Protein AF-A0A9P8LBV1-F1 (afdb_monomer_lite)

Sequence (946 aa):
MAHQRDPGSPSQHRRGRNQQCAAVRVVPGDVGDVVPNISEYGLILLILVALFGQDDAESRVHSQAQLLDTASTHAASRSDDVTDTADGEDVRDGCCECGKYSESRYWCSTCRDVYCGFCWGQVRSHRRIGSVVHEKTDIRIAEIINASLKPDRTDSEEERLHQEDEVTAWFGVIRQLEGRLVFMDFGAYGEALNTIKEASGRQLHNIYPGLVSFVGAGKSTLVKLLIELHNNHEELDFLSPVVGSLRNGHCATSEDVHLYVDPHTFGSGFPILYADCEGLDGGEIDPVAGAGRSTRTTRIPGEPQRAHHGSERPVTWADDSWLSSRQYIVTNLYPRILYTFSDVVVFVLHNGRALEEALERLIGWAAIALEKSFNQPALPHAIIALNECSVELPDEWWDVEYATQWLLGPFRAPVRQDHPRFQDYIKFWNERGKKIESVERLLLMYYSGIKVVTIPAKGRPNLVKEQITKLYGKVGEACESSREKKRSLCKLLSADELHPYLQSSFDHFATNLDEPFDFIQSSFMNSPITATFGDSIVELAAKSIVDEELKGPDIFRELGFMVASCIMLDSARNLIHGKIELCRAYFCLRLLTKVGTADDIFPRYLSHCDYAIDRFCNSKWPCEYRFRRGRCVNVRTGHVKGHQRKSGTILAGEYQSSFSANSFRRTFREMIYNNLTQLLGALSYRLTVDGSPSREKVAADIHREKILGPFYQHFGGAHLFLSHSDCLSCLMALPEHPLPCGHVLCTACVRAYGTTITGKHMLEVKGCPLEIDGKLDSPCKIVLKPACAGVRVLTLDGGGVRAIAELEILRVLEKEVGGKIPLSAFFDLIVGTNTGGLVALGLAVEDWVLRERWKRFRDFFFKVFGEKNVRKLAKIPVFSRVFGPSKYGTETLEEELKRMLPKGPLFGCAWNKEVQAKVAVTSTSVTGWSVVIPNYNRVCPDDDGS

Foldseek 3Di:
DDDDDDDDDDDDDDDDDDPDDDPPPDDDDDDPDDDDDPPPVVVVVVVCCVVVVPPPDDDDDDDDPDDPDDPPDDDDDDDDDDDDDDDDDPQPQAFPPPSHHDPFWWAWLVVRGIHHPVVCCVDPVSVDPDPDDTDTHGPLLVCLLVCLQANDDDLVRLQVLLVVQPLQAAWAWDQAPVRFIKIKGLLNLLVLLQVLCVVLVVPQPFAFEAEEEEAAPSRQSLQSCQASLPQPDPPDDWDGGRDDHPVPVLAWADHAKGKGWHNVCSNDSYTYIYIYGIYLRRFQPQHSSRPPVVCVNDPDPFDFDFAGPMDMDGQAPCPDPVSSGPSNCRQAVVLLQCQLRHLEYEYEEEAPPCLLVSLLSVLSSLVNNQLQAFLRLFTHAYEYEHPAYEPPDDPQCQDWVSVFCVSCVVQQAFDDPPSPSCVVLQCLQVVQVDHDGGSLVSVVLRHVYYIYFYAHRPRHSVSNSSSSVVVVVVSVVSSVVSQVSCVVLVNRAGSVRVVLVSVQSSNCCSYDSQFHDYPLVSCVVSPDQDFALLVLLLVVLLLLPQDPPDASVNSLLLVLLLQLLLLQLVCLVVVQAADDDPDPDPDDPPVSQDQHALVSRVVVCLVSLLSNQQSNQQPRDAAQDDDVDDFFRHGQSRCSSHGADSSSRHHDDHRHDPDHSVVCVVVSSVSNSVSNRVLSVQLSVCSVPVPDDRSSLSSLVCLLPPRQAVSQVVSVHCLSPADQSAQSSNSGDHFFDFDQSLHTHDPSNQLNQWDDDDPPFKTWRQADSNHPVGGDPDIDIDGHDDPPDDFFEAEFEQPQLCVLVVLVVLLVVCVVVVVPDQPLQRGQEYEYEHVSLVVLCCCQVVVDSCVVCVVVVNVLSCQFRNDVLVVSVVPDDPVCPVRGHDSTDPVSNVVSCPVRHDPDQLESHDDVDNDGHKYWYWDAPSNGDTDTRINGDDNDPPPPPD

Structure (mmCIF, N/CA/C/O backbone):
data_AF-A0A9P8LBV1-F1
#
_entry.id   AF-A0A9P8LBV1-F1
#
loop_
_atom_site.group_PDB
_atom_site.id
_atom_site.type_symbol
_atom_site.label_atom_id
_atom_site.label_alt_id
_atom_site.label_comp_id
_atom_site.label_asym_id
_atom_site.label_entity_id
_atom_site.label_seq_id
_atom_site.pdbx_PDB_ins_code
_atom_site.Cartn_x
_atom_site.Cartn_y
_atom_site.Cartn_z
_atom_site.occupancy
_atom_site.B_iso_or_equiv
_atom_site.auth_seq_id
_atom_site.auth_comp_id
_atom_site.auth_asym_id
_atom_site.auth_atom_id
_atom_site.pdbx_PDB_model_num
ATOM 1 N N . MET A 1 1 ? 14.885 -57.497 26.042 1.00 30.58 1 MET A N 1
ATOM 2 C CA . MET A 1 1 ? 14.860 -58.942 26.366 1.00 30.58 1 MET A CA 1
ATOM 3 C C . MET A 1 1 ? 14.310 -59.060 27.785 1.00 30.58 1 MET A C 1
ATOM 5 O O . MET A 1 1 ? 14.943 -58.518 28.672 1.00 30.58 1 MET A O 1
ATOM 9 N N . ALA A 1 2 ? 12.998 -59.303 27.933 1.00 25.70 2 ALA A N 1
ATOM 10 C CA . ALA A 1 2 ? 12.374 -60.598 28.307 1.00 25.70 2 ALA A CA 1
ATOM 11 C C . ALA A 1 2 ? 12.620 -60.924 29.805 1.00 25.70 2 ALA A C 1
ATOM 13 O O . ALA A 1 2 ? 13.764 -60.848 30.222 1.00 25.70 2 ALA A O 1
ATOM 14 N N . HIS A 1 3 ? 11.678 -61.217 30.713 1.00 25.70 3 HIS A N 1
ATOM 15 C CA . HIS A 1 3 ? 10.356 -61.880 30.750 1.00 25.70 3 HIS A CA 1
ATOM 16 C C . HIS A 1 3 ? 9.599 -61.367 32.020 1.00 25.70 3 HIS A C 1
ATOM 18 O O . HIS A 1 3 ? 10.271 -60.986 32.969 1.00 25.70 3 HIS A O 1
ATOM 24 N N . GLN A 1 4 ? 8.273 -61.143 32.092 1.00 28.23 4 GLN A N 1
ATOM 25 C CA . GLN A 1 4 ? 7.069 -62.015 32.046 1.00 28.23 4 GLN A CA 1
ATOM 26 C C . GLN A 1 4 ? 6.606 -62.645 33.391 1.00 28.23 4 GLN A C 1
ATOM 28 O O . GLN A 1 4 ? 7.428 -63.160 34.141 1.00 28.23 4 GLN A O 1
ATOM 33 N N . ARG A 1 5 ? 5.259 -62.734 33.522 1.00 28.19 5 ARG A N 1
ATOM 34 C CA . ARG A 1 5 ? 4.356 -63.391 34.520 1.00 28.19 5 ARG A CA 1
ATOM 35 C C . ARG A 1 5 ? 3.911 -62.480 35.682 1.00 28.19 5 ARG A C 1
ATOM 37 O O . ARG A 1 5 ? 4.750 -61.821 36.272 1.00 28.19 5 ARG A O 1
ATOM 44 N N . ASP A 1 6 ? 2.626 -62.323 36.030 1.00 25.67 6 ASP A N 1
ATOM 45 C CA . ASP A 1 6 ? 1.500 -63.286 36.078 1.00 25.67 6 ASP A CA 1
ATOM 46 C C . ASP A 1 6 ? 0.096 -62.553 36.109 1.00 25.67 6 ASP A C 1
ATOM 48 O O . ASP A 1 6 ? 0.090 -61.341 35.889 1.00 25.67 6 ASP A O 1
ATOM 52 N N . PRO A 1 7 ? -1.102 -63.189 36.284 1.00 34.50 7 PRO A N 1
ATOM 53 C CA . PRO A 1 7 ? -2.234 -63.098 35.329 1.00 34.50 7 PRO A CA 1
ATOM 54 C C . PRO A 1 7 ? -3.648 -62.757 35.912 1.00 34.50 7 PRO A C 1
ATOM 56 O O . PRO A 1 7 ? -3.848 -62.723 37.120 1.00 34.50 7 PRO A O 1
ATOM 59 N N . GLY A 1 8 ? -4.672 -62.616 35.038 1.00 24.12 8 GLY A N 1
ATOM 60 C CA . GLY A 1 8 ? -6.023 -63.186 35.292 1.00 24.12 8 GLY A CA 1
ATOM 61 C C . GLY A 1 8 ? -7.305 -62.311 35.358 1.00 24.12 8 GLY A C 1
ATOM 62 O O . GLY A 1 8 ? -7.873 -62.220 36.433 1.00 24.12 8 GLY A O 1
ATOM 63 N N . SER A 1 9 ? -7.835 -61.855 34.199 1.00 22.91 9 SER A N 1
ATOM 64 C CA . SER A 1 9 ? -9.269 -61.728 33.742 1.00 22.91 9 SER A CA 1
ATOM 65 C C . SER A 1 9 ? -10.375 -61.030 34.601 1.00 22.91 9 SER A C 1
ATOM 67 O O . SER A 1 9 ? -10.202 -60.911 35.805 1.00 22.91 9 SER A O 1
ATOM 69 N N . PRO A 1 10 ? -11.582 -60.664 34.073 1.00 33.25 10 PRO A N 1
ATOM 70 C CA . PRO A 1 10 ? -12.077 -60.616 32.682 1.00 33.25 10 PRO A CA 1
ATOM 71 C C . PRO A 1 10 ? -12.767 -59.271 32.290 1.00 33.25 10 PRO A C 1
ATOM 73 O O . PRO A 1 10 ? -13.491 -58.680 33.084 1.00 33.25 10 PRO A O 1
ATOM 76 N N . SER A 1 11 ? -12.697 -58.836 31.024 1.00 27.09 11 SER A N 1
ATOM 77 C CA . SER A 1 11 ? -13.782 -58.025 30.429 1.00 27.09 11 SER A CA 1
ATOM 78 C C . SER A 1 11 ? -13.797 -58.104 28.898 1.00 27.09 11 SER A C 1
ATOM 80 O O . SER A 1 11 ? -12.842 -57.780 28.198 1.00 27.09 11 SER A O 1
ATOM 82 N N . GLN A 1 12 ? -14.919 -58.597 28.372 1.00 27.52 12 GLN A N 1
ATOM 83 C CA . GLN A 1 12 ? -15.226 -58.672 26.948 1.00 27.52 12 GLN A CA 1
ATOM 84 C C . GLN A 1 12 ? -15.591 -57.278 26.418 1.00 27.52 12 GLN A C 1
ATOM 86 O O . GLN A 1 12 ? -16.604 -56.703 26.815 1.00 27.52 12 GLN A O 1
ATOM 91 N N . HIS A 1 13 ? -14.823 -56.762 25.458 1.00 27.48 13 HIS A N 1
ATOM 92 C CA . HIS A 1 13 ? -15.231 -55.616 24.648 1.00 27.48 13 HIS A CA 1
ATOM 93 C C . HIS A 1 13 ? -16.309 -56.036 23.638 1.00 27.48 13 HIS A C 1
ATOM 95 O O . HIS A 1 13 ? -16.025 -56.586 22.573 1.00 27.48 13 HIS A O 1
ATOM 101 N N . ARG A 1 14 ? -17.572 -55.743 23.966 1.00 26.08 14 ARG A N 1
ATOM 102 C CA . ARG A 1 14 ? -18.668 -55.675 22.993 1.00 26.08 14 ARG A CA 1
ATOM 103 C C . ARG A 1 14 ? -18.690 -54.289 22.349 1.00 26.08 14 ARG A C 1
ATOM 105 O O . ARG A 1 14 ? -18.759 -53.275 23.035 1.00 26.08 14 ARG A O 1
ATOM 112 N N . ARG A 1 15 ? -18.670 -54.291 21.014 1.00 28.22 15 ARG A N 1
ATOM 113 C CA . ARG A 1 15 ? -18.915 -53.158 20.109 1.00 28.22 15 ARG A CA 1
ATOM 114 C C . ARG A 1 15 ? -20.133 -52.335 20.560 1.00 28.22 15 ARG A C 1
ATOM 116 O O . ARG A 1 15 ? -21.253 -52.847 20.587 1.00 28.22 15 ARG A O 1
ATOM 123 N N . GLY A 1 16 ? -19.905 -51.064 20.887 1.00 26.41 16 GLY A N 1
ATOM 124 C CA . GLY A 1 16 ? -20.923 -50.088 21.273 1.00 26.41 16 GLY A CA 1
ATOM 125 C C . GLY A 1 16 ? -21.324 -49.183 20.107 1.00 26.41 16 GLY A C 1
ATOM 126 O O . GLY A 1 16 ? -20.659 -48.199 19.831 1.00 26.41 16 GLY A O 1
ATOM 127 N N . ARG A 1 17 ? -22.399 -49.598 19.433 1.00 26.78 17 ARG A N 1
ATOM 128 C CA . ARG A 1 17 ? -23.429 -48.846 18.686 1.00 26.78 17 ARG A CA 1
ATOM 129 C C . ARG A 1 17 ? -23.117 -47.420 18.194 1.00 26.78 17 ARG A C 1
ATOM 131 O O . ARG A 1 17 ? -23.108 -46.468 18.966 1.00 26.78 17 ARG A O 1
ATOM 138 N N . ASN A 1 18 ? -23.118 -47.303 16.862 1.00 25.70 18 ASN A N 1
ATOM 139 C CA . ASN A 1 18 ? -23.535 -46.124 16.101 1.00 25.70 18 ASN A CA 1
ATOM 140 C C . ASN A 1 18 ? -24.815 -45.508 16.696 1.00 25.70 18 ASN A C 1
ATOM 142 O O . ASN A 1 18 ? -25.869 -46.149 16.683 1.00 25.70 18 ASN A O 1
ATOM 146 N N . GLN A 1 19 ? -24.747 -44.261 17.162 1.00 26.75 19 GLN A N 1
ATOM 147 C CA . GLN A 1 19 ? -25.930 -43.411 17.280 1.00 26.75 19 GLN A CA 1
ATOM 148 C C . GLN A 1 19 ? -26.215 -42.834 15.894 1.00 26.75 19 GLN A C 1
ATOM 150 O O . GLN A 1 19 ? -25.625 -41.846 15.470 1.00 26.75 19 GLN A O 1
ATOM 155 N N . GLN A 1 20 ? -27.095 -43.517 15.163 1.00 26.89 20 GLN A N 1
ATOM 156 C CA . GLN A 1 20 ? -27.789 -42.932 14.024 1.00 26.89 20 GLN A CA 1
ATOM 157 C C . GLN A 1 20 ? -28.552 -41.699 14.514 1.00 26.89 20 GLN A C 1
ATOM 159 O O . GLN A 1 20 ? -29.347 -41.795 15.451 1.00 26.89 20 GLN A O 1
ATOM 164 N N . CYS A 1 21 ? -28.318 -40.557 13.867 1.00 24.22 21 CYS A N 1
ATOM 165 C CA . CYS A 1 21 ? -29.228 -39.423 13.911 1.00 24.22 21 CYS A CA 1
ATOM 166 C C . CYS A 1 21 ? -30.636 -39.939 13.603 1.00 24.22 21 CYS A C 1
ATOM 168 O O . CYS A 1 21 ? -30.889 -40.460 12.515 1.00 24.22 21 CYS A O 1
ATOM 170 N N . ALA A 1 22 ? -31.534 -39.842 14.579 1.00 24.52 22 ALA A N 1
ATOM 171 C CA . ALA A 1 22 ? -32.934 -40.157 14.387 1.00 24.52 22 ALA A CA 1
ATOM 172 C C . ALA A 1 22 ? -33.524 -39.119 13.425 1.00 24.52 22 ALA A C 1
ATOM 174 O O . ALA A 1 22 ? -33.912 -38.025 13.826 1.00 24.52 22 ALA A O 1
ATOM 175 N N . ALA A 1 23 ? -33.577 -39.465 12.139 1.00 24.94 23 ALA A N 1
ATOM 176 C CA . ALA A 1 23 ? -34.547 -38.879 11.238 1.00 24.94 23 ALA A CA 1
ATOM 177 C C . ALA A 1 23 ? -35.927 -39.173 11.835 1.00 24.94 23 ALA A C 1
ATOM 179 O O . ALA A 1 23 ? -36.313 -40.336 11.983 1.00 24.94 23 ALA A O 1
ATOM 180 N N . VAL A 1 24 ? -36.652 -38.127 12.229 1.00 23.48 24 VAL A N 1
ATOM 181 C CA . VAL A 1 24 ? -38.063 -38.253 12.589 1.00 23.48 24 VAL A CA 1
ATOM 182 C C . VAL A 1 24 ? -38.793 -38.669 11.318 1.00 23.48 24 VAL A C 1
ATOM 184 O O . VAL A 1 24 ? -39.078 -37.861 10.439 1.00 23.48 24 VAL A O 1
ATOM 187 N N . ARG A 1 25 ? -39.039 -39.973 11.193 1.00 23.69 25 ARG A N 1
ATOM 188 C CA . ARG A 1 25 ? -39.917 -40.536 10.177 1.00 23.69 25 ARG A CA 1
ATOM 189 C C . ARG A 1 25 ? -41.336 -40.202 10.622 1.00 23.69 25 ARG A C 1
ATOM 191 O O . ARG A 1 25 ? -41.848 -40.809 11.559 1.00 23.69 25 ARG A O 1
ATOM 198 N N . VAL A 1 26 ? -41.941 -39.199 9.995 1.00 25.03 26 VAL A N 1
ATOM 199 C CA . VAL A 1 26 ? -43.373 -38.933 10.147 1.00 25.03 26 VAL A CA 1
ATOM 200 C C . VAL A 1 26 ? -44.109 -40.147 9.577 1.00 25.03 26 VAL A C 1
ATOM 202 O O . VAL A 1 26 ? -44.034 -40.425 8.383 1.00 25.03 26 VAL A O 1
ATOM 205 N N . VAL A 1 27 ? -44.748 -40.920 10.452 1.00 26.44 27 VAL A N 1
ATOM 206 C CA . VAL A 1 27 ? -45.709 -41.960 10.070 1.00 26.44 27 VAL A CA 1
ATOM 207 C C . VAL A 1 27 ? -47.025 -41.239 9.765 1.00 26.44 27 VAL A C 1
ATOM 209 O O . VAL A 1 27 ? -47.458 -40.453 10.610 1.00 26.44 27 VAL A O 1
ATOM 212 N N . PRO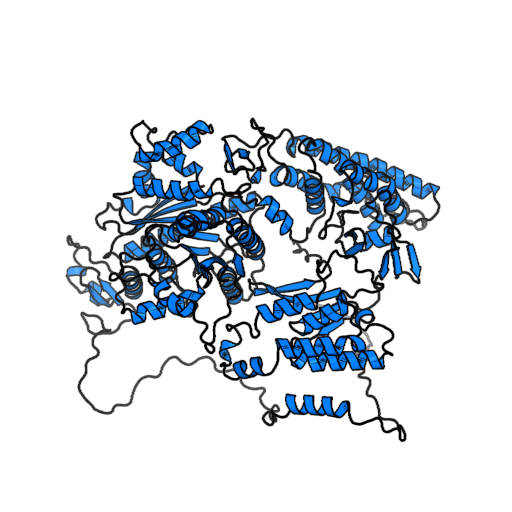 A 1 28 ? -47.669 -41.452 8.604 1.00 26.78 28 PRO A N 1
ATOM 213 C CA . PRO A 1 28 ? -48.985 -40.884 8.357 1.00 26.78 28 PRO A CA 1
ATOM 214 C C . PRO A 1 28 ? -49.993 -41.624 9.243 1.00 26.78 28 PRO A C 1
ATOM 216 O O . PRO A 1 28 ? -50.324 -42.779 8.991 1.00 26.78 28 PRO A O 1
ATOM 219 N N . GLY A 1 29 ? -50.406 -40.982 10.334 1.00 27.36 29 GLY A N 1
ATOM 220 C CA . GLY A 1 29 ? -51.584 -41.368 11.102 1.00 27.36 29 GLY A CA 1
ATOM 221 C C . GLY A 1 29 ? -52.802 -40.647 10.534 1.00 27.36 29 GLY A C 1
ATOM 222 O O . GLY A 1 29 ? -52.713 -39.455 10.247 1.00 27.36 29 GLY A O 1
ATOM 223 N N . ASP A 1 30 ? -53.891 -41.391 10.353 1.00 35.25 30 ASP A N 1
ATOM 224 C CA . ASP A 1 30 ? -55.160 -40.973 9.754 1.00 35.25 30 ASP A CA 1
ATOM 225 C C . ASP A 1 30 ? -55.603 -39.558 10.161 1.00 35.25 30 ASP A C 1
ATOM 227 O O . ASP A 1 30 ? -55.994 -39.305 11.303 1.00 35.25 30 ASP A O 1
ATOM 231 N N . VAL A 1 31 ? -55.590 -38.645 9.187 1.00 29.75 31 VAL A N 1
ATOM 232 C CA . VAL A 1 31 ? -56.289 -37.361 9.262 1.00 29.75 31 VAL A CA 1
ATOM 233 C C . VAL A 1 31 ? -57.472 -37.457 8.310 1.00 29.75 31 VAL A C 1
ATOM 235 O O . VAL A 1 31 ? -57.307 -37.437 7.092 1.00 29.75 31 VAL A O 1
ATOM 238 N N . GLY A 1 32 ? -58.660 -37.616 8.889 1.00 28.58 32 GLY A N 1
ATOM 239 C CA . GLY A 1 32 ? -59.920 -37.544 8.166 1.00 28.58 32 GLY A CA 1
ATOM 240 C C . GLY A 1 32 ? -60.111 -36.183 7.494 1.00 28.58 32 GLY A C 1
ATOM 241 O O . GLY A 1 32 ? -59.774 -35.143 8.059 1.00 28.58 32 GLY A O 1
ATOM 242 N N . ASP A 1 33 ? -60.642 -36.251 6.276 1.00 33.31 33 ASP A N 1
ATOM 243 C CA . ASP A 1 33 ? -61.281 -35.219 5.458 1.00 33.31 33 ASP A CA 1
ATOM 244 C C . ASP A 1 33 ? -61.241 -33.774 5.980 1.00 33.31 33 ASP A C 1
ATOM 246 O O . ASP A 1 33 ? -62.198 -33.260 6.558 1.00 33.31 33 ASP A O 1
ATOM 250 N N . VAL A 1 34 ? -60.168 -33.064 5.627 1.00 29.02 34 VAL A N 1
ATOM 251 C CA . VAL A 1 34 ? -60.225 -31.626 5.337 1.00 29.02 34 VAL A CA 1
ATOM 252 C C . VAL A 1 34 ? -59.389 -31.391 4.085 1.00 29.02 34 VAL A C 1
ATOM 254 O O . VAL A 1 34 ? -58.166 -31.356 4.146 1.00 29.02 34 VAL A O 1
ATOM 257 N N . VAL A 1 35 ? -60.051 -31.261 2.935 1.00 29.48 35 VAL A N 1
ATOM 258 C CA . VAL A 1 35 ? -59.434 -30.901 1.650 1.00 29.48 35 VAL A CA 1
ATOM 259 C C . VAL A 1 35 ? -59.034 -29.416 1.685 1.00 29.48 35 VAL A C 1
ATOM 261 O O . VAL A 1 35 ? -59.931 -28.570 1.731 1.00 29.48 35 VAL A O 1
ATOM 264 N N . PRO A 1 36 ? -57.740 -29.040 1.633 1.00 29.30 36 PRO A N 1
ATOM 265 C CA . PRO A 1 36 ? -57.334 -27.657 1.423 1.00 29.30 36 PRO A CA 1
ATOM 266 C C . PRO A 1 36 ? -57.183 -27.374 -0.081 1.00 29.30 36 PRO A C 1
ATOM 268 O O . PRO A 1 36 ? -56.805 -28.239 -0.868 1.00 29.30 36 PRO A O 1
ATOM 271 N N . ASN A 1 37 ? -57.479 -26.136 -0.477 1.00 31.84 37 ASN A N 1
ATOM 272 C CA . ASN A 1 37 ? -57.463 -25.653 -1.861 1.00 31.84 37 ASN A CA 1
ATOM 273 C C . ASN A 1 37 ? -56.160 -25.985 -2.621 1.00 31.84 37 ASN A C 1
ATOM 275 O O . ASN A 1 37 ? -55.070 -25.550 -2.255 1.00 31.84 37 ASN A O 1
ATOM 279 N N . ILE A 1 38 ? -56.314 -26.686 -3.746 1.00 32.94 38 ILE A N 1
ATOM 280 C CA . ILE A 1 38 ? -55.266 -27.254 -4.618 1.00 32.94 38 ILE A CA 1
ATOM 281 C C . ILE A 1 38 ? -54.464 -26.186 -5.412 1.00 32.94 38 ILE A C 1
ATOM 283 O O . ILE A 1 38 ? -53.514 -26.509 -6.123 1.00 32.94 38 ILE A O 1
ATOM 287 N N . SER A 1 39 ? -54.768 -24.890 -5.283 1.00 39.81 39 SER A N 1
ATOM 288 C CA . SER A 1 39 ? -54.210 -23.860 -6.177 1.00 39.81 39 SER A CA 1
ATOM 289 C C . SER A 1 39 ? -52.773 -23.408 -5.872 1.00 39.81 39 SER A C 1
ATOM 291 O O . SER A 1 39 ? -52.076 -23.009 -6.800 1.00 39.81 39 SER A O 1
ATOM 293 N N . GLU A 1 40 ? -52.296 -23.453 -4.619 1.00 35.88 40 GLU A N 1
ATOM 294 C CA . GLU A 1 40 ? -50.926 -22.999 -4.281 1.00 35.88 40 GLU A CA 1
ATOM 295 C C . GLU A 1 40 ? -49.864 -24.098 -4.490 1.00 35.88 40 GLU A C 1
ATOM 297 O O . GLU A 1 40 ? -48.774 -23.816 -4.988 1.00 35.88 40 GLU A O 1
ATOM 302 N N . TYR A 1 41 ? -50.195 -25.368 -4.223 1.00 37.88 41 TYR A N 1
ATOM 303 C CA . TYR A 1 41 ? -49.293 -26.499 -4.492 1.00 37.88 41 TYR A CA 1
ATOM 304 C C . TYR A 1 41 ? -49.158 -26.815 -5.983 1.00 37.88 41 TYR A C 1
ATOM 306 O O . TYR A 1 41 ? -48.110 -27.296 -6.402 1.00 37.88 41 TYR A O 1
ATOM 314 N N . GLY A 1 42 ? -50.166 -26.490 -6.800 1.00 35.91 42 GLY A N 1
ATOM 315 C CA . GLY A 1 42 ? -50.085 -26.625 -8.255 1.00 35.91 42 GLY A CA 1
ATOM 316 C C . GLY A 1 42 ? -48.968 -25.778 -8.867 1.00 35.91 42 GLY A C 1
ATOM 317 O O . GLY A 1 42 ? -48.317 -26.229 -9.802 1.00 35.91 42 GLY A O 1
ATOM 318 N N . LEU A 1 43 ? -48.678 -24.599 -8.302 1.00 39.00 43 LEU A N 1
ATOM 319 C CA . LEU A 1 43 ? -47.585 -23.739 -8.760 1.00 39.00 43 LEU A CA 1
ATOM 320 C C . LEU A 1 43 ? -46.214 -24.292 -8.348 1.00 39.00 43 LEU A C 1
ATOM 322 O O . LEU A 1 43 ? -45.278 -24.243 -9.136 1.00 39.00 43 LEU A O 1
ATOM 326 N N . ILE A 1 44 ? -46.109 -24.871 -7.148 1.00 37.97 44 ILE A N 1
ATOM 327 C CA . ILE A 1 44 ? -44.897 -25.561 -6.680 1.00 37.97 44 ILE A CA 1
ATOM 328 C C . ILE A 1 44 ? -44.642 -26.808 -7.535 1.00 37.97 44 ILE A C 1
ATOM 330 O O . ILE A 1 44 ? -43.518 -27.016 -7.979 1.00 37.97 44 ILE A O 1
ATOM 334 N N . LEU A 1 45 ? -45.681 -27.588 -7.845 1.00 36.25 45 LEU A N 1
ATOM 335 C CA . LEU A 1 45 ? -45.581 -28.751 -8.725 1.00 36.25 45 LEU A CA 1
ATOM 336 C C . LEU A 1 45 ? -45.232 -28.340 -10.164 1.00 36.25 45 LEU A C 1
ATOM 338 O O . LEU A 1 45 ? -44.397 -28.983 -10.779 1.00 36.25 45 LEU A O 1
ATOM 342 N N . LEU A 1 46 ? -45.794 -27.244 -10.684 1.00 37.41 46 LEU A N 1
ATOM 343 C CA . LEU A 1 46 ? -45.460 -26.697 -12.007 1.00 37.41 46 LEU A CA 1
ATOM 344 C C . LEU A 1 46 ? -44.031 -26.145 -12.076 1.00 37.41 46 LEU A C 1
ATOM 346 O O . LEU A 1 46 ? -43.368 -26.329 -13.089 1.00 37.41 46 LEU A O 1
ATOM 350 N N . ILE A 1 47 ? -43.537 -25.505 -11.013 1.00 40.41 47 ILE A N 1
ATOM 351 C CA . ILE A 1 47 ? -42.153 -25.014 -10.927 1.00 40.41 47 ILE A CA 1
ATOM 352 C C . ILE A 1 47 ? -41.178 -26.189 -10.787 1.00 40.41 47 ILE A C 1
ATOM 354 O O . ILE A 1 47 ? -40.150 -26.199 -11.453 1.00 40.41 47 ILE A O 1
ATOM 358 N N . LEU A 1 48 ? -41.505 -27.211 -9.990 1.00 37.31 48 LEU A N 1
ATOM 359 C CA . LEU A 1 48 ? -40.698 -28.428 -9.874 1.00 37.31 48 LEU A CA 1
ATOM 360 C C . LEU A 1 48 ? -40.709 -29.239 -11.181 1.00 37.31 48 LEU A C 1
ATOM 362 O O . LEU A 1 48 ? -39.657 -29.678 -11.624 1.00 37.31 48 LEU A O 1
ATOM 366 N N . VAL A 1 49 ? -41.851 -29.369 -11.859 1.00 39.19 49 VAL A N 1
ATOM 367 C CA . VAL A 1 49 ? -41.953 -30.042 -13.167 1.00 39.19 49 VAL A CA 1
ATOM 368 C C . VAL A 1 49 ? -41.252 -29.238 -14.269 1.00 39.19 49 VAL A C 1
ATOM 370 O O . VAL A 1 49 ? -40.631 -29.831 -15.140 1.00 39.19 49 VAL A O 1
ATOM 373 N N . ALA A 1 50 ? -41.257 -27.905 -14.223 1.00 38.00 50 ALA A N 1
ATOM 374 C CA . ALA A 1 50 ? -40.513 -27.079 -15.178 1.00 38.00 50 ALA A CA 1
ATOM 375 C C . ALA A 1 50 ? -38.993 -27.047 -14.915 1.00 38.00 50 ALA A C 1
ATOM 377 O O . ALA A 1 50 ? -38.228 -26.790 -15.840 1.00 38.00 50 ALA A O 1
ATOM 378 N N . LEU A 1 51 ? -38.551 -27.296 -13.675 1.00 34.66 51 LEU A N 1
ATOM 379 C CA . LEU A 1 51 ? -37.132 -27.305 -13.292 1.00 34.66 51 LEU A CA 1
ATOM 380 C C . LEU A 1 51 ? -36.487 -28.699 -13.329 1.00 34.66 51 LEU A C 1
ATOM 382 O O . LEU A 1 51 ? -35.276 -28.774 -13.503 1.00 34.66 51 LEU A O 1
ATOM 386 N N . PHE A 1 52 ? -37.271 -29.771 -13.174 1.00 38.91 52 PHE A N 1
ATOM 387 C CA . PHE A 1 52 ? -36.797 -31.164 -13.160 1.00 38.91 52 PHE A CA 1
ATOM 388 C C . PHE A 1 52 ? -37.365 -32.024 -14.307 1.00 38.91 52 PHE A C 1
ATOM 390 O O . PHE A 1 52 ? -36.927 -33.152 -14.499 1.00 38.91 52 PHE A O 1
ATOM 397 N N . GLY A 1 53 ? -38.317 -31.521 -15.100 1.00 31.20 53 GLY A N 1
ATOM 398 C CA . GLY A 1 53 ? -38.967 -32.261 -16.193 1.00 31.20 53 GLY A CA 1
ATOM 399 C C . GLY A 1 53 ? -38.198 -32.304 -17.518 1.00 31.20 53 GLY A C 1
ATOM 400 O O . GLY A 1 53 ? -38.810 -32.556 -18.553 1.00 31.20 53 GLY A O 1
ATOM 401 N N . GLN A 1 54 ? -36.888 -32.035 -17.513 1.00 33.66 54 GLN A N 1
ATOM 402 C CA . GLN A 1 54 ? -36.015 -32.199 -18.685 1.00 33.66 54 GLN A CA 1
ATOM 403 C C . GLN A 1 54 ? -34.802 -33.109 -18.445 1.00 33.66 54 GLN A C 1
ATOM 405 O O . GLN A 1 54 ? -33.911 -33.125 -19.284 1.00 33.66 54 GLN A O 1
ATOM 410 N N . ASP A 1 55 ? -34.793 -33.918 -17.383 1.00 32.59 55 ASP A N 1
ATOM 411 C CA . ASP A 1 55 ? -33.748 -34.927 -17.167 1.00 32.59 55 ASP A CA 1
ATOM 412 C C . ASP A 1 55 ? -34.345 -36.341 -17.075 1.00 32.59 55 ASP A C 1
ATOM 414 O O . ASP A 1 55 ? -34.262 -37.017 -16.055 1.00 32.59 55 ASP A O 1
ATOM 418 N N . ASP A 1 56 ? -34.904 -36.824 -18.189 1.00 28.66 56 ASP A N 1
ATOM 419 C CA . ASP A 1 56 ? -34.951 -38.264 -18.482 1.00 28.66 56 ASP A CA 1
ATOM 420 C C . ASP A 1 56 ? -33.668 -38.651 -19.239 1.00 28.66 56 ASP A C 1
ATOM 422 O O . ASP A 1 56 ? -33.678 -38.999 -20.419 1.00 28.66 56 ASP A O 1
ATOM 426 N N . ALA A 1 57 ? -32.527 -38.538 -18.554 1.00 30.12 57 ALA A N 1
ATOM 427 C CA . ALA A 1 57 ? -31.257 -39.112 -19.000 1.00 30.12 57 ALA A CA 1
ATOM 428 C C . ALA A 1 57 ? -30.287 -39.435 -17.848 1.00 30.12 57 ALA A C 1
ATOM 430 O O . ALA A 1 57 ? -29.092 -39.534 -18.083 1.00 30.12 57 ALA A O 1
ATOM 431 N N . GLU A 1 58 ? -30.752 -39.662 -16.616 1.00 29.70 58 GLU A N 1
ATOM 432 C CA . GLU A 1 58 ? -29.887 -40.183 -15.545 1.00 29.70 58 GLU A CA 1
ATOM 433 C C . GLU A 1 58 ? -30.583 -41.288 -14.741 1.00 29.70 58 GLU A C 1
ATOM 435 O O . GLU A 1 58 ? -30.943 -41.152 -13.576 1.00 29.70 58 GLU A O 1
ATOM 440 N N . SER A 1 59 ? -30.725 -42.456 -15.369 1.00 27.11 59 SER A N 1
ATOM 441 C CA . SER A 1 59 ? -30.834 -43.723 -14.643 1.00 27.11 59 SER A CA 1
ATOM 442 C C . SER A 1 59 ? -29.747 -44.682 -15.124 1.00 27.11 59 SER A C 1
ATOM 444 O O . SER A 1 59 ? -29.959 -45.483 -16.028 1.00 27.11 59 SER A O 1
ATOM 446 N N . ARG A 1 60 ? -28.545 -44.564 -14.537 1.00 25.52 60 ARG A N 1
ATOM 447 C CA . ARG A 1 60 ? -27.517 -45.626 -14.421 1.00 25.52 60 ARG A CA 1
ATOM 448 C C . ARG A 1 60 ? -26.291 -45.113 -13.650 1.00 25.52 60 ARG A C 1
ATOM 450 O O . ARG A 1 60 ? -25.223 -44.916 -14.209 1.00 25.52 60 ARG A O 1
ATOM 457 N N . VAL A 1 61 ? -26.418 -44.981 -12.330 1.00 27.30 61 VAL A N 1
ATOM 458 C CA . VAL A 1 61 ? -25.255 -45.026 -11.422 1.00 27.30 61 VAL A CA 1
ATOM 459 C C . VAL A 1 61 ? -25.473 -46.152 -10.418 1.00 27.30 61 VAL A C 1
ATOM 461 O O . VAL A 1 61 ? -25.777 -45.954 -9.250 1.00 27.30 61 VAL A O 1
ATOM 464 N N . HIS A 1 62 ? -25.336 -47.377 -10.919 1.00 26.52 62 HIS A N 1
ATOM 465 C CA . HIS A 1 62 ? -24.968 -48.542 -10.120 1.00 26.52 62 HIS A CA 1
ATOM 466 C C . HIS A 1 62 ? -24.196 -49.525 -11.003 1.00 26.52 62 HIS A C 1
ATOM 468 O O . HIS A 1 62 ? -24.704 -50.570 -11.379 1.00 26.52 62 HIS A O 1
ATOM 474 N N . SER A 1 63 ? -22.971 -49.134 -11.364 1.00 26.50 63 SER A N 1
ATOM 475 C CA . SER A 1 63 ? -21.808 -50.015 -11.548 1.00 26.50 63 SER A CA 1
ATOM 476 C C . SER A 1 63 ? -20.690 -49.221 -12.224 1.00 26.50 63 SER A C 1
ATOM 478 O O . SER A 1 63 ? -20.752 -49.025 -13.430 1.00 26.50 63 SER A O 1
ATOM 480 N N . GLN A 1 64 ? -19.700 -48.760 -11.457 1.00 25.66 64 GLN A N 1
ATOM 481 C CA . GLN A 1 64 ? -18.273 -48.773 -11.828 1.00 25.66 64 GLN A CA 1
ATOM 482 C C . GLN A 1 64 ? -17.462 -48.009 -10.776 1.00 25.66 64 GLN A C 1
ATOM 484 O O . GLN A 1 64 ? -17.009 -46.887 -10.959 1.00 25.66 64 GLN A O 1
ATOM 489 N N . ALA A 1 65 ? -17.259 -48.676 -9.642 1.00 29.47 65 ALA A N 1
ATOM 490 C CA . ALA A 1 65 ? -15.989 -48.582 -8.947 1.00 29.47 65 ALA A CA 1
ATOM 491 C C . ALA A 1 65 ? -15.018 -49.504 -9.698 1.00 29.47 65 ALA A C 1
ATOM 493 O O . ALA A 1 65 ? -14.989 -50.698 -9.423 1.00 29.47 65 ALA A O 1
ATOM 494 N N . GLN A 1 66 ? -14.339 -48.971 -10.712 1.00 31.00 66 GLN A N 1
ATOM 495 C CA . GLN A 1 66 ? -13.125 -49.503 -11.344 1.00 31.00 66 GLN A CA 1
ATOM 496 C C . GLN A 1 66 ? -12.806 -48.590 -12.527 1.00 31.00 66 GLN A C 1
ATOM 498 O O . GLN A 1 66 ? -13.559 -48.598 -13.493 1.00 31.00 66 GLN A O 1
ATOM 503 N N . LEU A 1 67 ? -11.750 -47.782 -12.384 1.00 26.42 67 LEU A N 1
ATOM 504 C CA . LEU A 1 67 ? -10.812 -47.288 -13.412 1.00 26.42 67 LEU A CA 1
ATOM 505 C C . LEU A 1 67 ? -10.045 -46.082 -12.831 1.00 26.42 67 LEU A C 1
ATOM 507 O O . LEU A 1 67 ? -10.174 -44.944 -13.262 1.00 26.42 67 LEU A O 1
ATOM 511 N N . LEU A 1 68 ? -9.261 -46.361 -11.785 1.00 30.64 68 LEU A N 1
ATOM 512 C CA . LEU A 1 68 ? -7.998 -45.672 -11.520 1.00 30.64 68 LEU A CA 1
ATOM 513 C C . LEU A 1 68 ? -6.927 -46.541 -12.181 1.00 30.64 68 LEU A C 1
ATOM 515 O O . LEU A 1 68 ? -6.371 -47.417 -11.533 1.00 30.64 68 LEU A O 1
ATOM 519 N N . ASP A 1 69 ? -6.773 -46.388 -13.491 1.00 30.34 69 ASP A N 1
ATOM 520 C CA . ASP A 1 69 ? -5.556 -46.695 -14.246 1.00 30.34 69 ASP A CA 1
ATOM 521 C C . ASP A 1 69 ? -5.826 -46.341 -15.709 1.00 30.34 69 ASP A C 1
ATOM 523 O O . ASP A 1 69 ? -6.737 -46.912 -16.297 1.00 30.34 69 ASP A O 1
ATOM 527 N N . THR A 1 70 ? -5.042 -45.391 -16.233 1.00 28.42 70 THR A N 1
ATOM 528 C CA . THR A 1 70 ? -4.740 -45.059 -17.646 1.00 28.42 70 THR A CA 1
ATOM 529 C C . THR A 1 70 ? -4.804 -43.553 -17.911 1.00 28.42 70 THR A C 1
ATOM 531 O O . THR A 1 70 ? -5.738 -43.040 -18.521 1.00 28.42 70 THR A O 1
ATOM 534 N N . ALA A 1 71 ? -3.757 -42.847 -17.483 1.00 26.09 71 ALA A N 1
ATOM 535 C CA . ALA A 1 71 ? -3.330 -41.576 -18.066 1.00 26.09 71 ALA A CA 1
ATOM 536 C C . ALA A 1 71 ? -1.799 -41.606 -18.194 1.00 26.09 71 ALA A C 1
ATOM 538 O O . ALA A 1 71 ? -1.065 -40.904 -17.510 1.00 26.09 71 ALA A O 1
ATOM 539 N N . SER A 1 72 ? -1.326 -42.519 -19.038 1.00 30.88 72 SER A N 1
ATOM 540 C CA . SER A 1 72 ? 0.065 -42.639 -19.464 1.00 30.88 72 SER A CA 1
ATOM 541 C C . SER A 1 72 ? 0.093 -43.372 -20.801 1.00 30.88 72 SER A C 1
ATOM 543 O O . SER A 1 72 ? 0.376 -44.557 -20.836 1.00 30.88 72 SER A O 1
ATOM 545 N N . THR A 1 73 ? -0.260 -42.671 -21.884 1.00 27.42 73 THR A N 1
ATOM 546 C CA . THR A 1 73 ? 0.176 -42.942 -23.273 1.00 27.42 73 THR A CA 1
ATOM 547 C C . THR A 1 73 ? -0.621 -42.072 -24.245 1.00 27.42 73 THR A C 1
ATOM 549 O O . THR A 1 73 ? -1.680 -42.473 -24.713 1.00 27.42 73 THR A O 1
ATOM 552 N N . HIS A 1 74 ? -0.093 -40.900 -24.586 1.00 26.75 74 HIS A N 1
ATOM 553 C CA . HIS A 1 74 ? -0.255 -40.318 -25.924 1.00 26.75 74 HIS A CA 1
ATOM 554 C C . HIS A 1 74 ? 1.044 -39.600 -26.306 1.00 26.75 74 HIS A C 1
ATOM 556 O O . HIS A 1 74 ? 1.099 -38.408 -26.569 1.00 26.75 74 HIS A O 1
ATOM 562 N N . ALA A 1 75 ? 2.115 -40.390 -26.317 1.00 29.89 75 ALA A N 1
ATOM 563 C CA . ALA A 1 75 ? 3.297 -40.161 -27.128 1.00 29.89 75 ALA A CA 1
ATOM 564 C C . ALA A 1 75 ? 3.469 -41.420 -27.992 1.00 29.89 75 ALA A C 1
ATOM 566 O O . ALA A 1 75 ? 3.277 -42.528 -27.494 1.00 29.89 75 ALA A O 1
ATOM 567 N N . ALA A 1 76 ? 3.817 -41.225 -29.264 1.00 28.17 76 ALA A N 1
ATOM 568 C CA . ALA A 1 76 ? 4.022 -42.233 -30.311 1.00 28.17 76 ALA A CA 1
ATOM 569 C C . ALA A 1 76 ? 2.758 -42.841 -30.962 1.00 28.17 76 ALA A C 1
ATOM 571 O O . ALA A 1 76 ? 2.130 -43.763 -30.451 1.00 28.17 76 ALA A O 1
ATOM 572 N N . SER A 1 77 ? 2.433 -42.357 -32.165 1.00 24.09 77 SER A N 1
ATOM 573 C CA . SER A 1 77 ? 2.038 -43.195 -33.316 1.00 24.09 77 SER A CA 1
ATOM 574 C C . SER A 1 77 ? 1.808 -42.325 -34.559 1.00 24.09 77 SER A C 1
ATOM 576 O O . SER A 1 77 ? 0.707 -41.850 -34.818 1.00 24.09 77 SER A O 1
ATOM 578 N N . ARG A 1 78 ? 2.866 -42.117 -35.350 1.00 25.73 78 ARG A N 1
ATOM 579 C CA . ARG A 1 78 ? 2.761 -41.740 -36.770 1.00 25.73 78 ARG A CA 1
ATOM 580 C C . ARG A 1 78 ? 3.884 -42.415 -37.567 1.00 25.73 78 ARG A C 1
ATOM 582 O O . ARG A 1 78 ? 4.974 -41.871 -37.674 1.00 25.73 78 ARG A O 1
ATOM 589 N N . SER A 1 79 ? 3.575 -43.611 -38.062 1.00 24.62 79 SER A N 1
ATOM 590 C CA . SER A 1 79 ? 4.168 -44.372 -39.182 1.00 24.62 79 SER A CA 1
ATOM 591 C C . SER A 1 79 ? 3.350 -45.679 -39.226 1.00 24.62 79 SER A C 1
ATOM 593 O O . SER A 1 79 ? 3.116 -46.256 -38.168 1.00 24.62 79 SER A O 1
ATOM 595 N N . ASP A 1 80 ? 2.769 -46.200 -40.297 1.00 26.48 80 ASP A N 1
ATOM 596 C CA . ASP A 1 80 ? 2.886 -46.026 -41.737 1.00 26.48 80 ASP A CA 1
ATOM 597 C C . ASP A 1 80 ? 1.508 -46.362 -42.336 1.00 26.48 80 ASP A C 1
ATOM 599 O O . ASP A 1 80 ? 0.869 -47.304 -41.870 1.00 26.48 80 ASP A O 1
ATOM 603 N N . ASP A 1 81 ? 1.061 -45.654 -43.373 1.00 27.55 81 ASP A N 1
ATOM 604 C CA . ASP A 1 81 ? 0.496 -46.358 -44.526 1.00 27.55 81 ASP A CA 1
ATOM 605 C C . ASP A 1 81 ? 0.588 -45.491 -45.782 1.00 27.55 81 ASP A C 1
ATOM 607 O O . ASP A 1 81 ? 0.246 -44.306 -45.801 1.00 27.55 81 ASP A O 1
ATOM 611 N N . VAL A 1 82 ? 1.151 -46.118 -46.806 1.00 27.77 82 VAL A N 1
ATOM 612 C CA . VAL A 1 82 ? 1.605 -45.549 -48.068 1.00 27.77 82 VAL A CA 1
ATOM 613 C C . VAL A 1 82 ? 0.479 -45.669 -49.087 1.00 27.77 82 VAL A C 1
ATOM 615 O O . VAL A 1 82 ? 0.061 -46.773 -49.428 1.00 27.77 82 VAL A O 1
ATOM 618 N N . THR A 1 83 ? 0.052 -44.542 -49.650 1.00 28.67 83 THR A N 1
ATOM 619 C CA . THR A 1 83 ? -0.535 -44.511 -50.993 1.00 28.67 83 THR A CA 1
ATOM 620 C C . THR A 1 83 ? 0.209 -43.481 -51.826 1.00 28.67 83 THR A C 1
ATOM 622 O O . THR A 1 83 ? 0.201 -42.295 -51.504 1.00 28.67 83 THR A O 1
ATOM 625 N N . ASP A 1 84 ? 0.860 -43.987 -52.872 1.00 30.22 84 ASP A N 1
ATOM 626 C CA . ASP A 1 84 ? 1.519 -43.264 -53.956 1.00 30.22 84 ASP A CA 1
ATOM 627 C C . ASP A 1 84 ? 0.700 -42.067 -54.452 1.00 30.22 84 ASP A C 1
ATOM 629 O O . ASP A 1 84 ? -0.317 -42.242 -55.120 1.00 30.22 84 ASP A O 1
ATOM 633 N N . THR A 1 85 ? 1.227 -40.865 -54.233 1.00 28.11 85 THR A N 1
ATOM 634 C CA . THR A 1 85 ? 1.304 -39.826 -55.266 1.00 28.11 85 THR A CA 1
ATOM 635 C C . THR A 1 85 ? 2.569 -39.015 -55.023 1.00 28.11 85 THR A C 1
ATOM 637 O O . THR A 1 85 ? 2.721 -38.383 -53.979 1.00 28.11 85 THR A O 1
ATOM 640 N N . ALA A 1 86 ? 3.484 -39.095 -55.983 1.00 34.16 86 ALA A N 1
ATOM 641 C CA . ALA A 1 86 ? 4.714 -38.329 -56.045 1.00 34.16 86 ALA A CA 1
ATOM 642 C C . ALA A 1 86 ? 4.452 -36.812 -56.144 1.00 34.16 86 ALA A C 1
ATOM 644 O O . ALA A 1 86 ? 3.410 -36.389 -56.643 1.00 34.16 86 ALA A O 1
ATOM 645 N N . ASP A 1 87 ? 5.476 -36.059 -55.729 1.00 33.44 87 ASP A N 1
ATOM 646 C CA . ASP A 1 87 ? 5.761 -34.639 -55.994 1.00 33.44 87 ASP A CA 1
ATOM 647 C C . ASP A 1 87 ? 5.328 -33.615 -54.923 1.00 33.44 87 ASP A C 1
ATOM 649 O O . ASP A 1 87 ? 4.197 -33.135 -54.895 1.00 33.44 87 ASP A O 1
ATOM 653 N N . GLY A 1 88 ? 6.295 -33.201 -54.084 1.00 30.23 88 GLY A N 1
ATOM 654 C CA . GLY A 1 88 ? 6.201 -31.993 -53.249 1.00 30.23 88 GLY A CA 1
ATOM 655 C C . GLY A 1 88 ? 7.050 -32.022 -51.971 1.00 30.23 88 GLY A C 1
ATOM 656 O O . GLY A 1 88 ? 6.538 -32.290 -50.895 1.00 30.23 88 GLY A O 1
ATOM 657 N N . GLU A 1 89 ? 8.347 -31.746 -52.095 1.00 34.47 89 GLU A N 1
ATOM 658 C CA . GLU A 1 89 ? 9.352 -31.662 -51.023 1.00 34.47 89 GLU A CA 1
ATOM 659 C C . GLU A 1 89 ? 9.026 -30.664 -49.886 1.00 34.47 89 GLU A C 1
ATOM 661 O O . GLU A 1 89 ? 8.920 -29.460 -50.121 1.00 34.47 89 GLU A O 1
ATOM 666 N N . ASP A 1 90 ? 9.022 -31.145 -48.635 1.00 34.06 90 ASP A N 1
ATOM 667 C CA . ASP A 1 90 ? 9.118 -30.341 -47.405 1.00 34.06 90 ASP A CA 1
ATOM 668 C C . ASP A 1 90 ? 10.547 -30.486 -46.826 1.00 34.06 90 ASP A C 1
ATOM 670 O O . ASP A 1 90 ? 10.844 -31.334 -45.988 1.00 34.06 90 ASP A O 1
ATOM 674 N N . VAL A 1 91 ? 11.494 -29.710 -47.369 1.00 39.53 91 VAL A N 1
ATOM 675 C CA . VAL A 1 91 ? 12.953 -29.801 -47.095 1.00 39.53 91 VAL A CA 1
ATOM 676 C C . VAL A 1 91 ? 13.426 -28.807 -46.008 1.00 39.53 91 VAL A C 1
ATOM 678 O O . VAL A 1 91 ? 14.621 -28.630 -45.791 1.00 39.53 91 VAL A O 1
ATOM 681 N N . ARG A 1 92 ? 12.526 -28.136 -45.272 1.00 51.47 92 ARG A N 1
ATOM 682 C CA . ARG A 1 92 ? 12.910 -26.962 -44.450 1.00 51.47 92 ARG A CA 1
ATOM 683 C C . ARG A 1 92 ? 13.289 -27.209 -42.982 1.00 51.47 92 ARG A C 1
ATOM 685 O O . ARG A 1 92 ? 13.780 -26.272 -42.364 1.00 51.47 92 ARG A O 1
ATOM 692 N N . ASP A 1 93 ? 13.149 -28.420 -42.436 1.00 64.50 93 ASP A N 1
ATOM 693 C CA . ASP A 1 93 ? 13.338 -28.666 -40.984 1.00 64.50 93 ASP A CA 1
ATOM 694 C C . ASP A 1 93 ? 14.613 -29.453 -40.587 1.00 64.50 93 ASP A C 1
ATOM 696 O O . ASP A 1 93 ? 14.901 -29.672 -39.402 1.00 64.50 93 ASP A O 1
ATOM 700 N N . GLY A 1 94 ? 15.399 -29.896 -41.574 1.00 73.44 94 GLY A N 1
ATOM 701 C CA . GLY A 1 94 ? 16.633 -30.667 -41.380 1.00 73.44 94 GLY A CA 1
ATOM 702 C C . GLY A 1 94 ? 17.891 -29.802 -41.233 1.00 73.44 94 GLY A C 1
ATOM 703 O O . GLY A 1 94 ? 17.921 -28.631 -41.596 1.00 73.44 94 GLY A O 1
ATOM 704 N N . CYS A 1 95 ? 18.982 -30.384 -40.726 1.00 82.19 95 CYS A N 1
ATOM 705 C CA . CYS A 1 95 ? 20.293 -29.731 -40.754 1.00 82.19 95 CYS A CA 1
ATOM 706 C C . CYS A 1 95 ? 20.701 -29.399 -42.199 1.00 82.19 95 CYS A C 1
ATOM 708 O O . CYS A 1 95 ? 20.791 -30.308 -43.020 1.00 82.19 95 CYS A O 1
ATOM 710 N N . CYS A 1 96 ? 21.062 -28.146 -42.481 1.00 84.56 96 CYS A N 1
ATOM 711 C CA . CYS A 1 96 ? 21.405 -27.671 -43.827 1.00 84.56 96 CYS A CA 1
ATOM 712 C C . CYS A 1 96 ? 22.609 -28.395 -44.463 1.00 84.56 96 CYS A C 1
ATOM 714 O O . CYS A 1 96 ? 22.758 -28.382 -45.678 1.00 84.56 96 CYS A O 1
ATOM 716 N N . GLU A 1 97 ? 23.460 -29.041 -43.658 1.00 84.31 97 GLU A N 1
ATOM 717 C CA . GLU A 1 97 ? 24.640 -29.771 -44.141 1.00 84.31 97 GLU A CA 1
ATOM 718 C C . GLU A 1 97 ? 24.363 -31.260 -44.406 1.00 84.31 97 GLU A C 1
ATOM 720 O O . GLU A 1 97 ? 24.829 -31.812 -45.396 1.00 84.31 97 GLU A O 1
ATOM 725 N N . CYS A 1 98 ? 23.640 -31.949 -43.514 1.00 85.50 98 CYS A N 1
ATOM 726 C CA . CYS A 1 98 ? 23.421 -33.400 -43.634 1.00 85.50 98 CYS A CA 1
ATOM 727 C C . CYS A 1 98 ? 21.984 -33.804 -43.978 1.00 85.50 98 CYS A C 1
ATOM 729 O O . CYS A 1 98 ? 21.718 -34.997 -44.103 1.00 85.50 98 CYS A O 1
ATOM 731 N N . GLY A 1 99 ? 21.055 -32.850 -44.060 1.00 79.94 99 GLY A N 1
ATOM 732 C CA . GLY A 1 99 ? 19.627 -33.069 -44.308 1.00 79.94 99 GLY A CA 1
ATOM 733 C C . GLY A 1 99 ? 18.875 -33.772 -43.172 1.00 79.94 99 GLY A C 1
ATOM 734 O O . GLY A 1 99 ? 17.662 -33.927 -43.246 1.00 79.94 99 GLY A O 1
ATOM 735 N N . LYS A 1 100 ? 19.563 -34.209 -42.108 1.00 82.06 100 LYS A N 1
ATOM 736 C CA . LYS A 1 100 ? 18.961 -34.980 -41.012 1.00 82.06 100 LYS A CA 1
ATOM 737 C C . LYS A 1 100 ? 18.361 -34.071 -39.948 1.00 82.06 100 LYS A C 1
ATOM 739 O O . LYS A 1 100 ? 18.977 -33.078 -39.551 1.00 82.06 100 LYS A O 1
ATOM 744 N N . TYR A 1 101 ? 17.200 -34.466 -39.440 1.00 80.44 101 TYR A N 1
ATOM 745 C CA . TYR A 1 101 ? 16.615 -33.891 -38.235 1.00 80.44 101 TYR A CA 1
ATOM 746 C C . TYR A 1 101 ? 17.412 -34.310 -36.986 1.00 80.44 101 TYR A C 1
ATOM 748 O O . TYR A 1 101 ? 17.944 -35.419 -36.915 1.00 80.44 101 TYR A O 1
ATOM 756 N N . SER A 1 102 ? 17.520 -33.411 -36.008 1.00 78.50 102 SER A N 1
ATOM 757 C CA . SER A 1 102 ? 18.203 -33.615 -34.724 1.00 78.50 102 SER A CA 1
ATOM 758 C C . SER A 1 102 ? 17.484 -32.789 -33.659 1.00 78.50 102 SER A C 1
ATOM 760 O O . SER A 1 102 ? 17.056 -31.678 -33.953 1.00 78.50 102 SER A O 1
ATOM 762 N N . GLU A 1 103 ? 17.394 -33.274 -32.420 1.00 74.44 103 GLU A N 1
ATOM 763 C CA . GLU A 1 103 ? 16.816 -32.483 -31.320 1.00 74.44 103 GLU A CA 1
ATOM 764 C C . GLU A 1 103 ? 17.704 -31.279 -30.972 1.00 74.44 103 GLU A C 1
ATOM 766 O O . GLU A 1 103 ? 17.220 -30.160 -30.842 1.00 74.44 103 GLU A O 1
ATOM 771 N N . SER A 1 104 ? 19.028 -31.467 -30.926 1.00 81.56 104 SER A N 1
ATOM 772 C CA . SER A 1 104 ? 19.986 -30.371 -30.722 1.00 81.56 104 SER A CA 1
ATOM 773 C C . SER A 1 104 ? 20.362 -29.702 -32.050 1.00 81.56 104 SER A C 1
ATOM 775 O O . SER A 1 104 ? 21.284 -30.149 -32.751 1.00 81.56 104 SER A O 1
ATOM 777 N N . ARG A 1 105 ? 19.633 -28.640 -32.404 1.00 87.75 105 ARG A N 1
ATOM 778 C CA . ARG A 1 105 ? 19.842 -27.805 -33.599 1.00 87.75 105 ARG A CA 1
ATOM 779 C C . ARG A 1 105 ? 20.370 -26.428 -33.213 1.00 87.75 105 ARG A C 1
ATOM 781 O O . ARG A 1 105 ? 19.930 -25.837 -32.231 1.00 87.75 105 ARG A O 1
ATOM 788 N N . TYR A 1 106 ? 21.304 -25.924 -34.012 1.00 88.94 106 TYR A N 1
ATOM 789 C CA . TYR A 1 106 ? 21.967 -24.651 -33.773 1.00 88.94 106 TYR A CA 1
ATOM 790 C C . TYR A 1 106 ? 21.868 -23.740 -34.989 1.00 88.94 106 TYR A C 1
ATOM 792 O O . TYR A 1 106 ? 22.220 -24.143 -36.097 1.00 88.94 106 TYR A O 1
ATOM 800 N N . TRP A 1 107 ? 21.436 -22.506 -34.771 1.00 89.31 107 TRP A N 1
ATOM 801 C CA . TRP A 1 107 ? 21.412 -21.450 -35.772 1.00 89.31 107 TRP A CA 1
ATOM 802 C C . TRP A 1 107 ? 22.728 -20.668 -35.758 1.00 89.31 107 TRP A C 1
ATOM 804 O O . TRP A 1 107 ? 23.251 -20.343 -34.690 1.00 89.31 107 TRP A O 1
ATOM 814 N N . CYS A 1 108 ? 23.259 -20.359 -36.943 1.00 87.31 108 CYS A N 1
ATOM 815 C CA . CYS A 1 108 ? 24.408 -19.470 -37.099 1.00 87.31 108 CYS A CA 1
ATOM 816 C C . CYS A 1 108 ? 23.957 -18.109 -37.636 1.00 87.31 108 CYS A C 1
ATOM 818 O O . CYS A 1 108 ? 23.463 -18.022 -38.761 1.00 87.31 108 CYS A O 1
ATOM 820 N N . SER A 1 109 ? 24.214 -17.032 -36.891 1.00 80.94 109 SER A N 1
ATOM 821 C CA . SER A 1 109 ? 23.838 -15.674 -37.308 1.00 80.94 109 SER A CA 1
ATOM 822 C C . SER A 1 109 ? 24.556 -15.176 -38.563 1.00 80.94 109 SER A C 1
ATOM 824 O O . SER A 1 109 ? 24.007 -14.367 -39.315 1.00 80.94 109 SER A O 1
ATOM 826 N N . THR A 1 110 ? 25.763 -15.686 -38.816 1.00 84.19 110 THR A N 1
ATOM 827 C CA . THR A 1 110 ? 26.582 -15.342 -39.983 1.00 84.19 110 THR A CA 1
ATOM 828 C C . THR A 1 110 ? 26.166 -16.110 -41.233 1.00 84.19 110 THR A C 1
ATOM 830 O O . THR A 1 110 ? 25.998 -15.499 -42.285 1.00 84.19 110 THR A O 1
ATOM 833 N N . CYS A 1 111 ? 25.992 -17.434 -41.132 1.00 84.50 111 CYS A N 1
ATOM 834 C CA . CYS A 1 111 ? 25.577 -18.263 -42.270 1.00 84.50 111 CYS A CA 1
ATOM 835 C C . CYS A 1 111 ? 24.084 -18.101 -42.585 1.00 84.50 111 CYS A C 1
ATOM 837 O O . CYS A 1 111 ? 23.691 -18.260 -43.731 1.00 84.50 111 CYS A O 1
ATOM 839 N N . ARG A 1 112 ? 23.271 -17.738 -41.579 1.00 84.12 112 ARG A N 1
ATOM 840 C CA . ARG A 1 112 ? 21.797 -17.756 -41.607 1.00 84.12 112 ARG A CA 1
ATOM 841 C C . ARG A 1 112 ? 21.200 -19.151 -41.840 1.00 84.12 112 ARG A C 1
ATOM 843 O O . ARG A 1 112 ? 20.057 -19.255 -42.267 1.00 84.12 112 ARG A O 1
ATOM 850 N N . ASP A 1 113 ? 21.949 -20.187 -41.469 1.00 86.56 113 ASP A N 1
ATOM 851 C CA . ASP A 1 113 ? 21.612 -21.602 -41.649 1.00 86.56 113 ASP A CA 1
ATOM 852 C C . ASP A 1 113 ? 21.539 -22.347 -40.305 1.00 86.56 113 ASP A C 1
ATOM 854 O O . ASP A 1 113 ? 22.097 -21.903 -39.290 1.00 86.56 113 ASP A O 1
ATOM 858 N N . VAL A 1 114 ? 20.878 -23.511 -40.313 1.00 87.44 114 VAL A N 1
ATOM 859 C CA . VAL A 1 114 ? 20.686 -24.393 -39.152 1.00 87.44 114 VAL A CA 1
ATOM 860 C C . VAL A 1 114 ? 21.541 -25.656 -39.278 1.00 87.44 114 VAL A C 1
ATOM 862 O O . VAL A 1 114 ? 21.492 -26.387 -40.268 1.00 87.44 114 VAL A O 1
ATOM 865 N N . TYR A 1 115 ? 22.293 -25.980 -38.228 1.00 89.19 115 TYR A N 1
ATOM 866 C CA . TYR A 1 115 ? 23.189 -27.134 -38.192 1.00 89.19 115 TYR A CA 1
ATOM 867 C C . TYR A 1 115 ? 22.918 -28.022 -36.976 1.00 89.19 115 TYR A C 1
ATOM 869 O O . TYR A 1 115 ? 22.678 -27.532 -35.874 1.00 89.19 115 TYR A O 1
ATOM 877 N N . CYS A 1 116 ? 23.015 -29.344 -37.134 1.00 89.62 116 CYS A N 1
ATOM 878 C CA . CYS A 1 116 ? 23.053 -30.244 -35.981 1.00 89.62 116 CYS A CA 1
ATOM 879 C C . CYS A 1 116 ? 24.394 -30.112 -35.240 1.00 89.62 116 CYS A C 1
ATOM 881 O O . CYS A 1 116 ? 25.397 -29.651 -35.801 1.00 89.62 116 CYS A O 1
ATOM 883 N N . GLY A 1 117 ? 24.440 -30.557 -33.981 1.00 85.38 117 GLY A N 1
ATOM 884 C CA . GLY A 1 117 ? 25.647 -30.461 -33.150 1.00 85.38 117 GLY A CA 1
ATOM 885 C C . GLY A 1 117 ? 26.904 -31.072 -33.782 1.00 85.38 117 GLY A C 1
ATOM 886 O O . GLY A 1 117 ? 27.990 -30.512 -33.625 1.00 85.38 117 GLY A O 1
ATOM 887 N N . PHE A 1 118 ? 26.753 -32.163 -34.540 1.00 85.44 118 PHE A N 1
ATOM 888 C CA . PHE A 1 118 ? 27.854 -32.810 -35.256 1.00 85.44 118 PHE A CA 1
ATOM 889 C C . PHE A 1 118 ? 28.319 -31.991 -36.468 1.00 85.44 118 PHE A C 1
ATOM 891 O O . PHE A 1 118 ? 29.506 -31.683 -36.583 1.00 85.44 118 PHE A O 1
ATOM 898 N N . CYS A 1 119 ? 27.394 -31.598 -37.351 1.00 88.25 119 CYS A N 1
ATOM 899 C CA . CYS A 1 119 ? 27.709 -30.836 -38.561 1.00 88.25 119 CYS A CA 1
ATOM 900 C C . CYS A 1 119 ? 28.273 -29.451 -38.254 1.00 88.25 119 CYS A C 1
ATOM 902 O O . CYS A 1 119 ? 29.124 -28.983 -39.005 1.00 88.25 119 CYS A O 1
ATOM 904 N N . TRP A 1 120 ? 27.896 -28.835 -37.127 1.00 87.38 120 TRP A N 1
ATOM 905 C CA . TRP A 1 120 ? 28.479 -27.568 -36.680 1.00 87.38 120 TRP A CA 1
ATOM 906 C C . TRP A 1 120 ? 30.011 -27.610 -36.697 1.00 87.38 120 TRP A C 1
ATOM 908 O O . TRP A 1 120 ? 30.655 -26.754 -37.297 1.00 87.38 120 TRP A O 1
ATOM 918 N N . GLY A 1 121 ? 30.589 -28.647 -36.083 1.00 83.00 121 GLY A N 1
ATOM 919 C CA . GLY A 1 121 ? 32.032 -28.854 -36.024 1.00 83.00 121 GLY A CA 1
ATOM 920 C C . GLY A 1 121 ? 32.641 -29.335 -37.338 1.00 83.00 121 GLY A C 1
ATOM 921 O O . GLY A 1 121 ? 33.860 -29.457 -37.405 1.00 83.00 121 GLY A O 1
ATOM 922 N N . GLN A 1 122 ? 31.833 -29.618 -38.369 1.00 83.81 122 GLN A N 1
ATOM 923 C CA . GLN A 1 122 ? 32.307 -30.043 -39.684 1.00 83.81 122 GLN A CA 1
ATOM 924 C C . GLN A 1 122 ? 32.444 -28.892 -40.688 1.00 83.81 122 GLN A C 1
ATOM 926 O O . GLN A 1 122 ? 33.348 -28.917 -41.531 1.00 83.81 122 GLN A O 1
ATOM 931 N N . VAL A 1 123 ? 31.642 -27.838 -40.556 1.00 83.12 123 VAL A N 1
ATOM 932 C CA . VAL A 1 123 ? 31.726 -26.666 -41.434 1.00 83.12 123 VAL A CA 1
ATOM 933 C C . VAL A 1 123 ? 33.047 -25.919 -41.199 1.00 83.12 123 VAL A C 1
ATOM 935 O O . VAL A 1 123 ? 33.424 -25.605 -40.069 1.00 83.12 123 VAL A O 1
ATOM 938 N N . ARG A 1 124 ? 33.795 -25.635 -42.274 1.00 76.56 124 ARG A N 1
ATOM 939 C CA . ARG A 1 124 ? 35.132 -25.010 -42.186 1.00 76.56 124 ARG A CA 1
ATOM 940 C C . ARG A 1 124 ? 35.106 -23.606 -41.573 1.00 76.56 124 ARG A C 1
ATOM 942 O O . ARG A 1 124 ? 36.039 -23.266 -40.847 1.00 76.56 124 ARG A O 1
ATOM 949 N N . SER A 1 125 ? 34.072 -22.814 -41.854 1.00 79.00 125 SER A N 1
ATOM 950 C CA . SER A 1 125 ? 33.893 -21.461 -41.306 1.00 79.00 125 SER A CA 1
ATOM 951 C C . SER A 1 125 ? 33.654 -21.463 -39.793 1.00 79.00 125 SER A C 1
ATOM 953 O O . SER A 1 125 ? 34.139 -20.571 -39.113 1.00 79.00 125 SER A O 1
ATOM 955 N N . HIS A 1 126 ? 33.023 -22.504 -39.240 1.00 82.69 126 HIS A N 1
ATOM 956 C CA . HIS A 1 126 ? 32.778 -22.634 -37.795 1.00 82.69 126 HIS A CA 1
ATOM 957 C C . HIS A 1 126 ? 33.993 -23.125 -36.995 1.00 82.69 126 HIS A C 1
ATOM 959 O O . HIS A 1 126 ? 33.999 -23.046 -35.769 1.00 82.69 126 HIS A O 1
ATOM 965 N N . ARG A 1 127 ? 35.021 -23.661 -37.669 1.00 73.00 127 ARG A N 1
ATOM 966 C CA . ARG A 1 127 ? 36.253 -24.160 -37.033 1.00 73.00 127 ARG A CA 1
ATOM 967 C C . ARG A 1 127 ? 37.382 -23.130 -36.984 1.00 73.00 127 ARG A C 1
ATOM 969 O O . ARG A 1 127 ? 38.337 -23.321 -36.238 1.00 73.00 127 ARG A O 1
ATOM 976 N N . ARG A 1 128 ? 37.327 -22.083 -37.812 1.00 62.44 128 ARG A N 1
ATOM 977 C CA . ARG A 1 128 ? 38.376 -21.057 -37.895 1.00 62.44 128 ARG A CA 1
ATOM 978 C C . ARG A 1 128 ? 37.946 -19.808 -37.137 1.00 62.44 128 ARG A C 1
ATOM 980 O O . ARG A 1 128 ? 36.872 -19.281 -37.387 1.00 62.44 128 ARG A O 1
ATOM 987 N N . ILE A 1 129 ? 38.830 -19.292 -36.288 1.00 56.84 129 ILE A N 1
ATOM 988 C CA . ILE A 1 129 ? 38.705 -17.939 -35.739 1.00 56.84 129 ILE A CA 1
ATOM 989 C C . ILE A 1 129 ? 39.097 -16.972 -36.868 1.00 56.84 129 ILE A C 1
ATOM 991 O O . ILE A 1 129 ? 40.273 -16.683 -37.073 1.00 56.84 129 ILE A O 1
ATOM 995 N N . GLY A 1 130 ? 38.122 -16.600 -37.700 1.00 58.47 130 GLY A N 1
ATOM 996 C CA . GLY A 1 130 ? 38.249 -15.527 -38.691 1.00 58.47 130 GLY A CA 1
ATOM 997 C C . GLY A 1 130 ? 37.889 -14.163 -38.092 1.00 58.47 130 GLY A C 1
ATOM 998 O O . GLY A 1 130 ? 37.552 -14.071 -36.916 1.00 58.47 130 GLY A O 1
ATOM 999 N N . SER A 1 131 ? 37.912 -13.100 -38.903 1.00 58.22 131 SER A N 1
ATOM 1000 C CA . SER A 1 131 ? 37.436 -11.766 -38.487 1.00 58.22 131 SER A CA 1
ATOM 1001 C C . SER A 1 131 ? 35.919 -11.700 -38.259 1.00 58.22 131 SER A C 1
ATOM 1003 O O . SER A 1 131 ? 35.441 -10.773 -37.616 1.00 58.22 131 SER A O 1
ATOM 1005 N N . VAL A 1 132 ? 35.163 -12.671 -38.783 1.00 67.50 132 VAL A N 1
ATOM 1006 C CA . VAL A 1 132 ? 33.707 -12.775 -38.633 1.00 67.50 132 VAL A CA 1
ATOM 1007 C C . VAL A 1 132 ? 33.388 -13.911 -37.662 1.00 67.50 132 VAL A C 1
ATOM 1009 O O . VAL A 1 132 ? 33.788 -15.055 -37.883 1.00 67.50 132 VAL A O 1
ATOM 1012 N N . VAL A 1 133 ? 32.689 -13.587 -36.574 1.00 70.88 133 VAL A N 1
ATOM 1013 C CA . VAL A 1 133 ? 32.365 -14.527 -35.492 1.00 70.88 133 VAL A CA 1
ATOM 1014 C C . VAL A 1 133 ? 31.118 -15.332 -35.854 1.00 70.88 133 VAL A C 1
ATOM 1016 O O . VAL A 1 133 ? 30.029 -14.774 -35.941 1.00 70.88 133 VAL A O 1
ATOM 1019 N N . HIS A 1 134 ? 31.275 -16.648 -36.018 1.00 84.12 134 HIS A N 1
ATOM 1020 C CA . HIS A 1 134 ? 30.163 -17.584 -36.192 1.00 84.12 134 HIS A CA 1
ATOM 1021 C C . HIS A 1 134 ? 29.663 -18.064 -34.824 1.00 84.12 134 HIS A C 1
ATOM 1023 O O . HIS A 1 134 ? 30.297 -18.893 -34.170 1.00 84.12 134 HIS A O 1
ATOM 1029 N N . GLU A 1 135 ? 28.521 -17.542 -34.385 1.00 83.69 135 GLU A N 1
ATOM 1030 C CA . GLU A 1 135 ? 27.940 -17.852 -33.078 1.00 83.69 135 GLU A CA 1
ATOM 1031 C C . GLU A 1 135 ? 27.079 -19.123 -33.116 1.00 83.69 135 GLU A C 1
ATOM 1033 O O . GLU A 1 135 ? 26.174 -19.235 -33.942 1.00 83.69 135 GLU A O 1
ATOM 1038 N N . LYS A 1 136 ? 27.354 -20.073 -32.210 1.00 88.38 136 LYS A N 1
ATOM 1039 C CA . LYS A 1 136 ? 26.550 -21.289 -32.025 1.00 88.38 136 LYS A CA 1
ATOM 1040 C C . LYS A 1 136 ? 25.374 -20.986 -31.094 1.00 88.38 136 LYS A C 1
ATOM 1042 O O . LYS A 1 136 ? 25.552 -20.982 -29.877 1.00 88.38 136 LYS A O 1
ATOM 1047 N N . THR A 1 137 ? 24.192 -20.729 -31.645 1.00 88.38 137 THR A N 1
ATOM 1048 C CA . THR A 1 137 ? 22.976 -20.415 -30.869 1.00 88.38 137 THR A CA 1
ATOM 1049 C C . THR A 1 137 ? 21.982 -21.562 -30.966 1.00 88.38 137 THR A C 1
ATOM 1051 O O . THR A 1 137 ? 21.791 -22.099 -32.049 1.00 88.38 137 THR A O 1
ATOM 1054 N N . ASP A 1 138 ? 21.340 -21.946 -29.863 1.00 88.69 138 ASP A N 1
ATOM 1055 C CA . ASP A 1 138 ? 20.212 -22.888 -29.906 1.00 88.69 138 ASP A CA 1
ATOM 1056 C C . ASP A 1 138 ? 19.086 -22.349 -30.804 1.00 88.69 138 ASP A C 1
ATOM 1058 O O . ASP A 1 138 ? 18.758 -21.161 -30.738 1.00 88.69 138 ASP A O 1
ATOM 1062 N N . ILE A 1 139 ? 18.501 -23.202 -31.647 1.00 86.19 139 ILE A N 1
ATOM 1063 C CA . ILE A 1 139 ? 17.465 -22.772 -32.590 1.00 86.19 139 ILE A CA 1
ATOM 1064 C C . ILE A 1 139 ? 16.260 -22.126 -31.889 1.00 86.19 139 ILE A C 1
ATOM 1066 O O . ILE A 1 139 ? 15.819 -21.074 -32.344 1.00 86.19 139 ILE A O 1
ATOM 1070 N N . ARG A 1 140 ? 15.817 -22.648 -30.732 1.00 85.44 140 ARG A N 1
ATOM 1071 C CA . ARG A 1 140 ? 14.677 -22.092 -29.980 1.00 85.44 140 ARG A CA 1
ATOM 1072 C C . ARG A 1 140 ? 14.979 -20.665 -29.514 1.00 85.44 140 ARG A C 1
ATOM 1074 O O . ARG A 1 140 ? 14.164 -19.759 -29.653 1.00 85.44 140 ARG A O 1
ATOM 1081 N N . ILE A 1 141 ? 16.194 -20.441 -29.006 1.00 86.62 141 ILE A N 1
ATOM 1082 C CA . ILE A 1 141 ? 16.657 -19.116 -28.557 1.00 86.62 141 ILE A CA 1
ATOM 1083 C C . ILE A 1 141 ? 16.741 -18.147 -29.743 1.00 86.62 141 ILE A C 1
ATOM 1085 O O . ILE A 1 141 ? 16.340 -16.987 -29.632 1.00 86.62 141 ILE A O 1
ATOM 1089 N N . ALA A 1 142 ? 17.267 -18.610 -30.880 1.00 85.88 142 ALA A N 1
ATOM 1090 C CA . ALA A 1 142 ? 17.368 -17.803 -32.088 1.00 85.88 142 ALA A CA 1
ATOM 1091 C C . ALA A 1 142 ? 15.985 -17.414 -32.632 1.00 85.88 142 ALA A C 1
ATOM 1093 O O . ALA A 1 142 ? 15.810 -16.271 -33.053 1.00 85.88 142 ALA A O 1
ATOM 1094 N N . GLU A 1 143 ? 15.016 -18.328 -32.611 1.00 85.62 143 GLU A N 1
ATOM 1095 C CA . GLU A 1 143 ? 13.632 -18.087 -33.030 1.00 85.62 143 GLU A CA 1
ATOM 1096 C C . GLU A 1 143 ? 12.958 -17.031 -32.152 1.00 85.62 143 GLU A C 1
ATOM 1098 O O . GLU A 1 143 ? 12.516 -16.016 -32.687 1.00 85.62 143 GLU A O 1
ATOM 1103 N N . ILE A 1 144 ? 12.985 -17.197 -30.823 1.00 86.50 144 ILE A N 1
ATOM 1104 C CA . ILE A 1 144 ? 12.420 -16.235 -29.856 1.00 86.50 144 ILE A CA 1
ATOM 1105 C C . ILE A 1 144 ? 12.993 -14.828 -30.081 1.00 86.50 144 ILE A C 1
ATOM 1107 O O . ILE A 1 144 ? 12.258 -13.845 -30.217 1.00 86.50 144 ILE A O 1
ATOM 1111 N N . ILE A 1 145 ? 14.323 -14.715 -30.168 1.00 86.75 145 ILE A N 1
ATOM 1112 C CA . ILE A 1 145 ? 14.999 -13.417 -30.302 1.00 86.75 145 ILE A CA 1
ATOM 1113 C C . ILE A 1 145 ? 14.720 -12.781 -31.663 1.00 86.75 145 ILE A C 1
ATOM 1115 O O . ILE A 1 145 ? 14.449 -11.580 -31.741 1.00 86.75 145 ILE A O 1
ATOM 1119 N N . ASN A 1 146 ? 14.775 -13.557 -32.747 1.00 83.69 146 ASN A N 1
ATOM 1120 C CA . ASN A 1 146 ? 14.512 -13.025 -34.081 1.00 83.69 146 ASN A CA 1
ATOM 1121 C C . ASN A 1 146 ? 13.044 -12.606 -34.244 1.00 83.69 146 ASN A C 1
ATOM 1123 O O . ASN A 1 146 ? 12.801 -11.539 -34.814 1.00 83.69 146 ASN A O 1
ATOM 1127 N N . ALA A 1 147 ? 12.101 -13.390 -33.709 1.00 81.25 147 ALA A N 1
ATOM 1128 C CA . ALA A 1 147 ? 10.673 -13.081 -33.719 1.00 81.25 147 ALA A CA 1
ATOM 1129 C C . ALA A 1 147 ? 10.337 -11.842 -32.874 1.00 81.25 147 ALA A C 1
ATOM 1131 O O . ALA A 1 147 ? 9.454 -11.071 -33.242 1.00 81.25 147 ALA A O 1
ATOM 1132 N N . SER A 1 148 ? 11.063 -11.615 -31.775 1.00 83.31 148 SER A N 1
ATOM 1133 C CA . SER A 1 148 ? 10.836 -10.473 -30.881 1.00 83.31 148 SER A CA 1
ATOM 1134 C C . SER A 1 148 ? 11.456 -9.164 -31.378 1.00 83.31 148 SER A C 1
ATOM 1136 O O . SER A 1 148 ? 10.847 -8.110 -31.225 1.00 83.31 148 SER A O 1
ATOM 1138 N N . LEU A 1 149 ? 12.659 -9.192 -31.967 1.00 78.94 149 LEU A N 1
ATOM 1139 C CA . LEU A 1 149 ? 13.365 -7.966 -32.373 1.00 78.94 149 LEU A CA 1
ATOM 1140 C C . LEU A 1 149 ? 12.820 -7.342 -33.667 1.00 78.94 149 LEU A C 1
ATOM 1142 O O . LEU A 1 149 ? 12.874 -6.124 -33.818 1.00 78.94 149 LEU A O 1
ATOM 1146 N N . LYS A 1 150 ? 12.363 -8.158 -34.627 1.00 69.69 150 LYS A N 1
ATOM 1147 C CA . LYS A 1 150 ? 11.786 -7.706 -35.908 1.00 69.69 150 LYS A CA 1
ATOM 1148 C C . LYS A 1 150 ? 10.729 -8.711 -36.392 1.00 69.69 150 LYS A C 1
ATOM 1150 O O . LYS A 1 150 ? 11.058 -9.522 -37.262 1.00 69.69 150 LYS A O 1
ATOM 1155 N N . PRO A 1 151 ? 9.506 -8.687 -35.837 1.00 71.81 151 PRO A N 1
ATOM 1156 C CA . PRO A 1 151 ? 8.432 -9.561 -36.297 1.00 71.81 151 PRO A CA 1
ATOM 1157 C C . PRO A 1 151 ? 8.058 -9.224 -37.750 1.00 71.81 151 PRO A C 1
ATOM 1159 O O . PRO A 1 151 ? 7.856 -8.057 -38.085 1.00 71.81 151 PRO A O 1
ATOM 1162 N N . ASP A 1 152 ? 7.982 -10.240 -38.611 1.00 71.62 152 ASP A N 1
ATOM 1163 C CA . ASP A 1 152 ? 7.433 -10.130 -39.969 1.00 71.62 152 ASP A CA 1
ATOM 1164 C C . ASP A 1 152 ? 6.024 -10.726 -39.945 1.00 71.62 152 ASP A C 1
ATOM 1166 O O . ASP A 1 152 ? 5.864 -11.945 -39.941 1.00 71.62 152 ASP A O 1
ATOM 1170 N N . ARG A 1 153 ? 5.014 -9.864 -39.792 1.00 77.38 153 ARG A N 1
ATOM 1171 C CA . ARG A 1 153 ? 3.606 -10.250 -39.625 1.00 77.38 153 ARG A CA 1
ATOM 1172 C C . ARG A 1 153 ? 2.729 -9.517 -40.625 1.00 77.38 153 ARG A C 1
ATOM 1174 O O . ARG A 1 153 ? 3.024 -8.390 -41.029 1.00 77.38 153 ARG A O 1
ATOM 1181 N N . THR A 1 154 ? 1.640 -10.173 -41.009 1.00 77.88 154 THR A N 1
ATOM 1182 C CA . THR A 1 154 ? 0.569 -9.538 -41.786 1.00 77.88 154 THR A CA 1
ATOM 1183 C C . THR A 1 154 ? -0.318 -8.687 -40.877 1.00 77.88 154 THR A C 1
ATOM 1185 O O . THR A 1 154 ? -0.461 -9.005 -39.699 1.00 77.88 154 THR A O 1
ATOM 1188 N N . ASP A 1 155 ? -0.955 -7.647 -41.421 1.00 72.31 155 ASP A N 1
ATOM 1189 C CA . ASP A 1 155 ? -1.823 -6.743 -40.648 1.00 72.31 155 ASP A CA 1
ATOM 1190 C C . ASP A 1 155 ? -2.944 -7.513 -39.911 1.00 72.31 155 ASP A C 1
ATOM 1192 O O . ASP A 1 155 ? -3.243 -7.230 -38.755 1.00 72.31 155 ASP A O 1
ATOM 1196 N N . SER A 1 156 ? -3.506 -8.559 -40.535 1.00 74.00 156 SER A N 1
ATOM 1197 C CA . SER A 1 156 ? -4.526 -9.426 -39.918 1.00 74.00 156 SER A CA 1
ATOM 1198 C C . SER A 1 156 ? -3.991 -10.291 -38.770 1.00 74.00 156 SER A C 1
ATOM 1200 O O . SER A 1 156 ? -4.724 -10.617 -37.839 1.00 74.00 156 SER A O 1
ATOM 1202 N N . GLU A 1 157 ? -2.722 -10.696 -38.830 1.00 76.88 157 GLU A N 1
ATOM 1203 C CA . GLU A 1 157 ? -2.076 -11.453 -37.755 1.00 76.88 157 GLU A CA 1
ATOM 1204 C C . GLU A 1 157 ? -1.711 -10.545 -36.576 1.00 76.88 157 GLU A C 1
ATOM 1206 O O . GLU A 1 157 ? -1.883 -10.942 -35.426 1.00 76.88 157 GLU A O 1
ATOM 1211 N N . GLU A 1 158 ? -1.255 -9.322 -36.859 1.00 73.88 158 GLU A N 1
ATOM 1212 C CA . GLU A 1 158 ? -0.997 -8.287 -35.853 1.00 73.88 158 GLU A CA 1
ATOM 1213 C C . GLU A 1 158 ? -2.292 -7.914 -35.110 1.00 73.88 158 GLU A C 1
ATOM 1215 O O . GLU A 1 158 ? -2.306 -7.914 -33.881 1.00 73.88 158 GLU A O 1
ATOM 1220 N N . GLU A 1 159 ? -3.409 -7.731 -35.824 1.00 72.25 159 GLU A N 1
ATOM 1221 C CA . GLU A 1 159 ? -4.725 -7.464 -35.223 1.00 72.25 159 GLU A CA 1
ATOM 1222 C C . GLU A 1 159 ? -5.212 -8.611 -34.320 1.00 72.25 159 GLU A C 1
ATOM 1224 O O . GLU A 1 159 ? -5.647 -8.366 -33.194 1.00 72.25 159 GLU A O 1
ATOM 1229 N N . ARG A 1 160 ? -5.091 -9.873 -34.761 1.00 78.00 160 ARG A N 1
ATOM 1230 C CA . ARG A 1 160 ? -5.463 -11.042 -33.941 1.00 78.00 160 ARG A CA 1
ATOM 1231 C C . ARG A 1 160 ? -4.655 -11.102 -32.643 1.00 78.00 160 ARG A C 1
ATOM 1233 O O . ARG A 1 160 ? -5.220 -11.366 -31.586 1.00 78.00 160 ARG A O 1
ATOM 1240 N N . LEU A 1 161 ? -3.345 -10.865 -32.719 1.00 79.06 161 LEU A N 1
ATOM 1241 C CA . LEU A 1 161 ? -2.478 -10.869 -31.541 1.00 79.06 161 LEU A CA 1
ATOM 1242 C C . LEU A 1 161 ? -2.845 -9.740 -30.571 1.00 79.06 161 LEU A C 1
ATOM 1244 O O . LEU A 1 161 ? -2.857 -9.965 -29.366 1.00 79.06 161 LEU A O 1
ATOM 1248 N N . HIS A 1 162 ? -3.196 -8.555 -31.074 1.00 76.88 162 HIS A N 1
ATOM 1249 C CA . HIS A 1 162 ? -3.672 -7.457 -30.230 1.00 76.88 162 HIS A CA 1
ATOM 1250 C C . HIS A 1 162 ? -5.011 -7.766 -29.546 1.00 76.88 162 HIS A C 1
ATOM 1252 O O . HIS A 1 162 ? -5.189 -7.411 -28.384 1.00 76.88 162 HIS A O 1
ATOM 1258 N N . GLN A 1 163 ? -5.927 -8.474 -30.215 1.00 72.50 163 GLN A N 1
ATOM 1259 C CA . GLN A 1 163 ? -7.169 -8.951 -29.588 1.00 72.50 163 GLN A CA 1
ATOM 1260 C C . GLN A 1 163 ? -6.904 -9.982 -28.479 1.00 72.50 163 GLN A C 1
ATOM 1262 O O . GLN A 1 163 ? -7.614 -10.021 -27.476 1.00 72.50 163 GLN A O 1
ATOM 1267 N N . GLU A 1 164 ? -5.884 -10.827 -28.642 1.00 75.88 164 GLU A N 1
ATOM 1268 C CA . GLU A 1 164 ? -5.470 -11.785 -27.609 1.00 75.88 164 GLU A CA 1
ATOM 1269 C C . GLU A 1 164 ? -4.808 -11.094 -26.411 1.00 75.88 164 GLU A C 1
ATOM 1271 O O . GLU A 1 164 ? -5.023 -11.520 -25.276 1.00 75.88 164 GLU A O 1
ATOM 1276 N N . ASP A 1 165 ? -4.069 -10.010 -26.653 1.00 80.50 165 ASP A N 1
ATOM 1277 C CA . ASP A 1 165 ? -3.376 -9.214 -25.635 1.00 80.50 165 ASP A CA 1
ATOM 1278 C C . ASP A 1 165 ? -4.299 -8.239 -24.878 1.00 80.50 165 ASP A C 1
ATOM 1280 O O . ASP A 1 165 ? -3.927 -7.721 -23.832 1.00 80.50 165 ASP A O 1
ATOM 1284 N N . GLU A 1 166 ? -5.537 -8.015 -25.335 1.00 77.44 166 GLU A N 1
ATOM 1285 C CA . GLU A 1 166 ? -6.485 -7.094 -24.680 1.00 77.44 166 GLU A CA 1
ATOM 1286 C C . GLU A 1 166 ? -6.744 -7.461 -23.205 1.00 77.44 166 GLU A C 1
ATOM 1288 O O . GLU A 1 166 ? -6.930 -6.581 -22.366 1.00 77.44 166 GLU A O 1
ATOM 1293 N N . VAL A 1 167 ? -6.687 -8.752 -22.854 1.00 77.19 167 VAL A N 1
ATOM 1294 C CA . VAL A 1 167 ? -6.876 -9.219 -21.467 1.00 77.19 167 VAL A CA 1
ATOM 1295 C C . VAL A 1 167 ? -5.757 -8.782 -20.519 1.00 77.19 167 VAL A C 1
ATOM 1297 O O . VAL A 1 167 ? -5.936 -8.827 -19.305 1.00 77.19 167 VAL A O 1
ATOM 1300 N N . THR A 1 168 ? -4.601 -8.371 -21.047 1.00 85.56 168 THR A N 1
ATOM 1301 C CA . THR A 1 168 ? -3.480 -7.887 -20.233 1.00 85.56 168 THR A CA 1
ATOM 1302 C C . THR A 1 168 ? -3.604 -6.396 -19.919 1.00 85.56 168 THR A C 1
ATOM 1304 O O . THR A 1 168 ? -2.845 -5.893 -19.090 1.00 85.56 168 THR A O 1
ATOM 1307 N N . ALA A 1 169 ? -4.578 -5.682 -20.503 1.00 87.69 169 ALA A N 1
ATOM 1308 C CA . ALA A 1 169 ? -4.853 -4.287 -20.179 1.00 87.69 169 ALA A CA 1
ATOM 1309 C C . ALA A 1 169 ? -5.173 -4.145 -18.684 1.00 87.69 169 ALA A C 1
ATOM 1311 O O . ALA A 1 169 ? -6.055 -4.811 -18.149 1.00 87.69 169 ALA A O 1
ATOM 1312 N N . TRP A 1 170 ? -4.448 -3.272 -17.988 1.00 91.25 170 TRP A N 1
ATOM 1313 C CA . TRP A 1 170 ? -4.589 -3.062 -16.550 1.00 91.25 170 TRP A CA 1
ATOM 1314 C C . TRP A 1 170 ? -5.384 -1.808 -16.235 1.00 91.25 170 TRP A C 1
ATOM 1316 O O . TRP A 1 170 ? -6.429 -1.903 -15.598 1.00 91.25 170 TRP A O 1
ATOM 1326 N N . PHE A 1 171 ? -4.929 -0.641 -16.678 1.00 92.69 171 PHE A N 1
ATOM 1327 C CA . PHE A 1 171 ? -5.714 0.580 -16.548 1.00 92.69 171 PHE A CA 1
ATOM 1328 C C . PHE A 1 171 ? -5.435 1.546 -17.690 1.00 92.69 171 PHE A C 1
ATOM 1330 O O . PHE A 1 171 ? -4.357 1.538 -18.281 1.00 92.69 171 PHE A O 1
ATOM 1337 N N . GLY A 1 172 ? -6.412 2.403 -17.970 1.00 89.81 172 GLY A N 1
ATOM 1338 C CA . GLY A 1 172 ? -6.396 3.283 -19.127 1.00 89.81 172 GLY A CA 1
ATOM 1339 C C . GLY A 1 172 ? -7.403 4.419 -19.045 1.00 89.81 172 GLY A C 1
ATOM 1340 O O . GLY A 1 172 ? -8.171 4.520 -18.087 1.00 89.81 172 GLY A O 1
ATOM 1341 N N . VAL A 1 173 ? -7.408 5.288 -20.056 1.00 86.06 173 VAL A N 1
ATOM 1342 C CA . VAL A 1 173 ? -8.417 6.354 -20.176 1.00 86.06 173 VAL A CA 1
ATOM 1343 C C . VAL A 1 173 ? -9.133 6.220 -21.511 1.00 86.06 173 VAL A C 1
ATOM 1345 O O . VAL A 1 173 ? -8.537 6.301 -22.584 1.00 86.06 173 VAL A O 1
ATOM 1348 N N . ILE A 1 174 ? -10.451 6.053 -21.443 1.00 82.25 174 ILE A N 1
ATOM 1349 C CA . ILE A 1 174 ? -11.312 5.929 -22.619 1.00 82.25 174 ILE A CA 1
ATOM 1350 C C . ILE A 1 174 ? -12.199 7.161 -22.767 1.00 82.25 174 ILE A C 1
ATOM 1352 O O . ILE A 1 174 ? -12.668 7.754 -21.792 1.00 82.25 174 ILE A O 1
ATOM 1356 N N . ARG A 1 175 ? -12.457 7.540 -24.019 1.00 76.56 175 ARG A N 1
ATOM 1357 C CA . ARG A 1 175 ? -13.407 8.599 -24.365 1.00 76.56 175 ARG A CA 1
ATOM 1358 C C . ARG A 1 175 ? -14.760 7.962 -24.681 1.00 76.56 175 ARG A C 1
ATOM 1360 O O . ARG A 1 175 ? -14.870 7.166 -25.611 1.00 76.56 175 ARG A O 1
ATOM 1367 N N . GLN A 1 176 ? -15.785 8.288 -23.896 1.00 72.06 176 GLN A N 1
ATOM 1368 C CA . GLN A 1 176 ? -17.148 7.803 -24.126 1.00 72.06 176 GLN A CA 1
ATOM 1369 C C . GLN A 1 176 ? -17.831 8.565 -25.278 1.00 72.06 176 GLN A C 1
ATOM 1371 O O . GLN A 1 176 ? -17.390 9.642 -25.680 1.00 72.06 176 GLN A O 1
ATOM 1376 N N . LEU A 1 177 ? -18.949 8.022 -25.783 1.00 57.12 177 LEU A N 1
ATOM 1377 C CA . LEU A 1 177 ? -19.773 8.595 -26.865 1.00 57.12 177 LEU A CA 1
ATOM 1378 C C . LEU A 1 177 ? -20.178 10.064 -26.640 1.00 57.12 177 LEU A C 1
ATOM 1380 O O . LEU A 1 177 ? -20.326 10.820 -27.594 1.00 57.12 177 LEU A O 1
ATOM 1384 N N . GLU A 1 178 ? -20.344 10.473 -25.382 1.00 60.34 178 GLU A N 1
ATOM 1385 C CA . GLU A 1 178 ? -20.717 11.839 -24.987 1.00 60.34 178 GLU A CA 1
ATOM 1386 C C . GLU A 1 178 ? -19.509 12.793 -24.891 1.00 60.34 178 GLU A C 1
ATOM 1388 O O . GLU A 1 178 ? -19.639 13.931 -24.446 1.00 60.34 178 GLU A O 1
ATOM 1393 N N . GLY A 1 179 ? -18.314 12.333 -25.273 1.00 66.25 179 GLY A N 1
ATOM 1394 C CA . GLY A 1 179 ? -17.073 13.106 -25.250 1.00 66.25 179 GLY A CA 1
ATOM 1395 C C . GLY A 1 179 ? -16.388 13.187 -23.882 1.00 66.25 179 GLY A C 1
ATOM 1396 O O . GLY A 1 179 ? -15.285 13.728 -23.810 1.00 66.25 179 GLY A O 1
ATOM 1397 N N . ARG A 1 180 ? -16.996 12.633 -22.824 1.00 74.06 180 ARG A N 1
ATOM 1398 C CA . ARG A 1 180 ? -16.424 12.563 -21.470 1.00 74.06 180 ARG A CA 1
ATOM 1399 C C . ARG A 1 180 ? -15.314 11.517 -21.381 1.00 74.06 180 ARG A C 1
ATOM 1401 O O . ARG A 1 180 ? -15.432 10.436 -21.962 1.00 74.06 180 ARG A O 1
ATOM 1408 N N . LEU A 1 181 ? -14.262 11.841 -20.631 1.00 83.88 181 LEU A N 1
ATOM 1409 C CA . LEU A 1 181 ? -13.185 10.907 -20.316 1.00 83.88 181 LEU A CA 1
ATOM 1410 C C . LEU A 1 181 ? -13.514 10.099 -19.064 1.00 83.88 181 LEU A C 1
ATOM 1412 O O . LEU A 1 181 ? -13.981 10.635 -18.056 1.00 83.88 181 LEU A O 1
ATOM 1416 N N . VAL A 1 182 ? -13.233 8.805 -19.142 1.00 84.00 182 VAL A N 1
ATOM 1417 C CA . VAL A 1 182 ? -13.429 7.853 -18.056 1.00 84.00 182 VAL A CA 1
ATOM 1418 C C . VAL A 1 182 ? -12.136 7.084 -17.850 1.00 84.00 182 VAL A C 1
ATOM 1420 O O . VAL A 1 182 ? -11.564 6.542 -18.795 1.00 84.00 182 VAL A O 1
ATOM 1423 N N . PHE A 1 183 ? -11.672 7.065 -16.606 1.00 88.75 183 PHE A N 1
ATOM 1424 C CA . PHE A 1 183 ? -10.584 6.206 -16.178 1.00 88.75 183 PHE A CA 1
ATOM 1425 C C . PHE A 1 183 ? -11.130 4.796 -15.969 1.00 88.75 183 PHE A C 1
ATOM 1427 O O . PHE A 1 183 ? -12.113 4.609 -15.248 1.00 88.75 183 PHE A O 1
ATOM 1434 N N . MET A 1 184 ? -10.470 3.820 -16.577 1.00 86.31 184 MET A N 1
ATOM 1435 C CA . MET A 1 184 ? -10.830 2.411 -16.520 1.00 86.31 184 MET A CA 1
ATOM 1436 C C . MET A 1 184 ? -9.756 1.643 -15.779 1.00 86.31 184 MET A C 1
ATOM 1438 O O . MET A 1 184 ? -8.593 1.687 -16.164 1.00 86.31 184 MET A O 1
ATOM 1442 N N . ASP A 1 185 ? -10.158 0.904 -14.756 1.00 87.44 185 ASP A N 1
ATOM 1443 C CA . ASP A 1 185 ? -9.437 -0.285 -14.314 1.00 87.44 185 ASP A CA 1
ATOM 1444 C C . ASP A 1 185 ? -10.041 -1.475 -15.058 1.00 87.44 185 ASP A C 1
ATOM 1446 O O . ASP A 1 185 ? -11.247 -1.697 -14.973 1.00 87.44 185 ASP A O 1
ATOM 1450 N N . PHE A 1 186 ? -9.225 -2.208 -15.802 1.00 83.56 186 PHE A N 1
ATOM 1451 C CA . PHE A 1 186 ? -9.627 -3.372 -16.586 1.00 83.56 186 PHE A CA 1
ATOM 1452 C C . PHE A 1 186 ? -9.467 -4.686 -15.802 1.00 83.56 186 PHE A C 1
ATOM 1454 O O . PHE A 1 186 ? -9.808 -5.746 -16.307 1.00 83.56 186 PHE A O 1
ATOM 1461 N N . GLY A 1 187 ? -8.994 -4.654 -14.552 1.00 80.81 187 GLY A N 1
ATOM 1462 C CA . GLY A 1 187 ? -8.987 -5.820 -13.664 1.00 80.81 187 GLY A CA 1
ATOM 1463 C C . GLY A 1 187 ? -7.797 -6.777 -13.817 1.00 80.81 187 GLY A C 1
ATOM 1464 O O . GLY A 1 187 ? -7.682 -7.696 -13.000 1.00 80.81 187 GLY A O 1
ATOM 1465 N N . ALA A 1 188 ? -6.866 -6.543 -14.755 1.00 87.00 188 ALA A N 1
ATOM 1466 C CA . ALA A 1 188 ? -5.721 -7.438 -14.993 1.00 87.00 188 ALA A CA 1
ATOM 1467 C C . ALA A 1 188 ? -4.855 -7.696 -13.749 1.00 87.00 188 ALA A C 1
ATOM 1469 O O . ALA A 1 188 ? -4.314 -8.786 -13.588 1.00 87.00 188 ALA A O 1
ATOM 1470 N N . TYR A 1 189 ? -4.760 -6.742 -12.812 1.00 89.00 189 TYR A N 1
ATOM 1471 C CA . TYR A 1 189 ? -4.053 -6.966 -11.543 1.00 89.00 189 TYR A CA 1
ATOM 1472 C C . TYR A 1 189 ? -4.657 -8.115 -10.725 1.00 89.00 189 TYR A C 1
ATOM 1474 O O . TYR A 1 189 ? -3.930 -8.947 -10.183 1.00 89.00 189 TYR A O 1
ATOM 1482 N N . GLY A 1 190 ? -5.987 -8.181 -10.632 1.00 83.25 190 GLY A N 1
ATOM 1483 C CA . GLY A 1 190 ? -6.655 -9.273 -9.931 1.00 83.25 190 GLY A CA 1
ATOM 1484 C C . GLY A 1 190 ? -6.524 -10.599 -10.675 1.00 83.25 190 GLY A C 1
ATOM 1485 O O . GLY A 1 190 ? -6.218 -11.614 -10.053 1.00 83.25 190 GLY A O 1
ATOM 1486 N N . GLU A 1 191 ? -6.665 -10.579 -12.002 1.00 81.44 191 GLU A N 1
ATOM 1487 C CA . GLU A 1 191 ? -6.518 -11.765 -12.859 1.00 81.44 191 GLU A CA 1
ATOM 1488 C C . GLU A 1 191 ? -5.102 -12.365 -12.792 1.00 81.44 191 GLU A C 1
ATOM 1490 O O . GLU A 1 191 ? -4.943 -13.576 -12.608 1.00 81.44 191 GLU A O 1
ATOM 1495 N N . ALA A 1 192 ? -4.067 -11.523 -12.834 1.00 84.88 192 ALA A N 1
ATOM 1496 C CA . ALA A 1 192 ? -2.675 -11.931 -12.663 1.00 84.88 192 ALA A CA 1
ATOM 1497 C C . ALA A 1 192 ? -2.459 -12.659 -11.325 1.00 84.88 192 ALA A C 1
ATOM 1499 O O . ALA A 1 192 ? -1.869 -13.741 -11.271 1.00 84.88 192 ALA A O 1
ATOM 1500 N N . LEU A 1 193 ? -2.994 -12.105 -10.233 1.00 84.69 193 LEU A N 1
ATOM 1501 C CA . LEU A 1 193 ? -2.889 -12.706 -8.903 1.00 84.69 193 LEU A CA 1
ATOM 1502 C C . LEU A 1 193 ? -3.705 -13.996 -8.758 1.00 84.69 193 LEU A C 1
ATOM 1504 O O . LEU A 1 193 ? -3.272 -14.900 -8.041 1.00 84.69 193 LEU A O 1
ATOM 1508 N N . ASN A 1 194 ? -4.855 -14.102 -9.427 1.00 79.50 194 ASN A N 1
ATOM 1509 C CA . ASN A 1 194 ? -5.649 -15.335 -9.468 1.00 79.50 194 ASN A CA 1
ATOM 1510 C C . ASN A 1 194 ? -4.851 -16.461 -10.095 1.00 79.50 194 ASN A C 1
ATOM 1512 O O . ASN A 1 194 ? -4.711 -17.523 -9.491 1.00 79.50 194 ASN A O 1
ATOM 1516 N N . THR A 1 195 ? -4.262 -16.180 -11.253 1.00 79.75 195 THR A N 1
ATOM 1517 C CA . THR A 1 195 ? -3.425 -17.120 -11.999 1.00 79.75 195 THR A CA 1
ATOM 1518 C C . THR A 1 195 ? -2.271 -17.630 -11.132 1.00 79.75 195 THR A C 1
ATOM 1520 O O . THR A 1 195 ? -2.075 -18.836 -10.989 1.00 79.75 195 THR A O 1
ATOM 1523 N N . ILE A 1 196 ? -1.563 -16.716 -10.459 1.00 81.62 196 ILE A N 1
ATOM 1524 C CA . ILE A 1 196 ? -0.481 -17.033 -9.511 1.00 81.62 196 ILE A CA 1
ATOM 1525 C C . ILE A 1 196 ? -0.962 -17.959 -8.379 1.00 81.62 196 ILE A C 1
ATOM 1527 O O . ILE A 1 196 ? -0.312 -18.956 -8.045 1.00 81.62 196 ILE A O 1
ATOM 1531 N N . LYS A 1 197 ? -2.114 -17.654 -7.774 1.00 77.12 197 LYS A N 1
ATOM 1532 C CA . LYS A 1 197 ? -2.664 -18.437 -6.657 1.00 77.12 197 LYS A CA 1
ATOM 1533 C C . LYS A 1 197 ? -3.130 -19.818 -7.090 1.00 77.12 197 LYS A C 1
ATOM 1535 O O . LYS A 1 197 ? -2.921 -20.780 -6.351 1.00 77.12 197 LYS A O 1
ATOM 1540 N N . GLU A 1 198 ? -3.771 -19.922 -8.249 1.00 77.12 198 GLU A N 1
ATOM 1541 C CA . GLU A 1 198 ? -4.242 -21.192 -8.803 1.00 77.12 198 GLU A CA 1
ATOM 1542 C C . GLU A 1 198 ? -3.075 -22.115 -9.132 1.00 77.12 198 GLU A C 1
ATOM 1544 O O . GLU A 1 198 ? -3.076 -23.264 -8.689 1.00 77.12 198 GLU A O 1
ATOM 1549 N N . ALA A 1 199 ? -2.032 -21.584 -9.774 1.00 74.19 199 ALA A N 1
ATOM 1550 C CA . ALA A 1 199 ? -0.796 -22.318 -10.020 1.00 74.19 199 ALA A CA 1
ATOM 1551 C C . ALA A 1 199 ? -0.129 -22.814 -8.726 1.00 74.19 199 ALA A C 1
ATOM 1553 O O . ALA A 1 199 ? 0.427 -23.908 -8.681 1.00 74.19 199 ALA A O 1
ATOM 1554 N N . SER A 1 200 ? -0.236 -22.038 -7.647 1.00 72.31 200 SER A N 1
ATOM 1555 C CA . SER A 1 200 ? 0.318 -22.384 -6.332 1.00 72.31 200 SER A CA 1
ATOM 1556 C C . SER A 1 200 ? -0.582 -23.320 -5.505 1.00 72.31 200 SER A C 1
ATOM 1558 O O . SER A 1 200 ? -0.368 -23.486 -4.301 1.00 72.31 200 SER A O 1
ATOM 1560 N N . GLY A 1 201 ? -1.652 -23.875 -6.090 1.00 69.25 201 GLY A N 1
ATOM 1561 C CA . GLY A 1 201 ? -2.619 -24.720 -5.380 1.00 69.25 201 GLY A CA 1
ATOM 1562 C C . GLY A 1 201 ? -3.328 -24.006 -4.222 1.00 69.25 201 GLY A C 1
ATOM 1563 O O . GLY A 1 201 ? -3.789 -24.658 -3.286 1.00 69.25 201 GLY A O 1
ATOM 1564 N N . ARG A 1 202 ? -3.374 -22.665 -4.252 1.00 71.25 202 ARG A N 1
ATOM 1565 C CA . ARG A 1 202 ? -3.909 -21.783 -3.198 1.00 71.25 202 ARG A CA 1
ATOM 1566 C C . ARG A 1 202 ? -3.271 -21.972 -1.810 1.00 71.25 202 ARG A C 1
ATOM 1568 O O . ARG A 1 202 ? -3.888 -21.614 -0.811 1.00 71.25 202 ARG A O 1
ATOM 1575 N N . GLN A 1 203 ? -2.043 -22.496 -1.739 1.00 67.69 203 GLN A N 1
ATOM 1576 C CA . GLN A 1 203 ? -1.306 -22.663 -0.474 1.00 67.69 203 GLN A CA 1
ATOM 1577 C C . GLN A 1 203 ? -0.585 -21.384 -0.015 1.00 67.69 203 GLN A C 1
ATOM 1579 O O . GLN A 1 203 ? -0.286 -21.223 1.167 1.00 67.69 203 GLN A O 1
ATOM 1584 N N . LEU A 1 204 ? -0.301 -20.457 -0.934 1.00 69.38 204 LEU A N 1
ATOM 1585 C CA . LEU A 1 204 ? 0.348 -19.186 -0.616 1.00 69.38 204 LEU A CA 1
ATOM 1586 C C . LEU A 1 204 ? -0.669 -18.185 -0.054 1.00 69.38 204 LEU A C 1
ATOM 1588 O O . LEU A 1 204 ? -1.403 -17.547 -0.806 1.00 69.38 204 LEU A O 1
ATOM 1592 N N . HIS A 1 205 ? -0.693 -18.033 1.270 1.00 64.12 205 HIS A N 1
ATOM 1593 C CA . HIS A 1 205 ? -1.569 -17.074 1.953 1.00 64.12 205 HIS A CA 1
ATOM 1594 C C . HIS A 1 205 ? -1.041 -15.631 1.909 1.00 64.12 205 HIS A C 1
ATOM 1596 O O . HIS A 1 205 ? -1.833 -14.701 1.790 1.00 64.12 205 HIS A O 1
ATOM 1602 N N . ASN A 1 206 ? 0.285 -15.446 1.931 1.00 74.81 206 ASN A N 1
ATOM 1603 C CA . ASN A 1 206 ? 0.931 -14.131 1.948 1.00 74.81 206 ASN A CA 1
ATOM 1604 C C . ASN A 1 206 ? 1.766 -13.926 0.679 1.00 74.81 206 ASN A C 1
ATOM 1606 O O . ASN A 1 206 ? 2.893 -14.412 0.578 1.00 74.81 206 ASN A O 1
ATOM 1610 N N . ILE A 1 207 ? 1.202 -13.203 -0.288 1.00 85.94 207 ILE A N 1
ATOM 1611 C CA . ILE A 1 207 ? 1.853 -12.866 -1.560 1.00 85.94 207 ILE A CA 1
ATOM 1612 C C . ILE A 1 207 ? 2.218 -11.385 -1.535 1.00 85.94 207 ILE A C 1
ATOM 1614 O O . ILE A 1 207 ? 1.357 -10.555 -1.260 1.00 85.94 207 ILE A O 1
ATOM 1618 N N . TYR A 1 208 ? 3.466 -11.047 -1.846 1.00 90.06 208 TYR A N 1
ATOM 1619 C CA . TYR A 1 208 ? 3.964 -9.670 -1.886 1.00 90.06 208 TYR A CA 1
ATOM 1620 C C . TYR A 1 208 ? 4.540 -9.375 -3.278 1.00 90.06 208 TYR A C 1
ATOM 1622 O O . TYR A 1 208 ? 5.727 -9.633 -3.503 1.00 90.06 208 TYR A O 1
ATOM 1630 N N . PRO A 1 209 ? 3.714 -8.894 -4.226 1.00 92.81 209 PRO A N 1
ATOM 1631 C CA . PRO A 1 209 ? 4.143 -8.715 -5.606 1.00 92.81 209 PRO A CA 1
ATOM 1632 C C . PRO A 1 209 ? 5.144 -7.561 -5.744 1.00 92.81 209 PRO A C 1
ATOM 1634 O O . PRO A 1 209 ? 4.968 -6.508 -5.128 1.00 92.81 209 PRO A O 1
ATOM 1637 N N . GLY A 1 210 ? 6.175 -7.754 -6.567 1.00 95.50 210 GLY A N 1
ATOM 1638 C CA . GLY A 1 210 ? 7.085 -6.698 -7.007 1.00 95.50 210 GLY A CA 1
ATOM 1639 C C . GLY A 1 210 ? 6.603 -6.092 -8.321 1.00 95.50 210 GLY A C 1
ATOM 1640 O O . GLY A 1 210 ? 6.457 -6.817 -9.303 1.00 95.50 210 GLY A O 1
ATOM 1641 N N . LEU A 1 211 ? 6.358 -4.781 -8.357 1.00 96.69 211 LEU A N 1
ATOM 1642 C CA . LEU A 1 211 ? 5.848 -4.102 -9.554 1.00 96.69 211 LEU A CA 1
ATOM 1643 C C . LEU A 1 211 ? 6.986 -3.428 -10.331 1.00 96.69 211 LEU A C 1
ATOM 1645 O O . LEU A 1 211 ? 7.693 -2.569 -9.792 1.00 96.69 211 LEU A O 1
ATOM 1649 N N . VAL A 1 212 ? 7.145 -3.795 -11.603 1.00 97.81 212 VAL A N 1
ATOM 1650 C CA . VAL A 1 212 ? 8.221 -3.324 -12.483 1.00 97.81 212 VAL A CA 1
ATOM 1651 C C . VAL A 1 212 ? 7.615 -2.641 -13.703 1.00 97.81 212 VAL A C 1
ATOM 1653 O O . VAL A 1 212 ? 7.028 -3.305 -14.550 1.00 97.81 212 VAL A O 1
ATOM 1656 N N . SER A 1 213 ? 7.769 -1.323 -13.815 1.00 96.31 213 SER A N 1
ATOM 1657 C CA . SER A 1 213 ? 7.184 -0.548 -14.919 1.00 96.31 213 SER A CA 1
ATOM 1658 C C . SER A 1 213 ? 8.194 -0.266 -16.023 1.00 96.31 213 SER A C 1
ATOM 1660 O O . SER A 1 213 ? 9.265 0.276 -15.754 1.00 96.31 213 SER A O 1
ATOM 1662 N N . PHE A 1 214 ? 7.837 -0.567 -17.269 1.00 93.56 214 PHE A N 1
ATOM 1663 C CA . PHE A 1 214 ? 8.617 -0.256 -18.463 1.00 93.56 214 PHE A CA 1
ATOM 1664 C C . PHE A 1 214 ? 8.099 1.022 -19.120 1.00 93.56 214 PHE A C 1
ATOM 1666 O O . PHE A 1 214 ? 6.910 1.164 -19.398 1.00 93.56 214 PHE A O 1
ATOM 1673 N N . VAL A 1 215 ? 9.009 1.961 -19.380 1.00 88.62 215 VAL A N 1
ATOM 1674 C CA . VAL A 1 215 ? 8.724 3.276 -19.976 1.00 88.62 215 VAL A CA 1
ATOM 1675 C C . VAL A 1 215 ? 9.792 3.626 -21.020 1.00 88.62 215 VAL A C 1
ATOM 1677 O O . VAL A 1 215 ? 10.901 3.102 -20.975 1.00 88.62 215 VAL A O 1
ATOM 1680 N N . GLY A 1 216 ? 9.476 4.494 -21.987 1.00 80.00 216 GLY A N 1
ATOM 1681 C CA . GLY A 1 216 ? 10.367 4.811 -23.116 1.00 80.00 216 GLY A CA 1
ATOM 1682 C C . GLY A 1 216 ? 10.008 4.084 -24.419 1.00 80.00 216 GLY A C 1
ATOM 1683 O O . GLY A 1 216 ? 8.828 3.919 -24.728 1.00 80.00 216 GLY A O 1
ATOM 1684 N N . ALA A 1 217 ? 10.993 3.674 -25.216 1.00 76.19 217 ALA A N 1
ATOM 1685 C CA . ALA A 1 217 ? 10.796 3.101 -26.556 1.00 76.19 217 ALA A CA 1
ATOM 1686 C C . ALA A 1 217 ? 11.381 1.678 -26.660 1.00 76.19 217 ALA A C 1
ATOM 1688 O O . ALA A 1 217 ? 12.388 1.393 -26.030 1.00 76.19 217 ALA A O 1
ATOM 1689 N N . GLY A 1 218 ? 10.736 0.757 -27.390 1.00 75.50 218 GLY A N 1
ATOM 1690 C CA . GLY A 1 218 ? 11.148 -0.664 -27.436 1.00 75.50 218 GLY A CA 1
ATOM 1691 C C . GLY A 1 218 ? 10.813 -1.492 -26.179 1.00 75.50 218 GLY A C 1
ATOM 1692 O O . GLY A 1 218 ? 11.380 -2.559 -25.962 1.00 75.50 218 GLY A O 1
ATOM 1693 N N . LYS A 1 219 ? 9.894 -0.994 -25.345 1.00 86.25 219 LYS A N 1
ATOM 1694 C CA . LYS A 1 219 ? 9.463 -1.564 -24.053 1.00 86.25 219 LYS A CA 1
ATOM 1695 C C . LYS A 1 219 ? 8.901 -2.984 -24.176 1.00 86.25 219 LYS A C 1
ATOM 1697 O O . LYS A 1 219 ? 9.446 -3.919 -23.594 1.00 86.25 219 LYS A O 1
ATOM 1702 N N . SER A 1 220 ? 7.881 -3.138 -25.017 1.00 86.44 220 SER A N 1
ATOM 1703 C CA . SER A 1 220 ? 7.151 -4.384 -25.256 1.00 86.44 220 SER A CA 1
ATOM 1704 C C . SER A 1 220 ? 8.075 -5.498 -25.760 1.00 86.44 220 SER A C 1
ATOM 1706 O O . SER A 1 220 ? 7.927 -6.650 -25.369 1.00 86.44 220 SER A O 1
ATOM 1708 N N . THR A 1 221 ? 9.107 -5.153 -26.542 1.00 88.75 221 THR A N 1
ATOM 1709 C CA . THR A 1 221 ? 10.150 -6.095 -26.982 1.00 88.75 221 THR A CA 1
ATOM 1710 C C . THR A 1 221 ? 10.953 -6.657 -25.815 1.00 88.75 221 THR A C 1
ATOM 1712 O O . THR A 1 221 ? 11.183 -7.862 -25.762 1.00 88.75 221 THR A O 1
ATOM 1715 N N . LEU A 1 222 ? 11.381 -5.815 -24.869 1.00 90.50 222 LEU A N 1
ATOM 1716 C CA . LEU A 1 222 ? 12.150 -6.281 -23.713 1.00 90.50 222 LEU A CA 1
ATOM 1717 C C . LEU A 1 222 ? 11.294 -7.102 -22.751 1.00 90.50 222 LEU A C 1
ATOM 1719 O O . LEU A 1 222 ? 11.763 -8.128 -22.268 1.00 90.50 222 LEU A O 1
ATOM 1723 N N . VAL A 1 223 ? 10.046 -6.692 -22.508 1.00 92.12 223 VAL A N 1
ATOM 1724 C CA . VAL A 1 223 ? 9.109 -7.460 -21.673 1.00 92.12 223 VAL A CA 1
ATOM 1725 C C . VAL A 1 223 ? 8.831 -8.828 -22.307 1.00 92.12 223 VAL A C 1
ATOM 1727 O O . VAL A 1 223 ? 8.933 -9.844 -21.623 1.00 92.12 223 VAL A O 1
ATOM 1730 N N . LYS A 1 224 ? 8.597 -8.883 -23.626 1.00 91.38 224 LYS A N 1
ATOM 1731 C CA . LYS A 1 224 ? 8.441 -10.143 -24.369 1.00 91.38 224 LYS A CA 1
ATOM 1732 C C . LYS A 1 224 ? 9.662 -11.052 -24.229 1.00 91.38 224 LYS A C 1
ATOM 1734 O O . LYS A 1 224 ? 9.509 -12.219 -23.891 1.00 91.38 224 LYS A O 1
ATOM 1739 N N . LEU A 1 225 ? 10.870 -10.515 -24.414 1.00 91.56 225 LEU A N 1
ATOM 1740 C CA . LEU A 1 225 ? 12.111 -11.280 -24.252 1.00 91.56 225 LEU A CA 1
ATOM 1741 C C . LEU A 1 225 ? 12.317 -11.778 -22.816 1.00 91.56 225 LEU A C 1
ATOM 1743 O O . LEU A 1 225 ? 12.800 -12.893 -22.637 1.00 91.56 225 LEU A O 1
ATOM 1747 N N . LEU A 1 226 ? 11.969 -10.981 -21.801 1.00 93.12 226 LEU A N 1
ATOM 1748 C CA . LEU A 1 226 ? 12.057 -11.395 -20.398 1.00 93.12 226 LEU A CA 1
ATOM 1749 C C . LEU A 1 226 ? 11.148 -12.592 -20.111 1.00 93.12 226 LEU A C 1
ATOM 1751 O O . LEU A 1 226 ? 11.601 -13.527 -19.456 1.00 93.12 226 LEU A O 1
ATOM 1755 N N . ILE A 1 227 ? 9.925 -12.582 -20.646 1.00 91.44 227 ILE A N 1
ATOM 1756 C CA . ILE A 1 227 ? 8.940 -13.655 -20.475 1.00 91.44 227 ILE A CA 1
ATOM 1757 C C . ILE A 1 227 ? 9.343 -14.894 -21.288 1.00 91.44 227 ILE A C 1
ATOM 1759 O O . ILE A 1 227 ? 9.504 -15.971 -20.724 1.00 91.44 227 ILE A O 1
ATOM 1763 N N . GLU A 1 228 ? 9.568 -14.762 -22.598 1.00 89.75 228 GLU A N 1
ATOM 1764 C CA . GLU A 1 228 ? 9.783 -15.914 -23.487 1.00 89.75 228 GLU A CA 1
ATOM 1765 C C . GLU A 1 228 ? 11.133 -16.613 -23.263 1.00 89.75 228 GLU A C 1
ATOM 1767 O O . GLU A 1 228 ? 11.198 -17.839 -23.319 1.00 89.75 228 GLU A O 1
ATOM 1772 N N . LEU A 1 229 ? 12.219 -15.881 -22.970 1.00 87.12 229 LEU A N 1
ATOM 1773 C CA . LEU A 1 229 ? 13.536 -16.504 -22.745 1.00 87.12 229 LEU A CA 1
ATOM 1774 C C . LEU A 1 229 ? 13.666 -17.202 -21.388 1.00 87.12 229 LEU A C 1
ATOM 1776 O O . LEU A 1 229 ? 14.564 -18.034 -21.230 1.00 87.12 229 LEU A O 1
ATOM 1780 N N . HIS A 1 230 ? 12.819 -16.850 -20.419 1.00 82.50 230 HIS A N 1
ATOM 1781 C CA . HIS A 1 230 ? 12.806 -17.460 -19.089 1.00 82.50 230 HIS A CA 1
ATOM 1782 C C . HIS A 1 230 ? 11.599 -18.380 -18.866 1.00 82.50 230 HIS A C 1
ATOM 1784 O O . HIS A 1 230 ? 11.490 -18.977 -17.792 1.00 82.50 230 HIS A O 1
ATOM 1790 N N . ASN A 1 231 ? 10.726 -18.554 -19.866 1.00 80.62 231 ASN A N 1
ATOM 1791 C CA . ASN A 1 231 ? 9.657 -19.540 -19.803 1.00 80.62 231 ASN A CA 1
ATOM 1792 C C . ASN A 1 231 ? 10.225 -20.955 -19.998 1.00 80.62 231 ASN A C 1
ATOM 1794 O O . ASN A 1 231 ? 10.397 -21.436 -21.116 1.00 80.62 231 ASN A O 1
ATOM 1798 N N . ASN A 1 232 ? 10.521 -21.623 -18.884 1.00 69.19 232 ASN A N 1
ATOM 1799 C CA . ASN A 1 232 ? 10.974 -23.016 -18.867 1.00 69.19 232 ASN A CA 1
ATOM 1800 C C . ASN A 1 232 ? 9.813 -24.017 -18.703 1.00 69.19 232 ASN A C 1
ATOM 1802 O O . ASN A 1 232 ? 10.059 -25.213 -18.543 1.00 69.19 232 ASN A O 1
ATOM 1806 N N . HIS A 1 233 ? 8.563 -23.546 -18.688 1.00 65.44 233 HIS A N 1
ATOM 1807 C CA . HIS A 1 233 ? 7.384 -24.376 -18.472 1.00 65.44 233 HIS A CA 1
ATOM 1808 C C . HIS A 1 233 ? 6.770 -24.769 -19.820 1.00 65.44 233 HIS A C 1
ATOM 1810 O O . HIS A 1 233 ? 5.980 -24.022 -20.380 1.00 65.44 233 HIS A O 1
ATOM 1816 N N . GLU A 1 234 ? 7.103 -25.961 -20.329 1.00 57.44 234 GLU A N 1
ATOM 1817 C CA . GLU A 1 234 ? 6.575 -26.457 -21.618 1.00 57.44 234 GLU A CA 1
ATOM 1818 C C . GLU A 1 234 ? 5.040 -26.665 -21.620 1.00 57.44 234 GLU A C 1
ATOM 1820 O O . GLU A 1 234 ? 4.452 -26.826 -22.684 1.00 57.44 234 GLU A O 1
ATOM 1825 N N . GLU A 1 235 ? 4.386 -26.636 -20.450 1.00 57.03 235 GLU A N 1
ATOM 1826 C CA . GLU A 1 235 ? 2.937 -26.851 -20.282 1.00 57.03 235 GLU A CA 1
ATOM 1827 C C . GLU A 1 235 ? 2.130 -25.568 -19.982 1.00 57.03 235 GLU A C 1
ATOM 1829 O O . GLU A 1 235 ? 0.900 -25.625 -19.970 1.00 57.03 235 GLU A O 1
ATOM 1834 N N . LEU A 1 236 ? 2.781 -24.424 -19.713 1.00 64.50 236 LEU A N 1
ATOM 1835 C CA . LEU A 1 236 ? 2.107 -23.173 -19.330 1.00 64.50 236 LEU A CA 1
ATOM 1836 C C . LEU A 1 236 ? 2.408 -22.047 -20.326 1.00 64.50 236 LEU A C 1
ATOM 1838 O O . LEU A 1 236 ? 3.541 -21.568 -20.429 1.00 64.50 236 LEU A O 1
ATOM 1842 N N . ASP A 1 237 ? 1.360 -21.574 -20.999 1.00 69.56 237 ASP A N 1
ATOM 1843 C CA . ASP A 1 237 ? 1.428 -20.415 -21.888 1.00 69.56 237 ASP A CA 1
ATOM 1844 C C . ASP A 1 237 ? 1.300 -19.116 -21.079 1.00 69.56 237 ASP A C 1
ATOM 1846 O O . ASP A 1 237 ? 0.216 -18.733 -20.633 1.00 69.56 237 ASP A O 1
ATOM 1850 N N . PHE A 1 238 ? 2.423 -18.422 -20.886 1.00 83.12 238 PHE A N 1
ATOM 1851 C CA . PHE A 1 238 ? 2.442 -17.078 -20.312 1.00 83.12 238 PHE A CA 1
ATOM 1852 C C . PHE A 1 238 ? 2.190 -16.032 -21.403 1.00 83.12 238 PHE A C 1
ATOM 1854 O O . PHE A 1 238 ? 2.852 -16.031 -22.443 1.00 83.12 238 PHE A O 1
ATOM 1861 N N . LEU A 1 239 ? 1.257 -15.111 -21.148 1.00 86.25 239 LEU A N 1
ATOM 1862 C CA . LEU A 1 239 ? 0.982 -13.992 -22.050 1.00 86.25 239 LEU A CA 1
ATOM 1863 C C . LEU A 1 239 ? 2.201 -13.069 -22.138 1.00 86.25 239 LEU A C 1
ATOM 1865 O O . LEU A 1 239 ? 2.850 -12.787 -21.131 1.00 86.25 239 LEU A O 1
ATOM 1869 N N . SER A 1 240 ? 2.496 -12.581 -23.342 1.00 86.94 240 SER A N 1
ATOM 1870 C CA . SER A 1 240 ? 3.583 -11.635 -23.591 1.00 86.94 240 SER A CA 1
ATOM 1871 C C . SER A 1 240 ? 3.128 -10.525 -24.542 1.00 86.94 240 SER A C 1
ATOM 1873 O O . SER A 1 240 ? 2.267 -10.781 -25.386 1.00 86.94 240 SER A O 1
ATOM 1875 N N . PRO A 1 241 ? 3.719 -9.320 -24.452 1.00 85.31 241 PRO A N 1
ATOM 1876 C CA . PRO A 1 241 ? 3.301 -8.194 -25.274 1.00 85.31 241 PRO A CA 1
ATOM 1877 C C . PRO A 1 241 ? 3.424 -8.448 -26.775 1.00 85.31 241 PRO A C 1
ATOM 1879 O O . PRO A 1 241 ? 4.367 -9.095 -27.260 1.00 85.31 241 PRO A O 1
ATOM 1882 N N . VAL A 1 242 ? 2.536 -7.816 -27.538 1.00 82.50 242 VAL A N 1
ATOM 1883 C CA . VAL A 1 242 ? 2.638 -7.763 -28.998 1.00 82.50 242 VAL A CA 1
ATOM 1884 C C . VAL A 1 242 ? 3.642 -6.687 -29.409 1.00 82.50 242 VAL A C 1
ATOM 1886 O O . VAL A 1 242 ? 3.437 -5.496 -29.203 1.00 82.50 242 VAL A O 1
ATOM 1889 N N . VAL A 1 243 ? 4.758 -7.104 -30.011 1.00 80.31 243 VAL A N 1
ATOM 1890 C CA . VAL A 1 243 ? 5.745 -6.178 -30.592 1.00 80.31 243 VAL A CA 1
ATOM 1891 C C . VAL A 1 243 ? 5.280 -5.720 -31.974 1.00 80.31 243 VAL A C 1
ATOM 1893 O O . VAL A 1 243 ? 4.906 -6.557 -32.797 1.00 80.31 243 VAL A O 1
ATOM 1896 N N . GLY A 1 244 ? 5.341 -4.410 -32.222 1.00 66.75 244 GLY A N 1
ATOM 1897 C CA . GLY A 1 244 ? 4.856 -3.792 -33.454 1.00 66.75 244 GLY A CA 1
ATOM 1898 C C . GLY A 1 244 ? 5.719 -4.120 -34.669 1.00 66.75 244 GLY A C 1
ATOM 1899 O O . GLY A 1 244 ? 6.944 -4.256 -34.569 1.00 66.75 244 GLY A O 1
ATOM 1900 N N . SER A 1 245 ? 5.075 -4.235 -35.829 1.00 60.94 245 SER A N 1
ATOM 1901 C CA . SER A 1 245 ? 5.749 -4.483 -37.107 1.00 60.94 245 SER A CA 1
ATOM 1902 C C . SER A 1 245 ? 6.548 -3.262 -37.595 1.00 60.94 245 SER A C 1
ATOM 1904 O O . SER A 1 245 ? 6.149 -2.111 -37.409 1.00 60.94 245 SER A O 1
ATOM 1906 N N . LEU A 1 246 ? 7.657 -3.491 -38.317 1.00 53.84 246 LEU A N 1
ATOM 1907 C CA . LEU A 1 246 ? 8.467 -2.431 -38.955 1.00 53.84 246 LEU A CA 1
ATOM 1908 C C . LEU A 1 246 ? 7.665 -1.556 -39.933 1.00 53.84 246 LEU A C 1
ATOM 1910 O O . LEU A 1 246 ? 8.087 -0.444 -40.246 1.00 53.84 246 LEU A O 1
ATOM 1914 N N . ARG A 1 247 ? 6.522 -2.055 -40.416 1.00 49.38 247 ARG A N 1
ATOM 1915 C CA . ARG A 1 247 ? 5.596 -1.323 -41.290 1.00 49.38 247 ARG A CA 1
ATOM 1916 C C . ARG A 1 247 ? 4.925 -0.136 -40.588 1.00 49.38 247 ARG A C 1
ATOM 1918 O O . ARG A 1 247 ? 4.618 0.845 -41.257 1.00 49.38 247 ARG A O 1
ATOM 1925 N N . ASN A 1 248 ? 4.798 -0.188 -39.259 1.00 51.53 248 ASN A N 1
ATOM 1926 C CA . ASN A 1 248 ? 4.088 0.792 -38.429 1.00 51.53 248 ASN A CA 1
ATOM 1927 C C . ASN A 1 248 ? 5.021 1.585 -37.489 1.00 51.53 248 ASN A C 1
ATOM 1929 O O . ASN A 1 248 ? 4.565 2.170 -36.510 1.00 51.53 248 ASN A O 1
ATOM 1933 N N . GLY A 1 249 ? 6.328 1.644 -37.781 1.00 48.25 249 GLY A N 1
ATOM 1934 C CA . GLY A 1 249 ? 7.381 2.136 -36.872 1.00 48.25 249 GLY A CA 1
ATOM 1935 C C . GLY A 1 249 ? 7.301 3.597 -36.387 1.00 48.25 249 GLY A C 1
ATOM 1936 O O . GLY A 1 249 ? 8.175 4.024 -35.638 1.00 48.25 249 GLY A O 1
ATOM 1937 N N . HIS A 1 250 ? 6.285 4.366 -36.790 1.00 47.72 250 HIS A N 1
ATOM 1938 C CA . HIS A 1 250 ? 6.030 5.736 -36.323 1.00 47.72 250 HIS A CA 1
ATOM 1939 C C . HIS A 1 250 ? 4.818 5.856 -35.378 1.00 47.72 250 HIS A C 1
ATOM 1941 O O . HIS A 1 250 ? 4.517 6.957 -34.927 1.00 47.72 250 HIS A O 1
ATOM 1947 N N . CYS A 1 251 ? 4.124 4.754 -35.080 1.00 49.91 251 CYS A N 1
ATOM 1948 C CA . CYS A 1 251 ? 2.907 4.715 -34.271 1.00 49.91 251 CYS A CA 1
ATOM 1949 C C . CYS A 1 251 ? 3.139 3.917 -32.972 1.00 49.91 251 CYS A C 1
ATOM 1951 O O . CYS A 1 251 ? 3.906 2.952 -32.960 1.00 49.91 251 CYS A O 1
ATOM 1953 N N . ALA A 1 252 ? 2.502 4.313 -31.863 1.00 55.47 252 ALA A N 1
ATOM 1954 C CA . ALA A 1 252 ? 2.559 3.552 -30.615 1.00 55.47 252 ALA A CA 1
ATOM 1955 C C . ALA A 1 252 ? 1.931 2.156 -30.805 1.00 55.47 252 ALA A C 1
ATOM 1957 O O . ALA A 1 252 ? 0.850 2.030 -31.373 1.00 55.47 252 ALA A O 1
ATOM 1958 N N . THR A 1 253 ? 2.613 1.105 -30.345 1.00 57.00 253 THR A N 1
ATOM 1959 C CA . THR A 1 253 ? 2.134 -0.281 -30.487 1.00 57.00 253 THR A CA 1
ATOM 1960 C C . THR A 1 253 ? 1.104 -0.644 -29.415 1.00 57.00 253 THR A C 1
ATOM 1962 O O . THR A 1 253 ? 0.011 -1.077 -29.762 1.00 57.00 253 THR A O 1
ATOM 1965 N N . SER A 1 254 ? 1.435 -0.432 -28.137 1.00 59.09 254 SER A N 1
ATOM 1966 C CA . SER A 1 254 ? 0.548 -0.692 -26.994 1.00 59.09 254 SER A CA 1
ATOM 1967 C C . SER A 1 254 ? -0.317 0.533 -26.685 1.00 59.09 254 SER A C 1
ATOM 1969 O O . SER A 1 254 ? 0.175 1.665 -26.729 1.00 59.09 254 SER A O 1
ATOM 1971 N N . GLU A 1 255 ? -1.588 0.302 -26.368 1.00 73.56 255 GLU A N 1
ATOM 1972 C CA . GLU A 1 255 ? -2.525 1.302 -25.846 1.00 73.56 255 GLU A CA 1
ATOM 1973 C C . GLU A 1 255 ? -2.559 1.206 -24.315 1.00 73.56 255 GLU A C 1
ATOM 1975 O O . GLU A 1 255 ? -2.407 0.116 -23.776 1.00 73.56 255 GLU A O 1
ATOM 1980 N N . ASP A 1 256 ? -2.767 2.316 -23.604 1.00 84.12 256 ASP A N 1
ATOM 1981 C CA . ASP A 1 256 ? -2.971 2.298 -22.147 1.00 84.12 256 ASP A CA 1
ATOM 1982 C C . ASP A 1 256 ? -1.785 1.648 -21.370 1.00 84.12 256 ASP A C 1
ATOM 1984 O O . ASP A 1 256 ? -0.614 1.794 -21.739 1.00 84.12 256 ASP A O 1
ATOM 1988 N N . VAL A 1 257 ? -2.045 1.004 -20.227 1.00 90.62 257 VAL A N 1
ATOM 1989 C CA . VAL A 1 257 ? -1.039 0.277 -19.438 1.00 90.62 257 VAL A CA 1
ATOM 1990 C C . VAL A 1 257 ? -1.440 -1.187 -19.338 1.00 90.62 257 VAL A C 1
ATOM 1992 O O . VAL A 1 257 ? -2.513 -1.491 -18.821 1.00 90.62 257 VAL A O 1
ATOM 1995 N N . HIS A 1 258 ? -0.557 -2.088 -19.765 1.00 92.12 258 HIS A N 1
ATOM 1996 C CA . HIS A 1 258 ? -0.743 -3.540 -19.691 1.00 92.12 258 HIS A CA 1
ATOM 1997 C C . HIS A 1 258 ? 0.070 -4.150 -18.541 1.00 92.12 258 HIS A C 1
ATOM 1999 O O . HIS A 1 258 ? 1.071 -3.571 -18.119 1.00 92.12 258 HIS A O 1
ATOM 2005 N N . LEU A 1 259 ? -0.338 -5.314 -18.031 1.00 93.62 259 LEU A N 1
ATOM 2006 C CA . LEU A 1 259 ? 0.297 -6.009 -16.911 1.00 93.62 259 LEU A CA 1
ATOM 2007 C C . LEU A 1 259 ? 0.513 -7.497 -17.222 1.00 93.62 259 LEU A C 1
ATOM 2009 O O . LEU A 1 259 ? -0.423 -8.215 -17.561 1.00 93.62 259 LEU A O 1
ATOM 2013 N N . TYR A 1 260 ? 1.744 -7.969 -17.029 1.00 93.44 260 TYR A N 1
ATOM 2014 C CA . TYR A 1 260 ? 2.175 -9.337 -17.328 1.00 93.44 260 TYR A CA 1
ATOM 2015 C C . TYR A 1 260 ? 2.801 -10.004 -16.101 1.00 93.44 260 TYR A C 1
ATOM 2017 O O . TYR A 1 260 ? 3.396 -9.337 -15.251 1.00 93.44 260 TYR A O 1
ATOM 2025 N N . VAL A 1 261 ? 2.691 -11.330 -16.016 1.00 92.25 261 VAL A N 1
ATOM 2026 C CA . VAL A 1 261 ? 3.240 -12.141 -14.917 1.00 92.25 261 VAL A CA 1
ATOM 2027 C C . VAL A 1 261 ? 4.593 -12.723 -15.317 1.00 92.25 261 VAL A C 1
ATOM 2029 O O . VAL A 1 261 ? 4.724 -13.293 -16.397 1.00 92.25 261 VAL A O 1
ATOM 2032 N N . ASP A 1 262 ? 5.585 -12.619 -14.433 1.00 92.25 262 ASP A N 1
ATOM 2033 C CA . ASP A 1 262 ? 6.895 -13.241 -14.633 1.00 92.25 262 ASP A CA 1
ATOM 2034 C C . ASP A 1 262 ? 6.852 -14.781 -14.461 1.00 92.25 262 ASP A C 1
ATOM 2036 O O . ASP A 1 262 ? 6.523 -15.256 -13.366 1.00 92.25 262 ASP A O 1
ATOM 2040 N N . PRO A 1 263 ? 7.257 -15.575 -15.475 1.00 89.38 263 PRO A N 1
ATOM 2041 C CA . PRO A 1 263 ? 7.231 -17.041 -15.419 1.00 89.38 263 PRO A CA 1
ATOM 2042 C C . PRO A 1 263 ? 8.131 -17.675 -14.359 1.00 89.38 263 PRO A C 1
ATOM 2044 O O . PRO A 1 263 ? 7.909 -18.817 -13.973 1.00 89.38 263 PRO A O 1
ATOM 2047 N N . HIS A 1 264 ? 9.174 -16.988 -13.892 1.00 87.44 264 HIS A N 1
ATOM 2048 C CA . HIS A 1 264 ? 10.128 -17.579 -12.953 1.00 87.44 264 HIS A CA 1
ATOM 2049 C C . HIS A 1 264 ? 9.690 -17.398 -11.491 1.00 87.44 264 HIS A C 1
ATOM 2051 O O . HIS A 1 264 ? 9.971 -18.240 -10.634 1.00 87.44 264 HIS A O 1
ATOM 2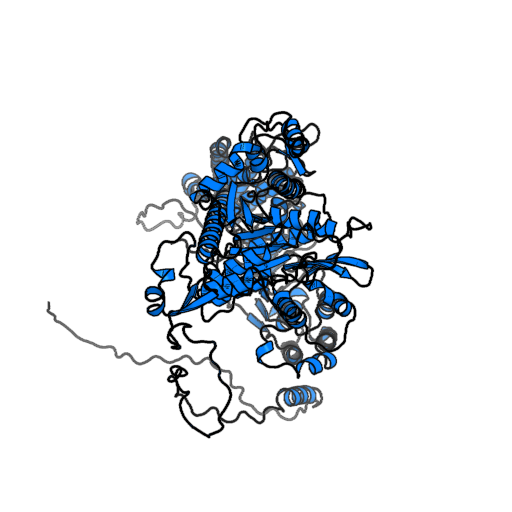057 N N . THR A 1 265 ? 9.008 -16.296 -11.179 1.00 88.94 265 THR A N 1
ATOM 2058 C CA . THR A 1 265 ? 8.588 -15.949 -9.813 1.00 88.94 265 THR A CA 1
ATOM 2059 C C . THR A 1 265 ? 7.095 -16.141 -9.550 1.00 88.94 265 THR A C 1
ATOM 2061 O O . THR A 1 265 ? 6.695 -16.037 -8.387 1.00 88.94 265 THR A O 1
ATOM 2064 N N . PHE A 1 266 ? 6.278 -16.477 -10.561 1.00 85.00 266 PHE A N 1
ATOM 2065 C CA . PHE A 1 266 ? 4.820 -16.637 -10.415 1.00 85.00 266 PHE A CA 1
ATOM 2066 C C . PHE A 1 266 ? 4.401 -17.609 -9.302 1.00 85.00 266 PHE A C 1
ATOM 2068 O O . PHE A 1 266 ? 3.434 -17.339 -8.607 1.00 85.00 266 PHE A O 1
ATOM 2075 N N . GLY A 1 267 ? 5.126 -18.712 -9.088 1.00 79.12 267 GLY A N 1
ATOM 2076 C CA . GLY A 1 267 ? 4.824 -19.701 -8.042 1.00 79.12 267 GLY A CA 1
ATOM 2077 C C . GLY A 1 267 ? 5.415 -19.377 -6.664 1.00 79.12 267 GLY A C 1
ATOM 2078 O O . GLY A 1 267 ? 5.406 -20.222 -5.770 1.00 79.12 267 GLY A O 1
ATOM 2079 N N . SER A 1 268 ? 6.003 -18.191 -6.488 1.00 86.44 268 SER A N 1
ATOM 2080 C CA . SER A 1 268 ? 6.656 -17.781 -5.243 1.00 86.44 268 SER A CA 1
ATOM 2081 C C . SER A 1 268 ? 5.771 -16.852 -4.406 1.00 86.44 268 SER A C 1
ATOM 2083 O O . SER A 1 268 ? 4.839 -16.229 -4.906 1.00 86.44 268 SER A O 1
ATOM 2085 N N . GLY A 1 269 ? 6.110 -16.667 -3.125 1.00 87.00 269 GLY A N 1
ATOM 2086 C CA . GLY A 1 269 ? 5.494 -15.624 -2.288 1.00 87.00 269 GLY A CA 1
ATOM 2087 C C . GLY A 1 269 ? 5.840 -14.185 -2.715 1.00 87.00 269 GLY A C 1
ATOM 2088 O O . GLY A 1 269 ? 5.326 -13.235 -2.124 1.00 87.00 269 GLY A O 1
ATOM 2089 N N . PHE A 1 270 ? 6.706 -14.009 -3.720 1.00 92.44 270 PHE A N 1
ATOM 2090 C CA . PHE A 1 270 ? 7.211 -12.718 -4.190 1.00 92.44 270 PHE A CA 1
ATOM 2091 C C . PHE A 1 270 ? 7.193 -12.609 -5.727 1.00 92.44 270 PHE A C 1
ATOM 2093 O O . PHE A 1 270 ? 8.252 -12.439 -6.335 1.00 92.44 270 PHE A O 1
ATOM 2100 N N . PRO A 1 271 ? 6.021 -12.734 -6.369 1.00 93.62 271 PRO A N 1
ATOM 2101 C CA . PRO A 1 271 ? 5.928 -12.708 -7.822 1.00 93.62 271 PRO A CA 1
ATOM 2102 C C . PRO A 1 271 ? 6.283 -11.324 -8.375 1.00 93.62 271 PRO A C 1
ATOM 2104 O O . PRO A 1 271 ? 5.922 -10.302 -7.789 1.00 93.62 271 PRO A O 1
ATOM 2107 N N . ILE A 1 272 ? 6.965 -11.284 -9.515 1.00 95.69 272 ILE A N 1
ATOM 2108 C CA . ILE A 1 272 ? 7.245 -10.058 -10.263 1.00 95.69 272 ILE A CA 1
ATOM 2109 C C . ILE A 1 272 ? 6.137 -9.847 -11.300 1.00 95.69 272 ILE A C 1
ATOM 2111 O O . ILE A 1 272 ? 5.741 -10.774 -12.007 1.00 95.69 272 ILE A O 1
ATOM 2115 N N . LEU A 1 273 ? 5.637 -8.615 -11.379 1.00 96.12 273 LEU A N 1
ATOM 2116 C CA . LEU A 1 273 ? 4.651 -8.179 -12.362 1.00 96.12 273 LEU A CA 1
ATOM 2117 C C . LEU A 1 273 ? 5.260 -7.077 -13.236 1.00 96.12 273 LEU A C 1
ATOM 2119 O O . LEU A 1 273 ? 5.767 -6.079 -12.715 1.00 96.12 273 LEU A O 1
ATOM 2123 N N . TYR A 1 274 ? 5.194 -7.247 -14.555 1.00 96.94 274 TYR A N 1
ATOM 2124 C CA . TYR A 1 274 ? 5.699 -6.286 -15.533 1.00 96.94 274 TYR A CA 1
ATOM 2125 C C . TYR A 1 274 ? 4.565 -5.400 -16.035 1.00 96.94 274 TYR A C 1
ATOM 2127 O O . TYR A 1 274 ? 3.638 -5.896 -16.665 1.00 96.94 274 TYR A O 1
ATOM 2135 N N . ALA A 1 275 ? 4.639 -4.096 -15.778 1.00 95.81 275 ALA A N 1
ATOM 2136 C CA . ALA A 1 275 ? 3.727 -3.116 -16.351 1.00 95.81 275 ALA A CA 1
ATOM 2137 C C . ALA A 1 275 ? 4.340 -2.520 -17.629 1.00 95.81 275 ALA A C 1
ATOM 2139 O O . ALA A 1 275 ? 5.366 -1.841 -17.557 1.00 95.81 275 ALA A O 1
ATOM 2140 N N . ASP A 1 276 ? 3.732 -2.766 -18.790 1.00 92.75 276 ASP A N 1
ATOM 2141 C CA . ASP A 1 276 ? 4.120 -2.142 -20.062 1.00 92.75 276 ASP A CA 1
ATOM 2142 C C . ASP A 1 276 ? 3.262 -0.894 -20.281 1.00 92.75 276 ASP A C 1
ATOM 2144 O O . ASP A 1 276 ? 2.056 -0.983 -20.507 1.00 92.75 276 ASP A O 1
ATOM 2148 N N . CYS A 1 277 ? 3.876 0.280 -20.143 1.00 87.00 277 CYS A N 1
ATOM 2149 C CA . CYS A 1 277 ? 3.196 1.558 -20.320 1.00 87.00 277 CYS A CA 1
ATOM 2150 C C . CYS A 1 277 ? 3.183 1.955 -21.797 1.00 87.00 277 CYS A C 1
ATOM 2152 O O . CYS A 1 277 ? 4.158 1.728 -22.510 1.00 87.00 277 CYS A O 1
ATOM 2154 N N . GLU A 1 278 ? 2.147 2.659 -22.238 1.00 81.88 278 GLU A N 1
ATOM 2155 C CA . GLU A 1 278 ? 2.129 3.331 -23.533 1.00 81.88 278 GLU A CA 1
ATOM 2156 C C . GLU A 1 278 ? 3.391 4.194 -23.794 1.00 81.88 278 GLU A C 1
ATOM 2158 O O . GLU A 1 278 ? 4.003 4.771 -22.887 1.00 81.88 278 GLU A O 1
ATOM 2163 N N . GLY A 1 279 ? 3.817 4.270 -25.062 1.00 70.94 279 GLY A N 1
ATOM 2164 C CA . GLY A 1 279 ? 4.989 5.043 -25.479 1.00 70.94 279 GLY A CA 1
ATOM 2165 C C . GLY A 1 279 ? 4.800 6.561 -25.367 1.00 70.94 279 GLY A C 1
ATOM 2166 O O . GLY A 1 279 ? 3.879 7.123 -25.942 1.00 70.94 279 GLY A O 1
ATOM 2167 N N . LEU A 1 280 ? 5.752 7.239 -24.715 1.00 62.25 280 LEU A N 1
ATOM 2168 C CA . LEU A 1 280 ? 5.728 8.691 -24.458 1.00 62.25 280 LEU A CA 1
ATOM 2169 C C . LEU A 1 280 ? 5.815 9.581 -25.721 1.00 62.25 280 LEU A C 1
ATOM 2171 O O . LEU A 1 280 ? 5.525 10.773 -25.630 1.00 62.25 280 LEU A O 1
ATOM 2175 N N . ASP A 1 281 ? 6.234 9.022 -26.864 1.00 56.97 281 ASP A N 1
ATOM 2176 C CA . ASP A 1 281 ? 6.479 9.729 -28.138 1.00 56.97 281 ASP A CA 1
ATOM 2177 C C . ASP A 1 281 ? 5.401 9.480 -29.211 1.00 56.97 281 ASP A C 1
ATOM 2179 O O . ASP A 1 281 ? 5.575 9.886 -30.358 1.00 56.97 281 ASP A O 1
ATOM 2183 N N . GLY A 1 282 ? 4.303 8.793 -28.870 1.00 52.69 282 GLY A N 1
ATOM 2184 C CA . GLY A 1 282 ? 3.265 8.401 -29.836 1.00 52.69 282 GLY A CA 1
ATOM 2185 C C . GLY A 1 282 ? 2.408 9.553 -30.378 1.00 52.69 282 GLY A C 1
ATOM 2186 O O . GLY A 1 282 ? 1.795 9.410 -31.437 1.00 52.69 282 GLY A O 1
ATOM 2187 N N . GLY A 1 283 ? 2.376 10.701 -29.689 1.00 57.50 283 GLY A N 1
ATOM 2188 C CA . GLY A 1 283 ? 1.507 11.826 -30.039 1.00 57.50 283 GLY A CA 1
ATOM 2189 C C . GLY A 1 283 ? 0.015 11.462 -29.993 1.00 57.50 283 GLY A C 1
ATOM 2190 O O . GLY A 1 283 ? -0.392 10.511 -29.334 1.00 57.50 283 GLY A O 1
ATOM 2191 N N . GLU A 1 284 ? -0.816 12.210 -30.727 1.00 53.56 284 GLU A N 1
ATOM 2192 C CA . GLU A 1 284 ? -2.266 11.950 -30.842 1.00 53.56 284 GLU A CA 1
ATOM 2193 C C . GLU A 1 284 ? -2.615 10.903 -31.921 1.00 53.56 284 GLU A C 1
ATOM 2195 O O . GLU A 1 284 ? -3.784 10.718 -32.245 1.00 53.56 284 GLU A O 1
ATOM 2200 N N . ILE A 1 285 ? -1.620 10.238 -32.523 1.00 55.72 285 ILE A N 1
ATOM 2201 C CA . ILE A 1 285 ? -1.868 9.169 -33.499 1.00 55.72 285 ILE A CA 1
ATOM 2202 C C . ILE A 1 285 ? -2.342 7.939 -32.723 1.00 55.72 285 ILE A C 1
ATOM 2204 O O . ILE A 1 285 ? -1.593 7.415 -31.895 1.00 55.72 285 ILE A O 1
ATOM 2208 N N . ASP A 1 286 ? -3.571 7.487 -32.988 1.00 54.84 286 ASP A N 1
ATOM 2209 C CA . ASP A 1 286 ? -4.135 6.278 -32.377 1.00 54.84 286 ASP A CA 1
ATOM 2210 C C . ASP A 1 286 ? -3.157 5.101 -32.520 1.00 54.84 286 ASP A C 1
ATOM 2212 O O . ASP A 1 286 ? -2.572 4.935 -33.593 1.00 54.84 286 ASP A O 1
ATOM 2216 N N . PRO A 1 287 ? -2.934 4.311 -31.452 1.00 56.28 287 PRO A N 1
ATOM 2217 C CA . PRO A 1 287 ? -1.991 3.205 -31.495 1.00 56.28 287 PRO A CA 1
ATOM 2218 C C . PRO A 1 287 ? -2.483 2.122 -32.456 1.00 56.28 287 PRO A C 1
ATOM 2220 O O . PRO A 1 287 ? -3.682 2.011 -32.718 1.00 56.28 287 PRO A O 1
ATOM 2223 N N . VAL A 1 288 ? -1.574 1.262 -32.913 1.00 56.41 288 VAL A N 1
ATOM 2224 C CA . VAL A 1 288 ? -1.925 0.115 -33.771 1.00 56.41 288 VAL A CA 1
ATOM 2225 C C . VAL A 1 288 ? -2.966 -0.782 -33.084 1.00 56.41 288 VAL A C 1
ATOM 2227 O O . VAL A 1 288 ? -3.937 -1.183 -33.721 1.00 56.41 288 VAL A O 1
ATOM 2230 N N . ALA A 1 289 ? -2.842 -0.988 -31.767 1.00 53.28 289 ALA A N 1
ATOM 2231 C CA . ALA A 1 289 ? -3.833 -1.698 -30.953 1.00 53.28 289 ALA A CA 1
ATOM 2232 C C . ALA A 1 289 ? -5.217 -1.003 -30.879 1.00 53.28 289 ALA A C 1
ATOM 2234 O O . ALA A 1 289 ? -6.226 -1.666 -30.651 1.00 53.28 289 ALA A O 1
ATOM 2235 N N . GLY A 1 290 ? -5.289 0.314 -31.114 1.00 49.19 290 GLY A N 1
ATOM 2236 C CA . GLY A 1 290 ? -6.494 1.136 -30.946 1.00 49.19 290 GLY A CA 1
ATOM 2237 C C . GLY A 1 290 ? -7.326 1.352 -32.214 1.00 49.19 290 GLY A C 1
ATOM 2238 O O . GLY A 1 290 ? -8.445 1.865 -32.131 1.00 49.19 290 GLY A O 1
ATOM 2239 N N . ALA A 1 291 ? -6.845 0.928 -33.391 1.00 46.53 291 ALA A N 1
ATOM 2240 C CA . ALA A 1 291 ? -7.544 1.094 -34.675 1.00 46.53 291 ALA A CA 1
ATOM 2241 C C . ALA A 1 291 ? -8.937 0.415 -34.722 1.00 46.53 291 ALA A C 1
ATOM 2243 O O . ALA A 1 291 ? -9.800 0.808 -35.511 1.00 46.53 291 ALA A O 1
ATOM 2244 N N . GLY A 1 292 ? -9.202 -0.539 -33.822 1.00 43.09 292 GLY A N 1
ATOM 2245 C CA . GLY A 1 292 ? -10.506 -1.182 -33.624 1.00 43.09 292 GLY A CA 1
ATOM 2246 C C . GLY A 1 292 ? -11.533 -0.374 -32.809 1.00 43.09 292 GLY A C 1
ATOM 2247 O O . GLY A 1 292 ? -12.673 -0.807 -32.661 1.00 43.09 292 GLY A O 1
ATOM 2248 N N . ARG A 1 293 ? -11.213 0.817 -32.273 1.00 45.59 293 ARG A N 1
ATOM 2249 C CA . ARG A 1 293 ? -12.142 1.579 -31.401 1.00 45.59 293 ARG A CA 1
ATOM 2250 C C . ARG A 1 293 ? -13.420 2.083 -32.085 1.00 45.59 293 ARG A C 1
ATOM 2252 O O . ARG A 1 293 ? -14.404 2.344 -31.385 1.00 45.59 293 ARG A O 1
ATOM 2259 N N . SER A 1 294 ? -13.461 2.195 -33.418 1.00 37.94 294 SER A N 1
ATOM 2260 C CA . SER A 1 294 ? -14.676 2.631 -34.139 1.00 37.94 294 SER A CA 1
ATOM 2261 C C . SER A 1 294 ? -15.876 1.695 -33.893 1.00 37.94 294 SER A C 1
ATOM 2263 O O . SER A 1 294 ? -17.028 2.130 -33.928 1.00 37.94 294 SER A O 1
ATOM 2265 N N . THR A 1 295 ? -15.629 0.436 -33.517 1.00 36.91 295 THR A N 1
ATOM 2266 C CA . THR A 1 295 ? -16.667 -0.539 -33.145 1.00 36.91 295 THR A CA 1
ATOM 2267 C C . THR A 1 295 ? -16.946 -0.625 -31.638 1.00 36.91 295 THR A C 1
ATOM 2269 O O . THR A 1 295 ? -18.029 -1.065 -31.266 1.00 36.91 295 THR A O 1
ATOM 2272 N N . ARG A 1 296 ? -16.085 -0.108 -30.740 1.00 44.69 296 ARG A N 1
ATOM 2273 C CA . ARG A 1 296 ? -16.370 -0.049 -29.278 1.00 44.69 296 ARG A CA 1
ATOM 2274 C C . ARG A 1 296 ? -17.477 0.945 -28.906 1.00 44.69 296 ARG A C 1
ATOM 2276 O O . ARG A 1 296 ? -18.103 0.810 -27.856 1.00 44.69 296 ARG A O 1
ATOM 2283 N N . THR A 1 297 ? -17.749 1.932 -29.761 1.00 34.00 297 THR A N 1
ATOM 2284 C CA . THR A 1 297 ? -18.816 2.934 -29.565 1.00 34.00 297 THR A CA 1
ATOM 2285 C C . THR A 1 297 ? -20.158 2.533 -30.182 1.00 34.00 297 THR A C 1
ATOM 2287 O O . THR A 1 297 ? -21.196 3.085 -29.815 1.00 34.00 297 THR A O 1
ATOM 2290 N N . THR A 1 298 ? -20.193 1.520 -31.050 1.00 30.34 298 THR A N 1
ATOM 2291 C CA . THR A 1 298 ? -21.445 0.921 -31.516 1.00 30.34 298 THR A CA 1
ATOM 2292 C C . THR A 1 298 ? -21.713 -0.346 -30.718 1.00 30.34 298 THR A C 1
ATOM 2294 O O . THR A 1 298 ? -21.162 -1.407 -30.969 1.00 30.34 298 THR A O 1
ATOM 2297 N N . ARG A 1 299 ? -22.603 -0.234 -29.726 1.00 35.19 299 ARG A N 1
ATOM 2298 C CA . ARG A 1 299 ? -23.217 -1.380 -29.045 1.00 35.19 299 ARG A CA 1
ATOM 2299 C C . ARG A 1 299 ? -23.877 -2.293 -30.091 1.00 35.19 299 ARG A C 1
ATOM 2301 O O . ARG A 1 299 ? -25.049 -2.096 -30.405 1.00 35.19 299 ARG A O 1
ATOM 2308 N N . ILE A 1 300 ? -23.161 -3.280 -30.631 1.00 30.44 300 ILE A N 1
ATOM 2309 C CA . ILE A 1 300 ? -23.758 -4.331 -31.460 1.00 30.44 300 ILE A CA 1
ATOM 2310 C C . ILE A 1 300 ? -24.410 -5.335 -30.497 1.00 30.44 300 ILE A C 1
ATOM 2312 O O . ILE A 1 300 ? -23.723 -5.968 -29.693 1.00 30.44 300 ILE A O 1
ATOM 2316 N N . PRO A 1 301 ? -25.744 -5.490 -30.504 1.00 25.98 301 PRO A N 1
ATOM 2317 C CA . PRO A 1 301 ? -26.404 -6.421 -29.607 1.00 25.98 301 PRO A CA 1
ATOM 2318 C C . PRO A 1 301 ? -26.159 -7.860 -30.083 1.00 25.98 301 PRO A C 1
ATOM 2320 O O . PRO A 1 301 ? -26.853 -8.326 -30.981 1.00 25.98 301 PRO A O 1
ATOM 2323 N N . GLY A 1 302 ? -25.227 -8.594 -29.461 1.00 30.36 302 GLY A N 1
ATOM 2324 C CA . GLY A 1 302 ? -25.120 -10.039 -29.711 1.00 30.36 302 GLY A CA 1
ATOM 2325 C C . GLY A 1 302 ? -23.783 -10.737 -29.465 1.00 30.36 302 GLY A C 1
ATOM 2326 O O . GLY A 1 302 ? -23.809 -11.962 -29.370 1.00 30.36 302 GLY A O 1
ATOM 2327 N N . GLU A 1 303 ? -22.656 -10.032 -29.333 1.00 25.52 303 GLU A N 1
ATOM 2328 C CA . GLU A 1 303 ? -21.352 -10.688 -29.131 1.00 25.52 303 GLU A CA 1
ATOM 2329 C C . GLU A 1 303 ? -21.043 -10.992 -27.651 1.00 25.52 303 GLU A C 1
ATOM 2331 O O . GLU A 1 303 ? -21.361 -10.183 -26.771 1.00 25.52 303 GLU A O 1
ATOM 2336 N N . PRO A 1 304 ? -20.457 -12.168 -27.345 1.00 27.41 304 PRO A N 1
ATOM 2337 C CA . PRO A 1 304 ? -20.072 -12.549 -25.991 1.00 27.41 304 PRO A CA 1
ATOM 2338 C C . PRO A 1 304 ? -18.816 -11.776 -25.561 1.00 27.41 304 PRO A C 1
ATOM 2340 O O . PRO A 1 304 ? -17.697 -12.160 -25.876 1.00 27.41 304 PRO A O 1
ATOM 2343 N N . GLN A 1 305 ? -19.007 -10.685 -24.823 1.00 39.91 305 GLN A N 1
ATOM 2344 C CA . GLN A 1 305 ? -17.926 -9.964 -24.137 1.00 39.91 305 GLN A CA 1
ATOM 2345 C C . GLN A 1 305 ? -17.308 -10.850 -23.048 1.00 39.91 305 GLN A C 1
ATOM 2347 O O . GLN A 1 305 ? -18.044 -11.570 -22.391 1.00 39.91 305 GLN A O 1
ATOM 2352 N N . ARG A 1 306 ? -15.999 -10.798 -22.789 1.00 37.28 306 ARG A N 1
ATOM 2353 C CA . ARG A 1 306 ? -15.423 -11.293 -21.522 1.00 37.28 306 ARG A CA 1
ATOM 2354 C C . ARG A 1 306 ? -15.719 -10.236 -20.450 1.00 37.28 306 ARG A C 1
ATOM 2356 O O . ARG A 1 306 ? -15.496 -9.056 -20.699 1.00 37.28 306 ARG A O 1
ATOM 2363 N N . ALA A 1 307 ? -16.290 -10.596 -19.298 1.00 36.41 307 ALA A N 1
ATOM 2364 C CA . ALA A 1 307 ? -16.490 -9.608 -18.230 1.00 36.41 307 ALA A CA 1
ATOM 2365 C C . ALA A 1 307 ? -15.235 -9.549 -17.407 1.00 36.41 307 ALA A C 1
ATOM 2367 O O . ALA A 1 307 ? -15.013 -10.356 -16.509 1.00 36.41 307 ALA A O 1
ATOM 2368 N N . HIS A 1 308 ? -14.464 -8.534 -17.711 1.00 47.41 308 HIS A N 1
ATOM 2369 C CA . HIS A 1 308 ? -13.466 -8.053 -16.801 1.00 47.41 308 HIS A CA 1
ATOM 2370 C C . HIS A 1 308 ? -14.164 -7.447 -15.575 1.00 47.41 308 HIS A C 1
ATOM 2372 O O . HIS A 1 308 ? -15.165 -6.732 -15.697 1.00 47.41 308 HIS A O 1
ATOM 2378 N N . HIS A 1 309 ? -13.652 -7.749 -14.380 1.00 55.47 309 HIS A N 1
ATOM 2379 C CA . HIS A 1 309 ? -14.045 -7.127 -13.109 1.00 55.47 309 HIS A CA 1
ATOM 2380 C C . HIS A 1 309 ? -13.526 -5.679 -13.026 1.00 55.47 309 HIS A C 1
ATOM 2382 O O . HIS A 1 309 ? -12.879 -5.291 -12.056 1.00 55.47 309 HIS A O 1
ATOM 2388 N N . GLY A 1 310 ? -13.760 -4.901 -14.080 1.00 62.41 310 GLY A N 1
ATOM 2389 C CA . GLY A 1 310 ? -13.266 -3.545 -14.207 1.00 62.41 310 GLY A CA 1
ATOM 2390 C C . GLY A 1 310 ? -14.106 -2.531 -13.439 1.00 62.41 310 GLY A C 1
ATOM 2391 O O . GLY A 1 310 ? -15.278 -2.767 -13.139 1.00 62.41 310 GLY A O 1
ATOM 2392 N N . SER A 1 311 ? -13.503 -1.390 -13.121 1.00 73.94 311 SER A N 1
ATOM 2393 C CA . SER A 1 311 ? -14.188 -0.260 -12.491 1.00 73.94 311 SER A CA 1
ATOM 2394 C C . SER A 1 311 ? -13.969 1.020 -13.287 1.00 73.94 311 SER A C 1
ATOM 2396 O O . SER A 1 311 ? -12.865 1.303 -13.753 1.00 73.94 311 SER A O 1
ATOM 2398 N N . GLU A 1 312 ? -15.038 1.800 -13.432 1.00 81.62 312 GLU A N 1
ATOM 2399 C CA . GLU A 1 312 ? -15.041 3.048 -14.190 1.00 81.62 312 GLU A CA 1
ATOM 2400 C C . GLU A 1 312 ? -15.091 4.247 -13.242 1.00 81.62 312 GLU A C 1
ATOM 2402 O O . GLU A 1 312 ? -15.846 4.250 -12.265 1.00 81.62 312 GLU A O 1
ATOM 2407 N N . ARG A 1 313 ? -14.313 5.290 -13.539 1.00 86.06 313 ARG A N 1
ATOM 2408 C CA . ARG A 1 313 ? -14.308 6.546 -12.778 1.00 86.06 313 ARG A CA 1
ATOM 2409 C C . ARG A 1 313 ? -14.395 7.736 -13.724 1.00 86.06 313 ARG A C 1
ATOM 2411 O O . ARG A 1 313 ? -13.612 7.800 -14.674 1.00 86.06 313 ARG A O 1
ATOM 2418 N N . PRO A 1 314 ? -15.289 8.706 -13.481 1.00 84.06 314 PRO A N 1
ATOM 2419 C CA . PRO A 1 314 ? -15.295 9.928 -14.271 1.00 84.06 314 PRO A CA 1
ATOM 2420 C C . PRO A 1 314 ? -14.000 10.710 -14.023 1.00 84.06 314 PRO A C 1
ATOM 2422 O O . PRO A 1 314 ? -13.623 10.932 -12.874 1.00 84.06 314 PRO A O 1
ATOM 2425 N N . VAL A 1 315 ? -13.339 11.149 -15.094 1.00 87.75 315 VAL A N 1
ATOM 2426 C CA . VAL A 1 315 ? -12.209 12.080 -14.986 1.00 87.75 315 VAL A CA 1
ATOM 2427 C C . VAL A 1 315 ? -12.773 13.494 -14.875 1.00 87.75 315 VAL A C 1
ATOM 2429 O O . VAL A 1 315 ? -13.382 13.986 -15.823 1.00 87.75 315 VAL A O 1
ATOM 2432 N N . THR A 1 316 ? -12.610 14.142 -13.719 1.00 86.88 316 THR A N 1
ATOM 2433 C CA . THR A 1 316 ? -13.309 15.411 -13.417 1.00 86.88 316 THR A CA 1
ATOM 2434 C C . THR A 1 316 ? -12.494 16.671 -13.672 1.00 86.88 316 THR A C 1
ATOM 2436 O O . THR A 1 316 ? -13.034 17.758 -13.533 1.00 86.88 316 THR A O 1
ATOM 2439 N N . TRP A 1 317 ? -11.206 16.542 -13.990 1.00 88.38 317 TRP A N 1
ATOM 2440 C CA . TRP A 1 317 ? -10.297 17.674 -14.207 1.00 88.38 317 TRP A CA 1
ATOM 2441 C C . TRP A 1 317 ? -9.974 17.924 -15.688 1.00 88.38 317 TRP A C 1
ATOM 2443 O O . TRP A 1 317 ? -9.315 18.908 -16.019 1.00 88.38 317 TRP A O 1
ATOM 2453 N N . ALA A 1 318 ? -10.387 17.031 -16.592 1.00 83.88 318 ALA A N 1
ATOM 2454 C CA . ALA A 1 318 ? -10.073 17.105 -18.018 1.00 83.88 318 ALA A CA 1
ATOM 2455 C C . ALA A 1 318 ? -11.046 18.034 -18.769 1.00 83.88 318 ALA A C 1
ATOM 2457 O O . ALA A 1 318 ? -11.757 17.612 -19.683 1.00 83.88 318 ALA A O 1
ATOM 2458 N N . ASP A 1 319 ? -11.074 19.300 -18.356 1.00 80.12 319 ASP A N 1
ATOM 2459 C CA . ASP A 1 319 ? -12.092 20.282 -18.754 1.00 80.12 319 ASP A CA 1
ATOM 2460 C C . ASP A 1 319 ? -11.784 21.000 -20.079 1.00 80.12 319 ASP A C 1
ATOM 2462 O O . ASP A 1 319 ? -12.636 21.704 -20.627 1.00 80.12 319 ASP A O 1
ATOM 2466 N N . ASP A 1 320 ? -10.572 20.827 -20.614 1.00 80.81 320 ASP A N 1
ATOM 2467 C CA . ASP A 1 320 ? -10.129 21.440 -21.864 1.00 80.81 320 ASP A CA 1
ATOM 2468 C C . ASP A 1 320 ? -9.501 20.431 -22.844 1.00 80.81 320 ASP A C 1
ATOM 2470 O O . ASP A 1 320 ? -9.280 19.252 -22.547 1.00 80.81 320 ASP A O 1
ATOM 2474 N N . SER A 1 321 ? -9.244 20.894 -24.071 1.00 79.62 321 SER A N 1
ATOM 2475 C CA . SER A 1 321 ? -8.754 20.043 -25.161 1.00 79.62 321 SER A CA 1
ATOM 2476 C C . SER A 1 321 ? -7.351 19.475 -24.925 1.00 79.62 321 SER A C 1
ATOM 2478 O O . SER A 1 321 ? -7.029 18.452 -25.520 1.00 79.62 321 SER A O 1
ATOM 2480 N N . TRP A 1 322 ? -6.510 20.127 -24.117 1.00 82.31 322 TRP A N 1
ATOM 2481 C CA . TRP A 1 322 ? -5.151 19.658 -23.843 1.00 82.31 322 TRP A CA 1
ATOM 2482 C C . TRP A 1 322 ? -5.141 18.675 -22.676 1.00 82.31 322 TRP A C 1
ATOM 2484 O O . TRP A 1 322 ? -4.555 17.602 -22.788 1.00 82.31 322 TRP A O 1
ATOM 2494 N N . LEU A 1 323 ? -5.846 18.985 -21.589 1.00 83.12 323 LEU A N 1
ATOM 2495 C CA . LEU A 1 323 ? -5.989 18.093 -20.437 1.00 83.12 323 LEU A CA 1
ATOM 2496 C C . LEU A 1 323 ? -6.706 16.788 -20.809 1.00 83.12 323 LEU A C 1
ATOM 2498 O O . LEU A 1 323 ? -6.429 15.744 -20.226 1.00 83.12 323 LEU A O 1
ATOM 2502 N N . SER A 1 324 ? -7.591 16.837 -21.810 1.00 82.50 324 SER A N 1
ATOM 2503 C CA . SER A 1 324 ? -8.276 15.660 -22.355 1.00 82.50 324 SER A CA 1
ATOM 2504 C C . SER A 1 324 ? -7.546 14.964 -23.515 1.00 82.50 324 SER A C 1
ATOM 2506 O O . SER A 1 324 ? -8.116 14.060 -24.139 1.00 82.50 324 SER A O 1
ATOM 2508 N N . SER A 1 325 ? -6.314 15.388 -23.822 1.00 84.31 325 SER A N 1
ATOM 2509 C CA . SER A 1 325 ? -5.471 14.777 -24.855 1.00 84.31 325 SER A CA 1
ATOM 2510 C C . SER A 1 325 ? -4.816 13.493 -24.353 1.00 84.31 325 SER A C 1
ATOM 2512 O O . SER A 1 325 ? -4.495 13.363 -23.166 1.00 84.31 325 SER A O 1
ATOM 2514 N N . ARG A 1 326 ? -4.580 12.544 -25.262 1.00 80.50 326 ARG A N 1
ATOM 2515 C CA . ARG A 1 326 ? -3.915 11.281 -24.920 1.00 80.50 326 ARG A CA 1
ATOM 2516 C C . ARG A 1 326 ? -2.485 11.535 -24.463 1.00 80.50 326 ARG A C 1
ATOM 2518 O O . ARG A 1 326 ? -2.060 10.991 -23.443 1.00 80.50 326 ARG A O 1
ATOM 2525 N N . GLN A 1 327 ? -1.784 12.447 -25.139 1.00 83.44 327 GLN A N 1
ATOM 2526 C CA . GLN A 1 327 ? -0.430 12.835 -24.760 1.00 83.44 327 GLN A CA 1
ATOM 2527 C C . GLN A 1 327 ? -0.372 13.339 -23.312 1.00 83.44 327 GLN A C 1
ATOM 2529 O O . GLN A 1 327 ? 0.559 12.998 -22.578 1.00 83.44 327 GLN A O 1
ATOM 2534 N N . TYR A 1 328 ? -1.361 14.120 -22.865 1.00 87.00 328 TYR A N 1
ATOM 2535 C CA . TYR A 1 328 ? -1.411 14.584 -21.482 1.00 87.00 328 TYR A CA 1
ATOM 2536 C C . TYR A 1 328 ? -1.605 13.422 -20.503 1.00 87.00 328 TYR A C 1
ATOM 2538 O O . TYR A 1 328 ? -0.855 13.333 -19.535 1.00 87.00 328 TYR A O 1
ATOM 2546 N N . ILE A 1 329 ? -2.526 12.489 -20.770 1.00 88.75 329 ILE A N 1
ATOM 2547 C CA . ILE A 1 329 ? -2.735 11.300 -19.923 1.00 88.75 329 ILE A CA 1
ATOM 2548 C C . ILE A 1 329 ? -1.432 10.509 -19.734 1.00 88.75 329 ILE A C 1
ATOM 2550 O O . ILE A 1 329 ? -1.020 10.254 -18.599 1.00 88.75 329 ILE A O 1
ATOM 2554 N N . VAL A 1 330 ? -0.740 10.190 -20.826 1.00 85.88 330 VAL A N 1
ATOM 2555 C CA . VAL A 1 330 ? 0.474 9.356 -20.811 1.00 85.88 330 VAL A CA 1
ATOM 2556 C C . VAL A 1 330 ? 1.647 10.069 -20.136 1.00 85.88 330 VAL A C 1
ATOM 2558 O O . VAL A 1 330 ? 2.462 9.444 -19.460 1.00 85.88 330 VAL A O 1
ATOM 2561 N N . THR A 1 331 ? 1.737 11.393 -20.278 1.00 86.38 331 THR A N 1
ATOM 2562 C CA . THR A 1 331 ? 2.830 12.188 -19.693 1.00 86.38 331 THR A CA 1
ATOM 2563 C C . THR A 1 331 ? 2.544 12.701 -18.286 1.00 86.38 331 THR A C 1
ATOM 2565 O O . THR A 1 331 ? 3.478 13.111 -17.600 1.00 86.38 331 THR A O 1
ATOM 2568 N N . ASN A 1 332 ? 1.288 12.675 -17.825 1.00 89.31 332 ASN A N 1
ATOM 2569 C CA . ASN A 1 332 ? 0.899 13.220 -16.526 1.00 89.31 332 ASN A CA 1
ATOM 2570 C C . ASN A 1 332 ? 0.211 12.208 -15.612 1.00 89.31 332 ASN A C 1
ATOM 2572 O O . ASN A 1 332 ? 0.647 12.046 -14.469 1.00 89.31 332 ASN A O 1
ATOM 2576 N N . LEU A 1 333 ? -0.833 11.523 -16.068 1.00 92.00 333 LEU A N 1
ATOM 2577 C CA . LEU A 1 333 ? -1.602 10.615 -15.219 1.00 92.00 333 LEU A CA 1
ATOM 2578 C C . LEU A 1 333 ? -0.853 9.307 -14.947 1.00 92.00 333 LEU A C 1
ATOM 2580 O O . LEU A 1 333 ? -0.618 8.970 -13.786 1.00 92.00 333 LEU A O 1
ATOM 2584 N N . TYR A 1 334 ? -0.428 8.594 -15.993 1.00 92.75 334 TYR A N 1
ATOM 2585 C CA . TYR A 1 334 ? 0.250 7.301 -15.828 1.00 92.75 334 TYR A CA 1
ATOM 2586 C C . TYR A 1 334 ? 1.537 7.390 -14.993 1.00 92.75 334 TYR A C 1
ATOM 2588 O O . TYR A 1 334 ? 1.709 6.555 -14.103 1.00 92.75 334 TYR A O 1
ATOM 2596 N N . PRO A 1 335 ? 2.407 8.410 -15.159 1.00 92.69 335 PRO A N 1
ATOM 2597 C CA . PRO A 1 335 ? 3.610 8.543 -14.344 1.00 92.69 335 PRO A CA 1
ATOM 2598 C C . PRO A 1 335 ? 3.296 8.704 -12.858 1.00 92.69 335 PRO A C 1
ATOM 2600 O O . PRO A 1 335 ? 3.957 8.086 -12.028 1.00 92.69 335 PRO A O 1
ATOM 2603 N N . ARG A 1 336 ? 2.257 9.476 -12.503 1.00 93.31 336 ARG A N 1
ATOM 2604 C CA . ARG A 1 336 ? 1.847 9.690 -11.103 1.00 93.31 336 ARG A CA 1
ATOM 2605 C C . ARG A 1 336 ? 1.433 8.385 -10.418 1.00 93.31 336 ARG A C 1
ATOM 2607 O O . ARG A 1 336 ? 1.710 8.224 -9.232 1.00 93.31 336 ARG A O 1
ATOM 2614 N N . ILE A 1 337 ? 0.836 7.449 -11.154 1.00 93.81 337 ILE A N 1
ATOM 2615 C CA . ILE A 1 337 ? 0.458 6.123 -10.648 1.00 93.81 337 ILE A CA 1
ATOM 2616 C C . ILE A 1 337 ? 1.677 5.189 -10.641 1.00 93.81 337 ILE A C 1
ATOM 2618 O O . ILE A 1 337 ? 2.081 4.702 -9.583 1.00 93.81 337 ILE A O 1
ATOM 2622 N N . LEU A 1 338 ? 2.308 4.974 -11.798 1.00 94.31 338 LEU A N 1
ATOM 2623 C CA . LEU A 1 338 ? 3.377 3.985 -11.960 1.00 94.31 338 LEU A CA 1
ATOM 2624 C C . LEU A 1 338 ? 4.601 4.312 -11.100 1.00 94.31 338 LEU A C 1
ATOM 2626 O O . LEU A 1 338 ? 5.116 3.425 -10.423 1.00 94.31 338 LEU A O 1
ATOM 2630 N N . TYR A 1 339 ? 5.035 5.573 -11.036 1.00 93.81 339 TYR A N 1
ATOM 2631 C CA . TYR A 1 339 ? 6.157 5.985 -10.182 1.00 93.81 339 TYR A CA 1
ATOM 2632 C C . TYR A 1 339 ? 5.859 5.781 -8.688 1.00 93.81 339 TYR A C 1
ATOM 2634 O O . TYR A 1 339 ? 6.752 5.479 -7.897 1.00 93.81 339 TYR A O 1
ATOM 2642 N N . THR A 1 340 ? 4.597 5.955 -8.291 1.00 91.75 340 THR A N 1
ATOM 2643 C CA . THR A 1 340 ? 4.175 5.882 -6.889 1.00 91.75 340 THR A CA 1
ATOM 2644 C C . THR A 1 340 ? 4.169 4.445 -6.362 1.00 91.75 340 THR A C 1
ATOM 2646 O O . THR A 1 340 ? 4.540 4.227 -5.206 1.00 91.75 340 THR A O 1
ATOM 2649 N N . PHE A 1 341 ? 3.788 3.471 -7.196 1.00 93.06 341 PHE A N 1
ATOM 2650 C CA . PHE A 1 341 ? 3.623 2.073 -6.780 1.00 93.06 341 PHE A CA 1
ATOM 2651 C C . PHE A 1 341 ? 4.739 1.122 -7.226 1.00 93.06 341 PHE A C 1
ATOM 2653 O O . PHE A 1 341 ? 4.892 0.067 -6.611 1.00 93.06 341 PHE A O 1
ATOM 2660 N N . SER A 1 342 ? 5.535 1.476 -8.239 1.00 95.44 342 SER A N 1
ATOM 2661 C CA . SER A 1 342 ? 6.597 0.593 -8.739 1.00 95.44 342 SER A CA 1
ATOM 2662 C C . SER A 1 342 ? 7.747 0.434 -7.747 1.00 95.44 342 SER A C 1
ATOM 2664 O O . SER A 1 342 ? 8.172 1.384 -7.090 1.00 95.44 342 SER A O 1
ATOM 2666 N N . ASP A 1 343 ? 8.299 -0.773 -7.687 1.00 96.62 343 ASP A N 1
ATOM 2667 C CA . ASP A 1 343 ? 9.582 -1.060 -7.043 1.00 96.62 343 ASP A CA 1
ATOM 2668 C C . ASP A 1 343 ? 10.754 -0.704 -7.961 1.00 96.62 343 ASP A C 1
ATOM 2670 O O . ASP A 1 343 ? 11.804 -0.237 -7.503 1.00 96.62 343 ASP A O 1
ATOM 2674 N N . VAL A 1 344 ? 10.556 -0.913 -9.265 1.00 97.69 344 VAL A N 1
ATOM 2675 C CA . VAL A 1 344 ? 11.553 -0.689 -10.310 1.00 97.69 344 VAL A CA 1
ATOM 2676 C C . VAL A 1 344 ? 10.895 -0.017 -11.510 1.00 97.69 344 VAL A C 1
ATOM 2678 O O . VAL A 1 344 ? 9.805 -0.395 -11.934 1.00 97.69 344 VAL A O 1
ATOM 2681 N N . VAL A 1 345 ? 11.576 0.971 -12.075 1.00 96.00 345 VAL A N 1
ATOM 2682 C CA . VAL A 1 345 ? 11.225 1.605 -13.345 1.00 96.00 345 VAL A CA 1
ATOM 2683 C C . VAL A 1 345 ? 12.343 1.305 -14.335 1.00 96.00 345 VAL A C 1
ATOM 2685 O O . VAL A 1 345 ? 13.489 1.712 -14.133 1.00 96.00 345 VAL A O 1
ATOM 2688 N N . VAL A 1 346 ? 12.017 0.575 -15.398 1.00 95.12 346 VAL A N 1
ATOM 2689 C CA . VAL A 1 346 ? 12.934 0.267 -16.495 1.00 95.12 346 VAL A CA 1
ATOM 2690 C C . VAL A 1 346 ? 12.708 1.279 -17.614 1.00 95.12 346 VAL A C 1
ATOM 2692 O O . VAL A 1 346 ? 11.666 1.288 -18.267 1.00 95.12 346 VAL A O 1
ATOM 2695 N N . PHE A 1 347 ? 13.687 2.152 -17.826 1.00 91.00 347 PHE A N 1
ATOM 2696 C CA . PHE A 1 347 ? 13.651 3.184 -18.854 1.00 91.00 347 PHE A CA 1
ATOM 2697 C C . PHE A 1 347 ? 14.387 2.703 -20.101 1.00 91.00 347 PHE A C 1
ATOM 2699 O O . PHE A 1 347 ? 15.608 2.533 -20.079 1.00 91.00 347 PHE A O 1
ATOM 2706 N N . VAL A 1 348 ? 13.647 2.471 -21.182 1.00 88.31 348 VAL A N 1
ATOM 2707 C CA . VAL A 1 348 ? 14.171 1.893 -22.422 1.00 88.31 348 VAL A CA 1
ATOM 2708 C C . VAL A 1 348 ? 14.473 2.987 -23.442 1.00 88.31 348 VAL A C 1
ATOM 2710 O O . VAL A 1 348 ? 13.626 3.829 -23.750 1.00 88.31 348 VAL A O 1
ATOM 2713 N N . LEU A 1 349 ? 15.698 2.971 -23.963 1.00 82.69 349 LEU A N 1
ATOM 2714 C CA . LEU A 1 349 ? 16.260 4.000 -24.835 1.00 82.69 349 LEU A CA 1
ATOM 2715 C C . LEU A 1 349 ? 16.755 3.400 -26.142 1.00 82.69 349 LEU A C 1
ATOM 2717 O O . LEU A 1 349 ? 17.450 2.395 -26.110 1.00 82.69 349 LEU A O 1
ATOM 2721 N N . HIS A 1 350 ? 16.509 4.053 -27.277 1.00 73.56 350 HIS A N 1
ATOM 2722 C CA . HIS A 1 350 ? 17.165 3.682 -28.534 1.00 73.56 350 HIS A CA 1
ATOM 2723 C C . HIS A 1 350 ? 18.501 4.419 -28.678 1.00 73.56 350 HIS A C 1
ATOM 2725 O O . HIS A 1 350 ? 18.511 5.643 -28.787 1.00 73.56 350 HIS A O 1
ATOM 2731 N N . ASN A 1 351 ? 19.606 3.666 -28.762 1.00 65.19 351 ASN A N 1
ATOM 2732 C CA . ASN A 1 351 ? 20.966 4.141 -29.061 1.00 65.19 351 ASN A CA 1
ATOM 2733 C C . ASN A 1 351 ? 21.599 5.103 -28.014 1.00 65.19 351 ASN A C 1
ATOM 2735 O O . ASN A 1 351 ? 21.019 6.085 -27.563 1.00 65.19 351 ASN A O 1
ATOM 2739 N N . GLY A 1 352 ? 22.869 4.871 -27.663 1.00 54.38 352 GLY A N 1
ATOM 2740 C CA . GLY A 1 352 ? 23.595 5.621 -26.624 1.00 54.38 352 GLY A CA 1
ATOM 2741 C C . GLY A 1 352 ? 23.986 7.068 -26.972 1.00 54.38 352 GLY A C 1
ATOM 2742 O O . GLY A 1 352 ? 24.492 7.779 -26.108 1.00 54.38 352 GLY A O 1
ATOM 2743 N N . ARG A 1 353 ? 23.769 7.537 -28.213 1.00 55.59 353 ARG A N 1
ATOM 2744 C CA . ARG A 1 353 ? 24.177 8.893 -28.650 1.00 55.59 353 ARG A CA 1
ATOM 2745 C C . ARG A 1 353 ? 23.278 10.030 -28.135 1.00 55.59 353 ARG A C 1
ATOM 2747 O O . ARG A 1 353 ? 23.685 11.182 -28.234 1.00 55.59 353 ARG A O 1
ATOM 2754 N N . ALA A 1 354 ? 22.111 9.720 -27.564 1.00 63.28 354 ALA A N 1
ATOM 2755 C CA . ALA A 1 354 ? 21.150 10.688 -27.015 1.00 63.28 354 ALA A CA 1
ATOM 2756 C C . ALA A 1 354 ? 21.004 10.590 -25.481 1.00 63.28 354 ALA A C 1
ATOM 2758 O O . ALA A 1 354 ? 19.946 10.861 -24.917 1.00 63.28 354 ALA A O 1
ATOM 2759 N N . LEU A 1 355 ? 22.063 10.171 -24.783 1.00 71.19 355 LEU A N 1
ATOM 2760 C CA . LEU A 1 355 ? 21.999 9.874 -23.353 1.00 71.19 355 LEU A CA 1
ATOM 2761 C C . LEU A 1 355 ? 21.572 11.064 -22.472 1.00 71.19 355 LEU A C 1
ATOM 2763 O O . LEU A 1 355 ? 20.815 10.878 -21.526 1.00 71.19 355 LEU A O 1
ATOM 2767 N N . GLU A 1 356 ? 22.040 12.281 -22.751 1.00 76.50 356 GLU A N 1
ATOM 2768 C CA . GLU A 1 356 ? 21.649 13.454 -21.952 1.00 76.50 356 GLU A CA 1
ATOM 2769 C C . GLU A 1 356 ? 20.145 13.732 -22.040 1.00 76.50 356 GLU A C 1
ATOM 2771 O O . GLU A 1 356 ? 19.499 13.972 -21.024 1.00 76.50 356 GLU A O 1
ATOM 2776 N N . GLU A 1 357 ? 19.580 13.640 -23.244 1.00 76.38 357 GLU A N 1
ATOM 2777 C CA . GLU A 1 357 ? 18.144 13.793 -23.482 1.00 76.38 357 GLU A CA 1
ATOM 2778 C C . GLU A 1 357 ? 17.349 12.681 -22.793 1.00 76.38 357 GLU A C 1
ATOM 2780 O O . GLU A 1 357 ? 16.327 12.924 -22.160 1.00 76.38 357 GLU A O 1
ATOM 2785 N N . ALA A 1 358 ? 17.854 11.454 -22.840 1.00 75.00 358 ALA A N 1
ATOM 2786 C CA . ALA A 1 358 ? 17.265 10.331 -22.135 1.00 75.00 358 ALA A CA 1
ATOM 2787 C C . ALA A 1 358 ? 17.217 10.525 -20.610 1.00 75.00 358 ALA A C 1
ATOM 2789 O O . ALA A 1 358 ? 16.186 10.275 -19.983 1.00 75.00 358 ALA A O 1
ATOM 2790 N N . LEU A 1 359 ? 18.318 10.985 -20.009 1.00 83.19 359 LEU A N 1
ATOM 2791 C CA . LEU A 1 359 ? 18.376 11.287 -18.579 1.00 83.19 359 LEU A CA 1
ATOM 2792 C C . LEU A 1 359 ? 17.445 12.449 -18.216 1.00 83.19 359 LEU A C 1
ATOM 2794 O O . LEU A 1 359 ? 16.788 12.403 -17.177 1.00 83.19 359 LEU A O 1
ATOM 2798 N N . GLU A 1 360 ? 17.341 13.462 -19.076 1.00 85.38 360 GLU A N 1
ATOM 2799 C CA . GLU A 1 360 ? 16.401 14.574 -18.911 1.00 85.38 360 GLU A CA 1
ATOM 2800 C C . GLU A 1 360 ? 14.951 14.081 -18.905 1.00 85.38 360 GLU A C 1
ATOM 2802 O O . GLU A 1 360 ? 14.178 14.464 -18.028 1.00 85.38 360 GLU A O 1
ATOM 2807 N N . ARG A 1 361 ? 14.596 13.166 -19.813 1.00 83.94 361 ARG A N 1
ATOM 2808 C CA . ARG A 1 361 ? 13.259 12.557 -19.874 1.00 83.94 361 ARG A CA 1
ATOM 2809 C C . ARG A 1 361 ? 12.966 11.674 -18.662 1.00 83.94 361 ARG A C 1
ATOM 2811 O O . ARG A 1 361 ? 11.868 11.752 -18.116 1.00 83.94 361 ARG A O 1
ATOM 2818 N N . LEU A 1 362 ? 13.941 10.887 -18.203 1.00 87.38 362 LEU A N 1
ATOM 2819 C CA . LEU A 1 362 ? 13.829 10.075 -16.987 1.00 87.38 362 LEU A CA 1
ATOM 2820 C C . LEU A 1 362 ? 13.595 10.944 -15.739 1.00 87.38 362 LEU A C 1
ATOM 2822 O O . LEU A 1 362 ? 12.781 10.595 -14.879 1.00 87.38 362 LEU A O 1
ATOM 2826 N N . ILE A 1 363 ? 14.302 12.074 -15.638 1.00 90.12 363 ILE A N 1
ATOM 2827 C CA . ILE A 1 363 ? 14.115 13.052 -14.560 1.00 90.12 363 ILE A CA 1
ATOM 2828 C C . ILE A 1 363 ? 12.753 13.728 -14.692 1.00 90.12 363 ILE A C 1
ATOM 2830 O O . ILE A 1 363 ? 12.039 13.813 -13.700 1.00 90.12 363 ILE A O 1
ATOM 2834 N N . GLY A 1 364 ? 12.370 14.169 -15.892 1.00 89.56 364 GLY A N 1
ATOM 2835 C CA . GLY A 1 364 ? 11.082 14.815 -16.144 1.00 89.56 364 GLY A CA 1
ATOM 2836 C C . GLY A 1 364 ? 9.901 13.922 -15.768 1.00 89.56 364 GLY A C 1
ATOM 2837 O O . GLY A 1 364 ? 8.993 14.366 -15.068 1.00 89.56 364 GLY A O 1
ATOM 2838 N N . TRP A 1 365 ? 9.960 12.639 -16.135 1.00 89.44 365 TRP A N 1
ATOM 2839 C CA . TRP A 1 365 ? 8.943 11.646 -15.786 1.00 89.44 365 TRP A CA 1
ATOM 2840 C C . TRP A 1 365 ? 8.768 11.508 -14.267 1.00 89.44 365 TRP A C 1
ATOM 2842 O O . TRP A 1 365 ? 7.649 11.587 -13.758 1.00 89.44 365 TRP A O 1
ATOM 2852 N N . ALA A 1 366 ? 9.871 11.393 -13.519 1.00 91.94 366 ALA A N 1
ATOM 2853 C CA . ALA A 1 366 ? 9.814 11.352 -12.059 1.00 91.94 366 ALA A CA 1
ATOM 2854 C C . ALA A 1 366 ? 9.415 12.695 -11.436 1.00 91.94 366 ALA A C 1
ATOM 2856 O O . ALA A 1 366 ? 8.678 12.711 -10.455 1.00 91.94 366 ALA A O 1
ATOM 2857 N N . ALA A 1 367 ? 9.867 13.825 -11.981 1.00 91.00 367 ALA A N 1
ATOM 2858 C CA . ALA A 1 367 ? 9.585 15.156 -11.448 1.00 91.00 367 ALA A CA 1
ATOM 2859 C C . ALA A 1 367 ? 8.087 15.489 -11.478 1.00 91.00 367 ALA A C 1
ATOM 2861 O O . ALA A 1 367 ? 7.583 16.116 -10.546 1.00 91.00 367 ALA A O 1
ATOM 2862 N N . ILE A 1 368 ? 7.368 15.006 -12.494 1.00 89.12 368 ILE A N 1
ATOM 2863 C CA . ILE A 1 368 ? 5.910 15.139 -12.609 1.00 89.12 368 ILE A CA 1
ATOM 2864 C C . ILE A 1 368 ? 5.176 14.365 -11.497 1.00 89.12 368 ILE A C 1
ATOM 2866 O O . ILE A 1 368 ? 4.118 14.799 -11.039 1.00 89.12 368 ILE A O 1
ATOM 2870 N N . ALA A 1 369 ? 5.737 13.245 -11.032 1.00 90.88 369 ALA A N 1
ATOM 2871 C CA . ALA A 1 369 ? 5.114 12.362 -10.046 1.00 90.88 369 ALA A CA 1
ATOM 2872 C C . ALA A 1 369 ? 5.589 12.591 -8.599 1.00 90.88 369 ALA A C 1
ATOM 2874 O O . ALA A 1 369 ? 4.827 12.377 -7.656 1.00 90.88 369 ALA A O 1
ATOM 2875 N N . LEU A 1 370 ? 6.832 13.039 -8.393 1.00 90.56 370 LEU A N 1
ATOM 2876 C CA . LEU A 1 370 ? 7.505 13.032 -7.090 1.00 90.56 370 LEU A CA 1
ATOM 2877 C C . LEU A 1 370 ? 6.742 13.816 -6.012 1.00 90.56 370 LEU A C 1
ATOM 2879 O O . LEU A 1 370 ? 6.599 13.329 -4.890 1.00 90.56 370 LEU A O 1
ATOM 2883 N N . GLU A 1 371 ? 6.248 15.013 -6.332 1.00 89.44 371 GLU A N 1
ATOM 2884 C CA . GLU A 1 371 ? 5.498 15.856 -5.386 1.00 89.44 371 GLU A CA 1
ATOM 2885 C C . GLU A 1 371 ? 4.011 15.465 -5.280 1.00 89.44 371 GLU A C 1
ATOM 2887 O O . GLU A 1 371 ? 3.298 16.007 -4.440 1.00 89.44 371 GLU A O 1
ATOM 2892 N N . LYS A 1 372 ? 3.538 14.499 -6.081 1.00 91.81 372 LYS A N 1
ATOM 2893 C CA . LYS A 1 372 ? 2.129 14.061 -6.158 1.00 91.81 372 LYS A CA 1
ATOM 2894 C C . LYS A 1 372 ? 1.814 12.868 -5.254 1.00 91.81 372 LYS A C 1
ATOM 2896 O O . LYS A 1 372 ? 0.732 12.294 -5.318 1.00 91.81 372 LYS A O 1
ATOM 2901 N N . SER A 1 373 ? 2.736 12.537 -4.356 1.00 87.62 373 SER A N 1
ATOM 2902 C CA . SER A 1 373 ? 2.503 11.627 -3.239 1.00 87.62 373 SER A CA 1
ATOM 2903 C C . SER A 1 373 ? 3.362 12.010 -2.036 1.00 87.62 373 SER A C 1
ATOM 2905 O O . SER A 1 373 ? 4.513 12.447 -2.181 1.00 87.62 373 SER A O 1
ATOM 2907 N N . PHE A 1 374 ? 2.823 11.823 -0.835 1.00 83.38 374 PHE A N 1
ATOM 2908 C CA . PHE A 1 374 ? 3.564 11.964 0.419 1.00 83.38 374 PHE A CA 1
ATOM 2909 C C . PHE A 1 374 ? 3.341 10.746 1.314 1.00 83.38 374 PHE A C 1
ATOM 2911 O O . PHE A 1 374 ? 2.445 9.938 1.079 1.00 83.38 374 PHE A O 1
ATOM 2918 N N . ASN A 1 375 ? 4.222 10.558 2.298 1.00 79.19 375 ASN A N 1
ATOM 2919 C CA . ASN A 1 375 ? 4.342 9.297 3.038 1.00 79.19 375 ASN A CA 1
ATOM 2920 C C . ASN A 1 375 ? 4.575 8.050 2.153 1.00 79.19 375 ASN A C 1
ATOM 2922 O O . ASN A 1 375 ? 4.274 6.929 2.568 1.00 79.19 375 ASN A O 1
ATOM 2926 N N . GLN A 1 376 ? 5.132 8.233 0.949 1.00 83.19 376 GLN A N 1
ATOM 2927 C CA . GLN A 1 376 ? 5.500 7.131 0.059 1.00 83.19 376 GLN A CA 1
ATOM 2928 C C . GLN A 1 376 ? 6.573 6.253 0.741 1.00 83.19 376 GLN A C 1
ATOM 2930 O O . GLN A 1 376 ? 7.607 6.790 1.149 1.00 83.19 376 GLN A O 1
ATOM 2935 N N . PRO A 1 377 ? 6.365 4.927 0.876 1.00 76.50 377 PRO A N 1
ATOM 2936 C CA . PRO A 1 377 ? 7.267 4.063 1.646 1.00 76.50 377 PRO A CA 1
ATOM 2937 C C . PRO A 1 377 ? 8.702 3.983 1.109 1.00 76.50 377 PRO A C 1
ATOM 2939 O O . PRO A 1 377 ? 9.656 3.909 1.881 1.00 76.50 377 PRO A O 1
ATOM 2942 N N . ALA A 1 378 ? 8.857 3.964 -0.212 1.00 87.06 378 ALA A N 1
ATOM 2943 C CA . ALA A 1 378 ? 10.140 3.894 -0.900 1.00 87.06 378 ALA A CA 1
ATOM 2944 C C . ALA A 1 378 ? 10.013 4.547 -2.282 1.00 87.06 378 ALA A C 1
ATOM 2946 O O . ALA A 1 378 ? 8.925 4.547 -2.858 1.00 87.06 378 ALA A O 1
ATOM 2947 N N . LEU A 1 379 ? 11.115 5.098 -2.797 1.00 93.19 379 LEU A N 1
ATOM 2948 C CA . LEU A 1 379 ? 11.202 5.518 -4.196 1.00 93.19 379 LEU A CA 1
ATOM 2949 C C . LEU A 1 379 ? 11.544 4.295 -5.063 1.00 93.19 379 LEU A C 1
ATOM 2951 O O . LEU A 1 379 ? 12.220 3.386 -4.572 1.00 93.19 379 LEU A O 1
ATOM 2955 N N . PRO A 1 380 ? 11.125 4.259 -6.337 1.00 95.69 380 PRO A N 1
ATOM 2956 C CA . PRO A 1 380 ? 11.525 3.185 -7.233 1.00 95.69 380 PRO A CA 1
ATOM 2957 C C . PRO A 1 380 ? 13.037 3.207 -7.494 1.00 95.69 380 PRO A C 1
ATOM 2959 O O . PRO A 1 380 ? 13.691 4.256 -7.462 1.00 95.69 380 PRO A O 1
ATOM 2962 N N . HIS A 1 381 ? 13.602 2.045 -7.805 1.00 97.31 381 HIS A N 1
ATOM 2963 C CA . HIS A 1 381 ? 14.910 1.959 -8.455 1.00 97.31 381 HIS A CA 1
ATOM 2964 C C . HIS A 1 381 ? 14.754 2.230 -9.957 1.00 97.31 381 HIS A C 1
ATOM 2966 O O . HIS A 1 381 ? 13.742 1.859 -10.545 1.00 97.31 381 HIS A O 1
ATOM 2972 N N . ALA A 1 382 ? 15.750 2.845 -10.590 1.00 95.75 382 ALA A N 1
ATOM 2973 C CA . ALA A 1 382 ? 15.789 3.046 -12.034 1.00 95.75 382 ALA A CA 1
ATOM 2974 C C . ALA A 1 382 ? 16.774 2.074 -12.693 1.00 95.75 382 ALA A C 1
ATOM 2976 O O . ALA A 1 382 ? 17.928 1.961 -12.272 1.00 95.75 382 ALA A O 1
ATOM 2977 N N . ILE A 1 383 ? 16.345 1.419 -13.768 1.00 95.06 383 ILE A N 1
ATOM 2978 C CA . ILE A 1 383 ? 17.230 0.661 -14.655 1.00 95.06 383 ILE A CA 1
ATOM 2979 C C . ILE A 1 383 ? 17.129 1.266 -16.049 1.00 95.06 383 ILE A C 1
ATOM 2981 O O . ILE A 1 383 ? 16.056 1.308 -16.636 1.00 95.06 383 ILE A O 1
ATOM 2985 N N . ILE A 1 384 ? 18.244 1.742 -16.586 1.00 91.81 384 ILE A N 1
ATOM 2986 C CA . ILE A 1 384 ? 18.328 2.296 -17.933 1.00 91.81 384 ILE A CA 1
ATOM 2987 C C . ILE A 1 384 ? 18.719 1.163 -18.880 1.00 91.81 384 ILE A C 1
ATOM 2989 O O . ILE A 1 384 ? 19.842 0.665 -18.812 1.00 91.81 384 ILE A O 1
ATOM 2993 N N . ALA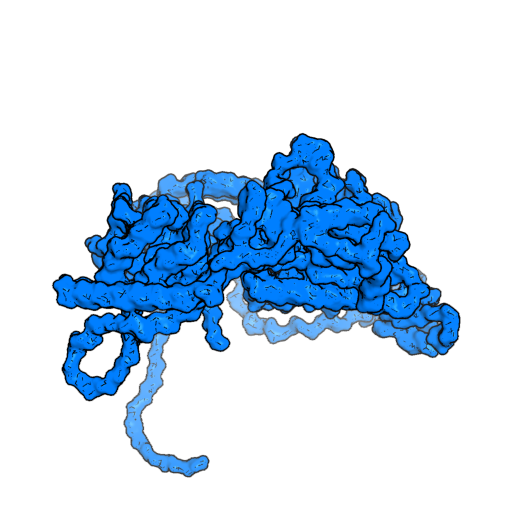 A 1 385 ? 17.804 0.761 -19.757 1.00 91.69 385 ALA A N 1
ATOM 2994 C CA . ALA A 1 385 ? 18.050 -0.233 -20.794 1.00 91.69 385 ALA A CA 1
ATOM 2995 C C . ALA A 1 385 ? 18.395 0.473 -22.115 1.00 91.69 385 ALA A C 1
ATOM 2997 O O . ALA A 1 385 ? 17.525 1.038 -22.781 1.00 91.69 385 ALA A O 1
ATOM 2998 N N . LEU A 1 386 ? 19.675 0.457 -22.493 1.00 88.50 386 LEU A N 1
ATOM 2999 C CA . LEU A 1 386 ? 20.153 0.990 -23.769 1.00 88.50 386 LEU A CA 1
ATOM 3000 C C . LEU A 1 386 ? 19.915 -0.044 -24.865 1.00 88.50 386 LEU A C 1
ATOM 3002 O O . LEU A 1 386 ? 20.691 -0.979 -25.023 1.00 88.50 386 LEU A O 1
ATOM 3006 N N . ASN A 1 387 ? 18.822 0.115 -25.598 1.00 86.06 387 ASN A N 1
ATOM 3007 C CA . ASN A 1 387 ? 18.409 -0.772 -26.668 1.00 86.06 387 ASN A CA 1
ATOM 3008 C C . ASN A 1 387 ? 19.143 -0.487 -27.988 1.00 86.06 387 ASN A C 1
ATOM 3010 O O . ASN A 1 387 ? 19.538 0.648 -28.278 1.00 86.06 387 ASN A O 1
ATOM 3014 N N . GLU A 1 388 ? 19.286 -1.534 -28.802 1.00 81.88 388 GLU A N 1
ATOM 3015 C CA . GLU A 1 388 ? 19.923 -1.513 -30.126 1.00 81.88 388 GLU A CA 1
ATOM 3016 C C . GLU A 1 388 ? 21.376 -0.995 -30.132 1.00 81.88 388 GLU A C 1
ATOM 3018 O O . GLU A 1 388 ? 21.813 -0.288 -31.043 1.00 81.88 388 GLU A O 1
ATOM 3023 N N . CYS A 1 389 ? 22.165 -1.359 -29.120 1.00 83.19 389 CYS A N 1
ATOM 3024 C CA . CYS A 1 389 ? 23.589 -1.038 -29.064 1.00 83.19 389 CYS A CA 1
ATOM 3025 C C . CYS A 1 389 ? 24.388 -1.734 -30.181 1.00 83.19 389 CYS A C 1
ATOM 3027 O O . CYS A 1 389 ? 24.130 -2.888 -30.523 1.00 83.19 389 CYS A O 1
ATOM 3029 N N . SER A 1 390 ? 25.410 -1.058 -30.724 1.00 81.31 390 SER A N 1
ATOM 3030 C CA . SER A 1 390 ? 26.305 -1.680 -31.710 1.00 81.31 390 SER A CA 1
ATOM 3031 C C . SER A 1 390 ? 26.962 -2.931 -31.125 1.00 81.31 390 SER A C 1
ATOM 3033 O O . SER A 1 390 ? 27.497 -2.903 -30.019 1.00 81.31 390 SER A O 1
ATOM 3035 N N . VAL A 1 391 ? 26.968 -4.018 -31.894 1.00 75.44 391 VAL A N 1
ATOM 3036 C CA . VAL A 1 391 ? 27.657 -5.267 -31.529 1.00 75.44 391 VAL A CA 1
ATOM 3037 C C . VAL A 1 391 ? 29.185 -5.131 -31.513 1.00 75.44 391 VAL A C 1
ATOM 3039 O O . VAL A 1 391 ? 29.860 -6.039 -31.039 1.00 75.44 391 VAL A O 1
ATOM 3042 N N . GLU A 1 392 ? 29.711 -4.007 -32.011 1.00 74.00 392 GLU A N 1
ATOM 3043 C CA . GLU A 1 392 ? 31.136 -3.649 -32.038 1.00 74.00 392 GLU A CA 1
ATOM 3044 C C . GLU A 1 392 ? 31.596 -2.878 -30.785 1.00 74.00 392 GLU A C 1
ATOM 3046 O O . GLU A 1 392 ? 32.734 -2.411 -30.734 1.00 74.00 392 GLU A O 1
ATOM 3051 N N . LEU A 1 393 ? 30.722 -2.690 -29.786 1.00 79.25 393 LEU A N 1
ATOM 3052 C CA . LEU A 1 393 ? 31.126 -2.093 -28.511 1.00 79.25 393 LEU A CA 1
ATOM 3053 C C . LEU A 1 393 ? 32.200 -2.951 -27.811 1.00 79.25 393 LEU A C 1
ATOM 3055 O O . LEU A 1 393 ? 32.163 -4.177 -27.941 1.00 79.25 393 LEU A O 1
ATOM 3059 N N . PRO A 1 394 ? 33.127 -2.330 -27.050 1.00 83.25 394 PRO A N 1
ATOM 3060 C CA . PRO A 1 394 ? 34.119 -3.060 -26.260 1.00 83.25 394 PRO A CA 1
ATOM 3061 C C . PRO A 1 394 ? 33.456 -4.051 -25.299 1.00 83.25 394 PRO A C 1
ATOM 3063 O O . PRO A 1 394 ? 32.387 -3.757 -24.760 1.00 83.25 394 PRO A O 1
ATOM 3066 N N . ASP A 1 395 ? 34.087 -5.202 -25.056 1.00 82.88 395 ASP A N 1
ATOM 3067 C CA . ASP A 1 395 ? 33.471 -6.281 -24.276 1.00 82.88 395 ASP A CA 1
ATOM 3068 C C . ASP A 1 395 ? 33.116 -5.856 -22.836 1.00 82.88 395 ASP A C 1
ATOM 3070 O O . ASP A 1 395 ? 32.139 -6.339 -22.265 1.00 82.88 395 ASP A O 1
ATOM 3074 N N . GLU A 1 396 ? 33.845 -4.892 -22.266 1.00 86.56 396 GLU A N 1
ATOM 3075 C CA . GLU A 1 396 ? 33.583 -4.340 -20.933 1.00 86.56 396 GLU A CA 1
ATOM 3076 C C . GLU A 1 396 ? 32.227 -3.622 -20.838 1.00 86.56 396 GLU A C 1
ATOM 3078 O O . GLU A 1 396 ? 31.649 -3.531 -19.760 1.00 86.56 396 GLU A O 1
ATOM 3083 N N . TRP A 1 397 ? 31.674 -3.132 -21.953 1.00 83.50 397 TRP A N 1
ATOM 3084 C CA . TRP A 1 397 ? 30.380 -2.435 -21.974 1.00 83.50 397 TRP A CA 1
ATOM 3085 C C . TRP A 1 397 ? 29.173 -3.356 -21.798 1.00 83.50 397 TRP A C 1
ATOM 3087 O O . TRP A 1 397 ? 28.061 -2.872 -21.579 1.00 83.50 397 TRP A O 1
ATOM 3097 N N . TRP A 1 398 ? 29.380 -4.667 -21.907 1.00 89.19 398 TRP A N 1
ATOM 3098 C CA . TRP A 1 398 ? 28.367 -5.687 -21.643 1.00 89.19 398 TRP A CA 1
ATOM 3099 C C . TRP A 1 398 ? 28.307 -6.067 -20.155 1.00 89.19 398 TRP A C 1
ATOM 3101 O O . TRP A 1 398 ? 27.447 -6.856 -19.753 1.00 89.19 398 TRP A O 1
ATOM 3111 N N . ASP A 1 399 ? 29.217 -5.544 -19.329 1.00 92.75 399 ASP A N 1
ATOM 3112 C CA . ASP A 1 399 ? 29.158 -5.621 -17.871 1.00 92.75 399 ASP A CA 1
ATOM 3113 C C . ASP A 1 399 ? 28.314 -4.468 -17.302 1.00 92.75 399 ASP A C 1
ATOM 3115 O O . ASP A 1 399 ? 28.490 -3.304 -17.666 1.00 92.75 399 ASP A O 1
ATOM 3119 N N . VAL A 1 400 ? 27.380 -4.787 -16.403 1.00 92.38 400 VAL A N 1
ATOM 3120 C CA . VAL A 1 400 ? 26.401 -3.818 -15.880 1.00 92.38 400 VAL A CA 1
ATOM 3121 C C . VAL A 1 400 ? 27.085 -2.770 -15.007 1.00 92.38 400 VAL A C 1
ATOM 3123 O O . VAL A 1 400 ? 26.771 -1.578 -15.081 1.00 92.38 400 VAL A O 1
ATOM 3126 N N . GLU A 1 401 ? 28.009 -3.191 -14.149 1.00 92.56 401 GLU A N 1
ATOM 3127 C CA . GLU A 1 401 ? 28.725 -2.321 -13.227 1.00 92.56 401 GLU A CA 1
ATOM 3128 C C . GLU A 1 401 ? 29.637 -1.357 -13.987 1.00 92.56 401 GLU A C 1
ATOM 3130 O O . GLU A 1 401 ? 29.599 -0.151 -13.717 1.00 92.56 401 GLU A O 1
ATOM 3135 N N . TYR A 1 402 ? 30.390 -1.858 -14.968 1.00 90.38 402 TYR A N 1
ATOM 3136 C CA . TYR A 1 402 ? 31.212 -1.034 -15.844 1.00 90.38 402 TYR A CA 1
ATOM 3137 C C . TYR A 1 402 ? 30.357 -0.069 -16.668 1.00 90.38 402 TYR A C 1
ATOM 3139 O O . TYR A 1 402 ? 30.610 1.135 -16.624 1.00 90.38 402 TYR A O 1
ATOM 3147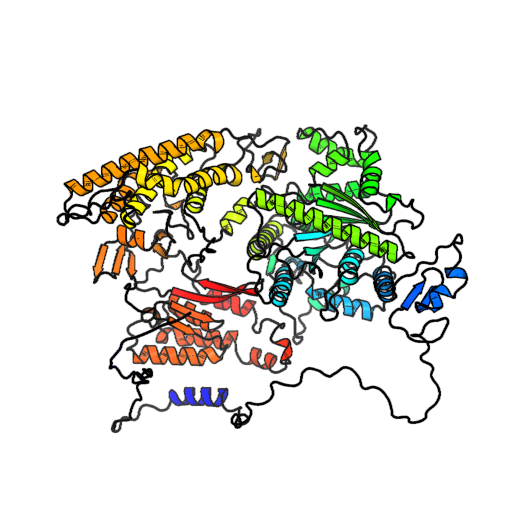 N N . ALA A 1 403 ? 29.307 -0.548 -17.346 1.00 87.44 403 ALA A N 1
ATOM 3148 C CA . ALA A 1 403 ? 28.409 0.300 -18.129 1.00 87.44 403 ALA A CA 1
ATOM 3149 C C . ALA A 1 403 ? 27.787 1.404 -17.264 1.00 87.44 403 ALA A C 1
ATOM 3151 O O . ALA A 1 403 ? 27.777 2.566 -17.659 1.00 87.44 403 ALA A O 1
ATOM 3152 N N . THR A 1 404 ? 27.347 1.079 -16.046 1.00 89.44 404 THR A N 1
ATOM 3153 C CA . THR A 1 404 ? 26.797 2.067 -15.107 1.00 89.44 404 THR A CA 1
ATOM 3154 C C . THR A 1 404 ? 27.840 3.121 -14.726 1.00 89.44 404 THR A C 1
ATOM 3156 O O . THR A 1 404 ? 27.559 4.317 -14.788 1.00 89.44 404 THR A O 1
ATOM 3159 N N . GLN A 1 405 ? 29.051 2.705 -14.342 1.00 86.75 405 GLN A N 1
ATOM 3160 C CA . GLN A 1 405 ? 30.112 3.633 -13.938 1.00 86.75 405 GLN A CA 1
ATOM 3161 C C . GLN A 1 405 ? 30.614 4.492 -15.093 1.00 86.75 405 GLN A C 1
ATOM 3163 O O . GLN A 1 405 ? 30.888 5.673 -14.892 1.00 86.75 405 GLN A O 1
ATOM 3168 N N . TRP A 1 406 ? 30.747 3.908 -16.280 1.00 81.88 406 TRP A N 1
ATOM 3169 C CA . TRP A 1 406 ? 31.214 4.599 -17.470 1.00 81.88 406 TRP A CA 1
ATOM 3170 C C . TRP A 1 406 ? 30.177 5.615 -17.938 1.00 81.88 406 TRP A C 1
ATOM 3172 O O . TRP A 1 406 ? 30.501 6.780 -18.133 1.00 81.88 406 TRP A O 1
ATOM 3182 N N . LEU A 1 407 ? 28.913 5.200 -18.036 1.00 79.00 407 LEU A N 1
ATOM 3183 C CA . LEU A 1 407 ? 27.829 6.028 -18.550 1.00 79.00 407 LEU A CA 1
ATOM 3184 C C . LEU A 1 407 ? 27.484 7.183 -17.602 1.00 79.00 407 LEU A C 1
ATOM 3186 O O . LEU A 1 407 ? 27.232 8.296 -18.053 1.00 79.00 407 LEU A O 1
ATOM 3190 N N . LEU A 1 408 ? 27.521 6.938 -16.288 1.00 78.50 408 LEU A N 1
ATOM 3191 C CA . LEU A 1 408 ? 27.345 7.976 -15.266 1.00 78.50 408 LEU A CA 1
ATOM 3192 C C . LEU A 1 408 ? 28.650 8.726 -14.950 1.00 78.50 408 LEU A C 1
ATOM 3194 O O . LEU A 1 408 ? 28.618 9.758 -14.286 1.00 78.50 408 LEU A O 1
ATOM 3198 N N . GLY A 1 409 ? 29.798 8.250 -15.433 1.00 76.50 409 GLY A N 1
ATOM 3199 C CA . GLY A 1 409 ? 31.125 8.816 -15.183 1.00 76.50 409 GLY A CA 1
ATOM 3200 C C . GLY A 1 409 ? 31.261 10.286 -15.594 1.00 76.50 409 GLY A C 1
ATOM 3201 O O . GLY A 1 409 ? 31.626 11.105 -14.747 1.00 76.50 409 GLY A O 1
ATOM 3202 N N . PRO A 1 410 ? 30.909 10.668 -16.838 1.00 72.75 410 PRO A N 1
ATOM 3203 C CA . PRO A 1 410 ? 30.870 12.067 -17.270 1.00 72.75 410 PRO A CA 1
ATOM 3204 C C . PRO A 1 410 ? 29.976 12.950 -16.387 1.00 72.75 410 PRO A C 1
ATOM 3206 O O . PRO A 1 410 ? 30.267 14.122 -16.175 1.00 72.75 410 PRO A O 1
ATOM 3209 N N . PHE A 1 411 ? 28.928 12.358 -15.811 1.00 71.19 411 PHE A N 1
ATOM 3210 C CA . PHE A 1 411 ? 27.921 13.003 -14.970 1.00 71.19 411 PHE A CA 1
ATOM 3211 C C . PHE A 1 411 ? 28.273 13.043 -13.478 1.00 71.19 411 PHE A C 1
ATOM 3213 O O . PHE A 1 411 ? 27.487 13.581 -12.692 1.00 71.19 411 PHE A O 1
ATOM 3220 N N . ARG A 1 412 ? 29.428 12.486 -13.082 1.00 69.00 412 ARG A N 1
ATOM 3221 C CA . ARG A 1 412 ? 29.989 12.527 -11.717 1.00 69.00 412 ARG A CA 1
ATOM 3222 C C . ARG A 1 412 ? 30.854 13.748 -11.449 1.00 69.00 412 ARG A C 1
ATOM 3224 O O . ARG A 1 412 ? 31.075 14.083 -10.286 1.00 69.00 412 ARG A O 1
ATOM 3231 N N . ALA A 1 413 ? 31.361 14.392 -12.499 1.00 66.25 413 ALA A N 1
ATOM 3232 C CA . ALA A 1 413 ? 32.094 15.639 -12.353 1.00 66.25 413 ALA A CA 1
ATOM 3233 C C . ALA A 1 413 ? 31.188 16.718 -11.725 1.00 66.25 413 ALA A C 1
ATOM 3235 O O . ALA A 1 413 ? 29.973 16.687 -11.942 1.00 66.25 413 ALA A O 1
ATOM 3236 N N . PRO A 1 414 ? 31.755 17.677 -10.963 1.00 65.31 414 PRO A N 1
ATOM 3237 C CA . PRO A 1 414 ? 30.992 18.791 -10.424 1.00 65.31 414 PRO A CA 1
ATOM 3238 C C . PRO A 1 414 ? 30.192 19.477 -11.531 1.00 65.31 414 PRO A C 1
ATOM 3240 O O . PRO A 1 414 ? 30.790 19.868 -12.536 1.00 65.31 414 PRO A O 1
ATOM 3243 N N . VAL A 1 415 ? 28.877 19.638 -11.357 1.00 61.12 415 VAL A N 1
ATOM 3244 C CA . VAL A 1 415 ? 28.027 20.365 -12.310 1.00 61.12 415 VAL A CA 1
ATOM 3245 C C . VAL A 1 415 ? 28.614 21.767 -12.498 1.00 61.12 415 VAL A C 1
ATOM 3247 O O . VAL A 1 415 ? 28.527 22.620 -11.614 1.00 61.12 415 VAL A O 1
ATOM 3250 N N . ARG A 1 416 ? 29.227 22.011 -13.656 1.00 54.91 416 ARG A N 1
ATOM 3251 C CA . ARG A 1 416 ? 29.591 23.355 -14.121 1.00 54.91 416 ARG A CA 1
ATOM 3252 C C . ARG A 1 416 ? 28.383 23.983 -14.824 1.00 54.91 416 ARG A C 1
ATOM 3254 O O . ARG A 1 416 ? 27.386 23.308 -15.066 1.00 54.91 416 ARG A O 1
ATOM 3261 N N . GLN A 1 417 ? 28.460 25.262 -15.191 1.00 53.84 417 GLN A N 1
ATOM 3262 C CA . GLN A 1 417 ? 27.422 25.955 -15.982 1.00 53.84 417 GLN A CA 1
ATOM 3263 C C . GLN A 1 417 ? 27.118 25.289 -17.350 1.00 53.84 417 GLN A C 1
ATOM 3265 O O . GLN A 1 417 ? 26.216 25.728 -18.056 1.00 53.84 417 GLN A O 1
ATOM 3270 N N . ASP A 1 418 ? 27.810 24.201 -17.687 1.00 56.22 418 ASP A N 1
ATOM 3271 C CA . ASP A 1 418 ? 27.930 23.611 -19.016 1.00 56.22 418 ASP A CA 1
ATOM 3272 C C . ASP A 1 418 ? 26.853 22.544 -19.338 1.00 56.22 418 ASP A C 1
ATOM 3274 O O . ASP A 1 418 ? 26.816 22.057 -20.463 1.00 56.22 418 ASP A O 1
ATOM 3278 N N . HIS A 1 419 ? 25.947 22.195 -18.405 1.00 67.31 419 HIS A N 1
ATOM 3279 C CA . HIS A 1 419 ? 24.807 21.286 -18.661 1.00 67.31 419 HIS A CA 1
ATOM 3280 C C . HIS A 1 419 ? 23.452 22.026 -18.685 1.00 67.31 419 HIS A C 1
ATOM 3282 O O . HIS A 1 419 ? 22.699 21.962 -17.707 1.00 67.31 419 HIS A O 1
ATOM 3288 N N . PRO A 1 420 ? 23.096 22.728 -19.779 1.00 74.44 420 PRO A N 1
ATOM 3289 C CA . PRO A 1 420 ? 21.901 23.574 -19.841 1.00 74.44 420 PRO A CA 1
ATOM 3290 C C . PRO A 1 420 ? 20.585 22.812 -19.612 1.00 74.44 420 PRO A C 1
ATOM 3292 O O . PRO A 1 420 ? 19.689 23.350 -18.971 1.00 74.44 420 PRO A O 1
ATOM 3295 N N . ARG A 1 421 ? 20.491 21.546 -20.047 1.00 79.81 421 ARG A N 1
ATOM 3296 C CA . ARG A 1 421 ? 19.283 20.700 -19.929 1.00 79.81 421 ARG A CA 1
ATOM 3297 C C . ARG A 1 421 ? 18.868 20.388 -18.486 1.00 79.81 421 ARG A C 1
ATOM 3299 O O . ARG A 1 421 ? 17.693 20.200 -18.204 1.00 79.81 421 ARG A O 1
ATOM 3306 N N . PHE A 1 422 ? 19.818 20.348 -17.548 1.00 85.31 422 PHE A N 1
ATOM 3307 C CA . PHE A 1 422 ? 19.535 19.995 -16.149 1.00 85.31 422 PHE A CA 1
ATOM 3308 C C . PHE A 1 422 ? 19.448 21.209 -15.216 1.00 85.31 422 PHE A C 1
ATOM 3310 O O . PHE A 1 422 ? 19.112 21.044 -14.043 1.00 85.31 422 PHE A O 1
ATOM 3317 N N . GLN A 1 423 ? 19.735 22.422 -15.710 1.00 83.62 423 GLN A N 1
ATOM 3318 C CA . GLN A 1 423 ? 19.807 23.646 -14.899 1.00 83.62 423 GLN A CA 1
ATOM 3319 C C . GLN A 1 423 ? 18.526 23.888 -14.095 1.00 83.62 423 GLN A C 1
ATOM 3321 O O . GLN A 1 423 ? 18.613 24.197 -12.908 1.00 83.62 423 GLN A O 1
ATOM 3326 N N . ASP A 1 424 ? 17.354 23.686 -14.698 1.00 87.12 424 ASP A N 1
ATOM 3327 C CA . ASP A 1 424 ? 16.072 23.926 -14.031 1.00 87.12 424 ASP A CA 1
ATOM 3328 C C . ASP A 1 424 ? 15.836 22.954 -12.869 1.00 87.12 424 ASP A C 1
ATOM 3330 O O . ASP A 1 424 ? 15.469 23.376 -11.771 1.00 87.12 424 ASP A O 1
ATOM 3334 N N . TYR A 1 425 ? 16.141 21.666 -13.052 1.00 89.56 425 TYR A N 1
ATOM 3335 C CA . TYR A 1 425 ? 16.036 20.659 -11.990 1.00 89.56 425 TYR A CA 1
ATOM 3336 C C . TYR A 1 425 ? 17.074 20.871 -10.880 1.00 89.56 425 TYR A C 1
ATOM 3338 O O . TYR A 1 425 ? 16.790 20.678 -9.696 1.00 89.56 425 TYR A O 1
ATOM 3346 N N . ILE A 1 426 ? 18.284 21.292 -11.245 1.00 87.75 426 ILE A N 1
ATOM 3347 C CA . ILE A 1 426 ? 19.360 21.596 -10.296 1.00 87.75 426 ILE A CA 1
ATOM 3348 C C . ILE A 1 426 ? 18.994 22.821 -9.466 1.00 87.75 426 ILE A C 1
ATOM 3350 O O . ILE A 1 426 ? 19.094 22.792 -8.239 1.00 87.75 426 ILE A O 1
ATOM 3354 N N . LYS A 1 427 ? 18.513 23.881 -10.118 1.00 88.19 427 LYS A N 1
ATOM 3355 C CA . LYS A 1 427 ? 17.999 25.082 -9.464 1.00 88.19 427 LYS A CA 1
ATOM 3356 C C . LYS A 1 427 ? 16.832 24.740 -8.541 1.00 88.19 427 LYS A C 1
ATOM 3358 O O . LYS A 1 427 ? 16.863 25.141 -7.380 1.00 88.19 427 LYS A O 1
ATOM 3363 N N . PHE A 1 428 ? 15.878 23.930 -9.007 1.00 89.56 428 PHE A N 1
ATOM 3364 C CA . PHE A 1 428 ? 14.737 23.460 -8.220 1.00 89.56 428 PHE A CA 1
ATOM 3365 C C . PHE A 1 428 ? 15.170 22.842 -6.883 1.00 89.56 428 PHE A C 1
ATOM 3367 O O . PHE A 1 428 ? 14.620 23.205 -5.839 1.00 89.56 428 PHE A O 1
ATOM 3374 N N . TRP A 1 429 ? 16.172 21.954 -6.887 1.00 90.06 429 TRP A N 1
ATOM 3375 C CA . TRP A 1 429 ? 16.672 21.298 -5.673 1.00 90.06 429 TRP A CA 1
ATOM 3376 C C . TRP A 1 429 ? 17.595 22.179 -4.824 1.00 90.06 429 TRP A C 1
ATOM 3378 O O . TRP A 1 429 ? 17.490 22.159 -3.592 1.00 90.06 429 TRP A O 1
ATOM 3388 N N . ASN A 1 430 ? 18.441 22.995 -5.458 1.00 87.44 430 ASN A N 1
ATOM 3389 C CA . ASN A 1 430 ? 19.323 23.937 -4.768 1.00 87.44 430 ASN A CA 1
ATOM 3390 C C . ASN A 1 430 ? 18.517 24.972 -3.969 1.00 87.44 430 ASN A C 1
ATOM 3392 O O . ASN A 1 430 ? 18.817 25.214 -2.799 1.00 87.44 430 ASN A O 1
ATOM 3396 N N . GLU A 1 431 ? 17.445 25.521 -4.551 1.00 87.88 431 GLU A N 1
ATOM 3397 C CA . GLU A 1 431 ? 16.505 26.427 -3.869 1.00 87.88 431 GLU A CA 1
ATOM 3398 C C . GLU A 1 431 ? 15.802 25.762 -2.674 1.00 87.88 431 GLU A C 1
ATOM 3400 O O . GLU A 1 431 ? 15.390 26.436 -1.729 1.00 87.88 431 GLU A O 1
ATOM 3405 N N . ARG A 1 432 ? 15.700 24.429 -2.687 1.00 87.62 432 ARG A N 1
ATOM 3406 C CA . ARG A 1 432 ? 15.081 23.609 -1.637 1.00 87.62 432 ARG A CA 1
ATOM 3407 C C . ARG A 1 432 ? 16.087 23.078 -0.615 1.00 87.62 432 ARG A C 1
ATOM 3409 O O . ARG A 1 432 ? 15.714 22.288 0.249 1.00 87.62 432 ARG A O 1
ATOM 3416 N N . GLY A 1 433 ? 17.348 23.512 -0.684 1.00 84.50 433 GLY A N 1
ATOM 3417 C CA . GLY A 1 433 ? 18.395 23.175 0.282 1.00 84.50 433 GLY A CA 1
ATOM 3418 C C . GLY A 1 433 ? 19.129 21.856 0.021 1.00 84.50 433 GLY A C 1
ATOM 3419 O O . GLY A 1 433 ? 19.933 21.444 0.858 1.00 84.50 433 GLY A O 1
ATOM 3420 N N . LYS A 1 434 ? 18.898 21.184 -1.117 1.00 85.56 434 LYS A N 1
ATOM 3421 C CA . LYS A 1 434 ? 19.736 20.063 -1.574 1.00 85.56 434 LYS A CA 1
ATOM 3422 C C . LYS A 1 434 ? 20.771 20.607 -2.552 1.00 85.56 434 LYS A C 1
ATOM 3424 O O . LYS A 1 434 ? 20.420 20.980 -3.663 1.00 85.56 434 LYS A O 1
ATOM 3429 N N . LYS A 1 435 ? 22.045 20.627 -2.155 1.00 85.50 435 LYS A N 1
ATOM 3430 C CA . LYS A 1 435 ? 23.135 20.954 -3.081 1.00 85.50 435 LYS A CA 1
ATOM 3431 C C . LYS A 1 435 ? 23.323 19.808 -4.068 1.00 85.50 435 LYS A C 1
ATOM 3433 O O . LYS A 1 435 ? 23.629 18.688 -3.656 1.00 85.50 435 LYS A O 1
ATOM 3438 N N . ILE A 1 436 ? 23.119 20.093 -5.347 1.00 86.88 436 ILE A N 1
ATOM 3439 C CA . ILE A 1 436 ? 23.326 19.126 -6.422 1.00 86.88 436 ILE A CA 1
ATOM 3440 C C . ILE A 1 436 ? 24.707 19.353 -7.026 1.00 86.88 436 ILE A C 1
ATOM 3442 O O . ILE A 1 436 ? 24.937 20.328 -7.735 1.00 86.88 436 ILE A O 1
ATOM 3446 N N . GLU A 1 437 ? 25.629 18.452 -6.700 1.00 81.94 437 GLU A N 1
ATOM 3447 C CA . GLU A 1 437 ? 27.023 18.526 -7.143 1.00 81.94 437 GLU A CA 1
ATOM 3448 C C . GLU A 1 437 ? 27.267 17.733 -8.426 1.00 81.94 437 GLU A C 1
ATOM 3450 O O . GLU A 1 437 ? 28.230 18.011 -9.120 1.00 81.94 437 GLU A O 1
ATOM 3455 N N . SER A 1 438 ? 26.401 16.784 -8.783 1.00 85.12 438 SER A N 1
ATOM 3456 C CA . SER A 1 438 ? 26.548 15.934 -9.970 1.00 85.12 438 SER A CA 1
ATOM 3457 C C . SER A 1 438 ? 25.173 15.537 -10.524 1.00 85.12 438 SER A C 1
ATOM 3459 O O . SER A 1 438 ? 24.172 15.580 -9.800 1.00 85.12 438 SER A O 1
ATOM 3461 N N . VAL A 1 439 ? 25.096 15.133 -11.795 1.00 82.88 439 VAL A N 1
ATOM 3462 C CA . VAL A 1 439 ? 23.838 14.635 -12.389 1.00 82.88 439 VAL A CA 1
ATOM 3463 C C . VAL A 1 439 ? 23.475 13.257 -11.814 1.00 82.88 439 VAL A C 1
ATOM 3465 O O . VAL A 1 439 ? 22.299 12.969 -11.614 1.00 82.88 439 VAL A O 1
ATOM 3468 N N . GLU A 1 440 ? 24.458 12.442 -11.412 1.00 84.69 440 GLU A N 1
ATOM 3469 C CA . GLU A 1 440 ? 24.192 11.222 -10.627 1.00 84.69 440 GLU A CA 1
ATOM 3470 C C . GLU A 1 440 ? 23.487 11.558 -9.303 1.00 84.69 440 GLU A C 1
ATOM 3472 O O . GLU A 1 440 ? 22.489 10.930 -8.945 1.00 84.69 440 GLU A O 1
ATOM 3477 N N . ARG A 1 441 ? 23.942 12.603 -8.595 1.00 87.06 441 ARG A N 1
ATOM 3478 C CA . ARG A 1 441 ? 23.287 13.054 -7.363 1.00 87.06 441 ARG A CA 1
ATOM 3479 C C . ARG A 1 441 ? 21.881 13.585 -7.626 1.00 87.06 441 ARG A C 1
ATOM 3481 O O . ARG A 1 441 ? 21.008 13.368 -6.791 1.00 87.06 441 ARG A O 1
ATOM 3488 N N . LEU A 1 442 ? 21.665 14.252 -8.761 1.00 89.62 442 LEU A N 1
ATOM 3489 C CA . LEU A 1 442 ? 20.340 14.698 -9.187 1.00 89.62 442 LEU A CA 1
ATOM 3490 C C . LEU A 1 442 ? 19.389 13.514 -9.381 1.00 89.62 442 LEU A C 1
ATOM 3492 O O . LEU A 1 442 ? 18.288 13.535 -8.848 1.00 89.62 442 LEU A O 1
ATOM 3496 N N . LEU A 1 443 ? 19.814 12.468 -10.091 1.00 89.75 443 LEU A N 1
ATOM 3497 C CA . LEU A 1 443 ? 18.993 11.276 -10.321 1.00 89.75 443 LEU A CA 1
ATOM 3498 C C . LEU A 1 443 ? 18.654 10.552 -9.010 1.00 89.75 443 LEU A C 1
ATOM 3500 O O . LEU A 1 443 ? 17.515 10.134 -8.815 1.00 89.75 443 LEU A O 1
ATOM 3504 N N . LEU A 1 444 ? 19.599 10.482 -8.068 1.00 90.75 444 LEU A N 1
ATOM 3505 C CA . LEU A 1 444 ? 19.371 9.923 -6.729 1.00 90.75 444 LEU A CA 1
ATOM 3506 C C . LEU A 1 444 ? 18.432 10.773 -5.851 1.00 90.75 444 LEU A C 1
ATOM 3508 O O . LEU A 1 444 ? 18.069 10.341 -4.758 1.00 90.75 444 LEU A O 1
ATOM 3512 N N . MET A 1 445 ? 18.017 11.965 -6.302 1.00 90.31 445 MET A N 1
ATOM 3513 C CA . MET A 1 445 ? 16.901 12.681 -5.675 1.00 90.31 445 MET A CA 1
ATOM 3514 C C . MET A 1 445 ? 15.530 12.135 -6.085 1.00 90.31 445 MET A C 1
ATOM 3516 O O . MET A 1 445 ? 14.550 12.382 -5.384 1.00 90.31 445 MET A O 1
ATOM 3520 N N . TYR A 1 446 ? 15.469 11.399 -7.195 1.00 93.25 446 TYR A N 1
ATOM 3521 C CA . TYR A 1 446 ? 14.247 10.841 -7.768 1.00 93.25 446 TYR A CA 1
ATOM 3522 C C . TYR A 1 446 ? 14.186 9.312 -7.681 1.00 93.25 446 TYR A C 1
ATOM 3524 O O . TYR A 1 446 ? 13.101 8.754 -7.772 1.00 93.25 446 TYR A O 1
ATOM 3532 N N . TYR A 1 447 ? 15.303 8.612 -7.496 1.00 94.88 447 TYR A N 1
ATOM 3533 C CA . TYR A 1 447 ? 15.335 7.147 -7.496 1.00 94.88 447 TYR A CA 1
ATOM 3534 C C . TYR A 1 447 ? 16.198 6.604 -6.358 1.00 94.88 447 TYR A C 1
ATOM 3536 O O . TYR A 1 447 ? 17.177 7.232 -5.954 1.00 94.88 447 TYR A O 1
ATOM 3544 N N . SER A 1 448 ? 15.861 5.413 -5.855 1.00 94.06 448 SER A N 1
ATOM 3545 C CA . SER A 1 448 ? 16.620 4.757 -4.777 1.00 94.06 448 SER A CA 1
ATOM 3546 C C . SER A 1 448 ? 17.966 4.188 -5.232 1.00 94.06 448 SER A C 1
ATOM 3548 O O . SER A 1 448 ? 18.896 4.089 -4.434 1.00 94.06 448 SER A O 1
ATOM 3550 N N . GLY A 1 449 ? 18.095 3.855 -6.512 1.00 93.44 449 GLY A N 1
ATOM 3551 C CA . GLY A 1 449 ? 19.333 3.387 -7.125 1.00 93.44 449 GLY A CA 1
ATOM 3552 C C . GLY A 1 449 ? 19.213 3.405 -8.642 1.00 93.44 449 GLY A C 1
ATOM 3553 O O . GLY A 1 449 ? 18.102 3.455 -9.166 1.00 93.44 449 GLY A O 1
ATOM 3554 N N . ILE A 1 450 ? 20.352 3.410 -9.336 1.00 92.56 450 ILE A N 1
ATOM 3555 C CA . ILE A 1 450 ? 20.418 3.522 -10.797 1.00 92.56 450 ILE A CA 1
ATOM 3556 C C . ILE A 1 450 ? 21.364 2.448 -11.326 1.00 92.56 450 ILE A C 1
ATOM 3558 O O . ILE A 1 450 ? 22.484 2.307 -10.827 1.00 92.56 450 ILE A O 1
ATOM 3562 N N . LYS A 1 451 ? 20.919 1.703 -12.336 1.00 94.25 451 LYS A N 1
ATOM 3563 C CA . LYS A 1 451 ? 21.729 0.726 -13.073 1.00 94.25 451 LYS A CA 1
ATOM 3564 C C . LYS A 1 451 ? 21.548 0.914 -14.571 1.00 94.25 451 LYS A C 1
ATOM 3566 O O . LYS A 1 451 ? 20.505 1.390 -15.006 1.00 94.25 451 LYS A O 1
ATOM 3571 N N . VAL A 1 452 ? 22.557 0.544 -15.348 1.00 91.31 452 VAL A N 1
ATOM 3572 C CA . VAL A 1 452 ? 22.550 0.641 -16.811 1.00 91.31 452 VAL A CA 1
ATOM 3573 C C . VAL A 1 452 ? 22.808 -0.742 -17.391 1.00 91.31 452 VAL A C 1
ATOM 3575 O O . VAL A 1 452 ? 23.795 -1.377 -17.032 1.00 91.31 452 VAL A O 1
ATOM 3578 N N . VAL A 1 453 ? 21.938 -1.189 -18.292 1.00 92.56 453 VAL A N 1
ATOM 3579 C CA . VAL A 1 453 ? 22.079 -2.450 -19.028 1.00 92.56 453 VAL A CA 1
ATOM 3580 C C . VAL A 1 453 ? 22.069 -2.150 -20.523 1.00 92.56 453 VAL A C 1
ATOM 3582 O O . VAL A 1 453 ? 21.230 -1.387 -21.003 1.00 92.56 453 VAL A O 1
ATOM 3585 N N . THR A 1 454 ? 23.009 -2.725 -21.265 1.00 90.81 454 THR A N 1
ATOM 3586 C CA . THR A 1 454 ? 23.163 -2.540 -22.712 1.00 90.81 454 THR A CA 1
ATOM 3587 C C . THR A 1 454 ? 22.570 -3.737 -23.450 1.00 90.81 454 THR A C 1
ATOM 3589 O O . THR A 1 454 ? 22.927 -4.879 -23.192 1.00 90.81 454 THR A O 1
ATOM 3592 N N . ILE A 1 455 ? 21.648 -3.499 -24.380 1.00 89.38 455 ILE A N 1
ATOM 3593 C CA . ILE A 1 455 ? 21.004 -4.543 -25.182 1.00 89.38 455 ILE A CA 1
ATOM 3594 C C . ILE A 1 455 ? 21.529 -4.433 -26.621 1.00 89.38 455 ILE A C 1
ATOM 3596 O O . ILE A 1 455 ? 21.357 -3.388 -27.256 1.00 89.38 455 ILE A O 1
ATOM 3600 N N . PRO A 1 456 ? 22.202 -5.467 -27.157 1.00 87.50 456 PRO A N 1
ATOM 3601 C CA . PRO A 1 456 ? 22.796 -5.409 -28.489 1.00 87.50 456 PRO A CA 1
ATOM 3602 C C . PRO A 1 456 ? 21.735 -5.388 -29.597 1.00 87.50 456 PRO A C 1
ATOM 3604 O O . PRO A 1 456 ? 20.650 -5.955 -29.473 1.00 87.50 456 PRO A O 1
ATOM 3607 N N . ALA A 1 457 ? 22.091 -4.779 -30.726 1.00 79.25 457 ALA A N 1
ATOM 3608 C CA . ALA A 1 457 ? 21.339 -4.855 -31.970 1.00 79.25 457 ALA A CA 1
ATOM 3609 C C . ALA A 1 457 ? 21.349 -6.283 -32.564 1.00 79.25 457 ALA A C 1
ATOM 3611 O O . ALA A 1 457 ? 22.071 -7.179 -32.118 1.00 79.25 457 ALA A O 1
ATOM 3612 N N . LYS A 1 458 ? 20.539 -6.503 -33.608 1.00 72.69 458 LYS A N 1
ATOM 3613 C CA . LYS A 1 458 ? 20.370 -7.816 -34.257 1.00 72.69 458 LYS A CA 1
ATOM 3614 C C . LYS A 1 458 ? 21.711 -8.426 -34.700 1.00 72.69 458 LYS A C 1
ATOM 3616 O O . LYS A 1 458 ? 22.560 -7.734 -35.253 1.00 72.69 458 LYS A O 1
ATOM 3621 N N . GLY A 1 459 ? 21.846 -9.747 -34.547 1.00 70.81 459 GLY A N 1
ATOM 3622 C CA . GLY A 1 459 ? 22.963 -10.528 -35.102 1.00 70.81 459 GLY A CA 1
ATOM 3623 C C . GLY A 1 459 ? 23.790 -11.310 -34.081 1.00 70.81 459 GLY A C 1
ATOM 3624 O O . GLY A 1 459 ? 24.570 -12.164 -34.499 1.00 70.81 459 GLY A O 1
ATOM 3625 N N . ARG A 1 460 ? 23.595 -11.081 -32.773 1.00 81.75 460 ARG A N 1
ATOM 3626 C CA . ARG A 1 460 ? 24.246 -11.856 -31.699 1.00 81.75 460 ARG A CA 1
ATOM 3627 C C . ARG A 1 460 ? 23.254 -12.404 -30.654 1.00 81.75 460 ARG A C 1
ATOM 3629 O O . ARG A 1 460 ? 23.158 -11.827 -29.568 1.00 81.75 460 ARG A O 1
ATOM 3636 N N . PRO A 1 461 ? 22.463 -13.457 -30.944 1.00 86.94 461 PRO A N 1
ATOM 3637 C CA . PRO A 1 461 ? 21.416 -13.907 -30.028 1.00 86.94 461 PRO A CA 1
ATOM 3638 C C . PRO A 1 461 ? 21.895 -14.387 -28.652 1.00 86.94 461 PRO A C 1
ATOM 3640 O O . PRO A 1 461 ? 21.187 -14.136 -27.680 1.00 86.94 461 PRO A O 1
ATOM 3643 N N . ASN A 1 462 ? 23.062 -15.039 -28.506 1.00 88.44 462 ASN A N 1
ATOM 3644 C CA . ASN A 1 462 ? 23.471 -15.444 -27.150 1.00 88.44 462 ASN A CA 1
ATOM 3645 C C . ASN A 1 462 ? 23.857 -14.223 -26.312 1.00 88.44 462 ASN A C 1
ATOM 3647 O O . ASN A 1 462 ? 23.569 -14.209 -25.121 1.00 88.44 462 ASN A O 1
ATOM 3651 N N . LEU A 1 463 ? 24.430 -13.183 -26.930 1.00 88.50 463 LEU A N 1
ATOM 3652 C CA . LEU A 1 463 ? 24.692 -11.919 -26.242 1.00 88.50 463 LEU A CA 1
ATOM 3653 C C . LEU A 1 463 ? 23.387 -11.212 -25.849 1.00 88.50 463 LEU A C 1
ATOM 3655 O O . LEU A 1 463 ? 23.282 -10.735 -24.725 1.00 88.50 463 LEU A O 1
ATOM 3659 N N . VAL A 1 464 ? 22.373 -11.182 -26.728 1.00 90.25 464 VAL A N 1
ATOM 3660 C CA . VAL A 1 464 ? 21.032 -10.677 -26.364 1.00 90.25 464 VAL A CA 1
ATOM 3661 C C . VAL A 1 464 ? 20.503 -11.446 -25.153 1.00 90.25 464 VAL A C 1
ATOM 3663 O O . VAL A 1 464 ? 20.125 -10.824 -24.166 1.00 90.25 464 VAL A O 1
ATOM 3666 N N . LYS A 1 465 ? 20.527 -12.786 -25.186 1.00 91.75 465 LYS A N 1
ATOM 3667 C CA . LYS A 1 465 ? 20.079 -13.619 -24.061 1.00 91.75 465 LYS A CA 1
ATOM 3668 C C . LYS A 1 465 ? 20.841 -13.296 -22.776 1.00 91.75 465 LYS A C 1
ATOM 3670 O O . LYS A 1 465 ? 20.214 -13.096 -21.744 1.00 91.75 465 LYS A O 1
ATOM 3675 N N . GLU A 1 466 ? 22.167 -13.205 -22.840 1.00 92.62 466 GLU A N 1
ATOM 3676 C CA . GLU A 1 466 ? 23.009 -12.867 -21.691 1.00 92.62 466 GLU A CA 1
ATOM 3677 C C . GLU A 1 466 ? 22.625 -11.510 -21.084 1.00 92.62 466 GLU A C 1
ATOM 3679 O O . GLU A 1 466 ? 22.469 -11.394 -19.868 1.00 92.62 466 GLU A O 1
ATOM 3684 N N . GLN A 1 467 ? 22.422 -10.490 -21.921 1.00 94.12 467 GLN A N 1
ATOM 3685 C CA . GLN A 1 467 ? 22.045 -9.153 -21.463 1.00 94.12 467 GLN A CA 1
ATOM 3686 C C . GLN A 1 467 ? 20.622 -9.104 -20.898 1.00 94.12 467 GLN A C 1
ATOM 3688 O O . GLN A 1 467 ? 20.389 -8.435 -19.892 1.00 94.12 467 GLN A O 1
ATOM 3693 N N . ILE A 1 468 ? 19.679 -9.859 -21.467 1.00 94.50 468 ILE A N 1
ATOM 3694 C CA . ILE A 1 468 ? 18.326 -10.007 -20.912 1.00 94.50 468 ILE A CA 1
ATOM 3695 C C . ILE A 1 468 ? 18.361 -10.737 -19.560 1.00 94.50 468 ILE A C 1
ATOM 3697 O O . ILE A 1 468 ? 17.684 -10.314 -18.624 1.00 94.50 468 ILE A O 1
ATOM 3701 N N . THR A 1 469 ? 19.202 -11.763 -19.394 1.00 94.94 469 THR A N 1
ATOM 3702 C CA . THR A 1 469 ? 19.418 -12.415 -18.090 1.00 94.94 469 THR A CA 1
ATOM 3703 C C . THR A 1 469 ? 20.054 -11.460 -17.072 1.00 94.94 469 THR A C 1
ATOM 3705 O O . THR A 1 469 ? 19.650 -11.446 -15.909 1.00 94.94 469 THR A O 1
ATOM 3708 N N . LYS A 1 470 ? 21.001 -10.607 -17.486 1.00 96.00 470 LYS A N 1
ATOM 3709 C CA . LYS A 1 470 ? 21.570 -9.551 -16.627 1.00 96.00 470 LYS A CA 1
ATOM 3710 C C . LYS A 1 470 ? 20.517 -8.517 -16.218 1.00 96.00 470 LYS A C 1
ATOM 3712 O O . LYS A 1 470 ? 20.454 -8.158 -15.042 1.00 96.00 470 LYS A O 1
ATOM 3717 N N . LEU A 1 471 ? 19.668 -8.075 -17.151 1.00 96.38 471 LEU A N 1
ATOM 3718 C CA . LEU A 1 471 ? 18.536 -7.189 -16.864 1.00 96.38 471 LEU A CA 1
ATOM 3719 C C . LEU A 1 471 ? 17.598 -7.818 -15.829 1.00 96.38 471 LEU A C 1
ATOM 3721 O O . LEU A 1 471 ? 17.293 -7.178 -14.825 1.00 96.38 471 LEU A O 1
ATOM 3725 N N . TYR A 1 472 ? 17.203 -9.075 -16.038 1.00 96.56 472 TYR A N 1
ATOM 3726 C CA . TYR A 1 472 ? 16.356 -9.826 -15.112 1.00 96.56 472 TYR A CA 1
ATOM 3727 C C . TYR A 1 472 ? 16.971 -9.903 -13.704 1.00 96.56 472 TYR A C 1
ATOM 3729 O O . TYR A 1 472 ? 16.311 -9.569 -12.720 1.00 96.56 472 TYR A O 1
ATOM 3737 N N . GLY A 1 473 ? 18.262 -10.243 -13.601 1.00 96.38 473 GLY A N 1
ATOM 3738 C CA . GLY A 1 473 ? 18.974 -10.281 -12.320 1.00 96.38 473 GLY A CA 1
ATOM 3739 C C . GLY A 1 473 ? 18.948 -8.937 -11.584 1.00 96.38 473 GLY A C 1
ATOM 3740 O O . GLY A 1 473 ? 18.644 -8.887 -10.394 1.00 96.38 473 GLY A O 1
ATOM 3741 N N . LYS A 1 474 ? 19.180 -7.825 -12.296 1.00 97.31 474 LYS A N 1
ATOM 3742 C CA . LYS A 1 474 ? 19.156 -6.477 -11.701 1.00 97.31 474 LYS A CA 1
ATOM 3743 C C . LYS A 1 474 ? 17.755 -6.012 -11.313 1.00 97.31 474 LYS A C 1
ATOM 3745 O O . LYS A 1 474 ? 17.620 -5.309 -10.312 1.00 97.31 474 LYS A O 1
ATOM 3750 N N . VAL A 1 475 ? 16.725 -6.417 -12.056 1.00 97.38 475 VAL A N 1
ATOM 3751 C CA . VAL A 1 475 ? 15.323 -6.225 -11.653 1.00 97.38 475 VAL A CA 1
ATOM 3752 C C . VAL A 1 475 ? 15.053 -6.964 -10.339 1.00 97.38 475 VAL A C 1
ATOM 3754 O O . VAL A 1 475 ? 14.546 -6.352 -9.400 1.00 97.38 475 VAL A O 1
ATOM 3757 N N . GLY A 1 476 ? 15.466 -8.231 -10.230 1.00 96.69 476 GLY A N 1
ATOM 3758 C CA . GLY A 1 476 ? 15.325 -9.031 -9.010 1.00 96.69 476 GLY A CA 1
ATOM 3759 C C . GLY A 1 476 ? 16.020 -8.411 -7.791 1.00 96.69 476 GLY A C 1
ATOM 3760 O O . GLY A 1 476 ? 15.378 -8.218 -6.758 1.00 96.69 476 GLY A O 1
ATOM 3761 N N . GLU A 1 477 ? 17.294 -8.019 -7.930 1.00 97.12 477 GLU A N 1
ATOM 3762 C CA . GLU A 1 477 ? 18.070 -7.328 -6.880 1.00 97.12 477 GLU A CA 1
ATOM 3763 C C . GLU A 1 477 ? 17.362 -6.046 -6.394 1.00 97.12 477 GLU A C 1
ATOM 3765 O O . GLU A 1 477 ? 17.270 -5.774 -5.194 1.00 97.12 477 GLU A O 1
ATOM 3770 N N . ALA A 1 478 ? 16.833 -5.245 -7.324 1.00 97.38 478 ALA A N 1
ATOM 3771 C CA . ALA A 1 478 ? 16.164 -3.988 -7.005 1.00 97.38 478 ALA A CA 1
ATOM 3772 C C . ALA A 1 478 ? 14.788 -4.193 -6.341 1.00 97.38 478 ALA A C 1
ATOM 3774 O O . ALA A 1 478 ? 14.457 -3.486 -5.382 1.00 97.38 478 ALA A O 1
ATOM 3775 N N . CYS A 1 479 ? 14.005 -5.178 -6.799 1.00 96.56 479 CYS A N 1
ATOM 3776 C CA . CYS A 1 479 ? 12.753 -5.582 -6.155 1.00 96.56 479 CYS A CA 1
ATOM 3777 C C . CYS A 1 479 ? 12.995 -6.077 -4.723 1.00 96.56 479 CYS A C 1
ATOM 3779 O O . CYS A 1 479 ? 12.259 -5.700 -3.809 1.00 96.56 479 CYS A O 1
ATOM 3781 N N . GLU A 1 480 ? 14.042 -6.873 -4.501 1.00 95.94 480 GLU A N 1
ATOM 3782 C CA . GLU A 1 480 ? 14.423 -7.343 -3.170 1.00 95.94 480 GLU A CA 1
ATOM 3783 C C . GLU A 1 480 ? 14.816 -6.188 -2.240 1.00 95.94 480 GLU A C 1
ATOM 3785 O O . GLU A 1 480 ? 14.248 -6.065 -1.153 1.00 95.94 480 GLU A O 1
ATOM 3790 N N . SER A 1 481 ? 15.687 -5.286 -2.699 1.00 95.44 481 SER A N 1
ATOM 3791 C CA . SER A 1 481 ? 16.074 -4.073 -1.963 1.00 95.44 481 SER A CA 1
ATOM 3792 C C . SER A 1 481 ? 14.857 -3.216 -1.575 1.00 95.44 481 SER A C 1
ATOM 3794 O O . SER A 1 481 ? 14.698 -2.812 -0.417 1.00 95.44 481 SER A O 1
ATOM 3796 N N . SER A 1 482 ? 13.939 -2.979 -2.522 1.00 94.50 482 SER A N 1
ATOM 3797 C CA . SER A 1 482 ? 12.696 -2.240 -2.261 1.00 94.50 482 SER A CA 1
ATOM 3798 C C . SER A 1 482 ? 11.817 -2.950 -1.224 1.00 94.50 482 SER A C 1
ATOM 3800 O O . SER A 1 482 ? 11.331 -2.328 -0.272 1.00 94.50 482 SER A O 1
ATOM 3802 N N . ARG A 1 483 ? 11.658 -4.272 -1.347 1.00 92.69 483 ARG A N 1
ATOM 3803 C CA . ARG A 1 483 ? 10.880 -5.107 -0.423 1.00 92.69 483 ARG A CA 1
ATOM 3804 C C . ARG A 1 483 ? 11.445 -5.077 0.993 1.00 92.69 483 ARG A C 1
ATOM 3806 O O . ARG A 1 483 ? 10.681 -4.890 1.941 1.00 92.69 483 ARG A O 1
ATOM 3813 N N . GLU A 1 484 ? 12.755 -5.235 1.160 1.00 89.81 484 GLU A N 1
ATOM 3814 C CA . GLU A 1 484 ? 13.417 -5.149 2.466 1.00 89.81 484 GLU A CA 1
ATOM 3815 C C . GLU A 1 484 ? 13.226 -3.771 3.095 1.00 89.81 484 GLU A C 1
ATOM 3817 O O . GLU A 1 484 ? 12.883 -3.660 4.279 1.00 89.81 484 GLU A O 1
ATOM 3822 N N . LYS A 1 485 ? 13.345 -2.709 2.287 1.00 85.19 485 LYS A N 1
ATOM 3823 C CA . LYS A 1 485 ? 13.104 -1.345 2.752 1.00 85.19 485 LYS A CA 1
ATOM 3824 C C . LYS A 1 485 ? 11.666 -1.176 3.235 1.00 85.19 485 LYS A C 1
ATOM 3826 O O . LYS A 1 485 ? 11.461 -0.778 4.383 1.00 85.19 485 LYS A O 1
ATOM 3831 N N . LYS A 1 486 ? 10.676 -1.549 2.418 1.00 82.00 486 LYS A N 1
ATOM 3832 C CA . LYS A 1 486 ? 9.247 -1.517 2.773 1.00 82.00 486 LYS A CA 1
ATOM 3833 C C . LYS A 1 486 ? 8.955 -2.359 4.026 1.00 82.00 486 LYS A C 1
ATOM 3835 O O . LYS A 1 486 ? 8.226 -1.899 4.906 1.00 82.00 486 LYS A O 1
ATOM 3840 N N . ARG A 1 487 ? 9.569 -3.543 4.171 1.00 80.00 487 ARG A N 1
ATOM 3841 C CA . ARG A 1 487 ? 9.431 -4.419 5.353 1.00 80.00 487 ARG A CA 1
ATOM 3842 C C . ARG A 1 487 ? 9.983 -3.766 6.618 1.00 80.00 487 ARG A C 1
ATOM 3844 O O . ARG A 1 487 ? 9.295 -3.760 7.635 1.00 80.00 487 ARG A O 1
ATOM 3851 N N . SER A 1 488 ? 11.171 -3.161 6.552 1.00 73.56 488 SER A N 1
ATOM 3852 C CA . SER A 1 488 ? 11.796 -2.474 7.697 1.00 73.56 488 SER A CA 1
ATOM 3853 C C . SER A 1 488 ? 10.990 -1.269 8.201 1.00 73.56 488 SER A C 1
ATOM 3855 O O . SER A 1 488 ? 11.077 -0.903 9.369 1.00 73.56 488 SER A O 1
ATOM 3857 N N . LEU A 1 489 ? 10.164 -0.678 7.332 1.00 66.25 489 LEU A N 1
ATOM 3858 C CA . LEU A 1 489 ? 9.237 0.408 7.660 1.00 66.25 489 LEU A CA 1
ATOM 3859 C C . LEU A 1 489 ? 7.837 -0.107 8.066 1.00 66.25 489 LEU A C 1
ATOM 3861 O O . LEU A 1 489 ? 6.940 0.687 8.361 1.00 66.25 489 LEU A O 1
ATOM 3865 N N . CYS A 1 490 ? 7.638 -1.430 8.071 1.00 67.62 490 CYS A N 1
ATOM 3866 C CA . CYS A 1 490 ? 6.354 -2.134 8.179 1.00 67.62 490 CYS A CA 1
ATOM 3867 C C . CYS A 1 490 ? 5.283 -1.513 7.261 1.00 67.62 490 CYS A C 1
ATOM 3869 O O . CYS A 1 490 ? 4.198 -1.119 7.695 1.00 67.62 490 CYS A O 1
ATOM 3871 N N . LYS A 1 491 ? 5.658 -1.340 5.992 1.00 71.56 491 LYS A N 1
ATOM 3872 C CA . LYS A 1 491 ? 4.840 -0.840 4.877 1.00 71.56 491 LYS A CA 1
ATOM 3873 C C . LYS A 1 491 ? 4.941 -1.769 3.657 1.00 71.56 491 LYS A C 1
ATOM 3875 O O . LYS A 1 491 ? 4.732 -1.338 2.528 1.00 71.56 491 LYS A O 1
ATOM 3880 N N . LEU A 1 492 ? 5.314 -3.032 3.879 1.00 81.12 492 LEU A N 1
ATOM 3881 C CA . LEU A 1 492 ? 5.278 -4.066 2.852 1.00 81.12 492 LEU A CA 1
ATOM 3882 C C . LEU A 1 492 ? 3.844 -4.589 2.756 1.00 81.12 492 LEU A C 1
ATOM 3884 O O . LEU A 1 492 ? 3.393 -5.278 3.664 1.00 81.12 492 LEU A O 1
ATOM 3888 N N . LEU A 1 493 ? 3.151 -4.210 1.686 1.00 81.69 493 LEU A N 1
ATOM 3889 C CA . LEU A 1 493 ? 1.756 -4.565 1.447 1.00 81.69 493 LEU A CA 1
ATOM 3890 C C . LEU A 1 493 ? 1.682 -5.922 0.749 1.00 81.69 493 LEU A C 1
ATOM 3892 O O . LEU A 1 493 ? 2.356 -6.130 -0.263 1.00 81.69 493 LEU A O 1
ATOM 3896 N N . SER A 1 494 ? 0.868 -6.827 1.283 1.00 83.00 494 SER A N 1
ATOM 3897 C CA . SER A 1 494 ? 0.458 -8.034 0.565 1.00 83.00 494 SER A CA 1
ATOM 3898 C C . SER A 1 494 ? -0.381 -7.678 -0.666 1.00 83.00 494 SER A C 1
ATOM 3900 O O . SER A 1 494 ? -0.860 -6.555 -0.811 1.00 83.00 494 SER A O 1
ATOM 3902 N N . ALA A 1 495 ? -0.588 -8.639 -1.558 1.00 82.31 495 ALA A N 1
ATOM 3903 C CA . ALA A 1 495 ? -1.398 -8.490 -2.762 1.00 82.31 495 ALA A CA 1
ATOM 3904 C C . ALA A 1 495 ? -2.820 -7.972 -2.462 1.00 82.31 495 ALA A C 1
ATOM 3906 O O . ALA A 1 495 ? -3.342 -7.118 -3.179 1.00 82.31 495 ALA A O 1
ATOM 3907 N N . ASP A 1 496 ? -3.426 -8.442 -1.368 1.00 74.88 496 ASP A N 1
ATOM 3908 C CA . ASP A 1 496 ? -4.776 -8.037 -0.964 1.00 74.88 496 ASP A CA 1
ATOM 3909 C C . ASP A 1 496 ? -4.802 -6.672 -0.274 1.00 74.88 496 ASP A C 1
ATOM 3911 O O . ASP A 1 496 ? -5.803 -5.967 -0.350 1.00 74.88 496 ASP A O 1
ATOM 3915 N N . GLU A 1 497 ? -3.698 -6.272 0.360 1.00 77.19 497 GLU A N 1
ATOM 3916 C CA . GLU A 1 497 ? -3.547 -4.936 0.936 1.00 77.19 497 GLU A CA 1
ATOM 3917 C C . GLU A 1 497 ? -3.163 -3.896 -0.118 1.00 77.19 497 GLU A C 1
ATOM 3919 O O . GLU A 1 497 ? -3.576 -2.750 0.001 1.00 77.1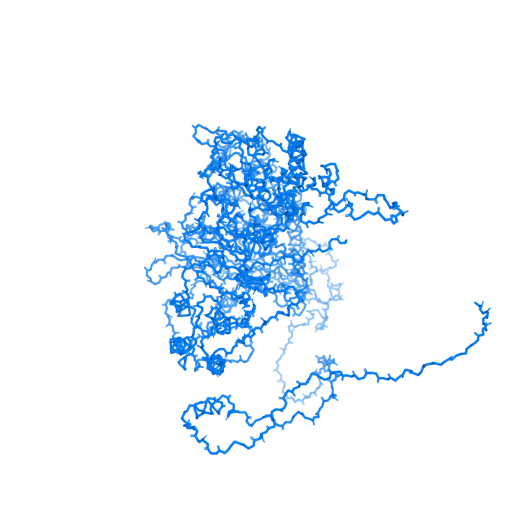9 497 GLU A O 1
ATOM 3924 N N . LEU A 1 498 ? -2.400 -4.257 -1.153 1.00 85.06 498 LEU A N 1
ATOM 3925 C CA . LEU A 1 498 ? -1.967 -3.336 -2.207 1.00 85.06 498 LEU A CA 1
ATOM 3926 C C . LEU A 1 498 ? -3.134 -2.917 -3.109 1.00 85.06 498 LEU A C 1
ATOM 3928 O O . LEU A 1 498 ? -3.214 -1.754 -3.505 1.00 85.06 498 LEU A O 1
ATOM 3932 N N . HIS A 1 499 ? -4.064 -3.831 -3.399 1.00 83.75 499 HIS A N 1
ATOM 3933 C CA . HIS A 1 499 ? -5.200 -3.548 -4.276 1.00 83.75 499 HIS A CA 1
ATOM 3934 C C . HIS A 1 499 ? -6.072 -2.365 -3.793 1.00 83.75 499 HIS A C 1
ATOM 3936 O O . HIS A 1 499 ? -6.288 -1.449 -4.587 1.00 83.75 499 HIS A O 1
ATOM 3942 N N . PRO A 1 500 ? -6.501 -2.270 -2.517 1.00 79.88 500 PRO A N 1
ATOM 3943 C CA . PRO A 1 500 ? -7.197 -1.090 -1.997 1.00 79.88 500 PRO A CA 1
ATOM 3944 C C . PRO A 1 500 ? -6.428 0.229 -2.144 1.00 79.88 500 PRO A C 1
ATOM 3946 O O . PRO A 1 500 ? -7.047 1.269 -2.377 1.00 79.88 500 PRO A O 1
ATOM 3949 N N . TYR A 1 501 ? -5.093 0.215 -2.038 1.00 86.06 501 TYR A N 1
ATOM 3950 C CA . TYR A 1 501 ? -4.283 1.420 -2.264 1.00 86.06 501 TYR A CA 1
ATOM 3951 C C . TYR A 1 501 ? -4.295 1.821 -3.739 1.00 86.06 501 TYR A C 1
ATOM 3953 O O . TYR A 1 501 ? -4.431 3.008 -4.031 1.00 86.06 501 TYR A O 1
ATOM 3961 N N . LEU A 1 502 ? -4.204 0.850 -4.656 1.00 90.25 502 LEU A N 1
ATOM 3962 C CA . LEU A 1 502 ? -4.338 1.094 -6.094 1.00 90.25 502 LEU A CA 1
ATOM 3963 C C . LEU A 1 502 ? -5.708 1.702 -6.408 1.00 90.25 502 LEU A C 1
ATOM 3965 O O . LEU A 1 502 ? -5.759 2.781 -6.990 1.00 90.25 502 LEU A O 1
ATOM 3969 N N . GLN A 1 503 ? -6.798 1.104 -5.916 1.00 87.00 503 GLN A N 1
ATOM 3970 C CA . GLN A 1 503 ? -8.157 1.629 -6.111 1.00 87.00 503 GLN A CA 1
ATOM 3971 C C . GLN A 1 503 ? -8.318 3.044 -5.536 1.00 87.00 503 GLN A C 1
ATOM 3973 O O . GLN A 1 503 ? -8.804 3.933 -6.230 1.00 87.00 503 GLN A O 1
ATOM 3978 N N . SER A 1 504 ? -7.823 3.282 -4.313 1.00 87.25 504 SER A N 1
ATOM 3979 C CA . SER A 1 504 ? -7.844 4.614 -3.687 1.00 87.25 504 SER A CA 1
ATOM 3980 C C . SER A 1 504 ? -7.058 5.638 -4.511 1.00 87.25 504 SER A C 1
ATOM 3982 O O . SER A 1 504 ? -7.453 6.796 -4.607 1.00 87.25 504 SER A O 1
ATOM 3984 N N . SER A 1 505 ? -5.931 5.228 -5.102 1.00 91.56 505 SER A N 1
ATOM 3985 C CA . SER A 1 505 ? -5.129 6.099 -5.961 1.00 91.56 505 SER A CA 1
ATOM 3986 C C . SER A 1 505 ? -5.808 6.383 -7.299 1.00 91.56 505 SER A C 1
ATOM 3988 O O . SER A 1 505 ? -5.719 7.504 -7.790 1.00 91.56 505 SER A O 1
ATOM 3990 N N . PHE A 1 506 ? -6.529 5.409 -7.860 1.00 93.31 506 PHE A N 1
ATOM 3991 C CA . PHE A 1 506 ? -7.314 5.587 -9.078 1.00 93.31 506 PHE A CA 1
ATOM 3992 C C . PHE A 1 506 ? -8.465 6.566 -8.835 1.00 93.31 506 PHE A C 1
ATOM 3994 O O . PHE A 1 506 ? -8.638 7.494 -9.620 1.00 93.31 506 PHE A O 1
ATOM 4001 N N . ASP A 1 507 ? -9.192 6.427 -7.719 1.00 88.62 507 ASP A N 1
ATOM 4002 C CA . ASP A 1 507 ? -10.233 7.381 -7.302 1.00 88.62 507 ASP A CA 1
ATOM 4003 C C . ASP A 1 507 ? -9.657 8.794 -7.133 1.00 88.62 507 ASP A C 1
ATOM 4005 O O . ASP A 1 507 ? -10.204 9.778 -7.646 1.00 88.62 507 ASP A O 1
ATOM 4009 N N . HIS A 1 508 ? -8.516 8.885 -6.442 1.00 90.62 508 HIS A N 1
ATOM 4010 C CA . HIS A 1 508 ? -7.820 10.139 -6.175 1.00 90.62 508 HIS A CA 1
ATOM 4011 C C . HIS A 1 508 ? -7.393 10.837 -7.466 1.00 90.62 508 HIS A C 1
ATOM 4013 O O . HIS A 1 508 ? -7.792 11.974 -7.693 1.00 90.62 508 HIS A O 1
ATOM 4019 N N . PHE A 1 509 ? -6.635 10.167 -8.340 1.00 93.31 509 PHE A N 1
ATOM 4020 C CA . PHE A 1 509 ? -6.099 10.787 -9.554 1.00 93.31 509 PHE A CA 1
ATOM 4021 C C . PHE A 1 509 ? -7.139 10.965 -10.671 1.00 93.31 509 PHE A C 1
ATOM 4023 O O . PHE A 1 509 ? -6.955 11.835 -11.524 1.00 93.31 509 PHE A O 1
ATOM 4030 N N . ALA A 1 510 ? -8.248 10.217 -10.663 1.00 91.06 510 ALA A N 1
ATOM 4031 C CA . ALA A 1 510 ? -9.391 10.500 -11.536 1.00 91.06 510 ALA A CA 1
ATOM 4032 C C . ALA A 1 510 ? -10.093 11.812 -11.144 1.00 91.06 510 ALA A C 1
ATOM 4034 O O . ALA A 1 510 ? -10.549 12.553 -12.016 1.00 91.06 510 ALA A O 1
ATOM 4035 N N . THR A 1 511 ? -10.122 12.131 -9.845 1.00 88.75 511 THR A N 1
ATOM 4036 C CA . THR A 1 511 ? -10.798 13.329 -9.328 1.00 88.75 511 THR A CA 1
ATOM 4037 C C . THR A 1 511 ? -9.876 14.553 -9.289 1.00 88.75 511 THR A C 1
ATOM 4039 O O . THR A 1 511 ? -10.239 15.632 -9.751 1.00 88.75 511 THR A O 1
ATOM 4042 N N . ASN A 1 512 ? -8.654 14.389 -8.775 1.00 86.88 512 ASN A N 1
ATOM 4043 C CA . ASN A 1 512 ? -7.687 15.458 -8.531 1.00 86.88 512 ASN A CA 1
ATOM 4044 C C . ASN A 1 512 ? -6.280 15.030 -8.966 1.00 86.88 512 ASN A C 1
ATOM 4046 O O . ASN A 1 512 ? -5.574 14.318 -8.252 1.00 86.88 512 ASN A O 1
ATOM 4050 N N . LEU A 1 513 ? -5.825 15.516 -10.121 1.00 89.19 513 LEU A N 1
ATOM 4051 C CA . LEU A 1 513 ? -4.501 15.161 -10.642 1.00 89.19 513 LEU A CA 1
ATOM 4052 C C . LEU A 1 513 ? -3.342 15.878 -9.928 1.00 89.19 513 LEU A C 1
ATOM 4054 O O . LEU A 1 513 ? -2.205 15.393 -9.907 1.00 89.19 513 LEU A O 1
ATOM 4058 N N . ASP A 1 514 ? -3.611 17.065 -9.383 1.00 87.12 514 ASP A N 1
ATOM 4059 C CA . ASP A 1 514 ? -2.574 17.935 -8.835 1.00 87.12 514 ASP A CA 1
ATOM 4060 C C . ASP A 1 514 ? -2.389 17.854 -7.329 1.00 87.12 514 ASP A C 1
ATOM 4062 O O . ASP A 1 514 ? -1.302 18.199 -6.845 1.00 87.12 514 ASP A O 1
ATOM 4066 N N . GLU A 1 515 ? -3.398 17.370 -6.609 1.00 89.31 515 GLU A N 1
ATOM 4067 C CA . GLU A 1 515 ? -3.289 17.123 -5.180 1.00 89.31 515 GLU A CA 1
ATOM 4068 C C . GLU A 1 515 ? -2.467 15.852 -4.918 1.00 89.31 515 GLU A C 1
ATOM 4070 O O . GLU A 1 515 ? -2.628 14.856 -5.628 1.00 89.31 515 GLU A O 1
ATOM 4075 N N . PRO A 1 516 ? -1.577 15.843 -3.913 1.00 89.31 516 PRO A N 1
ATOM 4076 C CA . PRO A 1 516 ? -0.805 14.647 -3.610 1.00 89.31 516 PRO A CA 1
ATOM 4077 C C . PRO A 1 516 ? -1.647 13.539 -2.965 1.00 89.31 516 PRO A C 1
ATOM 4079 O O . PRO A 1 516 ? -2.460 13.808 -2.083 1.00 89.31 516 PRO A O 1
ATOM 4082 N N . PHE A 1 517 ? -1.370 12.288 -3.328 1.00 89.00 517 PHE A N 1
ATOM 4083 C CA . PHE A 1 517 ? -1.948 11.105 -2.688 1.00 89.00 517 PHE A CA 1
ATOM 4084 C C . PHE A 1 517 ? -1.297 10.815 -1.318 1.00 89.00 517 PHE A C 1
ATOM 4086 O O . PHE A 1 517 ? -0.064 10.769 -1.210 1.00 89.00 517 PHE A O 1
ATOM 4093 N N . ASP A 1 518 ? -2.114 10.586 -0.280 1.00 82.44 518 ASP A N 1
ATOM 4094 C CA . ASP A 1 518 ? -1.669 10.275 1.088 1.00 82.44 518 ASP A CA 1
ATOM 4095 C C . ASP A 1 518 ? -1.777 8.779 1.421 1.00 82.44 518 ASP A C 1
ATOM 4097 O O . ASP A 1 518 ? -2.858 8.238 1.682 1.00 82.44 518 ASP A O 1
ATOM 4101 N N . PHE A 1 519 ? -0.624 8.115 1.518 1.00 78.88 519 PHE A N 1
ATOM 4102 C CA . PHE A 1 519 ? -0.543 6.707 1.914 1.00 78.88 519 PHE A CA 1
ATOM 4103 C C . PHE A 1 519 ? -1.022 6.432 3.347 1.00 78.88 519 PHE A C 1
ATOM 4105 O O . PHE A 1 519 ? -1.439 5.314 3.652 1.00 78.88 519 PHE A O 1
ATOM 4112 N N . ILE A 1 520 ? -0.939 7.402 4.261 1.00 71.69 520 ILE A N 1
ATOM 4113 C CA . ILE A 1 520 ? -1.385 7.226 5.647 1.00 71.69 520 ILE A CA 1
ATOM 4114 C C . ILE A 1 520 ? -2.904 7.356 5.731 1.00 71.69 520 ILE A C 1
ATOM 4116 O O . ILE A 1 520 ? -3.537 6.501 6.349 1.00 71.69 520 ILE A O 1
ATOM 4120 N N . GLN A 1 521 ? -3.498 8.351 5.069 1.00 69.56 521 GLN A N 1
ATOM 4121 C CA . GLN A 1 521 ? -4.955 8.474 4.981 1.00 69.56 521 GLN A CA 1
ATOM 4122 C C . GLN A 1 521 ? -5.588 7.247 4.315 1.00 69.56 521 GLN A C 1
ATOM 4124 O O . GLN A 1 521 ? -6.537 6.684 4.859 1.00 69.56 521 GLN A O 1
ATOM 4129 N N . SER A 1 522 ? -5.028 6.781 3.192 1.00 66.12 522 SER A N 1
ATOM 4130 C CA . SER A 1 522 ? -5.497 5.554 2.533 1.00 66.12 522 SER A CA 1
ATOM 4131 C C . SER A 1 522 ? -5.363 4.332 3.453 1.00 66.12 522 SER A C 1
ATOM 4133 O O . SER A 1 522 ? -6.276 3.512 3.521 1.00 66.12 522 SER A O 1
ATOM 4135 N N . SER A 1 523 ? -4.294 4.253 4.259 1.00 63.19 523 SER A N 1
ATOM 4136 C CA . SER A 1 523 ? -4.145 3.203 5.274 1.00 63.19 523 SER A CA 1
ATOM 4137 C C . SER A 1 523 ? -5.263 3.210 6.314 1.00 63.19 523 SER A C 1
ATOM 4139 O O . SER A 1 523 ? -5.664 2.129 6.713 1.00 63.19 523 SER A O 1
ATOM 4141 N N . PHE A 1 524 ? -5.744 4.375 6.768 1.00 59.06 524 PHE A N 1
ATOM 4142 C CA . PHE A 1 524 ? -6.831 4.456 7.755 1.00 59.06 524 PHE A CA 1
ATOM 4143 C C . PHE A 1 524 ? -8.183 4.032 7.176 1.00 59.06 524 PHE A C 1
ATOM 4145 O O . PHE A 1 524 ? -8.980 3.410 7.873 1.00 59.06 524 PHE A O 1
ATOM 4152 N N . MET A 1 525 ? -8.437 4.363 5.908 1.00 55.22 525 MET A N 1
ATOM 4153 C CA . MET A 1 525 ? -9.665 3.969 5.206 1.00 55.22 525 MET A CA 1
ATOM 4154 C C . MET A 1 525 ? -9.713 2.461 4.938 1.00 55.22 525 MET A C 1
ATOM 4156 O O . MET A 1 525 ? -10.788 1.869 4.949 1.00 55.22 525 MET A O 1
ATOM 4160 N N . ASN A 1 526 ? -8.543 1.851 4.733 1.00 52.25 526 ASN A N 1
ATOM 4161 C CA . ASN A 1 526 ? -8.389 0.453 4.341 1.00 52.25 526 ASN A CA 1
ATOM 4162 C C . ASN A 1 526 ? -7.895 -0.449 5.487 1.00 52.25 526 ASN A C 1
ATOM 4164 O O . ASN A 1 526 ? -7.502 -1.583 5.218 1.00 52.25 526 ASN A O 1
ATOM 4168 N N . SER A 1 527 ? -7.871 0.043 6.738 1.00 52.28 527 SER A N 1
ATOM 4169 C CA . SER A 1 527 ? -7.288 -0.662 7.888 1.00 52.28 527 SER A CA 1
ATOM 4170 C C . SER A 1 527 ? -7.872 -2.076 8.033 1.00 52.28 527 SER A C 1
ATOM 4172 O O . SER A 1 527 ? -9.061 -2.210 8.346 1.00 52.28 527 SER A O 1
ATOM 4174 N N . PRO A 1 528 ? -7.065 -3.139 7.852 1.00 48.97 528 PRO A N 1
ATOM 4175 C CA . PRO A 1 528 ? -7.470 -4.480 8.239 1.00 48.97 528 PRO A CA 1
ATOM 4176 C C . PRO A 1 528 ? -7.684 -4.517 9.756 1.00 48.97 528 PRO A C 1
ATOM 4178 O O . PRO A 1 528 ? -7.080 -3.746 10.503 1.00 48.97 528 PRO A O 1
ATOM 4181 N N . ILE A 1 529 ? -8.579 -5.398 10.201 1.00 49.59 529 ILE A N 1
ATOM 4182 C CA . ILE A 1 529 ? -8.928 -5.605 11.612 1.00 49.59 529 ILE A CA 1
ATOM 4183 C C . ILE A 1 529 ? -7.631 -5.712 12.432 1.00 49.59 529 ILE A C 1
ATOM 4185 O O . ILE A 1 529 ? -6.817 -6.602 12.190 1.00 49.59 529 ILE A O 1
ATOM 4189 N N . THR A 1 530 ? -7.425 -4.780 13.363 1.00 54.91 530 THR A N 1
ATOM 4190 C CA . THR A 1 530 ? -6.279 -4.749 14.279 1.00 54.91 530 THR A CA 1
ATOM 4191 C C . THR A 1 530 ? -6.235 -6.045 15.092 1.00 54.91 530 THR A C 1
ATOM 4193 O O . THR A 1 530 ? -7.251 -6.496 15.621 1.00 54.91 530 THR A O 1
ATOM 4196 N N . ALA A 1 531 ? -5.064 -6.685 15.159 1.00 60.56 531 ALA A N 1
ATOM 4197 C CA . ALA A 1 531 ? -4.932 -8.012 15.763 1.00 60.56 531 ALA A CA 1
ATOM 4198 C C . ALA A 1 531 ? -4.499 -7.963 17.238 1.00 60.56 531 ALA A C 1
ATOM 4200 O O . ALA A 1 531 ? -4.824 -8.872 17.999 1.00 60.56 531 ALA A O 1
ATOM 4201 N N . THR A 1 532 ? -3.782 -6.912 17.669 1.00 78.25 532 THR A N 1
ATOM 4202 C CA . THR A 1 532 ? -3.157 -6.873 19.002 1.00 78.25 532 THR A CA 1
ATOM 4203 C C . THR A 1 532 ? -3.535 -5.645 19.829 1.00 78.25 532 THR A C 1
ATOM 4205 O O . THR A 1 532 ? -3.811 -4.571 19.301 1.00 78.25 532 THR A O 1
ATOM 4208 N N . PHE A 1 533 ? -3.431 -5.765 21.159 1.00 85.06 533 PHE A N 1
ATOM 4209 C CA . PHE A 1 533 ? -3.590 -4.640 22.094 1.00 85.06 533 PHE A CA 1
ATOM 4210 C C . PHE A 1 533 ? -2.674 -3.451 21.760 1.00 85.06 533 PHE A C 1
ATOM 4212 O O . PHE A 1 533 ? -3.066 -2.298 21.916 1.00 85.06 533 PHE A O 1
ATOM 4219 N N . GLY A 1 534 ? -1.456 -3.721 21.276 1.00 86.62 534 GLY A N 1
ATOM 4220 C CA . GLY A 1 534 ? -0.520 -2.681 20.856 1.00 86.62 534 GLY A CA 1
ATOM 4221 C C . GLY A 1 534 ? -1.032 -1.885 19.654 1.00 86.62 534 GLY A C 1
ATOM 4222 O O . GLY A 1 534 ? -0.926 -0.659 19.654 1.00 86.62 534 GLY A O 1
ATOM 4223 N N . ASP A 1 535 ? -1.635 -2.557 18.671 1.00 83.31 535 ASP A N 1
ATOM 4224 C CA . ASP A 1 535 ? -2.227 -1.902 17.499 1.00 83.31 535 ASP A CA 1
ATOM 4225 C C . ASP A 1 535 ? -3.428 -1.033 17.893 1.00 83.31 535 ASP A C 1
ATOM 4227 O O . ASP A 1 535 ? -3.507 0.119 17.462 1.00 83.31 535 ASP A O 1
ATOM 4231 N N . SER A 1 536 ? -4.286 -1.518 18.800 1.00 87.75 536 SER A N 1
ATOM 4232 C CA . SER A 1 536 ? -5.409 -0.743 19.347 1.00 87.75 536 SER A CA 1
ATOM 4233 C C . SER A 1 536 ? -4.946 0.558 20.016 1.00 87.75 536 SER A C 1
ATOM 4235 O O . SER A 1 536 ? -5.588 1.602 19.879 1.00 87.75 536 SER A O 1
ATOM 4237 N N . ILE A 1 537 ? -3.816 0.523 20.741 1.00 92.06 537 ILE A N 1
ATOM 4238 C CA . ILE A 1 537 ? -3.225 1.720 21.365 1.00 92.06 537 ILE A CA 1
ATOM 4239 C C . ILE A 1 537 ? -2.728 2.692 20.292 1.00 92.06 537 ILE A C 1
ATOM 4241 O O . ILE A 1 537 ? -2.971 3.892 20.410 1.00 92.06 537 ILE A O 1
ATOM 4245 N N . VAL A 1 538 ? -2.038 2.199 19.255 1.00 89.12 538 VAL A N 1
ATOM 4246 C CA . VAL A 1 538 ? -1.535 3.038 18.151 1.00 89.12 538 VAL A CA 1
ATOM 4247 C C . VAL A 1 538 ? -2.684 3.730 17.431 1.00 89.12 538 VAL A C 1
ATOM 4249 O O . VAL A 1 538 ? -2.576 4.917 17.124 1.00 89.12 538 VAL A O 1
ATOM 4252 N N . GLU A 1 539 ? -3.774 3.010 17.173 1.00 85.00 539 GLU A N 1
ATOM 4253 C CA . GLU A 1 539 ? -4.932 3.550 16.468 1.00 85.00 539 GLU A CA 1
ATOM 4254 C C . GLU A 1 539 ? -5.672 4.593 17.310 1.00 85.00 539 GLU A C 1
ATOM 4256 O O . GLU A 1 539 ? -5.977 5.681 16.815 1.00 85.00 539 GLU A O 1
ATOM 4261 N N . LEU A 1 540 ? -5.874 4.328 18.608 1.00 90.00 540 LEU A N 1
ATOM 4262 C CA . LEU A 1 540 ? -6.433 5.325 19.521 1.00 90.00 540 LEU A CA 1
ATOM 4263 C C . LEU A 1 540 ? -5.540 6.573 19.595 1.00 90.00 540 LEU A C 1
ATOM 4265 O O . LEU A 1 540 ? -6.041 7.688 19.470 1.00 90.00 540 LEU A O 1
ATOM 4269 N N . ALA A 1 541 ? -4.223 6.393 19.729 1.00 91.00 541 ALA A N 1
ATOM 4270 C CA . ALA A 1 541 ? -3.258 7.490 19.766 1.00 91.00 541 ALA A CA 1
ATOM 4271 C C . ALA A 1 541 ? -3.273 8.326 18.482 1.00 91.00 541 ALA A C 1
ATOM 4273 O O . ALA A 1 541 ? -3.181 9.550 18.538 1.00 91.00 541 ALA A O 1
ATOM 4274 N N . ALA A 1 542 ? -3.385 7.673 17.323 1.00 86.75 542 ALA A N 1
ATOM 4275 C CA . ALA A 1 542 ? -3.450 8.343 16.032 1.00 86.75 542 ALA A CA 1
ATOM 4276 C C . ALA A 1 542 ? -4.735 9.169 15.880 1.00 86.75 542 ALA A C 1
ATOM 4278 O O . ALA A 1 542 ? -4.668 10.302 15.407 1.00 86.75 542 ALA A O 1
ATOM 4279 N N . LYS A 1 543 ? -5.880 8.652 16.344 1.00 84.88 543 LYS A N 1
ATOM 4280 C CA . LYS A 1 543 ? -7.152 9.397 16.388 1.00 84.88 543 LYS A CA 1
ATOM 4281 C C . LYS A 1 543 ? -7.118 10.575 17.366 1.00 84.88 543 LYS A C 1
ATOM 4283 O O . LYS A 1 543 ? -7.811 11.560 17.147 1.00 84.88 543 LYS A O 1
ATOM 4288 N N . SER A 1 544 ? -6.284 10.513 18.405 1.00 87.38 544 SER A N 1
ATOM 4289 C CA . SER A 1 544 ? -6.058 11.621 19.344 1.00 87.38 544 SER A CA 1
ATOM 4290 C C . SER A 1 544 ? -5.220 12.776 18.771 1.00 87.38 544 SER A C 1
ATOM 4292 O O . SER A 1 544 ? -5.045 13.788 19.452 1.00 87.38 544 SER A O 1
ATOM 4294 N N . ILE A 1 545 ? -4.719 12.680 17.532 1.00 84.56 545 ILE A N 1
ATOM 4295 C CA . ILE A 1 545 ? -4.084 13.801 16.819 1.00 84.56 545 ILE A CA 1
ATOM 4296 C C . ILE A 1 545 ? -5.192 14.716 16.266 1.00 84.56 545 ILE A C 1
ATOM 4298 O O . ILE A 1 545 ? -5.470 14.733 15.069 1.00 84.56 545 ILE A O 1
ATOM 4302 N N . VAL A 1 546 ? -5.872 15.437 17.161 1.00 68.19 546 VAL A N 1
ATOM 4303 C CA . VAL A 1 546 ? -7.038 16.277 16.820 1.00 68.19 546 VAL A CA 1
ATOM 4304 C C . VAL A 1 546 ? -6.629 17.717 16.471 1.00 68.19 546 VAL A C 1
ATOM 4306 O O . VAL A 1 546 ? -7.282 18.359 15.653 1.00 68.19 546 VAL A O 1
ATOM 4309 N N . ASP A 1 547 ? -5.528 18.212 17.046 1.00 63.59 547 ASP A N 1
ATOM 4310 C CA . ASP A 1 547 ? -5.026 19.581 16.866 1.00 63.59 547 ASP A CA 1
ATOM 4311 C C . ASP A 1 547 ? -3.507 19.578 16.611 1.00 63.59 547 ASP A C 1
ATOM 4313 O O . ASP A 1 547 ? -2.765 18.797 17.210 1.00 63.59 547 ASP A O 1
ATOM 4317 N N . GLU A 1 548 ? -3.023 20.480 15.752 1.00 62.16 548 GLU A N 1
ATOM 4318 C CA . GLU A 1 548 ? -1.592 20.723 15.558 1.00 62.16 548 GLU A CA 1
ATOM 4319 C C . GLU A 1 548 ? -0.891 21.253 16.829 1.00 62.16 548 GLU A C 1
ATOM 4321 O O . GLU A 1 548 ? 0.347 21.201 16.905 1.00 62.16 548 GLU A O 1
ATOM 4326 N N . GLU A 1 549 ? -1.642 21.783 17.802 1.00 64.88 549 GLU A N 1
ATOM 4327 C CA . GLU A 1 549 ? -1.123 22.275 19.085 1.00 64.88 549 GLU A CA 1
ATOM 4328 C C . GLU A 1 549 ? -0.863 21.173 20.124 1.00 64.88 549 GLU A C 1
ATOM 4330 O O . GLU A 1 549 ? 0.028 21.333 20.967 1.00 64.88 549 GLU A O 1
ATOM 4335 N N . LEU A 1 550 ? -1.572 20.041 20.045 1.00 68.06 550 LEU A N 1
ATOM 4336 C CA . LEU A 1 550 ? -1.363 18.896 20.936 1.00 68.06 550 LEU A CA 1
ATOM 4337 C C . LEU A 1 550 ? 0.022 18.289 20.690 1.00 68.06 550 LEU A C 1
ATOM 4339 O O . LEU A 1 550 ? 0.384 17.957 19.560 1.00 68.06 550 LEU A O 1
ATOM 4343 N N . LYS A 1 551 ? 0.823 18.130 21.750 1.00 82.56 551 LYS A N 1
ATOM 4344 C CA . LYS A 1 551 ? 2.164 17.539 21.648 1.00 82.56 551 LYS A CA 1
ATOM 4345 C C . LYS A 1 551 ? 2.097 16.038 21.906 1.00 82.56 551 LYS A C 1
ATOM 4347 O O . LYS A 1 551 ? 1.358 15.578 22.771 1.00 82.56 551 LYS A O 1
ATOM 4352 N N . GLY A 1 552 ? 2.943 15.270 21.221 1.00 85.06 552 GLY A N 1
ATOM 4353 C CA . GLY A 1 552 ? 3.021 13.813 21.375 1.00 85.06 552 GLY A CA 1
ATOM 4354 C C . GLY A 1 552 ? 3.132 13.320 22.831 1.00 85.06 552 GLY A C 1
ATOM 4355 O O . GLY A 1 552 ? 2.410 12.390 23.194 1.00 85.06 552 GLY A O 1
ATOM 4356 N N . PRO A 1 553 ? 3.940 13.956 23.710 1.00 90.38 553 PRO A N 1
ATOM 4357 C CA . PRO A 1 553 ? 3.976 13.611 25.129 1.00 90.38 553 PRO A CA 1
ATOM 4358 C C . PRO A 1 553 ? 2.636 13.789 25.843 1.00 90.38 553 PRO A C 1
ATOM 4360 O O . PRO A 1 553 ? 2.333 12.998 26.726 1.00 90.38 553 PRO A O 1
ATOM 4363 N N . ASP A 1 554 ? 1.842 14.801 25.489 1.00 90.06 554 ASP A N 1
ATOM 4364 C CA . ASP A 1 554 ? 0.555 15.074 26.137 1.00 90.06 554 ASP A CA 1
ATOM 4365 C C . ASP A 1 554 ? -0.459 13.977 25.778 1.00 90.06 554 ASP A C 1
ATOM 4367 O O . ASP A 1 554 ? -1.098 13.418 26.668 1.00 90.06 554 ASP A O 1
ATOM 4371 N N . ILE A 1 555 ? -0.482 13.550 24.508 1.00 91.50 555 ILE A N 1
ATOM 4372 C CA . ILE A 1 555 ? -1.278 12.397 24.054 1.00 91.50 555 ILE A CA 1
ATOM 4373 C C . ILE A 1 555 ? -0.901 11.137 24.846 1.00 91.50 555 ILE A C 1
ATOM 4375 O O . ILE A 1 555 ? -1.768 10.455 25.390 1.00 91.50 555 ILE A O 1
ATOM 4379 N N . PHE A 1 556 ? 0.396 10.834 24.968 1.00 93.94 556 PHE A N 1
ATOM 4380 C CA . PHE A 1 556 ? 0.854 9.638 25.685 1.00 93.94 556 PHE A CA 1
ATOM 4381 C C . PHE A 1 556 ? 0.693 9.727 27.207 1.00 93.94 556 PHE A C 1
ATOM 4383 O O . PHE A 1 556 ? 0.634 8.689 27.869 1.00 93.94 556 PHE A O 1
ATOM 4390 N N . ARG A 1 557 ? 0.578 10.933 27.777 1.00 92.44 557 ARG A N 1
ATOM 4391 C CA . ARG A 1 557 ? 0.224 11.100 29.191 1.00 92.44 557 ARG A CA 1
ATOM 4392 C C . ARG A 1 557 ? -1.219 10.687 29.450 1.00 92.44 557 ARG A C 1
ATOM 4394 O O . ARG A 1 557 ? -1.447 9.880 30.349 1.00 92.44 557 ARG A O 1
ATOM 4401 N N . GLU A 1 558 ? -2.152 11.169 28.633 1.00 92.19 558 GLU A N 1
ATOM 4402 C CA . GLU A 1 558 ? -3.569 10.790 28.715 1.00 92.19 558 GLU A CA 1
ATOM 4403 C C . GLU A 1 558 ? -3.765 9.298 28.408 1.00 92.19 558 GLU A C 1
ATOM 4405 O O . GLU A 1 558 ? -4.421 8.572 29.161 1.00 92.19 558 GLU A O 1
ATOM 4410 N N . LEU A 1 559 ? -3.097 8.787 27.367 1.00 94.75 559 LEU A N 1
ATOM 4411 C CA . LEU A 1 559 ? -3.102 7.354 27.065 1.00 94.75 559 LEU A CA 1
ATOM 4412 C C . LEU A 1 559 ? -2.521 6.518 28.204 1.00 94.75 559 LEU A C 1
ATOM 4414 O O . LEU A 1 559 ? -2.973 5.400 28.413 1.00 94.75 559 LEU A O 1
ATOM 4418 N N . GLY A 1 560 ? -1.560 7.034 28.973 1.00 96.19 560 GLY A N 1
ATOM 4419 C CA . GLY A 1 560 ? -1.024 6.336 30.139 1.00 96.19 560 GLY A CA 1
ATOM 4420 C C . GLY A 1 560 ? -2.102 5.986 31.171 1.00 96.19 560 GLY A C 1
ATOM 4421 O O . GLY A 1 560 ? -2.019 4.933 31.804 1.00 96.19 560 GLY A O 1
ATOM 4422 N N . PHE A 1 561 ? -3.133 6.823 31.333 1.00 95.62 561 PHE A N 1
ATOM 4423 C CA . PHE A 1 561 ? -4.292 6.523 32.182 1.00 95.62 561 PHE A CA 1
ATOM 4424 C C . PHE A 1 561 ? -5.227 5.504 31.528 1.00 95.62 561 PHE A C 1
ATOM 4426 O O . PHE A 1 561 ? -5.590 4.516 32.168 1.00 95.62 561 PHE A O 1
ATOM 4433 N N . MET A 1 562 ? -5.558 5.711 30.249 1.00 96.06 562 MET A N 1
ATOM 4434 C CA . MET A 1 562 ? -6.442 4.833 29.473 1.00 96.06 562 MET A CA 1
ATOM 4435 C C . MET A 1 562 ? -5.897 3.401 29.351 1.00 96.06 562 MET A C 1
ATOM 4437 O O . MET A 1 562 ? -6.609 2.427 29.586 1.00 96.06 562 MET A O 1
ATOM 4441 N N . VAL A 1 563 ? -4.611 3.250 29.034 1.00 97.38 563 VAL A N 1
ATOM 4442 C CA . VAL A 1 563 ? -3.932 1.952 28.914 1.00 97.38 563 VAL A CA 1
ATOM 4443 C C . VAL A 1 563 ? -3.873 1.250 30.269 1.00 97.38 563 VAL A C 1
ATOM 4445 O O . VAL A 1 563 ? -4.210 0.070 30.361 1.00 97.38 563 VAL A O 1
ATOM 4448 N N . ALA A 1 564 ? -3.508 1.966 31.339 1.00 97.50 564 ALA A N 1
ATOM 4449 C CA . ALA A 1 564 ? -3.461 1.400 32.687 1.00 97.50 564 ALA A CA 1
ATOM 4450 C C . ALA A 1 564 ? -4.830 0.884 33.153 1.00 97.50 564 ALA A C 1
ATOM 4452 O O . ALA A 1 564 ? -4.921 -0.188 33.755 1.00 97.50 564 ALA A O 1
ATOM 4453 N N . SER A 1 565 ? -5.908 1.610 32.860 1.00 97.00 565 SER A N 1
ATOM 4454 C CA . SER A 1 565 ? -7.254 1.194 33.245 1.00 97.00 565 SER A CA 1
ATOM 4455 C C . SER A 1 565 ? -7.799 0.054 32.391 1.00 97.00 565 SER A C 1
ATOM 4457 O O . SER A 1 565 ? -8.470 -0.825 32.934 1.00 97.00 565 SER A O 1
ATOM 4459 N N . CYS A 1 566 ? -7.436 -0.012 31.106 1.00 96.00 566 CYS A N 1
ATOM 4460 C CA . CYS A 1 566 ? -7.702 -1.177 30.261 1.00 96.00 566 CYS A CA 1
ATOM 4461 C C . CYS A 1 566 ? -6.987 -2.432 30.791 1.00 96.00 566 CYS A C 1
ATOM 4463 O O . CYS A 1 566 ? -7.616 -3.484 30.899 1.00 96.00 566 CYS A O 1
ATOM 4465 N N . ILE A 1 567 ? -5.718 -2.317 31.209 1.00 94.69 567 ILE A N 1
ATOM 4466 C CA . ILE A 1 567 ? -4.961 -3.415 31.841 1.00 94.69 567 ILE A CA 1
ATOM 4467 C C . ILE A 1 567 ? -5.611 -3.844 33.164 1.00 94.69 567 ILE A C 1
ATOM 4469 O O . ILE A 1 567 ? -5.771 -5.040 33.413 1.00 94.69 567 ILE A O 1
ATOM 4473 N N . MET A 1 568 ? -6.026 -2.894 34.013 1.00 94.44 568 MET A N 1
ATOM 4474 C CA . MET A 1 568 ? -6.760 -3.203 35.247 1.00 94.44 568 MET A CA 1
ATOM 4475 C C . MET A 1 568 ? -8.049 -3.975 34.933 1.00 94.44 568 MET A C 1
ATOM 4477 O O . MET A 1 568 ? -8.304 -5.014 35.544 1.00 94.44 568 MET A O 1
ATOM 4481 N N . LEU A 1 569 ? -8.851 -3.488 33.983 1.00 92.56 569 LEU A N 1
ATOM 4482 C CA . LEU A 1 569 ? -10.111 -4.113 33.594 1.00 92.56 569 LEU A CA 1
ATOM 4483 C C . LEU A 1 569 ? -9.899 -5.530 33.045 1.00 92.56 569 LEU A C 1
ATOM 4485 O O . LEU A 1 569 ? -10.630 -6.443 33.426 1.00 92.56 569 LEU A O 1
ATOM 4489 N N . ASP A 1 570 ? -8.883 -5.733 32.208 1.00 89.19 570 ASP A N 1
ATOM 4490 C CA . ASP A 1 570 ? -8.528 -7.059 31.705 1.00 89.19 570 ASP A CA 1
ATOM 4491 C C . ASP A 1 570 ? -8.083 -8.003 32.833 1.00 89.19 570 ASP A C 1
ATOM 4493 O O . ASP A 1 570 ? -8.608 -9.109 32.978 1.00 89.19 570 ASP A O 1
ATOM 4497 N N . SER A 1 571 ? -7.201 -7.534 33.722 1.00 86.00 571 SER A N 1
ATOM 4498 C CA . SER A 1 571 ? -6.731 -8.326 34.866 1.00 86.00 571 SER A CA 1
ATOM 4499 C C . SER A 1 571 ? -7.874 -8.766 35.792 1.00 86.00 571 SER A C 1
ATOM 4501 O O . SER A 1 571 ? -7.854 -9.875 36.339 1.00 86.00 571 SER A O 1
ATOM 4503 N N . ALA A 1 572 ? -8.902 -7.920 35.937 1.00 85.19 572 ALA A N 1
ATOM 4504 C CA . ALA A 1 572 ? -10.101 -8.211 36.709 1.00 85.19 572 ALA A CA 1
ATOM 4505 C C . ALA A 1 572 ? -10.979 -9.284 36.047 1.00 85.19 572 ALA A C 1
ATOM 4507 O O . ALA A 1 572 ? -11.567 -10.093 36.768 1.00 85.19 572 ALA A O 1
ATOM 4508 N N . ARG A 1 573 ? -11.041 -9.304 34.708 1.00 83.38 573 ARG A N 1
ATOM 4509 C CA . ARG A 1 573 ? -11.795 -10.277 33.897 1.00 83.38 573 ARG A CA 1
ATOM 4510 C C . ARG A 1 573 ? -11.130 -11.646 33.857 1.00 83.38 573 ARG A C 1
ATOM 4512 O O . ARG A 1 573 ? -11.787 -12.655 34.091 1.00 83.38 573 ARG A O 1
ATOM 4519 N N . ASN A 1 574 ? -9.825 -11.673 33.602 1.00 72.69 574 ASN A N 1
ATOM 4520 C CA . ASN A 1 574 ? -9.081 -12.903 33.325 1.00 72.69 574 ASN A CA 1
ATOM 4521 C C . ASN A 1 574 ? -8.444 -13.537 34.569 1.00 72.69 574 ASN A C 1
ATOM 4523 O O . ASN A 1 574 ? -7.715 -14.518 34.450 1.00 72.69 574 ASN A O 1
ATOM 4527 N N . LEU A 1 575 ? -8.711 -12.992 35.764 1.00 64.12 575 LEU A N 1
ATOM 4528 C CA . LEU A 1 575 ? -8.172 -13.489 37.037 1.00 64.12 575 LEU A CA 1
ATOM 4529 C C . LEU A 1 575 ? -6.647 -13.688 36.982 1.00 64.12 575 LEU A C 1
ATOM 4531 O O . LEU A 1 575 ? -6.122 -14.703 37.442 1.00 64.12 575 LEU A O 1
ATOM 4535 N N . ILE A 1 576 ? -5.924 -12.720 36.408 1.00 55.38 576 ILE A N 1
ATOM 4536 C CA . ILE A 1 576 ? -4.462 -12.764 36.331 1.00 55.38 576 ILE A CA 1
ATOM 4537 C C . ILE A 1 576 ? -3.906 -12.628 37.755 1.00 55.38 576 ILE A C 1
ATOM 4539 O O . ILE A 1 576 ? -3.767 -11.531 38.293 1.00 55.38 576 ILE A O 1
ATOM 4543 N N . HIS A 1 577 ? -3.645 -13.766 38.391 1.00 49.94 577 HIS A N 1
ATOM 4544 C CA . HIS A 1 577 ? -3.049 -13.849 39.716 1.00 49.94 577 HIS A CA 1
ATOM 4545 C C . HIS A 1 577 ? -1.523 -13.960 39.598 1.00 49.94 577 HIS A C 1
ATOM 4547 O O . HIS A 1 577 ? -1.006 -14.716 38.769 1.00 49.94 577 HIS A O 1
ATOM 4553 N N . GLY A 1 578 ? -0.803 -13.207 40.437 1.00 41.47 578 GLY A N 1
ATOM 4554 C CA . GLY A 1 578 ? 0.625 -13.413 40.681 1.00 41.47 578 GLY A CA 1
ATOM 4555 C C . GLY A 1 578 ? 0.895 -14.850 41.132 1.00 41.47 578 GLY A C 1
ATOM 4556 O O . GLY A 1 578 ? -0.003 -15.514 41.653 1.00 41.47 578 GLY A O 1
ATOM 4557 N N . LYS A 1 579 ? 2.114 -15.348 40.887 1.00 35.91 579 LYS A N 1
ATOM 4558 C CA . LYS A 1 579 ? 2.548 -16.719 41.218 1.00 35.91 579 LYS A CA 1
ATOM 4559 C C . LYS A 1 579 ? 2.051 -17.127 42.613 1.00 35.91 579 LYS A C 1
ATOM 4561 O O . LYS A 1 579 ? 2.545 -16.633 43.622 1.00 35.91 579 LYS A O 1
ATOM 4566 N N . ILE A 1 580 ? 1.081 -18.036 42.665 1.00 39.81 580 ILE A N 1
ATOM 4567 C CA . ILE A 1 580 ? 0.641 -18.653 43.915 1.00 39.81 580 ILE A CA 1
ATOM 4568 C C . ILE A 1 580 ? 1.676 -19.724 44.256 1.00 39.81 580 ILE A C 1
ATOM 4570 O O . ILE A 1 580 ? 1.745 -20.758 43.590 1.00 39.81 580 ILE A O 1
ATOM 4574 N N . GLU A 1 581 ? 2.489 -19.479 45.285 1.00 34.69 581 GLU A N 1
ATOM 4575 C CA . GLU A 1 581 ? 3.173 -20.560 45.990 1.00 34.69 581 GLU A CA 1
ATOM 4576 C C . GLU A 1 581 ? 2.116 -21.554 46.484 1.00 34.69 581 GLU A C 1
ATOM 4578 O O . GLU A 1 581 ? 1.214 -21.225 47.259 1.00 34.69 581 GLU A O 1
ATOM 4583 N N . LEU A 1 582 ? 2.217 -22.782 45.980 1.00 36.41 582 LEU A N 1
ATOM 4584 C CA . LEU A 1 582 ? 1.424 -23.940 46.369 1.00 36.41 582 LEU A CA 1
ATOM 4585 C C . LEU A 1 582 ? 1.722 -24.322 47.828 1.00 36.41 582 LEU A C 1
ATOM 4587 O O . LEU A 1 582 ? 2.424 -25.291 48.107 1.00 36.41 582 LEU A O 1
ATOM 4591 N N . CYS A 1 583 ? 1.138 -23.603 48.781 1.00 32.25 583 CYS A N 1
ATOM 4592 C CA . CYS A 1 583 ? 1.007 -24.105 50.141 1.00 32.25 583 CYS A CA 1
ATOM 4593 C C . CYS A 1 583 ? -0.211 -25.030 50.212 1.00 32.25 583 CYS A C 1
ATOM 4595 O O . CYS A 1 583 ? -1.363 -24.598 50.259 1.00 32.25 583 CYS A O 1
ATOM 4597 N N . ARG A 1 584 ? 0.069 -26.340 50.218 1.00 37.19 584 ARG A N 1
ATOM 4598 C CA . ARG A 1 584 ? -0.855 -27.394 50.651 1.00 37.19 584 ARG A CA 1
ATOM 4599 C C . ARG A 1 584 ? -1.294 -27.121 52.093 1.00 37.19 584 ARG A C 1
ATOM 4601 O O . ARG A 1 584 ? -0.653 -27.573 53.033 1.00 37.19 584 ARG A O 1
ATOM 4608 N N . ALA A 1 585 ? -2.417 -26.443 52.263 1.00 35.25 585 ALA A N 1
ATOM 4609 C CA . ALA A 1 585 ? -3.225 -26.559 53.464 1.00 35.25 585 ALA A CA 1
ATOM 4610 C C . ALA A 1 585 ? -4.691 -26.345 53.086 1.00 35.25 585 ALA A C 1
ATOM 4612 O O . ALA A 1 585 ? -5.078 -25.306 52.555 1.00 35.25 585 ALA A O 1
ATOM 4613 N N . TYR A 1 586 ? -5.497 -27.373 53.353 1.00 37.56 586 TYR A N 1
ATOM 4614 C CA . TYR A 1 586 ? -6.936 -27.247 53.552 1.00 37.56 586 TYR A CA 1
ATOM 4615 C C . TYR A 1 586 ? -7.227 -25.966 54.356 1.00 37.56 586 TYR A C 1
ATOM 4617 O O . TYR A 1 586 ? -6.488 -25.667 55.290 1.00 37.56 586 TYR A O 1
ATOM 4625 N N . PHE A 1 587 ? -8.329 -25.274 54.035 1.00 38.62 587 PHE A N 1
ATOM 4626 C CA . PHE A 1 587 ? -8.878 -24.116 54.765 1.00 38.62 587 PHE A CA 1
ATOM 4627 C C . PHE A 1 587 ? -8.444 -22.701 54.303 1.00 38.62 587 PHE A C 1
ATOM 4629 O O . PHE A 1 587 ? -7.820 -21.954 55.046 1.00 38.62 587 PHE A O 1
ATOM 4636 N N . CYS A 1 588 ? -8.891 -22.254 53.117 1.00 35.78 588 CYS A N 1
ATOM 4637 C CA . CYS A 1 588 ? -9.304 -20.849 52.938 1.00 35.78 588 CYS A CA 1
ATOM 4638 C C . CYS A 1 588 ? -10.103 -20.607 51.645 1.00 35.78 588 CYS A C 1
ATOM 4640 O O . CYS A 1 588 ? -9.547 -20.352 50.581 1.00 35.78 588 CYS A O 1
ATOM 4642 N N . LEU A 1 589 ? -11.428 -20.503 51.781 1.00 37.81 589 LEU A N 1
ATOM 4643 C CA . LEU A 1 589 ? -12.337 -19.882 50.801 1.00 37.81 589 LEU A CA 1
ATOM 4644 C C . LEU A 1 589 ? -12.083 -18.355 50.632 1.00 37.81 589 LEU A C 1
ATOM 4646 O O . LEU A 1 589 ? -12.860 -17.654 49.994 1.00 37.81 589 LEU A O 1
ATOM 4650 N N . ARG A 1 590 ? -11.002 -17.825 51.230 1.00 38.88 590 ARG A N 1
ATOM 4651 C CA . ARG A 1 590 ? -10.636 -16.401 51.327 1.00 38.88 590 ARG A CA 1
ATOM 4652 C C . ARG A 1 590 ? -9.505 -15.976 50.374 1.00 38.88 590 ARG A C 1
ATOM 4654 O O . ARG A 1 590 ? -9.137 -14.810 50.372 1.00 38.88 590 ARG A O 1
ATOM 4661 N N . LEU A 1 591 ? -8.960 -16.895 49.568 1.00 41.09 591 LEU A N 1
ATOM 4662 C CA . LEU A 1 591 ? -7.866 -16.626 48.615 1.00 41.09 591 LEU A CA 1
ATOM 4663 C C . LEU A 1 591 ? -8.338 -16.119 47.236 1.00 41.09 591 LEU A C 1
ATOM 4665 O O . LEU A 1 591 ? -7.526 -15.627 46.460 1.00 41.09 591 LEU A O 1
ATOM 4669 N N . LEU A 1 592 ? -9.642 -16.158 46.940 1.00 44.78 592 LEU A N 1
ATOM 4670 C CA . LEU A 1 592 ? -10.214 -15.698 45.662 1.00 44.78 592 LEU A CA 1
ATOM 4671 C C . LEU A 1 592 ? -10.424 -14.171 45.572 1.00 44.78 592 LEU A C 1
ATOM 4673 O O . LEU A 1 592 ? -10.889 -13.672 44.550 1.00 44.78 592 LEU A O 1
ATOM 4677 N N . THR A 1 593 ? -10.079 -13.402 46.608 1.00 48.22 593 THR A N 1
ATOM 4678 C CA . THR A 1 593 ? -10.340 -11.949 46.679 1.00 48.22 593 THR A CA 1
ATOM 4679 C C . THR A 1 593 ? -9.114 -11.063 46.463 1.00 48.22 593 THR A C 1
ATOM 4681 O O . THR A 1 593 ? -9.283 -9.856 46.310 1.00 48.22 593 THR A O 1
ATOM 4684 N N . LYS A 1 594 ? -7.890 -11.608 46.410 1.00 59.72 594 LYS A N 1
ATOM 4685 C CA . LYS A 1 594 ? -6.685 -10.772 46.288 1.00 59.72 594 LYS A CA 1
ATOM 4686 C C . LYS A 1 594 ? -6.512 -10.275 44.845 1.00 59.72 594 LYS A C 1
ATOM 4688 O O . LYS A 1 594 ? -6.299 -11.070 43.928 1.00 59.72 594 LYS A O 1
ATOM 4693 N N . VAL A 1 595 ? -6.639 -8.961 44.660 1.00 70.06 595 VAL A N 1
ATOM 4694 C CA . VAL A 1 595 ? -6.265 -8.249 43.428 1.00 70.06 595 VAL A CA 1
ATOM 4695 C C . VAL A 1 595 ? -4.742 -8.364 43.271 1.00 70.06 595 VAL A C 1
ATOM 4697 O O . VAL A 1 595 ? -4.020 -8.185 44.253 1.00 70.06 595 VAL A O 1
ATOM 4700 N N . GLY A 1 596 ? -4.257 -8.738 42.081 1.00 72.62 596 GLY A N 1
ATOM 4701 C CA . GLY A 1 596 ? -2.816 -8.806 41.795 1.00 72.62 596 GLY A CA 1
ATOM 4702 C C . GLY A 1 596 ? -2.157 -7.428 41.895 1.00 72.62 596 GLY A C 1
ATOM 4703 O O . GLY A 1 596 ? -2.843 -6.411 41.788 1.00 72.62 596 GLY A O 1
ATOM 4704 N N . THR A 1 597 ? -0.845 -7.375 42.125 1.00 85.69 597 THR A N 1
ATOM 4705 C CA . THR A 1 597 ? -0.118 -6.095 42.134 1.00 85.69 597 THR A CA 1
ATOM 4706 C C . THR A 1 597 ? 0.265 -5.678 40.713 1.00 85.69 597 THR A C 1
ATOM 4708 O O . THR A 1 597 ? 0.219 -6.477 39.774 1.00 85.69 597 THR A O 1
ATOM 4711 N N . ALA A 1 598 ? 0.669 -4.417 40.537 1.00 88.56 598 ALA A N 1
ATOM 4712 C CA . ALA A 1 598 ? 1.189 -3.953 39.252 1.00 88.56 598 ALA A CA 1
ATOM 4713 C C . ALA A 1 598 ? 2.447 -4.736 38.822 1.00 88.56 598 ALA A C 1
ATOM 4715 O O . ALA A 1 598 ? 2.608 -4.992 37.631 1.00 88.56 598 ALA A O 1
ATOM 4716 N N . ASP A 1 599 ? 3.277 -5.186 39.773 1.00 86.50 599 ASP A N 1
ATOM 4717 C CA . ASP A 1 599 ? 4.460 -6.022 39.508 1.00 86.50 599 ASP A CA 1
ATOM 4718 C C . ASP A 1 599 ? 4.109 -7.374 38.880 1.00 86.50 599 ASP A C 1
ATOM 4720 O O . ASP A 1 599 ? 4.841 -7.872 38.027 1.00 86.50 599 ASP A O 1
ATOM 4724 N N . ASP A 1 600 ? 2.972 -7.958 39.266 1.00 79.81 600 ASP A N 1
ATOM 4725 C CA . ASP A 1 600 ? 2.518 -9.249 38.744 1.00 79.81 600 ASP A CA 1
ATOM 4726 C C . ASP A 1 600 ? 1.898 -9.132 37.341 1.00 79.81 600 ASP A C 1
ATOM 4728 O O . ASP A 1 600 ? 1.963 -10.065 36.532 1.00 79.81 600 ASP A O 1
ATOM 4732 N N . ILE A 1 601 ? 1.242 -7.999 37.071 1.00 84.38 601 ILE A N 1
ATOM 4733 C CA . ILE A 1 601 ? 0.362 -7.813 35.911 1.00 84.38 601 ILE A CA 1
ATOM 4734 C C . ILE A 1 601 ? 1.091 -7.097 34.769 1.00 84.38 601 ILE A C 1
ATOM 4736 O O . ILE A 1 601 ? 1.064 -7.570 33.632 1.00 84.38 601 ILE A O 1
ATOM 4740 N N . PHE A 1 602 ? 1.749 -5.967 35.049 1.00 90.75 602 PHE A N 1
ATOM 4741 C CA . PHE A 1 602 ? 2.286 -5.072 34.020 1.00 90.75 602 PHE A CA 1
ATOM 4742 C C . PHE A 1 602 ? 3.336 -5.707 33.090 1.00 90.75 602 PHE A C 1
ATOM 4744 O O . PHE A 1 602 ? 3.268 -5.438 31.888 1.00 90.75 602 PHE A O 1
ATOM 4751 N N . PRO A 1 603 ? 4.255 -6.587 33.552 1.00 88.69 603 PRO A N 1
ATOM 4752 C CA . PRO A 1 603 ? 5.257 -7.194 32.672 1.00 88.69 603 PRO A CA 1
ATOM 4753 C C . PRO A 1 603 ? 4.677 -7.930 31.455 1.00 88.69 603 PRO A C 1
ATOM 4755 O O . PRO A 1 603 ? 5.333 -7.985 30.419 1.00 88.69 603 PRO A O 1
ATOM 4758 N N . ARG A 1 604 ? 3.441 -8.444 31.545 1.00 83.94 604 ARG A N 1
ATOM 4759 C CA . ARG A 1 604 ? 2.755 -9.135 30.436 1.00 83.94 604 ARG A CA 1
ATOM 4760 C C . ARG A 1 604 ? 2.338 -8.198 29.299 1.00 83.94 604 ARG A C 1
ATOM 4762 O O . ARG A 1 604 ? 2.164 -8.650 28.178 1.00 83.94 604 ARG A O 1
ATOM 4769 N N . TYR A 1 605 ? 2.191 -6.906 29.588 1.00 88.75 605 TYR A N 1
ATOM 4770 C CA . TYR A 1 605 ? 1.727 -5.886 28.643 1.00 88.75 605 TYR A CA 1
ATOM 4771 C C . TYR A 1 605 ? 2.853 -4.986 28.127 1.00 88.75 605 TYR A C 1
ATOM 4773 O O . TYR A 1 605 ? 2.635 -4.159 27.240 1.00 88.75 605 TYR A O 1
ATOM 4781 N N . LEU A 1 606 ? 4.058 -5.131 28.684 1.00 89.50 606 LEU A N 1
ATOM 4782 C CA . LEU A 1 606 ? 5.174 -4.220 28.455 1.00 89.50 606 LEU A CA 1
ATOM 4783 C C . LEU A 1 606 ? 5.587 -4.158 26.978 1.00 89.50 606 LEU A C 1
ATOM 4785 O O . LEU A 1 606 ? 5.757 -3.065 26.442 1.00 89.50 606 LEU A O 1
ATOM 4789 N N . SER A 1 607 ? 5.685 -5.315 26.317 1.00 85.69 607 SER A N 1
ATOM 4790 C CA . SER A 1 607 ? 6.036 -5.412 24.894 1.00 85.69 607 SER A CA 1
ATOM 4791 C C . SER A 1 607 ? 5.024 -4.691 24.003 1.00 85.69 607 SER A C 1
ATOM 4793 O O . SER A 1 607 ? 5.426 -3.958 23.104 1.00 85.69 607 SER A O 1
ATOM 4795 N N . HIS A 1 608 ? 3.725 -4.824 24.286 1.00 87.44 608 HIS A N 1
ATOM 4796 C CA . HIS A 1 608 ? 2.666 -4.129 23.551 1.00 87.44 608 HIS A CA 1
ATOM 4797 C C . HIS A 1 608 ? 2.743 -2.608 23.738 1.00 87.44 608 HIS A C 1
ATOM 4799 O O . HIS A 1 608 ? 2.575 -1.862 22.776 1.00 87.44 608 HIS A O 1
ATOM 4805 N N . CYS A 1 609 ? 3.048 -2.139 24.952 1.00 93.50 609 CYS A N 1
ATOM 4806 C CA . CYS A 1 609 ? 3.202 -0.710 25.236 1.00 93.50 609 CYS A CA 1
ATOM 4807 C C . CYS A 1 609 ? 4.437 -0.116 24.535 1.00 93.50 609 CYS A C 1
ATOM 4809 O O . CYS A 1 609 ? 4.373 0.987 23.988 1.00 93.50 609 CYS A O 1
ATOM 4811 N N . ASP A 1 610 ? 5.553 -0.853 24.528 1.00 92.44 610 ASP A N 1
ATOM 4812 C CA . ASP A 1 610 ? 6.779 -0.460 23.826 1.00 92.44 610 ASP A CA 1
ATOM 4813 C C . ASP A 1 610 ? 6.589 -0.428 22.315 1.00 92.44 610 ASP A C 1
ATOM 4815 O O . ASP A 1 610 ? 7.015 0.525 21.660 1.00 92.44 610 ASP A O 1
ATOM 4819 N N . TYR A 1 611 ? 5.929 -1.453 21.778 1.00 89.69 611 TYR A N 1
ATOM 4820 C CA . TYR A 1 611 ? 5.548 -1.506 20.378 1.00 89.69 611 TYR A CA 1
ATOM 4821 C C . TYR A 1 611 ? 4.669 -0.309 20.008 1.00 89.69 611 TYR A C 1
ATOM 4823 O O . TYR A 1 611 ? 4.947 0.365 19.019 1.00 89.69 611 TYR A O 1
ATOM 4831 N N . ALA A 1 612 ? 3.666 0.017 20.828 1.00 91.38 612 ALA A N 1
ATOM 4832 C CA . ALA A 1 612 ? 2.738 1.098 20.531 1.00 91.38 612 ALA A CA 1
ATOM 4833 C C . ALA A 1 612 ? 3.427 2.469 20.442 1.00 91.38 612 ALA A C 1
ATOM 4835 O O . ALA A 1 612 ? 3.218 3.206 19.476 1.00 91.38 612 ALA A O 1
ATOM 4836 N N . ILE A 1 613 ? 4.295 2.812 21.405 1.00 94.00 613 ILE A N 1
ATOM 4837 C CA . ILE A 1 613 ? 5.017 4.093 21.358 1.00 94.00 613 ILE A CA 1
ATOM 4838 C C . ILE A 1 613 ? 6.028 4.142 20.206 1.00 94.00 613 ILE A C 1
ATOM 4840 O O . ILE A 1 613 ? 6.174 5.186 19.567 1.00 94.00 613 ILE A O 1
ATOM 4844 N N . ASP A 1 614 ? 6.702 3.026 19.912 1.00 90.56 614 ASP A N 1
ATOM 4845 C CA . ASP A 1 614 ? 7.647 2.935 18.799 1.00 90.56 614 ASP A CA 1
ATOM 4846 C C . ASP A 1 614 ? 6.939 3.127 17.457 1.00 90.56 614 ASP A C 1
ATOM 4848 O O . ASP A 1 614 ? 7.268 4.033 16.683 1.00 90.56 614 ASP A O 1
ATOM 4852 N N . ARG A 1 615 ? 5.881 2.345 17.230 1.00 87.62 615 ARG A N 1
ATOM 4853 C CA . ARG A 1 615 ? 5.111 2.374 15.994 1.00 87.62 615 ARG A CA 1
ATOM 4854 C C . ARG A 1 615 ? 4.440 3.723 15.777 1.00 87.62 615 ARG A C 1
ATOM 4856 O O . ARG A 1 615 ? 4.513 4.248 14.663 1.00 87.62 615 ARG A O 1
ATOM 4863 N N . PHE A 1 616 ? 3.856 4.317 16.821 1.00 90.50 616 PHE A N 1
ATOM 4864 C CA . PHE A 1 616 ? 3.266 5.652 16.749 1.00 90.50 616 PHE A CA 1
ATOM 4865 C C . PHE A 1 616 ? 4.306 6.710 16.363 1.00 90.50 616 PHE A C 1
ATOM 4867 O O . PHE A 1 616 ? 4.124 7.408 15.364 1.00 90.50 616 PHE A O 1
ATOM 4874 N N . CYS A 1 617 ? 5.429 6.796 17.086 1.00 91.19 617 CYS A N 1
ATOM 4875 C CA . CYS A 1 617 ? 6.467 7.795 16.808 1.00 91.19 617 CYS A CA 1
ATOM 4876 C C . CYS A 1 617 ? 7.064 7.649 15.401 1.00 91.19 617 CYS A C 1
ATOM 4878 O O . CYS A 1 617 ? 7.445 8.639 14.781 1.00 91.19 617 CYS A O 1
ATOM 4880 N N . ASN A 1 618 ? 7.166 6.417 14.898 1.00 86.38 618 ASN A N 1
ATOM 4881 C CA . ASN A 1 618 ? 7.797 6.143 13.611 1.00 86.38 618 ASN A CA 1
ATOM 4882 C C . ASN A 1 618 ? 6.824 6.267 12.424 1.00 86.38 618 ASN A C 1
ATOM 4884 O O . ASN A 1 618 ? 7.239 6.616 11.315 1.00 86.38 618 ASN A O 1
ATOM 4888 N N . SER A 1 619 ? 5.535 5.991 12.631 1.00 83.38 619 SER A N 1
ATOM 4889 C CA . SER A 1 619 ? 4.590 5.759 11.523 1.00 83.38 619 SER A CA 1
ATOM 4890 C C . SER A 1 619 ? 3.316 6.592 11.579 1.00 83.38 619 SER A C 1
ATOM 4892 O O . SER A 1 619 ? 2.555 6.569 10.614 1.00 83.38 619 SER A O 1
ATOM 4894 N N . LYS A 1 620 ? 3.061 7.301 12.683 1.00 85.94 620 LYS A N 1
ATOM 4895 C CA . LYS A 1 620 ? 1.850 8.111 12.880 1.00 85.94 620 LYS A CA 1
ATOM 4896 C C . LYS A 1 620 ? 2.162 9.550 13.306 1.00 85.94 620 LYS A C 1
ATOM 4898 O O . LYS A 1 620 ? 1.426 10.448 12.921 1.00 85.94 620 LYS A O 1
ATOM 4903 N N . TRP A 1 621 ? 3.254 9.793 14.039 1.00 89.31 621 TRP A N 1
ATOM 4904 C CA . TRP A 1 621 ? 3.634 11.142 14.472 1.00 89.31 621 TRP A CA 1
ATOM 4905 C C . TRP A 1 621 ? 4.271 11.957 13.328 1.00 89.31 621 TRP A C 1
ATOM 4907 O O . TRP A 1 621 ? 5.354 11.589 12.842 1.00 89.31 621 TRP A O 1
ATOM 4917 N N . PRO A 1 622 ? 3.639 13.060 12.882 1.00 88.19 622 PRO A N 1
ATOM 4918 C CA . PRO A 1 622 ? 4.151 13.867 11.783 1.00 88.19 622 PRO A CA 1
ATOM 4919 C C . PRO A 1 622 ? 5.421 14.619 12.187 1.00 88.19 622 PRO A C 1
ATOM 4921 O O . PRO A 1 622 ? 5.655 14.931 13.353 1.00 88.19 622 PRO A O 1
ATOM 4924 N N . CYS A 1 623 ? 6.254 14.936 11.202 1.00 91.62 623 CYS A N 1
ATOM 4925 C CA . CYS A 1 623 ? 7.454 15.733 11.407 1.00 91.62 623 CYS A CA 1
ATOM 4926 C C . CYS A 1 623 ? 7.107 17.146 11.906 1.00 91.62 623 CYS A C 1
ATOM 4928 O O . CYS A 1 623 ? 6.265 17.835 11.339 1.00 91.62 623 CYS A O 1
ATOM 4930 N N . GLU A 1 624 ? 7.814 17.622 12.929 1.00 91.50 624 GLU A N 1
ATOM 4931 C CA . GLU A 1 624 ? 7.563 18.911 13.589 1.00 91.50 624 GLU A CA 1
ATOM 4932 C C . GLU A 1 624 ? 8.204 20.112 12.879 1.00 91.50 624 GLU A C 1
ATOM 4934 O O . GLU A 1 624 ? 8.075 21.252 13.330 1.00 91.50 624 GLU A O 1
ATOM 4939 N N . TYR A 1 625 ? 8.868 19.884 11.745 1.00 92.06 625 TYR A N 1
ATOM 4940 C CA . TYR A 1 625 ? 9.428 20.958 10.935 1.00 92.06 625 TYR A CA 1
ATOM 4941 C C . TYR A 1 625 ? 8.331 21.910 10.447 1.00 92.06 625 TYR A C 1
ATOM 4943 O O . TYR A 1 625 ? 7.361 21.496 9.801 1.00 92.06 625 TYR A O 1
ATOM 4951 N N . ARG A 1 626 ? 8.503 23.204 10.732 1.00 89.88 626 ARG A N 1
ATOM 4952 C CA . ARG A 1 626 ? 7.573 24.262 10.333 1.00 89.88 626 ARG A CA 1
ATOM 4953 C C . ARG A 1 626 ? 8.109 25.040 9.144 1.00 89.88 626 ARG A C 1
ATOM 4955 O O . ARG A 1 626 ? 9.247 25.502 9.135 1.00 89.88 626 ARG A O 1
ATOM 4962 N N . PHE A 1 627 ? 7.238 25.246 8.168 1.00 86.50 627 PHE A N 1
ATOM 4963 C CA . PHE A 1 627 ? 7.484 26.182 7.086 1.00 86.50 627 PHE A CA 1
ATOM 4964 C C . PHE A 1 627 ? 6.991 27.588 7.468 1.00 86.50 627 PHE A C 1
ATOM 4966 O O . PHE A 1 627 ? 6.332 27.776 8.486 1.00 86.50 627 PHE A O 1
ATOM 4973 N N . ARG A 1 628 ? 7.193 28.584 6.586 1.00 84.81 628 ARG A N 1
ATOM 4974 C CA . ARG A 1 628 ? 6.556 29.916 6.724 1.00 84.81 628 ARG A CA 1
ATOM 4975 C C . ARG A 1 628 ? 5.022 29.858 6.845 1.00 84.81 628 ARG A C 1
ATOM 4977 O O . ARG A 1 628 ? 4.424 30.772 7.395 1.00 84.81 628 ARG A O 1
ATOM 4984 N N . ARG A 1 629 ? 4.392 28.820 6.279 1.00 80.50 629 ARG A N 1
ATOM 4985 C CA . ARG A 1 629 ? 2.946 28.544 6.339 1.00 80.50 629 ARG A CA 1
ATOM 4986 C C . ARG A 1 629 ? 2.741 27.030 6.447 1.00 80.50 629 ARG A C 1
ATOM 4988 O O . ARG A 1 629 ? 3.088 26.332 5.497 1.00 80.50 629 ARG A O 1
ATOM 4995 N N . GLY A 1 630 ? 2.212 26.545 7.567 1.00 84.06 630 GLY A N 1
ATOM 4996 C CA . GLY A 1 630 ? 1.971 25.117 7.824 1.00 84.06 630 GLY A CA 1
ATOM 4997 C C . GLY A 1 630 ? 3.205 24.309 8.259 1.00 84.06 630 GLY A C 1
ATOM 4998 O O . GLY A 1 630 ? 4.318 24.835 8.370 1.00 84.06 630 GLY A O 1
ATOM 4999 N N . ARG A 1 631 ? 2.991 23.011 8.500 1.00 88.94 631 ARG A N 1
ATOM 5000 C CA . ARG A 1 631 ? 3.983 22.022 8.964 1.00 88.94 631 ARG A CA 1
ATOM 5001 C C . ARG A 1 631 ? 4.265 20.960 7.893 1.00 88.94 631 ARG A C 1
ATOM 5003 O O . ARG A 1 631 ? 3.505 20.808 6.938 1.00 88.94 631 ARG A O 1
ATOM 5010 N N . CYS A 1 632 ? 5.378 20.245 8.042 1.00 91.94 632 CYS A N 1
ATOM 5011 C CA . CYS A 1 632 ? 5.639 19.004 7.320 1.00 91.94 632 CYS A CA 1
ATOM 5012 C C . CYS A 1 632 ? 4.548 17.946 7.574 1.00 91.94 632 CYS A C 1
ATOM 5014 O O . CYS A 1 632 ? 4.203 17.689 8.723 1.00 91.94 632 CYS A O 1
ATOM 5016 N N . VAL A 1 633 ? 4.049 17.308 6.509 1.00 89.69 633 VAL A N 1
ATOM 5017 C CA . VAL A 1 633 ? 3.015 16.251 6.583 1.00 89.69 633 VAL A CA 1
ATOM 5018 C C . VAL A 1 633 ? 3.593 14.834 6.664 1.00 89.69 633 VAL A C 1
ATOM 5020 O O . VAL A 1 633 ? 2.893 13.901 7.046 1.00 89.69 633 VAL A O 1
ATOM 5023 N N . ASN A 1 634 ? 4.879 14.664 6.338 1.00 90.56 634 ASN A N 1
ATOM 5024 C CA . ASN A 1 634 ? 5.536 13.357 6.383 1.00 90.56 634 ASN A CA 1
ATOM 5025 C C . ASN A 1 634 ? 5.751 12.854 7.819 1.00 90.56 634 ASN A C 1
ATOM 5027 O O . ASN A 1 634 ? 6.201 13.609 8.686 1.00 90.56 634 ASN A O 1
ATOM 5031 N N . VAL A 1 635 ? 5.525 11.558 8.040 1.00 89.50 635 VAL A N 1
ATOM 5032 C CA . VAL A 1 635 ? 5.970 10.817 9.237 1.00 89.50 635 VAL A CA 1
ATOM 5033 C C . VAL A 1 635 ? 7.398 10.294 9.045 1.00 89.50 635 VAL A C 1
ATOM 5035 O O . VAL A 1 635 ? 7.926 10.326 7.934 1.00 89.50 635 VAL A O 1
ATOM 5038 N N . ARG A 1 636 ? 8.048 9.784 10.103 1.00 88.31 636 ARG A N 1
ATOM 5039 C CA . ARG A 1 636 ? 9.454 9.330 10.029 1.00 88.31 636 ARG A CA 1
ATOM 5040 C C . ARG A 1 636 ? 9.680 8.289 8.931 1.00 88.31 636 ARG A C 1
ATOM 5042 O O . ARG A 1 636 ? 10.614 8.428 8.149 1.00 88.31 636 ARG A O 1
ATOM 5049 N N . THR A 1 637 ? 8.831 7.266 8.865 1.00 84.38 637 THR A N 1
ATOM 5050 C CA . THR A 1 637 ? 8.931 6.201 7.850 1.00 84.38 637 THR A CA 1
ATOM 5051 C C . THR A 1 637 ? 8.673 6.697 6.423 1.00 84.38 637 THR A C 1
ATOM 5053 O O . THR A 1 637 ? 9.205 6.120 5.483 1.00 84.38 637 THR A O 1
ATOM 5056 N N . GLY A 1 638 ? 7.919 7.787 6.259 1.00 83.50 638 GLY A N 1
ATOM 5057 C CA . GLY A 1 638 ? 7.592 8.410 4.973 1.00 83.50 638 GLY A CA 1
ATOM 5058 C C . GLY A 1 638 ? 8.509 9.571 4.569 1.00 83.50 638 GLY A C 1
ATOM 5059 O O . GLY A 1 638 ? 8.232 10.258 3.589 1.00 83.50 638 GLY A O 1
ATOM 5060 N N . HIS A 1 639 ? 9.589 9.831 5.316 1.00 88.06 639 HIS A N 1
ATOM 5061 C CA . HIS A 1 639 ? 10.453 11.009 5.136 1.00 88.06 639 HIS A CA 1
ATOM 5062 C C . HIS A 1 639 ? 11.536 10.833 4.057 1.00 88.06 639 HIS A C 1
ATOM 5064 O O . HIS A 1 639 ? 12.450 11.641 3.959 1.00 88.06 639 HIS A O 1
ATOM 5070 N N . VAL A 1 640 ? 11.439 9.804 3.206 1.00 83.38 640 VAL A N 1
ATOM 5071 C CA . VAL A 1 640 ? 12.451 9.480 2.176 1.00 83.38 640 VAL A CA 1
ATOM 5072 C C . VAL A 1 640 ? 12.770 10.680 1.269 1.00 83.38 640 VAL A C 1
ATOM 5074 O O . VAL A 1 640 ? 13.923 10.891 0.899 1.00 83.38 640 VAL A O 1
ATOM 5077 N N . LYS A 1 641 ? 11.762 11.506 0.960 1.00 86.56 641 LYS A N 1
ATOM 5078 C CA . LYS A 1 641 ? 11.886 12.702 0.109 1.00 86.56 641 LYS A CA 1
ATOM 5079 C C . LYS A 1 641 ? 12.371 13.954 0.863 1.00 86.56 641 LYS A C 1
ATOM 5081 O O . LYS A 1 641 ? 12.766 14.932 0.233 1.00 86.56 641 LYS A O 1
ATOM 5086 N N . GLY A 1 642 ? 12.354 13.945 2.197 1.00 89.50 642 GLY A N 1
ATOM 5087 C CA . GLY A 1 642 ? 12.570 15.115 3.051 1.00 89.50 642 GLY A CA 1
ATOM 5088 C C . GLY A 1 642 ? 11.270 15.717 3.601 1.00 89.50 642 GLY A C 1
ATOM 5089 O O . GLY A 1 642 ? 10.239 15.046 3.725 1.00 89.50 642 GLY A O 1
ATOM 5090 N N . HIS A 1 643 ? 11.311 17.003 3.964 1.00 92.44 643 HIS A N 1
ATOM 5091 C CA . HIS A 1 643 ? 10.135 17.721 4.459 1.00 92.44 643 HIS A CA 1
ATOM 5092 C C . HIS A 1 643 ? 9.163 18.003 3.319 1.00 92.44 643 HIS A C 1
ATOM 5094 O O . HIS A 1 643 ? 9.577 18.459 2.261 1.00 92.44 643 HIS A O 1
ATOM 5100 N N . GLN A 1 644 ? 7.866 17.809 3.544 1.00 91.81 644 GLN A N 1
ATOM 5101 C CA . GLN A 1 644 ? 6.862 17.981 2.497 1.00 91.81 644 GLN A CA 1
ATOM 5102 C C . GLN A 1 644 ? 5.637 18.719 3.024 1.00 91.81 644 GLN A C 1
ATOM 5104 O O . GLN A 1 644 ? 5.204 18.484 4.151 1.00 91.81 644 GLN A O 1
ATOM 5109 N N . ARG A 1 645 ? 5.097 19.644 2.232 1.00 90.56 645 ARG A N 1
ATOM 5110 C CA . ARG A 1 645 ? 3.853 20.367 2.543 1.00 90.56 645 ARG A CA 1
ATOM 5111 C C . ARG A 1 645 ? 2.634 19.561 2.103 1.00 90.56 645 ARG A C 1
ATOM 5113 O O . ARG A 1 645 ? 2.744 18.714 1.226 1.00 90.56 645 ARG A O 1
ATOM 5120 N N . LYS A 1 646 ? 1.450 19.931 2.603 1.00 87.00 646 LYS A N 1
ATOM 5121 C CA . LYS A 1 646 ? 0.167 19.395 2.108 1.00 87.00 646 LYS A CA 1
ATOM 5122 C C . LYS A 1 646 ? -0.047 19.634 0.603 1.00 87.00 646 LYS A C 1
ATOM 5124 O O . LYS A 1 646 ? -0.692 18.834 -0.051 1.00 87.00 646 LYS A O 1
ATOM 5129 N N . SER A 1 647 ? 0.548 20.692 0.045 1.00 86.94 647 SER A N 1
ATOM 5130 C CA . SER A 1 647 ? 0.555 20.967 -1.401 1.00 86.94 647 SER A CA 1
ATOM 5131 C C . SER A 1 647 ? 1.478 20.052 -2.217 1.00 86.94 647 SER A C 1
ATOM 5133 O O . SER A 1 647 ? 1.552 20.210 -3.428 1.00 86.94 647 SER A O 1
ATOM 5135 N N . GLY A 1 648 ? 2.251 19.173 -1.574 1.00 86.44 648 GLY A N 1
ATOM 5136 C CA . GLY A 1 648 ? 3.214 18.287 -2.232 1.00 86.44 648 GLY A CA 1
ATOM 5137 C C . GLY A 1 648 ? 4.643 18.818 -2.279 1.00 86.44 648 GLY A C 1
ATOM 5138 O O . GLY A 1 648 ? 5.567 18.023 -2.402 1.00 86.44 648 GLY A O 1
ATOM 5139 N N . THR A 1 649 ? 4.841 20.128 -2.098 1.00 88.50 649 THR A N 1
ATOM 5140 C CA . THR A 1 649 ? 6.155 20.784 -2.217 1.00 88.50 649 THR A CA 1
ATOM 5141 C C . THR A 1 649 ? 7.182 20.229 -1.235 1.00 88.50 649 THR A C 1
ATOM 5143 O O . THR A 1 649 ? 6.927 20.213 -0.024 1.00 88.50 649 THR A O 1
ATOM 5146 N N . ILE A 1 650 ? 8.359 19.866 -1.746 1.00 90.50 650 ILE A N 1
ATOM 5147 C CA . ILE A 1 650 ? 9.447 19.244 -0.979 1.00 90.50 650 ILE A CA 1
ATOM 5148 C C . ILE A 1 650 ? 10.509 20.276 -0.552 1.00 90.50 650 ILE A C 1
ATOM 5150 O O . ILE A 1 650 ? 10.821 21.216 -1.281 1.00 90.50 650 ILE A O 1
ATOM 5154 N N . LEU A 1 651 ? 11.094 20.089 0.635 1.00 90.81 651 LEU A N 1
ATOM 5155 C CA . LEU A 1 651 ? 12.311 20.746 1.118 1.00 90.81 651 LEU A CA 1
ATOM 5156 C C . LEU A 1 651 ? 13.291 19.723 1.697 1.00 90.81 651 LEU A C 1
ATOM 5158 O O . LEU A 1 651 ? 12.907 18.735 2.324 1.00 90.81 651 LEU A O 1
ATOM 5162 N N . ALA A 1 652 ? 14.582 20.006 1.541 1.00 87.00 652 ALA A N 1
ATOM 5163 C CA . ALA A 1 652 ? 15.639 19.226 2.154 1.00 87.00 652 ALA A CA 1
ATOM 5164 C C . ALA A 1 652 ? 15.572 19.274 3.681 1.00 87.00 652 ALA A C 1
ATOM 5166 O O . ALA A 1 652 ? 15.363 20.328 4.279 1.00 87.00 652 ALA A O 1
ATOM 5167 N N . GLY A 1 653 ? 15.855 18.138 4.304 1.00 86.81 653 GLY A N 1
ATOM 5168 C CA . GLY A 1 653 ? 16.079 18.030 5.736 1.00 86.81 653 GLY A CA 1
ATOM 5169 C C . GLY A 1 653 ? 15.864 16.601 6.197 1.00 86.81 653 GLY A C 1
ATOM 5170 O O . GLY A 1 653 ? 15.332 15.785 5.447 1.00 86.81 653 GLY A O 1
ATOM 5171 N N . GLU A 1 654 ? 16.305 16.317 7.414 1.00 89.81 654 GLU A N 1
ATOM 5172 C CA . GLU A 1 654 ? 16.042 15.056 8.103 1.00 89.81 654 GLU A CA 1
ATOM 5173 C C . GLU A 1 654 ? 14.745 15.156 8.903 1.00 89.81 654 GLU A C 1
ATOM 5175 O O . GLU A 1 654 ? 14.283 16.253 9.229 1.00 89.81 654 GLU A O 1
ATOM 5180 N N . TYR A 1 655 ? 14.157 14.016 9.260 1.00 90.75 655 TYR A N 1
ATOM 5181 C CA . TYR A 1 655 ? 12.977 14.001 10.116 1.00 90.75 655 TYR A CA 1
ATOM 5182 C C . TYR A 1 655 ? 13.265 14.694 11.458 1.00 90.75 655 TYR A C 1
ATOM 5184 O O . TYR A 1 655 ? 14.158 14.295 12.208 1.00 90.75 655 TYR A O 1
ATOM 5192 N N . GLN A 1 656 ? 12.465 15.711 11.778 1.00 92.31 656 GLN A N 1
ATOM 5193 C CA . GLN A 1 656 ? 12.540 16.458 13.033 1.00 92.31 656 GLN A CA 1
ATOM 5194 C C . GLN A 1 656 ? 11.345 16.125 13.916 1.00 92.31 656 GLN A C 1
ATOM 5196 O O . GLN A 1 656 ? 10.201 16.204 13.466 1.00 92.31 656 GLN A O 1
ATOM 5201 N N . SER A 1 657 ? 11.617 15.788 15.173 1.00 91.00 657 SER A N 1
ATOM 5202 C CA . SER A 1 657 ? 10.599 15.631 16.207 1.00 91.00 657 SER A CA 1
ATOM 5203 C C . SER A 1 657 ? 11.219 15.819 17.587 1.00 91.00 657 SER A C 1
ATOM 5205 O O . SER A 1 657 ? 12.260 15.231 17.884 1.00 91.00 657 SER A O 1
ATOM 5207 N N . SER A 1 658 ? 10.563 16.607 18.435 1.00 89.06 658 SER A N 1
ATOM 5208 C CA . SER A 1 658 ? 10.843 16.705 19.870 1.00 89.06 658 SER A CA 1
ATOM 5209 C C . SER A 1 658 ? 10.333 15.487 20.650 1.00 89.06 658 SER A C 1
ATOM 5211 O O . SER A 1 658 ? 10.765 15.241 21.778 1.00 89.06 658 SER A O 1
ATOM 5213 N N . PHE A 1 659 ? 9.459 14.682 20.038 1.00 90.62 659 PHE A N 1
ATOM 5214 C CA . PHE A 1 659 ? 8.899 13.463 20.607 1.00 90.62 659 PHE A CA 1
ATOM 5215 C C . PHE A 1 659 ? 9.449 12.206 19.922 1.00 90.62 659 PHE A C 1
ATOM 5217 O O . PHE A 1 659 ? 9.417 12.071 18.696 1.00 90.62 659 PHE A O 1
ATOM 5224 N N . SER A 1 660 ? 9.964 11.263 20.711 1.00 92.25 660 SER A N 1
ATOM 5225 C CA . SER A 1 660 ? 10.465 9.988 20.201 1.00 92.25 660 SER A CA 1
ATOM 5226 C C . SER A 1 660 ? 10.230 8.862 21.198 1.00 92.25 660 SER A C 1
ATOM 5228 O O . SER A 1 660 ? 10.206 9.081 22.411 1.00 92.25 660 SER A O 1
ATOM 5230 N N . ALA A 1 661 ? 10.150 7.634 20.689 1.00 91.44 661 ALA A N 1
ATOM 5231 C CA . ALA A 1 661 ? 10.041 6.459 21.537 1.00 91.44 661 ALA A CA 1
ATOM 5232 C C . ALA A 1 661 ? 11.249 6.336 22.476 1.00 91.44 661 ALA A C 1
ATOM 5234 O O . ALA A 1 661 ? 11.073 6.121 23.668 1.00 91.44 661 ALA A O 1
ATOM 5235 N N . ASN A 1 662 ? 12.471 6.564 21.988 1.00 90.75 662 ASN A N 1
ATOM 5236 C CA . ASN A 1 662 ? 13.678 6.466 22.816 1.00 90.75 662 ASN A CA 1
ATOM 5237 C C . ASN A 1 662 ? 13.675 7.450 23.994 1.00 90.75 662 ASN A C 1
ATOM 5239 O O . ASN A 1 662 ? 14.107 7.088 25.086 1.00 90.75 662 ASN A O 1
ATOM 5243 N N . SER A 1 663 ? 13.173 8.672 23.792 1.00 89.44 663 SER A N 1
ATOM 5244 C CA . SER A 1 663 ? 13.147 9.691 24.845 1.00 89.44 663 SER A CA 1
ATOM 5245 C C . SER A 1 663 ? 12.011 9.504 25.851 1.00 89.44 663 SER A C 1
ATOM 5247 O O . SER A 1 663 ? 12.183 9.866 27.011 1.00 89.44 663 SER A O 1
ATOM 5249 N N . PHE A 1 664 ? 10.868 8.938 25.445 1.00 94.38 664 PHE A N 1
ATOM 5250 C CA . PHE A 1 664 ? 9.664 8.911 26.285 1.00 94.38 664 PHE A CA 1
ATOM 5251 C C . PHE A 1 664 ? 9.213 7.512 26.733 1.00 94.38 664 PHE A C 1
ATOM 5253 O O . PHE A 1 664 ? 8.389 7.402 27.637 1.00 94.38 664 PHE A O 1
ATOM 5260 N N . ARG A 1 665 ? 9.769 6.426 26.177 1.00 95.31 665 ARG A N 1
ATOM 5261 C CA . ARG A 1 665 ? 9.377 5.039 26.506 1.00 95.31 665 ARG A CA 1
ATOM 5262 C C . ARG A 1 665 ? 9.459 4.746 27.997 1.00 95.31 665 ARG A C 1
ATOM 5264 O O . ARG A 1 665 ? 8.528 4.178 28.558 1.00 95.31 665 ARG A O 1
ATOM 5271 N N . ARG A 1 666 ? 10.549 5.153 28.655 1.00 96.00 666 ARG A N 1
ATOM 5272 C CA . ARG A 1 666 ? 10.706 4.956 30.103 1.00 96.00 666 ARG A CA 1
ATOM 5273 C C . ARG A 1 666 ? 9.605 5.673 30.884 1.00 96.00 666 ARG A C 1
ATOM 5275 O O . ARG A 1 666 ? 8.958 5.047 31.714 1.00 96.00 666 ARG A O 1
ATOM 5282 N N . THR A 1 667 ? 9.361 6.942 30.569 1.00 96.12 667 THR A N 1
ATOM 5283 C CA . THR A 1 667 ? 8.304 7.738 31.202 1.00 96.12 667 THR A CA 1
ATOM 5284 C C . THR A 1 667 ? 6.932 7.120 30.970 1.00 96.12 667 THR A C 1
ATOM 5286 O O . THR A 1 667 ? 6.173 6.970 31.917 1.00 96.12 667 THR A O 1
ATOM 5289 N N . PHE A 1 668 ? 6.625 6.686 29.747 1.00 96.31 668 PHE A N 1
ATOM 5290 C CA . PHE A 1 668 ? 5.352 6.040 29.436 1.00 96.31 668 PHE A CA 1
ATOM 5291 C C . PHE A 1 668 ? 5.144 4.752 30.246 1.00 96.31 668 PHE A C 1
ATOM 5293 O O . PHE A 1 668 ? 4.084 4.568 30.842 1.00 96.31 668 PHE A O 1
ATOM 5300 N N . ARG A 1 669 ? 6.177 3.904 30.360 1.00 96.94 669 ARG A N 1
ATOM 5301 C CA . ARG A 1 669 ? 6.145 2.703 31.213 1.00 96.94 669 ARG A CA 1
ATOM 5302 C C . ARG A 1 669 ? 5.892 3.046 32.681 1.00 96.94 669 ARG A C 1
ATOM 5304 O O . ARG A 1 669 ? 5.027 2.439 33.303 1.00 96.94 669 ARG A O 1
ATOM 5311 N N . GLU A 1 670 ? 6.637 4.009 33.222 1.00 96.75 670 GLU A N 1
ATOM 5312 C CA . GLU A 1 670 ? 6.503 4.454 34.615 1.00 96.75 670 GLU A CA 1
ATOM 5313 C C . GLU A 1 670 ? 5.106 5.033 34.879 1.00 96.75 670 GLU A C 1
ATOM 5315 O O . GLU A 1 670 ? 4.490 4.718 35.894 1.00 96.75 670 GLU A O 1
ATOM 5320 N N . MET A 1 671 ? 4.563 5.815 33.944 1.00 97.12 671 MET A N 1
ATOM 5321 C CA . MET A 1 671 ? 3.207 6.354 34.032 1.00 97.12 671 MET A CA 1
ATOM 5322 C C . MET A 1 671 ? 2.150 5.253 34.059 1.00 97.12 671 MET A C 1
ATOM 5324 O O . MET A 1 671 ? 1.311 5.253 34.957 1.00 97.12 671 MET A O 1
ATOM 5328 N N . ILE A 1 672 ? 2.204 4.298 33.122 1.00 97.62 672 ILE A N 1
ATOM 5329 C CA . ILE A 1 672 ? 1.246 3.186 33.094 1.00 97.62 672 ILE A CA 1
ATOM 5330 C C . ILE A 1 672 ? 1.342 2.379 34.389 1.00 97.62 672 ILE A C 1
ATOM 5332 O O . ILE A 1 672 ? 0.317 2.105 35.006 1.00 97.62 672 ILE A O 1
ATOM 5336 N N . TYR A 1 673 ? 2.553 2.040 34.837 1.00 97.62 673 TYR A N 1
ATOM 5337 C CA . TYR A 1 673 ? 2.763 1.278 36.068 1.00 97.62 673 TYR A CA 1
ATOM 5338 C C . TYR A 1 673 ? 2.216 2.008 37.307 1.00 97.62 673 TYR A C 1
ATOM 5340 O O . TYR A 1 673 ? 1.494 1.417 38.117 1.00 97.62 673 TYR A O 1
ATOM 5348 N N . ASN A 1 674 ? 2.507 3.304 37.448 1.00 97.50 674 ASN A N 1
ATOM 5349 C CA . ASN A 1 674 ? 2.046 4.109 38.580 1.00 97.50 674 ASN A CA 1
ATOM 5350 C C . ASN A 1 674 ? 0.521 4.276 38.572 1.00 97.50 674 ASN A C 1
ATOM 5352 O O . ASN A 1 674 ? -0.124 4.126 39.612 1.00 97.50 674 ASN A O 1
ATOM 5356 N N . ASN A 1 675 ? -0.066 4.541 37.403 1.00 97.38 675 ASN A N 1
ATOM 5357 C CA . ASN A 1 675 ? -1.513 4.647 37.237 1.00 97.38 675 ASN A CA 1
ATOM 5358 C C . ASN A 1 675 ? -2.198 3.307 37.521 1.00 97.38 675 ASN A C 1
ATOM 5360 O O . ASN A 1 675 ? -3.189 3.263 38.248 1.00 97.38 675 ASN A O 1
ATOM 5364 N N . LEU A 1 676 ? -1.639 2.203 37.021 1.00 96.62 676 LEU A N 1
ATOM 5365 C CA . LEU A 1 676 ? -2.138 0.855 37.273 1.00 96.62 676 LEU A CA 1
ATOM 5366 C C . LEU A 1 676 ? -2.099 0.530 38.769 1.00 96.62 676 LEU A C 1
ATOM 5368 O O . LEU A 1 676 ? -3.079 0.026 39.306 1.00 96.62 676 LEU A O 1
ATOM 5372 N N . THR A 1 677 ? -1.014 0.877 39.462 1.00 96.69 677 THR A N 1
ATOM 5373 C CA . THR A 1 677 ? -0.888 0.693 40.917 1.00 96.69 677 THR A CA 1
ATOM 5374 C C . THR A 1 677 ? -2.000 1.426 41.672 1.00 96.69 677 THR A C 1
ATOM 5376 O O . THR A 1 677 ? -2.660 0.839 42.532 1.00 96.69 677 THR A O 1
ATOM 5379 N N . GLN A 1 678 ? -2.265 2.689 41.322 1.00 96.19 678 GLN A N 1
ATOM 5380 C CA . GLN A 1 678 ? -3.339 3.478 41.938 1.00 96.19 678 GLN A CA 1
ATOM 5381 C C . GLN A 1 678 ? -4.728 2.894 41.647 1.00 96.19 678 GLN A C 1
ATOM 5383 O O . GLN A 1 678 ? -5.571 2.804 42.543 1.00 96.19 678 GLN A O 1
ATOM 5388 N N . LEU A 1 679 ? -4.966 2.467 40.407 1.00 96.00 679 LEU A N 1
ATOM 5389 C CA . LEU A 1 679 ? -6.230 1.877 39.972 1.00 96.00 679 LEU A CA 1
ATOM 5390 C C . LEU A 1 679 ? -6.497 0.524 40.649 1.00 96.00 679 LEU A C 1
ATOM 5392 O O . LEU A 1 679 ? -7.598 0.308 41.156 1.00 96.00 679 LEU A O 1
ATOM 5396 N N . LEU A 1 680 ? -5.489 -0.346 40.754 1.00 92.69 680 LEU A N 1
ATOM 5397 C CA . LEU A 1 680 ? -5.577 -1.615 41.486 1.00 92.69 680 LEU A CA 1
ATOM 5398 C C . LEU A 1 680 ? -5.812 -1.387 42.986 1.00 92.69 680 LEU A C 1
ATOM 5400 O O . LEU A 1 680 ? -6.597 -2.113 43.599 1.00 92.69 680 LEU A O 1
ATOM 5404 N N . GLY A 1 681 ? -5.204 -0.349 43.571 1.00 91.31 681 GLY A N 1
ATOM 5405 C CA . GLY A 1 681 ? -5.484 0.078 44.943 1.00 91.31 681 GLY A CA 1
ATOM 5406 C C . GLY A 1 681 ? -6.941 0.514 45.133 1.00 91.31 681 GLY A C 1
ATOM 5407 O O . GLY A 1 681 ? -7.607 0.060 46.064 1.00 91.31 681 GLY A O 1
ATOM 5408 N N . ALA A 1 682 ? -7.471 1.327 44.213 1.00 91.44 682 ALA A N 1
ATOM 5409 C CA . ALA A 1 682 ? -8.872 1.749 44.228 1.00 91.44 682 ALA A CA 1
ATOM 5410 C C . ALA A 1 682 ? -9.843 0.569 44.049 1.00 91.44 682 ALA A C 1
ATOM 5412 O O . ALA A 1 682 ? -10.867 0.510 44.732 1.00 91.44 682 ALA A O 1
ATOM 5413 N N . LEU A 1 683 ? -9.510 -0.383 43.172 1.00 89.94 683 LEU A N 1
ATOM 5414 C CA . LEU A 1 683 ? -10.268 -1.617 42.974 1.00 89.94 683 LEU A CA 1
ATOM 5415 C C . LEU A 1 683 ? -10.278 -2.467 44.246 1.00 89.94 683 LEU A C 1
ATOM 5417 O O . LEU A 1 683 ? -11.344 -2.881 44.700 1.00 89.94 683 LEU A O 1
ATOM 5421 N N . SER A 1 684 ? -9.109 -2.688 44.852 1.00 87.25 684 SER A N 1
ATOM 5422 C CA . SER A 1 684 ? -8.991 -3.428 46.108 1.00 87.25 684 SER A CA 1
ATOM 5423 C C . SER A 1 684 ? -9.804 -2.767 47.221 1.00 87.25 684 SER A C 1
ATOM 5425 O O . SER A 1 684 ? -10.498 -3.463 47.957 1.00 87.25 684 SER A O 1
ATOM 5427 N N . TYR A 1 685 ? -9.758 -1.437 47.329 1.00 87.06 685 TYR A N 1
ATOM 5428 C CA . TYR A 1 685 ? -10.538 -0.694 48.316 1.00 87.06 685 TYR A CA 1
ATOM 5429 C C . TYR A 1 685 ? -12.049 -0.866 48.100 1.00 87.06 685 TYR A C 1
ATOM 5431 O O . TYR A 1 685 ? -12.733 -1.340 49.007 1.00 87.06 685 TYR A O 1
ATOM 5439 N N . ARG A 1 686 ? -12.573 -0.584 46.896 1.00 86.88 686 ARG A N 1
ATOM 5440 C CA . ARG A 1 686 ? -14.015 -0.731 46.606 1.00 86.88 686 ARG A CA 1
ATOM 5441 C C . ARG A 1 686 ? -14.513 -2.164 46.831 1.00 86.88 686 ARG A C 1
ATOM 5443 O O . ARG A 1 686 ? -15.564 -2.354 47.430 1.00 86.88 686 ARG A O 1
ATOM 5450 N N . LEU A 1 687 ? -13.726 -3.186 46.479 1.00 82.69 687 LEU A N 1
ATOM 5451 C CA . LEU A 1 687 ? -14.090 -4.589 46.740 1.00 82.69 687 LEU A CA 1
ATOM 5452 C C . LEU A 1 687 ? -14.198 -4.940 48.230 1.00 82.69 687 LEU A C 1
ATOM 5454 O O . LEU A 1 687 ? -14.953 -5.844 48.585 1.00 82.69 687 LEU A O 1
ATOM 5458 N N . THR A 1 688 ? -13.442 -4.257 49.094 1.00 78.62 688 THR A N 1
ATOM 5459 C CA . THR A 1 688 ? -13.519 -4.461 50.551 1.00 78.62 688 THR A CA 1
ATOM 5460 C C . THR A 1 688 ? -14.690 -3.726 51.200 1.00 78.62 688 THR A C 1
ATOM 5462 O O . THR A 1 688 ? -15.213 -4.215 52.198 1.00 78.62 688 THR A O 1
ATOM 5465 N N . VAL A 1 689 ? -15.110 -2.588 50.637 1.00 74.62 689 VAL A N 1
ATOM 5466 C CA . VAL A 1 689 ? -16.142 -1.709 51.212 1.00 74.62 689 VAL A CA 1
ATOM 5467 C C . VAL A 1 689 ? -17.547 -2.045 50.703 1.00 74.62 689 VAL A C 1
ATOM 5469 O O . VAL A 1 689 ? -18.482 -2.067 51.498 1.00 74.62 689 VAL A O 1
ATOM 5472 N N . ASP A 1 690 ? -17.704 -2.364 49.414 1.00 63.47 690 ASP A N 1
ATOM 5473 C CA . ASP A 1 690 ? -19.021 -2.365 48.758 1.00 63.47 690 ASP A CA 1
ATOM 5474 C C . ASP A 1 690 ? -19.823 -3.673 48.886 1.00 63.47 690 ASP A C 1
ATOM 5476 O O . ASP A 1 690 ? -20.966 -3.715 48.450 1.00 63.47 690 ASP A O 1
ATOM 5480 N N . GLY A 1 691 ? -19.281 -4.737 49.491 1.00 55.91 691 GLY A N 1
ATOM 5481 C CA . GLY A 1 691 ? -20.011 -5.991 49.738 1.00 55.91 691 GLY A CA 1
ATOM 5482 C C . GLY A 1 691 ? -20.616 -6.668 48.486 1.00 55.91 691 GLY A C 1
ATOM 5483 O O . GLY A 1 691 ? -21.718 -6.365 48.054 1.00 55.91 691 GLY A O 1
ATOM 5484 N N . SER A 1 692 ? -19.941 -7.692 47.951 1.00 54.25 692 SER A N 1
ATOM 5485 C CA . SER A 1 692 ? -20.425 -8.599 46.879 1.00 54.25 692 SER A CA 1
ATOM 5486 C C . SER A 1 692 ? -20.855 -8.034 45.496 1.00 54.25 692 SER A C 1
ATOM 5488 O O . SER A 1 692 ? -21.685 -8.670 44.841 1.00 54.25 692 SER A O 1
ATOM 5490 N N . PRO A 1 693 ? -20.264 -6.969 44.919 1.00 62.03 693 PRO A N 1
ATOM 5491 C CA . PRO A 1 693 ? -20.209 -6.855 43.460 1.00 62.03 693 PRO A CA 1
ATOM 5492 C C . PRO A 1 693 ? -19.105 -7.759 42.881 1.00 62.03 693 PRO A C 1
ATOM 5494 O O . PRO A 1 693 ? -18.079 -8.021 43.514 1.00 62.03 693 PRO A O 1
ATOM 5497 N N . SER A 1 694 ? -19.299 -8.253 41.654 1.00 77.00 694 SER A N 1
ATOM 5498 C CA . SER A 1 694 ? -18.240 -8.992 40.952 1.00 77.00 694 SER A CA 1
ATOM 5499 C C . SER A 1 694 ? -17.011 -8.095 40.733 1.00 77.00 694 SER A C 1
ATOM 5501 O O . SER A 1 694 ? -17.155 -6.901 40.461 1.00 77.00 694 SER A O 1
ATOM 5503 N N . ARG A 1 695 ? -15.798 -8.664 40.818 1.00 81.94 695 ARG A N 1
ATOM 5504 C CA . ARG A 1 695 ? -14.531 -7.938 40.586 1.00 81.94 695 ARG A CA 1
ATOM 5505 C C . ARG A 1 695 ? -14.540 -7.167 39.267 1.00 81.94 695 ARG A C 1
ATOM 5507 O O . ARG A 1 695 ? -14.142 -6.007 39.230 1.00 81.94 695 ARG A O 1
ATOM 5514 N N . GLU A 1 696 ? -15.016 -7.818 38.210 1.00 85.38 696 GLU A N 1
ATOM 5515 C CA . GLU A 1 696 ? -15.159 -7.224 36.884 1.00 85.38 696 GLU A CA 1
ATOM 5516 C C . GLU A 1 696 ? -16.062 -5.988 36.911 1.00 85.38 696 GLU A C 1
ATOM 5518 O O . GLU A 1 696 ? -15.698 -4.960 36.343 1.00 85.38 696 GLU A O 1
ATOM 5523 N N . LYS A 1 697 ? -17.208 -6.059 37.600 1.00 87.12 697 LYS A N 1
ATOM 5524 C CA . LYS A 1 697 ? -18.160 -4.947 37.651 1.00 87.12 697 LYS A CA 1
ATOM 5525 C C . LYS A 1 697 ? -17.553 -3.712 38.316 1.00 87.12 697 LYS A C 1
ATOM 5527 O O . LYS A 1 697 ? -17.606 -2.632 37.738 1.00 87.12 697 LYS A O 1
ATOM 5532 N N . VAL A 1 698 ? -16.893 -3.889 39.462 1.00 89.81 698 VAL A N 1
ATOM 5533 C CA . VAL A 1 698 ? -16.215 -2.784 40.164 1.00 89.81 698 VAL A CA 1
ATOM 5534 C C . VAL A 1 698 ? -15.108 -2.175 39.303 1.00 89.81 698 VAL A C 1
ATOM 5536 O O . VAL A 1 698 ? -14.997 -0.954 39.218 1.00 89.81 698 VAL A O 1
ATOM 5539 N N . ALA A 1 699 ? -14.299 -3.008 38.640 1.00 91.81 699 ALA A N 1
ATOM 5540 C CA . ALA A 1 699 ? -13.245 -2.531 37.747 1.00 91.81 699 ALA A CA 1
ATOM 5541 C C . ALA A 1 699 ? -13.817 -1.742 36.558 1.00 91.81 699 ALA A C 1
ATOM 5543 O O . ALA A 1 699 ? -13.284 -0.691 36.207 1.00 91.81 699 ALA A O 1
ATOM 5544 N N . ALA A 1 700 ? -14.918 -2.213 35.968 1.00 92.19 700 ALA A N 1
ATOM 5545 C CA . ALA A 1 700 ? -15.591 -1.540 34.864 1.00 92.19 700 ALA A CA 1
ATOM 5546 C C . ALA A 1 700 ? -16.200 -0.196 35.279 1.00 92.19 700 ALA A C 1
ATOM 5548 O O . ALA A 1 700 ? -16.083 0.773 34.528 1.00 92.19 700 ALA A O 1
ATOM 5549 N N . ASP A 1 701 ? -16.800 -0.121 36.470 1.00 90.69 701 ASP A N 1
ATOM 5550 C CA . ASP A 1 701 ? -17.361 1.118 37.011 1.00 90.69 701 ASP A CA 1
ATOM 5551 C C . ASP A 1 701 ? -16.245 2.136 37.302 1.00 90.69 701 ASP A C 1
ATOM 5553 O O . ASP A 1 701 ? -16.344 3.283 36.872 1.00 90.69 701 ASP A O 1
ATOM 5557 N N . ILE A 1 702 ? -15.122 1.710 37.902 1.00 92.94 702 ILE A N 1
ATOM 5558 C CA . ILE A 1 702 ? -13.926 2.560 38.064 1.00 92.94 702 ILE A CA 1
ATOM 5559 C C . ILE A 1 702 ? -13.419 3.058 36.703 1.00 92.94 702 ILE A C 1
ATOM 5561 O O . ILE A 1 702 ? -13.143 4.247 36.557 1.00 92.94 702 ILE A O 1
ATOM 5565 N N . HIS A 1 703 ? -13.291 2.165 35.716 1.00 94.81 703 HIS A N 1
ATOM 5566 C CA . HIS A 1 703 ? -12.815 2.501 34.371 1.00 94.81 703 HIS A CA 1
ATOM 5567 C C . HIS A 1 703 ? -13.711 3.539 33.684 1.00 94.81 703 HIS A C 1
ATOM 5569 O O . HIS A 1 703 ? -13.223 4.531 33.145 1.00 94.81 703 HIS A O 1
ATOM 5575 N N . ARG A 1 704 ? -15.033 3.358 33.764 1.00 91.56 704 ARG A N 1
ATOM 5576 C CA . ARG A 1 704 ? -16.008 4.289 33.187 1.00 91.56 704 ARG A CA 1
ATOM 5577 C C . ARG A 1 704 ? -15.999 5.645 33.886 1.00 91.56 704 ARG A C 1
ATOM 5579 O O . ARG A 1 704 ? -15.916 6.665 33.211 1.00 91.56 704 ARG A O 1
ATOM 5586 N N . GLU A 1 705 ? -16.101 5.652 35.214 1.00 88.44 705 GLU A N 1
ATOM 5587 C CA . GLU A 1 705 ? -16.248 6.875 36.014 1.00 88.44 705 GLU A CA 1
ATOM 5588 C C . GLU A 1 705 ? -14.984 7.730 36.010 1.00 88.44 705 GLU A C 1
ATOM 5590 O O . GLU A 1 705 ? -15.066 8.952 35.925 1.00 88.44 705 GLU A O 1
ATOM 5595 N N . LYS A 1 706 ? -13.814 7.097 36.147 1.00 90.75 706 LYS A N 1
ATOM 5596 C CA . LYS A 1 706 ? -12.560 7.827 36.350 1.00 90.75 706 LYS A CA 1
ATOM 5597 C C . LYS A 1 706 ? -11.802 8.115 35.063 1.00 90.75 706 LYS A C 1
ATOM 5599 O O . LYS A 1 706 ? -10.995 9.037 35.076 1.00 90.75 706 LYS A O 1
ATOM 5604 N N . ILE A 1 707 ? -11.997 7.317 34.008 1.00 94.19 707 ILE A N 1
ATOM 5605 C CA . ILE A 1 707 ? -11.082 7.310 32.859 1.00 94.19 707 ILE A CA 1
ATOM 5606 C C . ILE A 1 707 ? -11.803 7.579 31.543 1.00 94.19 707 ILE A C 1
ATOM 5608 O O . ILE A 1 707 ? -11.489 8.577 30.905 1.00 94.19 707 ILE A O 1
ATOM 5612 N N . LEU A 1 708 ? -12.777 6.748 31.145 1.00 92.50 708 LEU A N 1
ATOM 5613 C CA . LEU A 1 708 ? -13.388 6.838 29.809 1.00 92.50 708 LEU A CA 1
ATOM 5614 C C . LEU A 1 708 ? -13.969 8.227 29.508 1.00 92.50 708 LEU A C 1
ATOM 5616 O O . LEU A 1 708 ? -13.570 8.858 28.533 1.00 92.50 708 LEU A O 1
ATOM 5620 N N . GLY A 1 709 ? -14.881 8.711 30.355 1.00 85.44 709 GLY A N 1
ATOM 5621 C CA . GLY A 1 709 ? -15.533 10.009 30.155 1.00 85.44 709 GLY A CA 1
ATOM 5622 C C . GLY A 1 709 ? -14.536 11.174 30.071 1.00 85.44 709 GLY A C 1
ATOM 5623 O O . GLY A 1 709 ? -14.504 11.857 29.044 1.00 85.44 709 GLY A O 1
ATOM 5624 N N . PRO A 1 710 ? -13.689 11.382 31.102 1.00 88.69 710 PRO A N 1
ATOM 5625 C CA . PRO A 1 710 ? -12.680 12.440 31.093 1.00 88.69 710 PRO A CA 1
ATOM 5626 C C . PRO A 1 710 ? -11.712 12.363 29.907 1.00 88.69 710 PRO A C 1
ATOM 5628 O O . PRO A 1 710 ? -11.433 13.392 29.295 1.00 88.69 710 PRO A O 1
ATOM 5631 N N . PHE A 1 711 ? -11.245 11.160 29.543 1.00 92.00 711 PHE A N 1
ATOM 5632 C CA . PHE A 1 711 ? -10.318 10.961 28.426 1.00 92.00 711 PHE A CA 1
ATOM 5633 C C . PHE A 1 711 ? -10.918 11.464 27.109 1.00 92.00 711 PHE A C 1
ATOM 5635 O O . PHE A 1 711 ? -10.326 12.306 26.438 1.00 92.00 711 PHE A O 1
ATOM 5642 N N . TYR A 1 712 ? -12.118 11.001 26.743 1.00 91.06 712 TYR A N 1
ATOM 5643 C CA . TYR A 1 712 ? -12.727 11.415 25.478 1.00 91.06 712 TYR A CA 1
ATOM 5644 C C . TYR A 1 712 ? -13.116 12.889 25.471 1.00 91.06 712 TYR A C 1
ATOM 5646 O O . TYR A 1 712 ? -12.994 13.539 24.436 1.00 91.06 712 TYR A O 1
ATOM 5654 N N . GLN A 1 713 ? -13.549 13.439 26.607 1.00 87.12 713 GLN A N 1
ATOM 5655 C CA . GLN A 1 713 ? -13.859 14.864 26.712 1.00 87.12 713 GLN A CA 1
ATOM 5656 C C . GLN A 1 713 ? -12.620 15.741 26.510 1.00 87.12 713 GLN A C 1
ATOM 5658 O O . GLN A 1 713 ? -12.722 16.775 25.852 1.00 87.12 713 GLN A O 1
ATOM 5663 N N . HIS A 1 714 ? -11.458 15.316 27.014 1.00 87.25 714 HIS A N 1
ATOM 5664 C CA . HIS A 1 714 ? -10.196 16.030 26.816 1.00 87.25 714 HIS A CA 1
ATOM 5665 C C . HIS A 1 714 ? -9.853 16.188 25.327 1.00 87.25 714 HIS A C 1
ATOM 5667 O O . HIS A 1 714 ? -9.346 17.227 24.916 1.00 87.25 714 HIS A O 1
ATOM 5673 N N . PHE A 1 715 ? -10.190 15.192 24.503 1.00 87.44 715 PHE A N 1
ATOM 5674 C CA . PHE A 1 715 ? -9.959 15.209 23.055 1.00 87.44 715 PHE A CA 1
ATOM 5675 C C . PHE A 1 715 ? -11.163 15.698 22.229 1.00 87.44 715 PHE A C 1
ATOM 5677 O O . PHE A 1 715 ? -11.271 15.372 21.051 1.00 87.44 715 PHE A O 1
ATOM 5684 N N . GLY A 1 716 ? -12.077 16.476 22.819 1.00 86.12 716 GLY A N 1
ATOM 5685 C CA . GLY A 1 716 ? -13.197 17.095 22.093 1.00 86.12 716 GLY A CA 1
ATOM 5686 C C . GLY A 1 716 ? -14.480 16.257 22.019 1.00 86.12 716 GLY A C 1
ATOM 5687 O O . GLY A 1 716 ? -15.471 16.709 21.450 1.00 86.12 716 GLY A O 1
ATOM 5688 N N . GLY A 1 717 ? -14.507 15.077 22.642 1.00 88.44 717 GLY A N 1
ATOM 5689 C CA . GLY A 1 717 ? -15.694 14.240 22.818 1.00 88.44 717 GLY A CA 1
ATOM 5690 C C . GLY A 1 717 ? -15.625 12.888 22.101 1.00 88.44 717 GLY A C 1
ATOM 5691 O O . GLY A 1 717 ? -14.949 12.716 21.091 1.00 88.44 717 GLY A O 1
ATOM 5692 N N . ALA A 1 718 ? -16.384 11.912 22.608 1.00 88.56 718 ALA A N 1
ATOM 5693 C CA . ALA A 1 718 ? -16.348 10.527 22.124 1.00 88.56 718 ALA A CA 1
ATOM 5694 C C . ALA A 1 718 ? -16.845 10.343 20.678 1.00 88.56 718 ALA A C 1
ATOM 5696 O O . ALA A 1 718 ? -16.471 9.372 20.026 1.00 88.56 718 ALA A O 1
ATOM 5697 N N . HIS A 1 719 ? -17.652 11.271 20.156 1.00 85.50 719 HIS A N 1
ATOM 5698 C CA . HIS A 1 719 ? -18.165 11.231 18.782 1.00 85.50 719 HIS A CA 1
ATOM 5699 C C . HIS A 1 719 ? -17.057 11.337 17.715 1.00 85.50 719 HIS A C 1
ATOM 5701 O O . HIS A 1 719 ? -17.243 10.873 16.595 1.00 85.50 719 HIS A O 1
ATOM 5707 N N . LEU A 1 720 ? -15.890 11.896 18.065 1.00 85.19 720 LEU A N 1
ATOM 5708 C CA . LEU A 1 720 ? -14.707 11.945 17.193 1.00 85.19 720 LEU A CA 1
ATOM 5709 C C . LEU A 1 720 ? -13.980 10.591 17.109 1.00 85.19 720 LEU A C 1
ATOM 5711 O O . LEU A 1 720 ? -13.118 10.385 16.256 1.00 85.19 720 LEU A O 1
ATOM 5715 N N . PHE A 1 721 ? -14.336 9.650 17.986 1.00 87.00 721 PHE A N 1
ATOM 5716 C CA . PHE A 1 721 ? -13.675 8.364 18.145 1.00 87.00 721 PHE A CA 1
ATOM 5717 C C . PHE A 1 721 ? -14.621 7.229 17.762 1.00 87.00 721 PHE A C 1
ATOM 5719 O O . PHE A 1 721 ? -15.279 6.628 18.608 1.00 87.00 721 PHE A O 1
ATOM 5726 N N . LEU A 1 722 ? -14.656 6.907 16.472 1.00 85.00 722 LEU A N 1
ATOM 5727 C CA . LEU A 1 722 ? -15.344 5.728 15.951 1.00 85.00 722 LEU A CA 1
ATOM 5728 C C . LEU A 1 722 ? -14.312 4.697 15.487 1.00 85.00 722 LEU A C 1
ATOM 5730 O O . LEU A 1 722 ? -13.369 5.029 14.760 1.00 85.00 722 LEU A O 1
ATOM 5734 N N . SER A 1 723 ? -14.479 3.451 15.927 1.00 82.38 723 SER A N 1
ATOM 5735 C CA . SER A 1 723 ? -13.731 2.296 15.427 1.00 82.38 723 SER A CA 1
ATOM 5736 C C . SER A 1 723 ? -14.669 1.104 15.296 1.00 82.38 723 SER A C 1
ATOM 5738 O O . SER A 1 723 ? -15.484 0.837 16.182 1.00 82.38 723 SER A O 1
ATOM 5740 N N . HIS A 1 724 ? -14.549 0.407 14.169 1.00 80.56 724 HIS A N 1
ATOM 5741 C CA . HIS A 1 724 ? -15.223 -0.862 13.917 1.00 80.56 724 HIS A CA 1
ATOM 5742 C C . HIS A 1 724 ? -14.265 -2.049 14.081 1.00 80.56 724 HIS A C 1
ATOM 5744 O O . HIS A 1 724 ? -14.730 -3.178 14.087 1.00 80.56 724 HIS A O 1
ATOM 5750 N N . SER A 1 725 ? -12.958 -1.818 14.236 1.00 77.50 725 SER A N 1
ATOM 5751 C CA . SER A 1 725 ? -11.934 -2.849 14.467 1.00 77.50 725 SER A CA 1
ATOM 5752 C C . SER A 1 725 ? -11.605 -3.025 15.949 1.00 77.50 725 SER A C 1
ATOM 5754 O O . SER A 1 725 ? -11.340 -4.137 16.392 1.00 77.50 725 SER A O 1
ATOM 5756 N N . ASP A 1 726 ? -11.707 -1.950 16.736 1.00 84.69 726 ASP A N 1
ATOM 5757 C CA . ASP A 1 726 ? -11.277 -1.907 18.132 1.00 84.69 726 ASP A CA 1
ATOM 5758 C C . ASP A 1 726 ? -12.440 -1.586 19.063 1.00 84.69 726 ASP A C 1
ATOM 5760 O O . ASP A 1 726 ? -13.177 -0.615 18.870 1.00 84.69 726 ASP A O 1
ATOM 5764 N N . CYS A 1 727 ? -12.570 -2.345 20.150 1.00 90.31 727 CYS A N 1
ATOM 5765 C CA . CYS A 1 727 ? -13.432 -1.930 21.247 1.00 90.31 727 CYS A CA 1
ATOM 5766 C C . CYS A 1 727 ? -12.756 -0.777 21.991 1.00 90.31 727 CYS A C 1
ATOM 5768 O O . CYS A 1 727 ? -12.021 -1.005 22.951 1.00 90.31 727 CYS A O 1
ATOM 5770 N N . LEU A 1 728 ? -13.041 0.462 21.589 1.00 91.94 728 LEU A N 1
ATOM 5771 C CA . LEU A 1 728 ? -12.452 1.676 22.171 1.00 91.94 728 LEU A CA 1
ATOM 5772 C C . LEU A 1 728 ? -12.710 1.831 23.681 1.00 91.94 728 LEU A C 1
ATOM 5774 O O . LEU A 1 728 ? -12.004 2.565 24.358 1.00 91.94 728 LEU A O 1
ATOM 5778 N N . SER A 1 729 ? -13.652 1.071 24.246 1.00 93.44 729 SER A N 1
ATOM 5779 C CA . SER A 1 729 ? -13.811 0.964 25.696 1.00 93.44 729 SER A CA 1
ATOM 5780 C C . SER A 1 729 ? -12.666 0.207 26.379 1.00 93.44 729 SER A C 1
ATOM 5782 O O . SER A 1 729 ? -12.263 0.623 27.453 1.00 93.44 729 SER A O 1
ATOM 5784 N N . CYS A 1 730 ? -12.159 -0.903 25.836 1.00 92.50 730 CYS A N 1
ATOM 5785 C CA . CYS A 1 730 ? -11.170 -1.740 26.542 1.00 92.50 730 CYS A CA 1
ATOM 5786 C C . CYS A 1 730 ? -9.871 -1.996 25.782 1.00 92.50 730 CYS A C 1
ATOM 5788 O O . CYS A 1 730 ? -8.933 -2.493 26.388 1.00 92.50 730 CYS A O 1
ATOM 5790 N N . LEU A 1 731 ? -9.828 -1.719 24.478 1.00 92.00 731 LEU A N 1
ATOM 5791 C CA . LEU A 1 731 ? -8.699 -1.930 23.564 1.00 92.00 731 LEU A CA 1
ATOM 5792 C C . LEU A 1 731 ? -8.205 -3.387 23.424 1.00 92.00 731 LEU A C 1
ATOM 5794 O O . LEU A 1 731 ? -7.324 -3.641 22.611 1.00 92.00 731 LEU A O 1
ATOM 5798 N N . MET A 1 732 ? -8.772 -4.340 24.174 1.00 85.50 732 MET A N 1
ATOM 5799 C CA . MET A 1 732 ? -8.315 -5.738 24.226 1.00 85.50 732 MET A CA 1
ATOM 5800 C C . MET A 1 732 ? -9.086 -6.684 23.306 1.00 85.50 732 MET A C 1
ATOM 5802 O O . MET A 1 732 ? -8.519 -7.631 22.778 1.00 85.50 732 MET A O 1
ATOM 5806 N N . ALA A 1 733 ? -10.400 -6.491 23.189 1.00 82.00 733 ALA A N 1
ATOM 5807 C CA . ALA A 1 733 ? -11.287 -7.476 22.581 1.00 82.00 733 ALA A CA 1
ATOM 5808 C C . ALA A 1 733 ? -12.011 -6.910 21.366 1.00 82.00 733 ALA A C 1
ATOM 5810 O O . ALA A 1 733 ? -12.344 -5.723 21.316 1.00 82.00 733 ALA A O 1
ATOM 5811 N N . LEU A 1 734 ? -12.322 -7.807 20.436 1.00 82.88 734 LEU A N 1
ATOM 5812 C CA . LEU A 1 734 ? -13.003 -7.491 19.194 1.00 82.88 734 LEU A CA 1
ATOM 5813 C C . LEU A 1 734 ? -14.389 -6.872 19.464 1.00 82.88 734 LEU A C 1
ATOM 5815 O O . LEU A 1 734 ? -15.177 -7.439 20.234 1.00 82.88 734 LEU A O 1
ATOM 5819 N N . PRO A 1 735 ? -14.707 -5.710 18.875 1.00 87.50 735 PRO A N 1
ATOM 5820 C CA . PRO A 1 735 ? -16.020 -5.107 19.023 1.00 87.50 735 PRO A CA 1
ATOM 5821 C C . PRO A 1 735 ? -17.054 -5.900 18.210 1.00 87.50 735 PRO A C 1
ATOM 5823 O O . PRO A 1 735 ? -16.792 -6.312 17.084 1.00 87.50 735 PRO A O 1
ATOM 5826 N N . GLU A 1 736 ? -18.236 -6.134 18.778 1.00 85.38 736 GLU A N 1
ATOM 5827 C CA . GLU A 1 736 ? -19.298 -6.944 18.154 1.00 85.38 736 GLU A CA 1
ATOM 5828 C C . GLU A 1 736 ? -20.676 -6.279 18.216 1.00 85.38 736 GLU A C 1
ATOM 5830 O O . GLU A 1 736 ? -21.534 -6.575 17.389 1.00 85.38 736 GLU A O 1
ATOM 5835 N N . HIS A 1 737 ? -20.898 -5.400 19.194 1.00 86.94 737 HIS A N 1
ATOM 5836 C CA . HIS A 1 737 ? -22.221 -4.903 19.555 1.00 86.94 737 HIS A CA 1
ATOM 5837 C C . HIS A 1 737 ? -22.303 -3.393 19.308 1.00 86.94 737 HIS A C 1
ATOM 5839 O O . HIS A 1 737 ? -21.832 -2.625 20.156 1.00 86.94 737 HIS A O 1
ATOM 5845 N N . PRO A 1 738 ? -22.838 -2.952 18.153 1.00 86.56 738 PRO A N 1
ATOM 5846 C CA . PRO A 1 738 ? -23.000 -1.534 17.848 1.00 86.56 738 PRO A CA 1
ATOM 5847 C C . PRO A 1 738 ? -24.082 -0.906 18.733 1.00 86.56 738 PRO A C 1
ATOM 5849 O O . PRO A 1 738 ? -25.146 -1.485 18.948 1.00 86.56 738 PRO A O 1
ATOM 5852 N N . LEU A 1 739 ? -23.810 0.293 19.239 1.00 85.38 739 LEU A N 1
ATOM 5853 C CA . LEU A 1 739 ? -24.742 1.113 20.008 1.00 85.38 739 LEU A CA 1
ATOM 5854 C C . LEU A 1 739 ? -25.344 2.225 19.129 1.00 85.38 739 LEU A C 1
ATOM 5856 O O . LEU A 1 739 ? -24.722 2.610 18.140 1.00 85.38 739 LEU A O 1
ATOM 5860 N N . PRO A 1 740 ? -26.514 2.797 19.488 1.00 81.25 740 PRO A N 1
ATOM 5861 C CA . PRO A 1 740 ? -27.159 3.871 18.717 1.00 81.25 740 PRO A CA 1
ATOM 5862 C C . PRO A 1 740 ? -26.309 5.119 18.459 1.00 81.25 740 PRO A C 1
ATOM 5864 O O . PRO A 1 740 ? -26.500 5.777 17.443 1.00 81.25 740 PRO A O 1
ATOM 5867 N N . CYS A 1 741 ? -25.338 5.412 19.326 1.00 80.62 741 CYS A N 1
ATOM 5868 C CA . CYS A 1 741 ? -24.364 6.489 19.129 1.00 80.62 741 CYS A CA 1
ATOM 5869 C C . CYS A 1 741 ? -23.293 6.185 18.055 1.00 80.62 741 CYS A C 1
ATOM 5871 O O . CYS A 1 741 ? -22.491 7.053 17.730 1.00 80.62 741 CYS A O 1
ATOM 5873 N N . GLY A 1 742 ? -23.253 4.962 17.511 1.00 82.50 742 GLY A N 1
ATOM 5874 C CA . GLY A 1 742 ? -22.273 4.501 16.519 1.00 82.50 742 GLY A CA 1
ATOM 5875 C C . GLY A 1 742 ? -21.053 3.783 17.110 1.00 82.50 742 GLY A C 1
ATOM 5876 O O . GLY A 1 742 ? -20.324 3.115 16.380 1.00 82.50 742 GLY A O 1
ATOM 5877 N N . HIS A 1 743 ? -20.823 3.854 18.427 1.00 87.75 743 HIS A N 1
ATOM 5878 C CA . HIS A 1 743 ? -19.742 3.095 19.070 1.00 87.75 743 HIS A CA 1
ATOM 5879 C C . HIS A 1 743 ? -20.051 1.601 19.113 1.00 87.75 743 HIS A C 1
ATOM 5881 O O . HIS A 1 743 ? -21.174 1.198 19.409 1.00 87.75 743 HIS A O 1
ATOM 5887 N N . VAL A 1 744 ? -19.033 0.768 18.905 1.00 88.94 744 VAL A N 1
ATOM 5888 C CA . VAL A 1 744 ? -19.168 -0.692 18.929 1.00 88.94 744 VAL A CA 1
ATOM 5889 C C . VAL A 1 744 ? -18.398 -1.263 20.119 1.00 88.94 744 VAL A C 1
ATOM 5891 O O . VAL A 1 744 ? -17.208 -1.005 20.295 1.00 88.94 744 VAL A O 1
ATOM 5894 N N . LEU A 1 745 ? -19.076 -2.042 20.964 1.00 90.81 745 LEU A N 1
ATOM 5895 C CA . LEU A 1 745 ? -18.484 -2.653 22.156 1.00 90.81 745 LEU A CA 1
ATOM 5896 C C . LEU A 1 745 ? -18.239 -4.150 21.964 1.00 90.81 745 LEU A C 1
ATOM 5898 O O . LEU A 1 745 ? -18.979 -4.844 21.270 1.00 90.81 745 LEU A O 1
ATOM 5902 N N . CYS A 1 746 ? -17.220 -4.682 22.636 1.00 89.94 746 CYS A N 1
ATOM 5903 C CA . CYS A 1 746 ? -17.012 -6.125 22.730 1.00 89.94 746 CYS A CA 1
ATOM 5904 C C . CYS A 1 746 ? -18.023 -6.772 23.690 1.00 89.94 746 CYS A C 1
ATOM 5906 O O . CYS A 1 746 ? -18.577 -6.118 24.582 1.00 89.94 746 CYS A O 1
ATOM 5908 N N . THR A 1 747 ? -18.211 -8.088 23.564 1.00 88.06 747 THR A N 1
ATOM 5909 C CA . THR A 1 747 ? -19.124 -8.865 24.421 1.00 88.06 747 THR A CA 1
ATOM 5910 C C . THR A 1 747 ? -18.835 -8.676 25.920 1.00 88.06 747 THR A C 1
ATOM 5912 O O . THR A 1 747 ? -19.763 -8.564 26.724 1.00 88.06 747 THR A O 1
ATOM 5915 N N . ALA A 1 748 ? -17.560 -8.590 26.314 1.00 88.38 748 ALA A N 1
ATOM 5916 C CA . ALA A 1 748 ? -17.175 -8.381 27.711 1.00 88.38 748 ALA A CA 1
ATOM 5917 C C . ALA A 1 748 ? -17.554 -6.979 28.228 1.00 88.38 748 ALA A C 1
ATOM 5919 O O . ALA A 1 748 ? -18.035 -6.842 29.350 1.00 88.38 748 ALA A O 1
ATOM 5920 N N . CYS A 1 749 ? -17.401 -5.927 27.416 1.00 92.25 749 CYS A N 1
ATOM 5921 C CA . CYS A 1 749 ? -17.811 -4.575 27.806 1.00 92.25 749 CYS A CA 1
ATOM 5922 C C . CYS A 1 749 ? -19.331 -4.447 27.905 1.00 92.25 749 CYS A C 1
ATOM 5924 O O . CYS A 1 749 ? -19.821 -3.874 28.875 1.00 92.25 749 CYS A O 1
ATOM 5926 N N . VAL A 1 750 ? -20.090 -5.039 26.979 1.00 90.75 750 VAL A N 1
ATOM 5927 C CA . VAL A 1 750 ? -21.558 -5.056 27.080 1.00 90.75 750 VAL A CA 1
ATOM 5928 C C . VAL A 1 750 ? -22.020 -5.760 28.358 1.00 90.75 750 VAL A C 1
ATOM 5930 O O . VAL A 1 750 ? -22.908 -5.256 29.038 1.00 90.75 750 VAL A O 1
ATOM 5933 N N . ARG A 1 751 ? -21.395 -6.883 28.742 1.00 88.31 751 ARG A N 1
ATOM 5934 C CA . ARG A 1 751 ? -21.686 -7.563 30.020 1.00 88.31 751 ARG A CA 1
ATOM 5935 C C . ARG A 1 751 ? -21.353 -6.708 31.238 1.00 88.31 751 ARG A C 1
ATOM 5937 O O . ARG A 1 751 ? -22.095 -6.735 32.212 1.00 88.31 751 ARG A O 1
ATOM 5944 N N . ALA A 1 752 ? -20.253 -5.964 31.183 1.00 88.69 752 ALA A N 1
ATOM 5945 C CA . ALA A 1 752 ? -19.803 -5.138 32.294 1.00 88.69 752 ALA A CA 1
ATOM 5946 C C . ALA A 1 752 ? -20.672 -3.879 32.498 1.00 88.69 752 ALA A C 1
ATOM 5948 O O . ALA A 1 752 ? -20.910 -3.463 33.637 1.00 88.69 752 ALA A O 1
ATOM 5949 N N . TYR A 1 753 ? -21.169 -3.279 31.411 1.00 89.81 753 TYR A N 1
ATOM 5950 C CA . TYR A 1 753 ? -21.940 -2.030 31.449 1.00 89.81 753 TYR A CA 1
ATOM 5951 C C . TYR A 1 753 ? -23.457 -2.211 31.341 1.00 89.81 753 TYR A C 1
ATOM 5953 O O . TYR A 1 753 ? -24.199 -1.322 31.757 1.00 89.81 753 TYR A O 1
ATOM 5961 N N . GLY A 1 754 ? -23.926 -3.341 30.815 1.00 88.62 754 GLY A N 1
ATOM 5962 C CA . GLY A 1 754 ? -25.344 -3.646 30.670 1.00 88.62 754 GLY A CA 1
ATOM 5963 C C . GLY A 1 754 ? -25.986 -4.205 31.941 1.00 88.62 754 GLY A C 1
ATOM 5964 O O . GLY A 1 754 ? -25.330 -4.792 32.800 1.00 88.62 754 GLY A O 1
ATOM 5965 N N . THR A 1 755 ? -27.305 -4.058 32.041 1.00 87.38 755 THR A N 1
ATOM 5966 C CA . THR A 1 755 ? -28.140 -4.673 33.081 1.00 87.38 755 THR A CA 1
ATOM 5967 C C . THR A 1 755 ? -28.923 -5.848 32.513 1.00 87.38 755 THR A C 1
ATOM 5969 O O . THR A 1 755 ? -29.528 -5.747 31.452 1.00 87.38 755 THR A O 1
ATOM 5972 N N . THR A 1 756 ? -28.932 -6.981 33.208 1.00 82.44 756 THR A N 1
ATOM 5973 C CA . THR A 1 756 ? -29.664 -8.178 32.773 1.00 82.44 756 THR A CA 1
ATOM 5974 C C . THR A 1 756 ? -31.174 -8.014 32.990 1.00 82.44 756 THR A C 1
ATOM 5976 O O . THR A 1 756 ? -31.586 -7.769 34.120 1.00 82.44 756 THR A O 1
ATOM 5979 N N . ILE A 1 757 ? -31.995 -8.168 31.939 1.00 77.88 757 ILE A N 1
ATOM 5980 C CA . ILE A 1 757 ? -33.468 -8.026 32.031 1.00 77.88 757 ILE A CA 1
ATOM 5981 C C . ILE A 1 757 ? -34.163 -9.379 32.262 1.00 77.88 757 ILE A C 1
ATOM 5983 O O . ILE A 1 757 ? -35.038 -9.491 33.115 1.00 77.88 757 ILE A O 1
ATOM 5987 N N . THR A 1 758 ? -33.809 -10.413 31.491 1.00 64.81 758 THR A N 1
ATOM 5988 C CA . THR A 1 758 ? -34.517 -11.710 31.464 1.00 64.81 758 THR A CA 1
ATOM 5989 C C . THR A 1 758 ? -33.550 -12.853 31.155 1.00 64.81 758 THR A C 1
ATOM 5991 O O . THR A 1 758 ? -32.989 -12.934 30.063 1.00 64.81 758 THR A O 1
ATOM 5994 N N . GLY A 1 759 ? -33.334 -13.753 32.127 1.00 61.94 759 GLY A N 1
ATOM 5995 C CA . GLY A 1 759 ? -32.292 -14.790 32.040 1.00 61.94 759 GLY A CA 1
ATOM 5996 C C . GLY A 1 759 ? -30.880 -14.196 31.886 1.00 61.94 759 GLY A C 1
ATOM 5997 O O . GLY A 1 759 ? -30.717 -13.006 31.663 1.00 61.94 759 GLY A O 1
ATOM 5998 N N . LYS A 1 760 ? -29.807 -14.990 31.973 1.00 62.97 760 LYS A N 1
ATOM 5999 C CA . LYS A 1 760 ? -28.417 -14.482 31.836 1.00 62.97 760 LYS A CA 1
ATOM 6000 C C . LYS A 1 760 ? -28.030 -14.077 30.392 1.00 62.97 760 LYS A C 1
ATOM 6002 O O . LYS A 1 760 ? -26.845 -14.038 30.065 1.00 62.97 760 LYS A O 1
ATOM 6007 N N . HIS A 1 761 ? -29.006 -13.837 29.516 1.00 76.38 761 HIS A N 1
ATOM 6008 C CA . HIS A 1 761 ? -28.827 -13.844 28.059 1.00 76.38 761 HIS A CA 1
ATOM 6009 C C . HIS A 1 761 ? -29.387 -12.612 27.347 1.00 76.38 761 HIS A C 1
ATOM 6011 O O . HIS A 1 761 ? -29.027 -12.388 26.200 1.00 76.38 761 HIS A O 1
ATOM 6017 N N . MET A 1 762 ? -30.207 -11.789 28.003 1.00 83.94 762 MET A N 1
ATOM 6018 C CA . MET A 1 762 ? -30.635 -10.498 27.463 1.00 83.94 762 MET A CA 1
ATOM 6019 C C . MET A 1 762 ? -30.101 -9.369 28.339 1.00 83.94 762 MET A C 1
ATOM 6021 O O . MET A 1 762 ? -30.351 -9.331 29.549 1.00 83.94 762 MET A O 1
ATOM 6025 N N . LEU A 1 763 ? -29.352 -8.464 27.717 1.00 86.38 763 LEU A N 1
ATOM 6026 C CA . LEU A 1 763 ? -28.736 -7.313 28.358 1.00 86.38 763 LEU A CA 1
ATOM 6027 C C . LEU A 1 763 ? -29.360 -6.023 27.842 1.00 86.38 763 LEU A C 1
ATOM 6029 O O . LEU A 1 763 ? -29.634 -5.884 26.656 1.00 86.38 763 LEU A O 1
ATOM 6033 N N . GLU A 1 764 ? -29.543 -5.074 28.745 1.00 88.00 764 GLU A N 1
ATOM 6034 C CA . GLU A 1 764 ? -29.948 -3.709 28.448 1.00 88.00 764 GLU A CA 1
ATOM 6035 C C . GLU A 1 764 ? -28.775 -2.774 28.686 1.00 88.00 764 GLU A C 1
ATOM 6037 O O . GLU A 1 764 ? -28.296 -2.637 29.814 1.00 88.00 764 GLU A O 1
ATOM 6042 N N . VAL A 1 765 ? -28.320 -2.104 27.637 1.00 87.88 765 VAL A N 1
ATOM 6043 C CA . VAL A 1 765 ? -27.340 -1.029 27.737 1.00 87.88 765 VAL A CA 1
ATOM 6044 C C . VAL A 1 765 ? -28.106 0.284 27.697 1.00 87.88 765 VAL A C 1
ATOM 6046 O O . VAL A 1 765 ? -28.625 0.689 26.662 1.00 87.88 765 VAL A O 1
ATOM 6049 N N . LYS A 1 766 ? -28.200 0.950 28.852 1.00 85.50 766 LYS A N 1
ATOM 6050 C CA . LYS A 1 766 ? -28.890 2.246 28.987 1.00 85.50 766 LYS A CA 1
ATOM 6051 C C . LYS A 1 766 ? -28.056 3.419 28.484 1.00 85.50 766 LYS A C 1
ATOM 6053 O O . LYS A 1 766 ? -28.599 4.493 28.243 1.00 85.50 766 LYS A O 1
ATOM 6058 N N . GLY A 1 767 ? -26.745 3.223 28.364 1.00 86.38 767 GLY A N 1
ATOM 6059 C CA . GLY A 1 767 ? -25.865 4.262 27.876 1.00 86.38 767 GLY A CA 1
ATOM 6060 C C . GLY A 1 767 ? -24.503 3.797 27.396 1.00 86.38 767 GLY A C 1
ATOM 6061 O O . GLY A 1 767 ? -23.990 2.780 27.870 1.00 86.38 767 GLY A O 1
ATOM 6062 N N . CYS A 1 768 ? -23.923 4.557 26.467 1.00 88.69 768 CYS A N 1
ATOM 6063 C CA . CYS A 1 768 ? -22.571 4.318 25.981 1.00 88.69 768 CYS A CA 1
ATOM 6064 C C . CYS A 1 768 ? -21.547 4.635 27.090 1.00 88.69 768 CYS A C 1
ATOM 6066 O O . CYS A 1 768 ? -21.600 5.717 27.675 1.00 88.69 768 CYS A O 1
ATOM 6068 N N . PRO A 1 769 ? -20.599 3.730 27.405 1.00 89.62 769 PRO A N 1
ATOM 6069 C CA . PRO A 1 769 ? -19.589 3.979 28.433 1.00 89.62 769 PRO A CA 1
ATOM 6070 C C . PRO A 1 769 ? -18.526 5.009 28.017 1.00 89.62 769 PRO A C 1
ATOM 6072 O O . PRO A 1 769 ? -17.785 5.465 28.882 1.00 89.62 769 PRO A O 1
ATOM 6075 N N . LEU A 1 770 ? -18.440 5.364 26.729 1.00 90.06 770 LEU A N 1
ATOM 6076 C CA . LEU A 1 770 ? -17.510 6.377 26.217 1.00 90.06 770 LEU A CA 1
ATOM 6077 C C . LEU A 1 770 ? -18.063 7.806 26.374 1.00 90.06 770 LEU A C 1
ATOM 6079 O O . LEU A 1 770 ? -17.296 8.763 26.340 1.00 90.06 770 LEU A O 1
ATOM 6083 N N . GLU A 1 771 ? -19.375 7.963 26.555 1.00 85.12 771 GLU A N 1
ATOM 6084 C CA . GLU A 1 771 ? -20.050 9.261 26.615 1.00 85.12 771 GLU A CA 1
ATOM 6085 C C . GLU A 1 771 ? -20.408 9.643 28.059 1.00 85.12 771 GLU A C 1
ATOM 6087 O O . GLU A 1 771 ? -20.958 8.838 28.814 1.00 85.12 771 GLU A O 1
ATOM 6092 N N . ILE A 1 772 ? -20.123 10.892 28.442 1.00 69.69 772 ILE A N 1
ATOM 6093 C CA . ILE A 1 772 ? -20.353 11.412 29.804 1.00 69.69 772 ILE A CA 1
ATOM 6094 C C . ILE A 1 772 ? -21.850 11.456 30.138 1.00 69.69 772 ILE A C 1
ATOM 6096 O O . ILE A 1 772 ? -22.263 10.948 31.180 1.00 69.69 772 ILE A O 1
ATOM 6100 N N . ASP A 1 773 ? -22.663 11.973 29.215 1.00 64.75 773 ASP A N 1
ATOM 6101 C CA . ASP A 1 773 ? -24.126 12.046 29.327 1.00 64.75 773 ASP A CA 1
ATOM 6102 C C . ASP A 1 773 ? -24.826 10.922 28.565 1.00 64.75 773 ASP A C 1
ATOM 6104 O O . ASP A 1 773 ? -25.999 11.060 28.233 1.00 64.75 773 ASP A O 1
ATOM 6108 N N . GLY A 1 774 ? -24.111 9.823 28.289 1.00 57.09 774 GLY A N 1
ATOM 6109 C CA . GLY A 1 774 ? -24.414 8.810 27.273 1.00 57.09 774 GLY A CA 1
ATOM 6110 C C . GLY A 1 774 ? -25.708 8.017 27.420 1.00 57.09 774 GLY A C 1
ATOM 6111 O O . GLY A 1 774 ? -25.747 6.882 26.962 1.00 57.09 774 GLY A O 1
ATOM 6112 N N . LYS A 1 775 ? -26.747 8.533 28.084 1.00 61.75 775 LYS A N 1
ATOM 6113 C CA . LYS A 1 775 ? -28.118 8.046 27.978 1.00 61.75 775 LYS A CA 1
ATOM 6114 C C . LYS A 1 775 ? -28.471 7.958 26.503 1.00 61.75 775 LYS A C 1
ATOM 6116 O O . LYS A 1 775 ? -28.554 8.963 25.809 1.00 61.75 775 LYS A O 1
ATOM 6121 N N . LEU A 1 776 ? -28.692 6.735 26.051 1.00 64.69 776 LEU A N 1
ATOM 6122 C CA . LEU A 1 776 ? -29.273 6.522 24.741 1.00 64.69 776 LEU A CA 1
ATOM 6123 C C . LEU A 1 776 ? -30.721 7.023 24.783 1.00 64.69 776 LEU A C 1
ATOM 6125 O O . LEU A 1 776 ? -31.418 6.788 25.776 1.00 64.69 776 LEU A O 1
ATOM 6129 N N . ASP A 1 777 ? -31.186 7.647 23.697 1.00 65.94 777 ASP A N 1
ATOM 6130 C CA . ASP A 1 777 ? -32.594 8.049 23.531 1.00 65.94 777 ASP A CA 1
ATOM 6131 C C . ASP A 1 777 ? -33.556 6.870 23.753 1.00 65.94 777 ASP A C 1
ATOM 6133 O O . ASP A 1 777 ? -34.712 7.034 24.143 1.00 65.94 777 ASP A O 1
ATOM 6137 N N . SER A 1 778 ? -33.078 5.646 23.523 1.00 68.25 778 SER A N 1
ATOM 6138 C CA . SER A 1 778 ? -33.751 4.404 23.888 1.00 68.25 778 SER A CA 1
ATOM 6139 C C . SER A 1 778 ? -32.724 3.352 24.331 1.00 68.25 778 SER A C 1
ATOM 6141 O O . SER A 1 778 ? -31.673 3.236 23.695 1.00 68.25 778 SER A O 1
ATOM 6143 N N . PRO A 1 779 ? -32.987 2.568 25.397 1.00 76.19 779 PRO A N 1
ATOM 6144 C CA . PRO A 1 779 ? -32.071 1.522 25.845 1.00 76.19 779 PRO A CA 1
ATOM 6145 C C . PRO A 1 779 ? -31.806 0.488 24.746 1.00 76.19 779 PRO A C 1
ATOM 6147 O O . PRO A 1 779 ? -32.738 -0.039 24.136 1.00 76.19 779 PRO A O 1
ATOM 6150 N N . CYS A 1 780 ? -30.534 0.164 24.518 1.00 82.06 780 CYS A N 1
ATOM 6151 C CA . CYS A 1 780 ? -30.137 -0.842 23.540 1.00 82.06 780 CYS A CA 1
ATOM 6152 C C . CYS A 1 780 ? -30.260 -2.240 24.162 1.00 82.06 780 CYS A C 1
ATOM 6154 O O . CYS A 1 780 ? -29.602 -2.545 25.161 1.00 82.06 780 CYS A O 1
ATOM 6156 N N . LYS A 1 781 ? -31.111 -3.091 23.583 1.00 83.88 781 LYS A N 1
ATOM 6157 C CA . LYS A 1 781 ? -31.268 -4.491 23.994 1.00 83.88 781 LYS A CA 1
ATOM 6158 C C . LYS A 1 781 ? -30.325 -5.372 23.182 1.00 83.88 781 LYS A C 1
ATOM 6160 O O . LYS A 1 781 ? -30.363 -5.352 21.959 1.00 83.88 781 LYS A O 1
ATOM 6165 N N . ILE A 1 782 ? -29.510 -6.167 23.866 1.00 82.88 782 ILE A N 1
ATOM 6166 C CA . ILE A 1 782 ? -28.530 -7.066 23.255 1.00 82.88 782 ILE A CA 1
ATOM 6167 C C . ILE A 1 782 ? -28.797 -8.488 23.735 1.00 82.88 782 ILE A C 1
ATOM 6169 O O . ILE A 1 782 ? -28.779 -8.776 24.936 1.00 82.88 782 ILE A O 1
ATOM 6173 N N . VAL A 1 783 ? -29.023 -9.393 22.785 1.00 80.50 783 VAL A N 1
ATOM 6174 C CA . VAL A 1 783 ? -29.205 -10.820 23.055 1.00 80.50 783 VAL A CA 1
ATOM 6175 C C . VAL A 1 783 ? -27.864 -11.530 22.907 1.00 80.50 783 VAL A C 1
ATOM 6177 O O . VAL A 1 783 ? -27.282 -11.590 21.828 1.00 80.50 783 VAL A O 1
ATOM 6180 N N . LEU A 1 784 ? -27.370 -12.088 24.009 1.00 82.00 784 LEU A N 1
ATOM 6181 C CA . LEU A 1 784 ? -26.175 -12.915 24.034 1.00 82.00 784 LEU A CA 1
ATOM 6182 C C . LEU A 1 784 ? -26.551 -14.387 23.963 1.00 82.00 784 LEU A C 1
ATOM 6184 O O . LEU A 1 784 ? -27.253 -14.919 24.827 1.00 82.00 784 LEU A O 1
ATOM 6188 N N . LYS A 1 785 ? -25.979 -15.073 22.979 1.00 80.81 785 LYS A N 1
ATOM 6189 C CA . LYS A 1 785 ? -26.094 -16.520 22.863 1.00 80.81 785 LYS A CA 1
ATOM 6190 C C . LYS A 1 785 ? -25.576 -17.215 24.143 1.00 80.81 785 LYS A C 1
ATOM 6192 O O . LYS A 1 785 ? -24.463 -16.915 24.589 1.00 80.81 785 LYS A O 1
ATOM 6197 N N . PRO A 1 786 ? -26.337 -18.150 24.743 1.00 80.44 786 PRO A N 1
ATOM 6198 C CA . PRO A 1 786 ? -25.860 -18.945 25.873 1.00 80.44 786 PRO A CA 1
ATOM 6199 C C . PRO A 1 786 ? -24.603 -19.751 25.517 1.00 80.44 786 PRO A C 1
ATOM 6201 O O . PRO A 1 786 ? -24.536 -20.344 24.444 1.00 80.44 786 PRO A O 1
ATOM 6204 N N . ALA A 1 787 ? -23.636 -19.839 26.438 1.00 73.81 787 ALA A N 1
ATOM 6205 C CA . ALA A 1 787 ? -22.363 -20.531 26.194 1.00 73.81 787 ALA A CA 1
ATOM 6206 C C . ALA A 1 787 ? -22.534 -22.024 25.849 1.00 73.81 787 ALA A C 1
ATOM 6208 O O . ALA A 1 787 ? -21.795 -22.553 25.028 1.00 73.81 787 ALA A O 1
ATOM 6209 N N . CYS A 1 788 ? -23.534 -22.687 26.439 1.00 79.94 788 CYS A N 1
ATOM 6210 C CA . CYS A 1 788 ? -23.829 -24.100 26.180 1.00 79.94 788 CYS A CA 1
ATOM 6211 C C . CYS A 1 788 ? -24.798 -24.322 25.005 1.00 79.94 788 CYS A C 1
ATOM 6213 O O . CYS A 1 788 ? -25.125 -25.467 24.703 1.00 79.94 788 CYS A O 1
ATOM 6215 N N . ALA A 1 789 ? -25.310 -23.261 24.369 1.00 83.38 789 ALA A N 1
ATOM 6216 C CA . ALA A 1 789 ? -26.211 -23.402 23.230 1.00 83.38 789 ALA A CA 1
ATOM 6217 C C . ALA A 1 789 ? -25.413 -23.649 21.939 1.00 83.38 789 ALA A C 1
ATOM 6219 O O . ALA A 1 789 ? -24.422 -22.967 21.665 1.00 83.38 789 ALA A O 1
ATOM 6220 N N . GLY A 1 790 ? -25.867 -24.591 21.107 1.00 84.50 790 GLY A N 1
ATOM 6221 C CA . GLY A 1 790 ? -25.343 -24.779 19.747 1.00 84.50 790 GLY A CA 1
ATOM 6222 C C . GLY A 1 790 ? -25.594 -23.546 18.871 1.00 84.50 790 GLY A C 1
ATOM 6223 O O . GLY A 1 790 ? -26.525 -22.790 19.134 1.00 84.50 790 GLY A O 1
ATOM 6224 N N . VAL A 1 791 ? -24.730 -23.285 17.879 1.00 87.44 791 VAL A N 1
ATOM 6225 C CA . VAL A 1 791 ? -24.962 -22.198 16.903 1.00 87.44 791 VAL A CA 1
ATOM 6226 C C . VAL A 1 791 ? -26.049 -22.661 15.938 1.00 87.44 791 VAL A C 1
ATOM 6228 O O . VAL A 1 791 ? -25.906 -23.713 15.320 1.00 87.44 791 VAL A O 1
ATOM 6231 N N . ARG A 1 792 ? -27.126 -21.888 15.808 1.00 90.56 792 ARG A N 1
ATOM 6232 C CA . ARG A 1 792 ? -28.195 -22.138 14.835 1.00 90.56 792 ARG A CA 1
ATOM 6233 C C . ARG A 1 792 ? -27.823 -21.449 13.527 1.00 90.56 792 ARG A C 1
ATOM 6235 O O . ARG A 1 792 ? -27.777 -20.221 13.485 1.00 90.56 792 ARG A O 1
ATOM 6242 N N . VAL A 1 793 ? -27.535 -22.227 12.487 1.00 92.56 793 VAL A N 1
ATOM 6243 C CA . VAL A 1 793 ? -27.074 -21.707 11.193 1.00 92.56 793 VAL A CA 1
ATOM 6244 C C . VAL A 1 793 ? -28.116 -21.984 10.116 1.00 92.56 793 VAL A C 1
ATOM 6246 O O . VAL A 1 793 ? -28.569 -23.120 9.983 1.00 92.56 793 VAL A O 1
ATOM 6249 N N . LEU A 1 794 ? -28.470 -20.957 9.345 1.00 92.31 794 LEU A N 1
ATOM 6250 C CA . LEU A 1 794 ? -29.209 -21.088 8.091 1.00 92.31 794 LEU A CA 1
ATOM 6251 C C . LEU A 1 794 ? -28.232 -20.890 6.933 1.00 92.31 794 LEU A C 1
ATOM 6253 O O . LEU A 1 794 ? -27.565 -19.862 6.872 1.00 92.31 794 LEU A O 1
ATOM 6257 N N . THR A 1 795 ? -28.148 -21.854 6.022 1.00 92.81 795 THR A N 1
ATOM 6258 C CA . THR A 1 795 ? -27.313 -21.758 4.818 1.00 92.81 795 THR A CA 1
ATOM 6259 C C . THR A 1 795 ? -28.196 -21.678 3.583 1.00 92.81 795 THR A C 1
ATOM 6261 O O . THR A 1 795 ? -29.069 -22.526 3.406 1.00 92.81 795 THR A O 1
ATOM 6264 N N . LEU A 1 796 ? -27.951 -20.674 2.749 1.00 90.25 796 LEU A N 1
ATOM 6265 C CA . LEU A 1 796 ? -28.739 -20.330 1.570 1.00 90.25 796 LEU A CA 1
ATOM 6266 C C . LEU A 1 796 ? -27.871 -20.430 0.313 1.00 90.25 796 LEU A C 1
ATOM 6268 O O . LEU A 1 796 ? -26.750 -19.904 0.280 1.00 90.25 796 LEU A O 1
ATOM 6272 N N . ASP A 1 797 ? -28.369 -21.114 -0.713 1.00 85.44 797 ASP A N 1
ATOM 6273 C CA . ASP A 1 797 ? -27.561 -21.502 -1.868 1.00 85.44 797 ASP A CA 1
ATOM 6274 C C . ASP A 1 797 ? -27.655 -20.495 -3.033 1.00 85.44 797 ASP A C 1
ATOM 6276 O O . ASP A 1 797 ? -28.622 -19.751 -3.234 1.00 85.44 797 ASP A O 1
ATOM 6280 N N . GLY A 1 798 ? -26.606 -20.472 -3.850 1.00 74.00 798 GLY A N 1
ATOM 6281 C CA . GLY A 1 798 ? -26.490 -19.667 -5.057 1.00 74.00 798 GLY A CA 1
ATOM 6282 C C . GLY A 1 798 ? -27.232 -20.281 -6.245 1.00 74.00 798 GLY A C 1
ATOM 6283 O O . GLY A 1 798 ? -26.614 -20.752 -7.196 1.00 74.00 798 GLY A O 1
ATOM 6284 N N . GLY A 1 799 ? -28.566 -20.251 -6.233 1.00 68.12 799 GLY A N 1
ATOM 6285 C CA . GLY A 1 799 ? -29.398 -20.862 -7.279 1.00 68.12 799 GLY A CA 1
ATOM 6286 C C . GLY A 1 799 ? -29.709 -20.009 -8.524 1.00 68.12 799 GLY A C 1
ATOM 6287 O O . GLY A 1 799 ? -30.229 -20.555 -9.506 1.00 68.12 799 GLY A O 1
ATOM 6288 N N . GLY A 1 800 ? -29.445 -18.695 -8.520 1.00 68.62 800 GLY A N 1
ATOM 6289 C CA . GLY A 1 800 ? -29.954 -17.781 -9.558 1.00 68.62 800 GLY A CA 1
ATOM 6290 C C . GLY A 1 800 ? -31.475 -17.602 -9.435 1.00 68.62 800 GLY A C 1
ATOM 6291 O O . GLY A 1 800 ? -31.986 -17.446 -8.330 1.00 68.62 800 GLY A O 1
ATOM 6292 N N . VAL A 1 801 ? -32.222 -17.716 -10.544 1.00 66.88 801 VAL A N 1
ATOM 6293 C CA . VAL A 1 801 ? -33.708 -17.731 -10.533 1.00 66.88 801 VAL A CA 1
ATOM 6294 C C . VAL A 1 801 ? -34.261 -18.807 -9.589 1.00 66.88 801 VAL A C 1
ATOM 6296 O O . VAL A 1 801 ? -35.312 -18.614 -8.984 1.00 66.88 801 VAL A O 1
ATOM 6299 N N . ARG A 1 802 ? -33.544 -19.930 -9.410 1.00 71.00 802 ARG A N 1
ATOM 6300 C CA . ARG A 1 802 ? -33.969 -21.033 -8.529 1.00 71.00 802 ARG A CA 1
ATOM 6301 C C . ARG A 1 802 ? -34.059 -20.630 -7.056 1.00 71.00 802 ARG A C 1
ATOM 6303 O O . ARG A 1 802 ? -34.757 -21.303 -6.306 1.00 71.00 802 ARG A O 1
ATOM 6310 N N . ALA A 1 803 ? -33.456 -19.506 -6.661 1.00 74.06 803 ALA A N 1
ATOM 6311 C CA . ALA A 1 803 ? -33.656 -18.936 -5.332 1.00 74.06 803 ALA A CA 1
ATOM 6312 C C . ALA A 1 803 ? -35.138 -18.619 -5.044 1.00 74.06 803 ALA A C 1
ATOM 6314 O O . ALA A 1 803 ? -35.530 -18.600 -3.885 1.00 74.06 803 ALA A O 1
ATOM 6315 N N . ILE A 1 804 ? -35.990 -18.453 -6.070 1.00 76.19 804 ILE A N 1
ATOM 6316 C CA . ILE A 1 804 ? -37.454 -18.343 -5.910 1.00 76.19 804 ILE A CA 1
ATOM 6317 C C . ILE A 1 804 ? -38.033 -19.556 -5.170 1.00 76.19 804 ILE A C 1
ATOM 6319 O O . ILE A 1 804 ? -38.899 -19.381 -4.317 1.00 76.19 804 ILE A O 1
ATOM 6323 N N . ALA A 1 805 ? -37.544 -20.768 -5.447 1.00 81.88 805 ALA A N 1
ATOM 6324 C CA . ALA A 1 805 ? -37.986 -21.961 -4.731 1.00 81.88 805 ALA A CA 1
ATOM 6325 C C . ALA A 1 805 ? -37.529 -21.935 -3.264 1.00 81.88 805 ALA A C 1
ATOM 6327 O O . ALA A 1 805 ? -38.328 -22.199 -2.371 1.00 81.88 805 ALA A O 1
ATOM 6328 N N . GLU A 1 806 ? -36.274 -21.553 -3.012 1.00 85.00 806 GLU A N 1
ATOM 6329 C CA . GLU A 1 806 ? -35.725 -21.401 -1.657 1.00 85.00 806 GLU A CA 1
ATOM 6330 C C . GLU A 1 806 ? -36.536 -20.390 -0.831 1.00 85.00 806 GLU A C 1
ATOM 6332 O O . GLU A 1 806 ? -36.954 -20.678 0.288 1.00 85.00 806 GLU A O 1
ATOM 6337 N N . LEU A 1 807 ? -36.863 -19.238 -1.415 1.00 79.88 807 LEU A N 1
ATOM 6338 C CA . LEU A 1 807 ? -37.714 -18.221 -0.798 1.00 79.88 807 LEU A CA 1
ATOM 6339 C C . LEU A 1 807 ? -39.128 -18.709 -0.508 1.00 79.88 807 LEU A C 1
ATOM 6341 O O . LEU A 1 807 ? -39.694 -18.362 0.526 1.00 79.88 807 LEU A O 1
ATOM 6345 N N . GLU A 1 808 ? -39.717 -19.473 -1.426 1.00 83.44 808 GLU A N 1
ATOM 6346 C CA . GLU A 1 808 ? -41.057 -20.020 -1.244 1.00 83.44 808 GLU A CA 1
ATOM 6347 C C . GLU A 1 808 ? -41.078 -21.022 -0.087 1.00 83.44 808 GLU A C 1
ATOM 6349 O O . GLU A 1 808 ? -41.974 -20.971 0.755 1.00 83.44 808 GLU A O 1
ATOM 6354 N N . ILE A 1 809 ? -40.039 -21.854 0.026 1.00 87.25 809 ILE A N 1
ATOM 6355 C CA . ILE A 1 809 ? -39.844 -22.748 1.171 1.00 87.25 809 ILE A CA 1
ATOM 6356 C C . ILE A 1 809 ? -39.739 -21.933 2.465 1.00 87.25 809 ILE A C 1
ATOM 6358 O O . ILE A 1 809 ? -40.444 -22.233 3.426 1.00 87.25 809 ILE A O 1
ATOM 6362 N N . LEU A 1 810 ? -38.928 -20.871 2.493 1.00 86.88 810 LEU A N 1
ATOM 6363 C CA . LEU A 1 810 ? -38.792 -20.008 3.672 1.00 86.88 810 LEU A CA 1
ATOM 6364 C C . LEU A 1 810 ? -40.111 -19.292 4.028 1.00 86.88 810 LEU A C 1
ATOM 6366 O O . LEU A 1 810 ? -40.428 -19.156 5.208 1.00 86.88 810 LEU A O 1
ATOM 6370 N N . ARG A 1 811 ? -40.919 -18.891 3.034 1.00 83.56 811 ARG A N 1
ATOM 6371 C CA . ARG A 1 811 ? -42.256 -18.291 3.226 1.00 83.56 811 ARG A CA 1
ATOM 6372 C C . ARG A 1 811 ? -43.232 -19.284 3.853 1.00 83.56 811 ARG A C 1
ATOM 6374 O O . ARG A 1 811 ? -43.975 -18.924 4.767 1.00 83.56 811 ARG A O 1
ATOM 6381 N N . VAL A 1 812 ? -43.246 -20.523 3.358 1.00 85.62 812 VAL A N 1
ATOM 6382 C CA . VAL A 1 812 ? -44.072 -21.599 3.921 1.00 85.62 812 VAL A CA 1
ATOM 6383 C C . VAL A 1 812 ? -43.609 -21.919 5.341 1.00 85.62 812 VAL A C 1
ATOM 6385 O O . VAL A 1 812 ? -44.441 -21.963 6.240 1.00 85.62 812 VAL A O 1
ATOM 6388 N N . LEU A 1 813 ? -42.301 -22.034 5.581 1.00 85.94 813 LEU A N 1
ATOM 6389 C CA . LEU A 1 813 ? -41.749 -22.249 6.921 1.00 85.94 813 LEU A CA 1
ATOM 6390 C C . LEU A 1 813 ? -42.153 -21.136 7.893 1.00 85.94 813 LEU A C 1
ATOM 6392 O O . LEU A 1 813 ? -42.633 -21.441 8.981 1.00 85.94 813 LEU A O 1
ATOM 6396 N N . GLU A 1 814 ? -42.033 -19.865 7.493 1.00 83.94 814 GLU A N 1
ATOM 6397 C CA . GLU A 1 814 ? -42.488 -18.719 8.292 1.00 83.94 814 GLU A CA 1
ATOM 6398 C C . GLU A 1 814 ? -43.982 -18.841 8.637 1.00 83.94 814 GLU A C 1
ATOM 6400 O O . GLU A 1 814 ? -44.381 -18.583 9.772 1.00 83.94 814 GLU A O 1
ATOM 6405 N N . LYS A 1 815 ? -44.819 -19.278 7.687 1.00 83.00 815 LYS A N 1
ATOM 6406 C CA . LYS A 1 815 ? -46.253 -19.505 7.915 1.00 83.00 815 LYS A CA 1
ATOM 6407 C C . LYS A 1 815 ? -46.506 -20.640 8.914 1.00 83.00 815 LYS A C 1
ATOM 6409 O O . LYS A 1 815 ? -47.315 -20.445 9.821 1.00 83.00 815 LYS A O 1
ATOM 6414 N N . GLU A 1 816 ? -45.816 -21.769 8.775 1.00 85.44 816 GLU A N 1
ATOM 6415 C CA . GLU A 1 816 ? -45.981 -22.949 9.635 1.00 85.44 816 GLU A CA 1
ATOM 6416 C C . GLU A 1 816 ? -45.516 -22.700 11.078 1.00 85.44 816 GLU A C 1
ATOM 6418 O O . GLU A 1 816 ? -46.143 -23.179 12.021 1.00 85.44 816 GLU A O 1
ATOM 6423 N N . VAL A 1 817 ? -44.495 -21.860 11.296 1.00 82.44 817 VAL A N 1
ATOM 6424 C CA . VAL A 1 817 ? -44.082 -21.435 12.654 1.00 82.44 817 VAL A CA 1
ATOM 6425 C C . VAL A 1 817 ? -44.985 -20.341 13.251 1.00 82.44 817 VAL A C 1
ATOM 6427 O O . VAL A 1 817 ? -44.653 -19.707 14.252 1.00 82.44 817 VAL A O 1
ATOM 6430 N N . GLY A 1 818 ? -46.148 -20.094 12.638 1.00 77.12 818 GLY A N 1
ATOM 6431 C CA . GLY A 1 818 ? -47.161 -19.127 13.066 1.00 77.12 818 GLY A CA 1
ATOM 6432 C C . GLY A 1 818 ? -46.950 -17.708 12.529 1.00 77.12 818 GLY A C 1
ATOM 6433 O O . GLY A 1 818 ? -47.845 -16.869 12.644 1.00 77.12 818 GLY A O 1
ATOM 6434 N N . GLY A 1 819 ? -45.788 -17.428 11.930 1.00 70.81 819 GLY A N 1
ATOM 6435 C CA . GLY A 1 819 ? -45.387 -16.188 11.254 1.00 70.81 819 GLY A CA 1
ATOM 6436 C C . GLY A 1 819 ? -45.580 -14.886 12.039 1.00 70.81 819 GLY A C 1
ATOM 6437 O O . GLY A 1 819 ? -45.670 -13.803 11.464 1.00 70.81 819 GLY A O 1
ATOM 6438 N N . LYS A 1 820 ? -45.687 -14.991 13.362 1.00 72.00 820 LYS A N 1
ATOM 6439 C CA . LYS A 1 820 ? -45.684 -13.848 14.283 1.00 72.00 820 LYS A CA 1
ATOM 6440 C C . LYS A 1 820 ? -44.265 -13.438 14.681 1.00 72.00 820 LYS A C 1
ATOM 6442 O O . LYS A 1 820 ? -44.085 -12.362 15.234 1.00 72.00 820 LYS A O 1
ATOM 6447 N N . ILE A 1 821 ? -43.291 -14.315 14.441 1.00 73.75 821 ILE A N 1
ATOM 6448 C CA . ILE A 1 821 ? -41.878 -14.126 14.763 1.00 73.75 821 ILE A CA 1
ATOM 6449 C C . ILE A 1 821 ? -41.112 -14.173 13.436 1.00 73.75 821 ILE A C 1
ATOM 6451 O O . ILE A 1 821 ? -41.303 -15.145 12.697 1.00 73.75 821 ILE A O 1
ATOM 6455 N N . PRO A 1 822 ? -40.271 -13.172 13.125 1.00 75.06 822 PRO A N 1
ATOM 6456 C CA . PRO A 1 822 ? -39.435 -13.195 11.932 1.00 75.06 822 PRO A CA 1
ATOM 6457 C C . PRO A 1 822 ? -38.538 -14.431 11.893 1.00 75.06 822 PRO A C 1
ATOM 6459 O O . PRO A 1 822 ? -37.995 -14.859 12.917 1.00 75.06 822 PRO A O 1
ATOM 6462 N N . LEU A 1 823 ? -38.342 -14.993 10.700 1.00 80.00 823 LEU A N 1
ATOM 6463 C CA . LEU A 1 823 ? -37.536 -16.204 10.527 1.00 80.00 823 LEU A CA 1
ATOM 6464 C C . LEU A 1 823 ? -36.074 -16.006 10.981 1.00 80.00 823 LEU A C 1
ATOM 6466 O O . LEU A 1 823 ? -35.448 -16.933 11.492 1.00 80.00 823 LEU A O 1
ATOM 6470 N N . SER A 1 824 ? -35.558 -14.779 10.868 1.00 79.94 824 SER A N 1
ATOM 6471 C CA . SER A 1 824 ? -34.232 -14.356 11.335 1.00 79.94 824 SER A CA 1
ATOM 6472 C C . SER A 1 824 ? -33.993 -14.648 12.825 1.00 79.94 824 SER A C 1
ATOM 6474 O O . SER A 1 824 ? -32.896 -15.057 13.195 1.00 79.94 824 SER A O 1
ATOM 6476 N N . ALA A 1 825 ? -35.016 -14.543 13.681 1.00 79.94 825 ALA A N 1
ATOM 6477 C CA . ALA A 1 825 ? -34.891 -14.762 15.126 1.00 79.94 825 ALA A CA 1
ATOM 6478 C C . ALA A 1 825 ? -34.595 -16.228 15.512 1.00 79.94 825 ALA A C 1
ATOM 6480 O O . ALA A 1 825 ? -34.134 -16.529 16.624 1.00 79.94 825 ALA A O 1
ATOM 6481 N N . PHE A 1 826 ? -34.837 -17.166 14.592 1.00 84.00 826 PHE A N 1
ATOM 6482 C CA . PHE A 1 826 ? -34.562 -18.587 14.795 1.00 84.00 826 PHE A CA 1
ATOM 6483 C C . PHE A 1 826 ? -33.100 -18.964 14.532 1.00 84.00 826 PHE A C 1
ATOM 6485 O O . PHE A 1 826 ? -32.695 -20.067 14.905 1.00 84.00 826 PHE A O 1
ATOM 6492 N N . PHE A 1 827 ? -32.297 -18.060 13.965 1.00 88.31 827 PHE A N 1
ATOM 6493 C CA . PHE A 1 827 ? -30.919 -18.328 13.565 1.00 88.31 827 PHE A CA 1
ATOM 6494 C C . PHE A 1 827 ? -29.946 -17.332 14.200 1.00 88.31 827 PHE A C 1
ATOM 6496 O O . PHE A 1 827 ? -30.236 -16.149 14.338 1.00 88.31 827 PHE A O 1
ATOM 6503 N N . ASP A 1 828 ? -28.773 -17.825 14.599 1.00 85.88 828 ASP A N 1
ATOM 6504 C CA . ASP A 1 828 ? -27.686 -16.987 15.116 1.00 85.88 828 ASP A CA 1
ATOM 6505 C C . ASP A 1 828 ? -26.806 -16.465 13.969 1.00 85.88 828 ASP A C 1
ATOM 6507 O O . ASP A 1 828 ? -26.240 -15.378 14.068 1.00 85.88 828 ASP A O 1
ATOM 6511 N N . LEU A 1 829 ? -26.699 -17.248 12.889 1.00 89.75 829 LEU A N 1
ATOM 6512 C CA . LEU A 1 829 ? -25.937 -16.939 11.684 1.00 89.75 829 LEU A CA 1
ATOM 6513 C C . LEU A 1 829 ? -26.726 -17.357 10.437 1.00 89.75 829 LEU A C 1
ATOM 6515 O O . LEU A 1 829 ? -27.179 -18.497 10.340 1.00 89.75 829 LEU A O 1
ATOM 6519 N N . ILE A 1 830 ? -26.835 -16.455 9.468 1.00 92.19 830 ILE A N 1
ATOM 6520 C CA . ILE A 1 830 ? -27.367 -16.733 8.134 1.00 92.19 830 ILE A CA 1
ATOM 6521 C C . ILE A 1 830 ? -26.226 -16.578 7.132 1.00 92.19 830 ILE A C 1
ATOM 6523 O O . ILE A 1 830 ? -25.657 -15.497 6.984 1.00 92.19 830 ILE A O 1
ATOM 6527 N N . VAL A 1 831 ? -25.871 -17.667 6.461 1.00 92.81 831 VAL A N 1
ATOM 6528 C CA . VAL A 1 831 ? -24.821 -17.702 5.444 1.00 92.81 831 VAL A CA 1
ATOM 6529 C C . VAL A 1 831 ? -25.479 -17.823 4.085 1.00 92.81 831 VAL A C 1
ATOM 6531 O O . VAL A 1 831 ? -26.330 -18.687 3.895 1.00 92.81 831 VAL A O 1
ATOM 6534 N N . GLY A 1 832 ? -25.084 -16.988 3.133 1.00 90.75 832 GLY A N 1
ATOM 6535 C CA . GLY A 1 832 ? -25.630 -17.047 1.785 1.00 90.75 832 GLY A CA 1
ATOM 6536 C C . GLY A 1 832 ? -24.563 -16.875 0.719 1.00 90.75 832 GLY A C 1
ATOM 6537 O O . GLY A 1 832 ? -23.699 -16.008 0.840 1.00 90.75 832 GLY A O 1
ATOM 6538 N N . THR A 1 833 ? -24.661 -17.675 -0.342 1.00 85.12 833 THR A N 1
ATOM 6539 C CA . THR A 1 833 ? -23.807 -17.549 -1.532 1.00 85.12 833 THR A CA 1
ATOM 6540 C C . THR A 1 833 ? -24.599 -16.931 -2.677 1.00 85.12 833 THR A C 1
ATOM 6542 O O . THR A 1 833 ? -25.721 -17.355 -2.956 1.00 85.12 833 THR A O 1
ATOM 6545 N N . ASN A 1 834 ? -24.035 -15.937 -3.370 1.00 76.81 834 ASN A N 1
ATOM 6546 C CA . ASN A 1 834 ? -24.656 -15.300 -4.540 1.00 76.81 834 ASN A CA 1
ATOM 6547 C C . ASN A 1 834 ? -26.111 -14.840 -4.263 1.00 76.81 834 ASN A C 1
ATOM 6549 O O . ASN A 1 834 ? -26.340 -14.033 -3.362 1.00 76.81 834 ASN A O 1
ATOM 6553 N N . THR A 1 835 ? -27.114 -15.376 -4.970 1.00 79.69 835 THR A N 1
ATOM 6554 C CA . THR A 1 835 ? -28.532 -15.057 -4.736 1.00 79.69 835 THR A CA 1
ATOM 6555 C C . THR A 1 835 ? -28.996 -15.410 -3.327 1.00 79.69 835 THR A C 1
ATOM 6557 O O . THR A 1 835 ? -29.751 -14.634 -2.750 1.00 79.69 835 THR A O 1
ATOM 6560 N N . GLY A 1 836 ? -28.504 -16.507 -2.742 1.00 84.81 836 GLY A N 1
ATOM 6561 C CA . GLY A 1 836 ? -28.752 -16.849 -1.340 1.00 84.81 836 GLY A CA 1
ATOM 6562 C C . GLY A 1 836 ? -28.154 -15.817 -0.379 1.00 84.81 836 GLY A C 1
ATOM 6563 O O . GLY A 1 836 ? -28.719 -15.549 0.674 1.00 84.81 836 GLY A O 1
ATOM 6564 N N . GLY A 1 837 ? -27.065 -15.146 -0.772 1.00 86.56 837 GLY A N 1
ATOM 6565 C CA . GLY A 1 837 ? -26.502 -13.993 -0.059 1.00 86.56 837 GLY A CA 1
ATOM 6566 C C . GLY A 1 837 ? -27.456 -12.799 -0.009 1.00 86.56 837 GLY A C 1
ATOM 6567 O O . GLY A 1 837 ? -27.613 -12.174 1.037 1.00 86.56 837 GLY A O 1
ATOM 6568 N N . LEU A 1 838 ? -28.167 -12.522 -1.107 1.00 81.50 838 LEU A N 1
ATOM 6569 C CA . LEU A 1 838 ? -29.188 -11.466 -1.149 1.00 81.50 838 LEU A CA 1
ATOM 6570 C C . LEU A 1 838 ? -30.386 -11.792 -0.254 1.00 81.50 838 LEU A C 1
ATOM 6572 O O . LEU A 1 838 ? -30.895 -10.912 0.441 1.00 81.50 838 LEU A O 1
ATOM 6576 N N . VAL A 1 839 ? -30.815 -13.058 -0.244 1.00 83.38 839 VAL A N 1
ATOM 6577 C CA . VAL A 1 839 ? -31.851 -13.540 0.682 1.00 83.38 839 VAL A CA 1
ATOM 6578 C C . VAL A 1 839 ? -31.374 -13.395 2.127 1.00 83.38 839 VAL A C 1
ATOM 6580 O O . VAL A 1 839 ? -32.105 -12.865 2.961 1.00 83.38 839 VAL A O 1
ATOM 6583 N N . ALA A 1 840 ? -30.131 -13.792 2.412 1.00 87.94 840 ALA A N 1
ATOM 6584 C CA . ALA A 1 840 ? -29.531 -13.695 3.737 1.00 87.94 840 ALA A CA 1
ATOM 6585 C C . ALA A 1 840 ? -29.502 -12.247 4.251 1.00 87.94 840 ALA A C 1
ATOM 6587 O O . ALA A 1 840 ? -29.918 -11.993 5.382 1.00 87.94 840 ALA A O 1
ATOM 6588 N N . LEU A 1 841 ? -29.083 -11.289 3.415 1.00 84.81 841 LEU A N 1
ATOM 6589 C CA . LEU A 1 841 ? -29.109 -9.858 3.741 1.00 84.81 841 LEU A CA 1
ATOM 6590 C C . LEU A 1 841 ? -30.534 -9.362 4.005 1.00 84.81 841 LEU A C 1
ATOM 6592 O O . LEU A 1 841 ? -30.773 -8.657 4.983 1.00 84.81 841 LEU A O 1
ATOM 6596 N N . GLY A 1 842 ? -31.492 -9.773 3.178 1.00 80.00 842 GLY A N 1
ATOM 6597 C CA . GLY A 1 842 ? -32.903 -9.451 3.363 1.00 80.00 842 GLY A CA 1
ATOM 6598 C C . GLY A 1 842 ? -33.489 -9.919 4.694 1.00 80.00 842 GLY A C 1
ATOM 6599 O O . GLY A 1 842 ? -34.177 -9.168 5.385 1.00 80.00 842 GLY A O 1
ATOM 6600 N N . LEU A 1 843 ? -33.184 -11.158 5.078 1.00 81.19 843 LEU A N 1
ATOM 6601 C CA . LEU A 1 843 ? -33.642 -11.739 6.338 1.00 81.19 843 LEU A CA 1
ATOM 6602 C C . LEU A 1 843 ? -32.937 -11.109 7.547 1.00 81.19 843 LEU A C 1
ATOM 6604 O O . LEU A 1 843 ? -33.598 -10.730 8.509 1.00 81.19 843 LEU A O 1
ATOM 6608 N N . ALA A 1 844 ? -31.608 -10.986 7.512 1.00 79.12 844 ALA A N 1
ATOM 6609 C CA . ALA A 1 844 ? -30.815 -10.584 8.675 1.00 79.12 844 ALA A CA 1
ATOM 6610 C C . ALA A 1 844 ? -30.739 -9.063 8.890 1.00 79.12 844 ALA A C 1
ATOM 6612 O O . ALA A 1 844 ? -30.731 -8.599 10.030 1.00 79.12 844 ALA A O 1
ATOM 6613 N N . VAL A 1 845 ? -30.653 -8.276 7.813 1.00 73.62 845 VAL A N 1
ATOM 6614 C CA . VAL A 1 845 ? -30.414 -6.822 7.886 1.00 73.62 845 VAL A CA 1
ATOM 6615 C C . VAL A 1 845 ? -31.710 -6.046 7.788 1.00 73.62 845 VAL A C 1
ATOM 6617 O O . VAL A 1 845 ? -31.895 -5.089 8.531 1.00 73.62 845 VAL A O 1
ATOM 6620 N N . GLU A 1 846 ? -32.636 -6.467 6.933 1.00 69.81 846 GLU A N 1
ATOM 6621 C CA . GLU A 1 846 ? -33.894 -5.756 6.696 1.00 69.81 846 GLU A CA 1
ATOM 6622 C C . GLU A 1 846 ? -35.080 -6.303 7.508 1.00 69.81 846 GLU A C 1
ATOM 6624 O O . GLU A 1 846 ? -36.107 -5.633 7.588 1.00 69.81 846 GLU A O 1
ATOM 6629 N N . ASP A 1 847 ? -34.914 -7.445 8.184 1.00 65.81 847 ASP A N 1
ATOM 6630 C CA . ASP A 1 847 ? -35.972 -8.147 8.930 1.00 65.81 847 ASP A CA 1
ATOM 6631 C C . ASP A 1 847 ? -37.228 -8.370 8.077 1.00 65.81 847 ASP A C 1
ATOM 6633 O O . ASP A 1 847 ? -38.357 -8.049 8.450 1.00 65.81 847 ASP A O 1
ATOM 6637 N N . TRP A 1 848 ? -37.022 -8.849 6.848 1.00 68.06 848 TRP A N 1
ATOM 6638 C CA . TRP A 1 848 ? -38.139 -9.129 5.962 1.00 68.06 848 TRP A CA 1
ATOM 6639 C C . TRP A 1 848 ? -39.032 -10.214 6.543 1.00 68.06 848 TRP A C 1
ATOM 6641 O O . TRP A 1 848 ? -38.682 -11.392 6.544 1.00 68.06 848 TRP A O 1
ATOM 6651 N N . VAL A 1 849 ? -40.244 -9.810 6.907 1.00 65.62 849 VAL A N 1
ATOM 6652 C CA . VAL A 1 849 ? -41.379 -10.722 6.980 1.00 65.62 849 VAL A CA 1
ATOM 6653 C C . VAL A 1 849 ? -41.688 -11.144 5.548 1.00 65.62 849 VAL A C 1
ATOM 6655 O O . VAL A 1 849 ? -42.163 -10.344 4.727 1.00 65.62 849 VAL A O 1
ATOM 6658 N N . LEU A 1 850 ? -41.363 -12.395 5.219 1.00 67.69 850 LEU A N 1
ATOM 6659 C CA . LEU A 1 850 ? -41.423 -12.892 3.846 1.00 67.69 850 LEU A CA 1
ATOM 6660 C C . LEU A 1 850 ? -42.840 -12.761 3.290 1.00 67.69 850 LEU A C 1
ATOM 6662 O O . LEU A 1 850 ? -43.001 -12.378 2.135 1.00 67.69 850 LEU A O 1
ATOM 6666 N N . ARG A 1 851 ? -43.878 -12.948 4.113 1.00 64.25 851 ARG A N 1
ATOM 6667 C CA . ARG A 1 851 ? -45.281 -12.767 3.692 1.00 64.25 851 ARG A CA 1
ATOM 6668 C C . ARG A 1 851 ? -45.616 -11.390 3.108 1.00 64.25 851 ARG A C 1
ATOM 6670 O O . ARG A 1 851 ? -46.425 -11.323 2.187 1.00 64.25 851 ARG A O 1
ATOM 6677 N N . GLU A 1 852 ? -45.009 -10.314 3.599 1.00 65.88 852 GLU A N 1
ATOM 6678 C CA . GLU A 1 852 ? -45.331 -8.943 3.168 1.00 65.88 852 GLU A CA 1
ATOM 6679 C C . GLU A 1 852 ? -44.471 -8.485 1.988 1.00 65.88 852 GLU A C 1
ATOM 6681 O O . GLU A 1 852 ? -44.925 -7.745 1.112 1.00 65.88 852 GLU A O 1
ATOM 6686 N N . ARG A 1 853 ? -43.214 -8.940 1.945 1.00 67.69 853 ARG A N 1
ATOM 6687 C CA . ARG A 1 853 ? -42.211 -8.457 0.986 1.00 67.69 853 ARG A CA 1
ATOM 6688 C C . ARG A 1 853 ? -41.929 -9.432 -0.164 1.00 67.69 853 ARG A C 1
ATOM 6690 O O . ARG A 1 853 ? -41.244 -9.050 -1.114 1.00 67.69 853 ARG A O 1
ATOM 6697 N N . TRP A 1 854 ? -42.529 -10.628 -0.156 1.00 69.94 854 TRP A N 1
ATOM 6698 C CA . TRP A 1 854 ? -42.376 -11.662 -1.193 1.00 69.94 854 TRP A CA 1
ATOM 6699 C C . TRP A 1 854 ? -42.600 -11.144 -2.612 1.00 69.94 854 TRP A C 1
ATOM 6701 O O . TRP A 1 854 ? -41.798 -11.421 -3.498 1.00 69.94 854 TRP A O 1
ATOM 6711 N N . LYS A 1 855 ? -43.653 -10.347 -2.842 1.00 69.12 855 LYS A N 1
ATOM 6712 C CA . LYS A 1 855 ? -43.971 -9.842 -4.187 1.00 69.12 855 LYS A CA 1
ATOM 6713 C C . LYS A 1 855 ? -42.850 -8.954 -4.732 1.00 69.12 855 LYS A C 1
ATOM 6715 O O . LYS A 1 855 ? -42.419 -9.146 -5.861 1.00 69.12 855 LYS A O 1
ATOM 6720 N N . ARG A 1 856 ? -42.323 -8.050 -3.899 1.00 69.75 856 ARG A N 1
ATOM 6721 C CA . ARG A 1 856 ? -41.203 -7.166 -4.252 1.00 69.75 856 ARG A CA 1
ATOM 6722 C C . ARG A 1 856 ? -39.935 -7.966 -4.553 1.00 69.75 856 ARG A C 1
ATOM 6724 O O . ARG A 1 856 ? -39.221 -7.642 -5.494 1.00 69.75 856 ARG A O 1
ATOM 6731 N N . PHE A 1 857 ? -39.693 -9.029 -3.791 1.00 69.31 857 PHE A N 1
ATOM 6732 C CA . PHE A 1 857 ? -38.538 -9.903 -3.975 1.00 69.31 857 PHE A CA 1
ATOM 6733 C C . PHE A 1 857 ? -38.656 -10.761 -5.242 1.00 69.31 857 PHE A C 1
ATOM 6735 O O . PHE A 1 857 ? -37.731 -10.861 -6.037 1.00 69.31 857 PHE A O 1
ATOM 6742 N N . ARG A 1 858 ? -39.834 -11.316 -5.505 1.00 71.44 858 ARG A N 1
ATOM 6743 C CA . ARG A 1 858 ? -40.115 -12.051 -6.737 1.00 71.44 858 ARG A CA 1
ATOM 6744 C C . ARG A 1 858 ? -39.974 -11.154 -7.971 1.00 71.44 858 ARG A C 1
ATOM 6746 O O . ARG A 1 858 ? -39.358 -11.559 -8.953 1.00 71.44 858 ARG A O 1
ATOM 6753 N N . ASP A 1 859 ? -40.497 -9.932 -7.906 1.00 72.56 859 ASP A N 1
ATOM 6754 C CA . ASP A 1 859 ? -40.402 -8.956 -8.995 1.00 72.56 859 ASP A CA 1
ATOM 6755 C C . ASP A 1 859 ? -38.940 -8.527 -9.240 1.00 72.56 859 ASP A C 1
ATOM 6757 O O . ASP A 1 859 ? -38.541 -8.377 -10.395 1.00 72.56 859 ASP A O 1
ATOM 6761 N N . PHE A 1 860 ? -38.118 -8.416 -8.186 1.00 71.81 860 PHE A N 1
ATOM 6762 C CA . PHE A 1 860 ? -36.662 -8.256 -8.296 1.00 71.81 860 PHE A CA 1
ATOM 6763 C C . PHE A 1 860 ? -36.023 -9.405 -9.078 1.00 71.81 860 PHE A C 1
ATOM 6765 O O . PHE A 1 860 ? -35.356 -9.171 -10.086 1.00 71.81 860 PHE A O 1
ATOM 6772 N N . PHE A 1 861 ? -36.263 -10.652 -8.655 1.00 70.81 861 PHE A N 1
ATOM 6773 C CA . PHE A 1 861 ? -35.661 -11.819 -9.299 1.00 70.81 861 PHE A CA 1
ATOM 6774 C C . PHE A 1 861 ? -36.082 -11.934 -10.767 1.00 70.81 861 PHE A C 1
ATOM 6776 O O . PHE A 1 861 ? -35.248 -12.229 -11.617 1.00 70.81 861 PHE A O 1
ATOM 6783 N N . PHE A 1 862 ? -37.339 -11.638 -11.102 1.00 69.44 862 PHE A N 1
ATOM 6784 C CA . PHE A 1 862 ? -37.780 -11.623 -12.498 1.00 69.44 862 PHE A CA 1
ATOM 6785 C C . PHE A 1 862 ? -37.150 -10.498 -13.326 1.00 69.44 862 PHE A C 1
ATOM 6787 O O . PHE A 1 862 ? -36.876 -10.708 -14.506 1.00 69.44 862 PHE A O 1
ATOM 6794 N N . LYS A 1 863 ? -36.892 -9.322 -12.744 1.00 68.06 863 LYS A N 1
ATOM 6795 C CA . LYS A 1 863 ? -36.216 -8.221 -13.449 1.00 68.06 863 LYS A CA 1
ATOM 6796 C C . LYS A 1 863 ? -34.734 -8.502 -13.685 1.00 68.06 863 LYS A C 1
ATOM 6798 O O . LYS A 1 863 ? -34.254 -8.292 -14.794 1.00 68.06 863 LYS A O 1
ATOM 6803 N N . VAL A 1 864 ? -34.027 -8.995 -12.669 1.00 64.62 864 VAL A N 1
ATOM 6804 C CA . VAL A 1 864 ? -32.585 -9.276 -12.746 1.00 64.62 864 VAL A CA 1
ATOM 6805 C C . VAL A 1 864 ? -32.315 -10.551 -13.558 1.00 64.62 864 VAL A C 1
ATOM 6807 O O . VAL A 1 864 ? -31.397 -10.589 -14.379 1.00 64.62 864 VAL A O 1
ATOM 6810 N N . PHE A 1 865 ? -33.151 -11.583 -13.395 1.00 63.38 865 PHE A N 1
ATOM 6811 C CA . PHE A 1 865 ? -32.891 -12.939 -13.892 1.00 63.38 865 PHE A CA 1
ATOM 6812 C C . PHE A 1 865 ? -33.925 -13.485 -14.908 1.00 63.38 865 PHE A C 1
ATOM 6814 O O . PHE A 1 865 ? -33.879 -14.668 -15.240 1.00 63.38 865 PHE A O 1
ATOM 6821 N N . GLY A 1 866 ? -34.867 -12.675 -15.409 1.00 56.00 866 GLY A N 1
ATOM 6822 C CA . GLY A 1 866 ? -35.956 -13.116 -16.302 1.00 56.00 866 GLY A CA 1
ATOM 6823 C C . GLY A 1 866 ? -35.545 -13.576 -17.716 1.00 56.00 866 GLY A C 1
ATOM 6824 O O . GLY A 1 866 ? -34.444 -13.304 -18.195 1.00 56.00 866 GLY A O 1
ATOM 6825 N N . GLU A 1 867 ? -36.469 -14.253 -18.418 1.00 42.91 867 GLU A N 1
ATOM 6826 C CA . GLU A 1 867 ? -36.260 -15.019 -19.673 1.00 42.91 867 GLU A CA 1
ATOM 6827 C C . GLU A 1 867 ? -35.477 -14.313 -20.795 1.00 42.91 867 GLU A C 1
ATOM 6829 O O . GLU A 1 867 ? -34.760 -14.975 -21.550 1.00 42.91 867 GLU A O 1
ATOM 6834 N N . LYS A 1 868 ? -35.573 -12.981 -20.915 1.00 46.84 868 LYS A N 1
ATOM 6835 C CA . LYS A 1 868 ? -34.824 -12.209 -21.925 1.00 46.84 868 LYS A CA 1
ATOM 6836 C C . LYS A 1 868 ? -33.300 -12.280 -21.713 1.00 46.84 868 LYS A C 1
ATOM 6838 O O . LYS A 1 868 ? -32.561 -12.206 -22.692 1.00 46.84 868 LYS A O 1
ATOM 6843 N N . ASN A 1 869 ? -32.848 -12.499 -20.475 1.00 45.38 869 ASN A N 1
ATOM 6844 C CA . ASN A 1 869 ? -31.439 -12.685 -20.111 1.00 45.38 869 ASN A CA 1
ATOM 6845 C C . ASN A 1 869 ? -31.024 -14.172 -20.138 1.00 45.38 869 ASN A C 1
ATOM 6847 O O . ASN A 1 869 ? -29.896 -14.493 -20.499 1.00 45.38 869 ASN A O 1
ATOM 6851 N N . VAL A 1 870 ? -31.950 -15.098 -19.852 1.00 42.41 870 VAL A N 1
ATOM 6852 C CA . VAL A 1 870 ? -31.699 -16.557 -19.836 1.00 42.41 870 VAL A CA 1
ATOM 6853 C C . VAL A 1 870 ? -31.546 -17.149 -21.246 1.00 42.41 870 VAL A C 1
ATOM 6855 O O . VAL A 1 870 ? -30.695 -18.010 -21.459 1.00 42.41 870 VAL A O 1
ATOM 6858 N N . ARG A 1 871 ? -32.290 -16.655 -22.251 1.00 41.03 871 ARG A N 1
ATOM 6859 C CA . ARG A 1 871 ? -32.158 -17.118 -23.653 1.00 41.03 871 ARG A CA 1
ATOM 6860 C C . ARG A 1 871 ? -30.809 -16.779 -24.303 1.00 41.03 871 ARG A C 1
ATOM 6862 O O . ARG A 1 871 ? -30.414 -17.469 -25.239 1.00 41.03 871 ARG A O 1
ATOM 6869 N N . LYS A 1 872 ? -30.082 -15.769 -23.806 1.00 42.53 872 LYS A N 1
ATOM 6870 C CA . LYS A 1 872 ? -28.690 -15.493 -24.218 1.00 42.53 872 LYS A CA 1
ATOM 6871 C C . LYS A 1 872 ? -27.702 -16.534 -23.672 1.00 42.53 872 LYS A C 1
ATOM 6873 O O . LYS A 1 872 ? -26.664 -16.761 -24.278 1.00 42.53 872 LYS A O 1
ATOM 6878 N N . LEU A 1 873 ? -28.049 -17.200 -22.569 1.00 40.28 873 LEU A N 1
ATOM 6879 C CA . LEU A 1 873 ? -27.170 -18.100 -21.824 1.00 40.28 873 LEU A CA 1
ATOM 6880 C C . LEU A 1 873 ? -27.128 -19.539 -22.367 1.00 40.28 873 LEU A C 1
ATOM 6882 O O . LEU A 1 873 ? -26.148 -20.249 -22.162 1.00 40.28 873 LEU A O 1
ATOM 6886 N N . ALA A 1 874 ? -28.176 -19.975 -23.072 1.00 41.03 874 ALA A N 1
ATOM 6887 C CA . ALA A 1 874 ? -28.295 -21.334 -23.612 1.00 41.03 874 ALA A CA 1
ATOM 6888 C C . ALA A 1 874 ? -27.403 -21.608 -24.845 1.00 41.03 874 ALA A C 1
ATOM 6890 O O . ALA A 1 874 ? -27.380 -22.730 -25.340 1.00 41.03 874 ALA A O 1
ATOM 6891 N N . LYS A 1 875 ? -26.673 -20.601 -25.348 1.00 37.25 875 LYS A N 1
ATOM 6892 C CA . LYS A 1 875 ? -25.796 -20.699 -26.532 1.00 37.25 875 LYS A CA 1
ATOM 6893 C C . LYS A 1 875 ? -24.293 -20.679 -26.207 1.00 37.25 875 LYS A C 1
ATOM 6895 O O . LYS A 1 875 ? -23.482 -20.610 -27.122 1.00 37.25 875 LYS A O 1
ATOM 6900 N N . ILE A 1 876 ? -23.919 -20.713 -24.926 1.00 39.44 876 ILE A N 1
ATOM 6901 C CA . ILE A 1 876 ? -22.535 -20.535 -24.464 1.00 39.44 876 ILE A CA 1
ATOM 6902 C C . ILE A 1 876 ? -21.912 -21.911 -24.104 1.00 39.44 876 ILE A C 1
ATOM 6904 O O . ILE A 1 876 ? -22.478 -22.607 -23.255 1.00 39.44 876 ILE A O 1
ATOM 6908 N N . PRO A 1 877 ? -20.780 -22.338 -24.717 1.00 33.25 877 PRO A N 1
ATOM 6909 C CA . PRO A 1 877 ? -20.142 -23.641 -24.470 1.00 33.25 877 PRO A CA 1
ATOM 6910 C C . PRO A 1 877 ? -19.651 -23.826 -23.025 1.00 33.25 877 PRO A C 1
ATOM 6912 O O . PRO A 1 877 ? -19.161 -22.885 -22.402 1.00 33.25 877 PRO A O 1
ATOM 6915 N N . VAL A 1 878 ? -19.701 -25.060 -22.511 1.00 34.97 878 VAL A N 1
ATOM 6916 C CA . VAL A 1 878 ? -19.451 -25.423 -21.096 1.00 34.97 878 VAL A CA 1
ATOM 6917 C C . VAL A 1 878 ? -18.083 -24.963 -20.554 1.00 34.97 878 VAL A C 1
ATOM 6919 O O . VAL A 1 878 ? -18.009 -24.587 -19.386 1.00 34.97 878 VAL A O 1
ATOM 6922 N N . PHE A 1 879 ? -17.035 -24.895 -21.385 1.00 30.72 879 PHE A N 1
ATOM 6923 C CA . PHE A 1 879 ? -15.684 -24.470 -20.970 1.00 30.72 879 PHE A CA 1
ATOM 6924 C C . PHE A 1 879 ? -15.569 -22.968 -20.631 1.00 30.72 879 PHE A C 1
ATOM 6926 O O . PHE A 1 879 ? -14.723 -22.568 -19.841 1.00 30.72 879 PHE A O 1
ATOM 6933 N N . SER A 1 880 ? -16.466 -22.130 -21.157 1.00 31.55 880 SER A N 1
ATOM 6934 C CA . SER A 1 880 ? -16.468 -20.672 -20.938 1.00 31.55 880 SER A CA 1
ATOM 6935 C C . SER A 1 880 ? -17.219 -20.222 -19.673 1.00 31.55 880 SER A C 1
ATOM 6937 O O . SER A 1 880 ? -17.366 -19.029 -19.422 1.00 31.55 880 SER A O 1
ATOM 6939 N N . ARG A 1 881 ? -17.684 -21.163 -18.835 1.00 31.28 881 ARG A N 1
ATOM 6940 C CA . ARG A 1 881 ? -18.370 -20.855 -17.562 1.00 31.28 881 ARG A CA 1
ATOM 6941 C C . ARG A 1 881 ? -17.434 -20.394 -16.440 1.00 31.28 881 ARG A C 1
ATOM 6943 O O . ARG A 1 881 ? -17.938 -19.878 -15.448 1.00 31.28 881 ARG A O 1
ATOM 6950 N N . VAL A 1 882 ? -16.123 -20.581 -16.591 1.00 34.88 882 VAL A N 1
ATOM 6951 C CA . VAL A 1 882 ? -15.111 -20.213 -15.582 1.00 34.88 882 VAL A CA 1
ATOM 6952 C C . VAL A 1 882 ? -14.449 -18.857 -15.892 1.00 34.88 882 VAL A C 1
ATOM 6954 O O . VAL A 1 882 ? -14.021 -18.180 -14.970 1.00 34.88 882 VAL A O 1
ATOM 6957 N N . PHE A 1 883 ? -14.468 -18.410 -17.157 1.00 32.84 883 PHE A N 1
ATOM 6958 C CA . PHE A 1 883 ? -13.743 -17.218 -17.646 1.00 32.84 883 PHE A CA 1
ATOM 6959 C C . PHE A 1 883 ? -14.610 -16.285 -18.528 1.00 32.84 883 PHE A C 1
ATOM 6961 O O . PHE A 1 883 ? -14.107 -15.588 -19.407 1.00 32.84 883 PHE A O 1
ATOM 6968 N N . GLY A 1 884 ? -15.938 -16.336 -18.373 1.00 32.34 884 GLY A N 1
ATOM 6969 C CA . GLY A 1 884 ? -16.910 -15.624 -19.217 1.00 32.34 884 GLY A CA 1
ATOM 6970 C C . GLY A 1 884 ? -17.520 -14.371 -18.572 1.00 32.34 884 GLY A C 1
ATOM 6971 O O . GLY A 1 884 ? -17.268 -14.093 -17.401 1.00 32.34 884 GLY A O 1
ATOM 6972 N N . PRO A 1 885 ? -18.358 -13.616 -19.312 1.00 35.81 885 PRO A N 1
ATOM 6973 C CA . PRO A 1 885 ? -18.994 -12.407 -18.812 1.00 35.81 885 PRO A CA 1
ATOM 6974 C C . PRO A 1 885 ? -19.835 -12.618 -17.561 1.00 35.81 885 PRO A C 1
ATOM 6976 O O . PRO A 1 885 ? -20.362 -13.711 -17.337 1.00 35.81 885 PRO A O 1
ATOM 6979 N N . SER A 1 886 ? -20.026 -11.544 -16.782 1.00 38.38 886 SER A N 1
ATOM 6980 C CA . SER A 1 886 ? -20.957 -11.517 -15.672 1.00 38.38 886 SER A CA 1
ATOM 6981 C C . SER A 1 886 ? -22.283 -12.024 -16.217 1.00 38.38 886 SER A C 1
ATOM 6983 O O . SER A 1 886 ? -22.837 -11.542 -17.206 1.00 38.38 886 SER A O 1
ATOM 6985 N N . LYS A 1 887 ? -22.768 -13.098 -15.598 1.00 43.00 887 LYS A N 1
ATOM 6986 C CA . LYS A 1 887 ? -23.947 -13.845 -16.046 1.00 43.00 887 LYS A CA 1
ATOM 6987 C C . LYS A 1 887 ? -25.209 -12.960 -16.136 1.00 43.00 887 LYS A C 1
ATOM 6989 O O . LYS A 1 887 ? -26.210 -13.385 -16.709 1.00 43.00 887 LYS A O 1
ATOM 6994 N N . TYR A 1 888 ? -25.161 -11.749 -15.567 1.00 49.44 888 TYR A N 1
ATOM 6995 C CA . TYR A 1 888 ? -26.253 -10.796 -15.394 1.00 49.44 888 TYR A CA 1
ATOM 6996 C C . TYR A 1 888 ? -25.751 -9.355 -15.590 1.00 49.44 888 TYR A C 1
ATOM 6998 O O . TYR A 1 888 ? -24.614 -9.055 -15.242 1.00 49.44 888 TYR A O 1
ATOM 7006 N N . GLY A 1 889 ? -26.601 -8.457 -16.102 1.00 51.34 889 GLY A N 1
ATOM 7007 C CA . GLY A 1 889 ? -26.235 -7.051 -16.318 1.00 51.34 889 GLY A CA 1
ATOM 7008 C C . GLY A 1 889 ? -25.872 -6.338 -15.011 1.00 51.34 889 GLY A C 1
ATOM 7009 O O . GLY A 1 889 ? -26.732 -6.172 -14.144 1.00 51.34 889 GLY A O 1
ATOM 7010 N N . THR A 1 890 ? -24.610 -5.920 -14.886 1.00 54.47 890 THR A N 1
ATOM 7011 C CA . THR A 1 890 ? -24.020 -5.354 -13.662 1.00 54.47 890 THR A CA 1
ATOM 7012 C C . THR A 1 890 ? -24.739 -4.082 -13.196 1.00 54.47 890 THR A C 1
ATOM 7014 O O . THR A 1 890 ? -25.121 -4.006 -12.033 1.00 54.47 890 THR A O 1
ATOM 7017 N N . GLU A 1 891 ? -25.038 -3.145 -14.105 1.00 56.66 891 GLU A N 1
ATOM 7018 C CA . GLU A 1 891 ? -25.760 -1.898 -13.783 1.00 56.66 891 GLU A CA 1
ATOM 7019 C C . GLU A 1 891 ? -27.180 -2.163 -13.259 1.00 56.66 891 GLU A C 1
ATOM 7021 O O . GLU A 1 891 ? -27.598 -1.611 -12.245 1.00 56.66 891 GLU A O 1
ATOM 7026 N N . THR A 1 892 ? -27.928 -3.059 -13.916 1.00 64.25 892 THR A N 1
ATOM 7027 C CA . THR A 1 892 ? -29.298 -3.406 -13.502 1.00 64.25 892 THR A CA 1
ATOM 7028 C C . THR A 1 892 ? -29.313 -4.082 -12.134 1.00 64.25 892 THR A C 1
ATOM 7030 O O . THR A 1 892 ? -30.201 -3.819 -11.322 1.00 64.25 892 THR A O 1
ATOM 7033 N N . LEU A 1 893 ? -28.335 -4.954 -11.873 1.00 66.56 893 LEU A N 1
ATOM 7034 C CA . LEU A 1 893 ? -28.174 -5.589 -10.572 1.00 66.56 893 LEU A CA 1
ATOM 7035 C C . LEU A 1 893 ? -27.837 -4.543 -9.502 1.00 66.56 893 LEU A C 1
ATOM 7037 O O . LEU A 1 893 ? -28.483 -4.522 -8.460 1.00 66.56 893 LEU A O 1
ATOM 7041 N N . GLU A 1 894 ? -26.878 -3.656 -9.758 1.00 69.06 894 GLU A N 1
ATOM 7042 C CA . GLU A 1 894 ? -26.455 -2.627 -8.808 1.00 69.06 894 GLU A CA 1
ATOM 7043 C C . GLU A 1 894 ? -27.581 -1.642 -8.463 1.00 69.06 894 GLU A C 1
ATOM 7045 O O . GLU A 1 894 ? -27.845 -1.394 -7.283 1.00 69.06 894 GLU A O 1
ATOM 7050 N N . GLU A 1 895 ? -28.278 -1.098 -9.465 1.00 72.31 895 GLU A N 1
ATOM 7051 C CA . GLU A 1 895 ? -29.401 -0.180 -9.253 1.00 72.31 895 GLU A CA 1
ATOM 7052 C C . GLU A 1 895 ? -30.496 -0.811 -8.396 1.00 72.31 895 GLU A C 1
ATOM 7054 O O . GLU A 1 895 ? -31.053 -0.179 -7.492 1.00 72.31 895 GLU A O 1
ATOM 7059 N N . GLU A 1 896 ? -30.819 -2.068 -8.679 1.00 73.50 896 GLU A N 1
ATOM 7060 C CA . GLU A 1 896 ? -31.909 -2.740 -8.003 1.00 73.50 896 GLU A CA 1
ATOM 7061 C C . GLU A 1 896 ? -31.490 -3.214 -6.595 1.00 73.50 896 GLU A C 1
ATOM 7063 O O . GLU A 1 896 ? -32.286 -3.115 -5.657 1.00 73.50 896 GLU A O 1
ATOM 7068 N N . LEU A 1 897 ? -30.217 -3.582 -6.386 1.00 75.50 897 LEU A N 1
ATOM 7069 C CA . LEU A 1 897 ? -29.643 -3.778 -5.048 1.00 75.50 897 LEU A CA 1
ATOM 7070 C C . LEU A 1 897 ? -29.695 -2.488 -4.221 1.00 75.50 897 LEU A C 1
ATOM 7072 O O . LEU A 1 897 ? -30.164 -2.521 -3.083 1.00 75.50 897 LEU A O 1
ATOM 7076 N N . LYS A 1 898 ? -29.314 -1.339 -4.799 1.00 76.06 898 LYS A N 1
ATOM 7077 C CA . LYS A 1 898 ? -29.408 -0.012 -4.156 1.00 76.06 898 LYS A CA 1
ATOM 7078 C C . LYS A 1 898 ? -30.847 0.386 -3.801 1.00 76.06 898 LYS A C 1
ATOM 7080 O O . LYS A 1 898 ? -31.051 1.176 -2.881 1.00 76.06 898 LYS A O 1
ATOM 7085 N N . ARG A 1 899 ? -31.851 -0.123 -4.525 1.00 74.94 899 ARG A N 1
ATOM 7086 C CA . ARG A 1 899 ? -33.282 0.088 -4.221 1.00 74.94 899 ARG A CA 1
ATOM 7087 C C . ARG A 1 899 ? -33.825 -0.847 -3.145 1.00 74.94 899 ARG A C 1
ATOM 7089 O O . ARG A 1 899 ? -34.859 -0.539 -2.545 1.00 74.94 899 ARG A O 1
ATOM 7096 N N . MET A 1 900 ? -33.218 -2.015 -2.970 1.00 72.25 900 MET A N 1
ATOM 7097 C CA . MET A 1 900 ? -33.697 -3.042 -2.045 1.00 72.25 900 MET A CA 1
ATOM 7098 C C . MET A 1 900 ? -33.023 -3.003 -0.691 1.00 72.25 900 MET A C 1
ATOM 7100 O O . MET A 1 900 ? -33.688 -3.260 0.311 1.00 72.25 900 MET A O 1
ATOM 7104 N N . LEU A 1 901 ? -31.726 -2.725 -0.680 1.00 74.75 901 LEU A N 1
ATOM 7105 C CA . LEU A 1 901 ? -30.929 -2.676 0.526 1.00 74.75 901 LEU A CA 1
ATOM 7106 C C . LEU A 1 901 ? -30.874 -1.240 1.069 1.00 74.75 901 LEU A C 1
ATOM 7108 O O . LEU A 1 901 ? -30.916 -0.271 0.305 1.00 74.75 901 LEU A O 1
ATOM 7112 N N . PRO A 1 902 ? -30.794 -1.092 2.395 1.00 69.38 902 PRO A N 1
ATOM 7113 C CA . PRO A 1 902 ? -30.704 0.202 3.049 1.00 69.38 902 PRO A CA 1
ATOM 7114 C C . PRO A 1 902 ? -29.371 0.887 2.725 1.00 69.38 902 PRO A C 1
ATOM 7116 O O . PRO A 1 902 ? -28.343 0.239 2.527 1.00 69.38 902 PRO A O 1
ATOM 7119 N N . LYS A 1 903 ? -29.378 2.224 2.697 1.00 70.44 903 LYS A N 1
ATOM 7120 C CA . LYS A 1 903 ? -28.158 3.020 2.521 1.00 70.44 903 LYS A CA 1
ATOM 7121 C C . LYS A 1 903 ? -27.430 3.130 3.862 1.00 70.44 903 LYS A C 1
ATOM 7123 O O . LYS A 1 903 ? -27.893 3.844 4.746 1.00 70.44 903 LYS A O 1
ATOM 7128 N N . GLY A 1 904 ? -26.306 2.436 4.007 1.00 67.12 904 GLY A N 1
ATOM 7129 C CA . GLY A 1 904 ? -25.459 2.488 5.200 1.00 67.12 904 GLY A CA 1
ATOM 7130 C C . GLY A 1 904 ? -24.457 1.331 5.247 1.00 67.12 904 GLY A C 1
ATOM 7131 O O . GLY A 1 904 ? -24.563 0.403 4.441 1.00 67.12 904 GLY A O 1
ATOM 7132 N N . PRO A 1 905 ? -23.469 1.371 6.157 1.00 72.56 905 PRO A N 1
ATOM 7133 C CA . PRO A 1 905 ? -22.543 0.265 6.340 1.00 72.56 905 PRO A CA 1
ATOM 7134 C C . PRO A 1 905 ? -23.270 -0.972 6.891 1.00 72.56 905 PRO A C 1
ATOM 7136 O O . PRO A 1 905 ? -24.157 -0.878 7.742 1.00 72.56 905 PRO A O 1
ATOM 7139 N N . LEU A 1 906 ? -22.868 -2.152 6.411 1.00 77.12 906 LEU A N 1
ATOM 7140 C CA . LEU A 1 906 ? -23.437 -3.436 6.836 1.00 77.12 906 LEU A CA 1
ATOM 7141 C C . LEU A 1 906 ? -23.166 -3.731 8.325 1.00 77.12 906 LEU A C 1
ATOM 7143 O O . LEU A 1 906 ? -23.989 -4.352 8.995 1.00 77.12 906 LEU A O 1
ATOM 7147 N N . PHE A 1 907 ? -22.031 -3.257 8.842 1.00 79.12 907 PHE A N 1
ATOM 7148 C CA . PHE A 1 907 ? -21.616 -3.351 10.241 1.00 79.12 907 PHE A CA 1
ATOM 7149 C C . PHE A 1 907 ? -21.391 -1.953 10.838 1.00 79.12 907 PHE A C 1
ATOM 7151 O O . PHE A 1 907 ? -20.987 -1.038 10.126 1.00 79.12 907 PHE A O 1
ATOM 7158 N N . GLY A 1 908 ? -21.636 -1.782 12.140 1.00 68.69 908 GLY A N 1
ATOM 7159 C CA . GLY A 1 908 ? -21.423 -0.513 12.856 1.00 68.69 908 GLY A CA 1
ATOM 7160 C C . GLY A 1 908 ? -22.651 0.404 12.949 1.00 68.69 908 GLY A C 1
ATOM 7161 O O . GLY A 1 908 ? -22.693 1.273 13.813 1.00 68.69 908 GLY A O 1
ATOM 7162 N N . CYS A 1 909 ? -23.698 0.182 12.148 1.00 64.31 909 CYS A N 1
ATOM 7163 C CA . CYS A 1 909 ? -24.988 0.848 12.347 1.00 64.31 909 CYS A CA 1
ATOM 7164 C C . CYS A 1 909 ? -25.825 0.139 13.419 1.00 64.31 909 CYS A C 1
ATOM 7166 O O . CYS A 1 909 ? -26.016 -1.076 13.365 1.00 64.31 909 CYS A O 1
ATOM 7168 N N . ALA A 1 910 ? -26.383 0.902 14.360 1.00 57.31 910 ALA A N 1
ATOM 7169 C CA . ALA A 1 910 ? -27.412 0.410 15.265 1.00 57.31 910 ALA A CA 1
ATOM 7170 C C . ALA A 1 910 ? -28.763 0.385 14.551 1.00 57.31 910 ALA A C 1
ATOM 7172 O O . ALA A 1 910 ? -29.492 1.374 14.476 1.00 57.31 910 ALA A O 1
ATOM 7173 N N . TRP A 1 911 ? -29.101 -0.775 14.011 1.00 59.09 911 TRP A N 1
ATOM 7174 C CA . TRP A 1 911 ? -30.460 -1.055 13.584 1.00 59.09 911 TRP A CA 1
ATOM 7175 C C . TRP A 1 911 ? -31.287 -1.174 14.869 1.00 59.09 911 TRP A C 1
ATOM 7177 O O . TRP A 1 911 ? -30.984 -2.031 15.694 1.00 59.09 911 TRP A O 1
ATOM 7187 N N . ASN A 1 912 ? -32.285 -0.308 15.083 1.00 51.66 912 ASN A N 1
ATOM 7188 C CA . ASN A 1 912 ? -33.212 -0.387 16.226 1.00 51.66 912 ASN A CA 1
ATOM 7189 C C . ASN A 1 912 ? -34.048 -1.681 16.141 1.00 51.66 912 ASN A C 1
ATOM 7191 O O . ASN A 1 912 ? -35.213 -1.662 15.748 1.00 51.66 912 ASN A O 1
ATOM 7195 N N . LYS A 1 913 ? -33.427 -2.824 16.442 1.00 60.97 913 LYS A N 1
ATOM 7196 C CA . LYS A 1 913 ? -33.986 -4.169 16.294 1.00 60.97 913 LYS A CA 1
ATOM 7197 C C . LYS A 1 913 ? -33.734 -4.968 17.562 1.00 60.97 913 LYS A C 1
ATOM 7199 O O . LYS A 1 913 ? -32.632 -4.959 18.098 1.00 60.97 913 LYS A O 1
ATOM 7204 N N . GLU A 1 914 ? -34.764 -5.670 18.034 1.00 54.69 914 GLU A N 1
ATOM 7205 C CA . GLU A 1 914 ? -34.666 -6.490 19.249 1.00 54.69 914 GLU A CA 1
ATOM 7206 C C . GLU A 1 914 ? -33.849 -7.775 19.033 1.00 54.69 914 GLU A C 1
ATOM 7208 O O . GLU A 1 914 ? -33.269 -8.296 19.985 1.00 54.69 914 GLU A O 1
ATOM 7213 N N . VAL A 1 915 ? -33.778 -8.279 17.793 1.00 58.81 915 VAL A N 1
ATOM 7214 C CA . VAL A 1 915 ? -32.986 -9.456 17.412 1.00 58.81 915 VAL A CA 1
ATOM 7215 C C . VAL A 1 915 ? -32.383 -9.222 16.028 1.00 58.81 915 VAL A C 1
ATOM 7217 O O . VAL A 1 915 ? -33.113 -9.026 15.061 1.00 58.81 915 VAL A O 1
ATOM 7220 N N . GLN A 1 916 ? -31.054 -9.253 15.925 1.00 67.75 916 GLN A N 1
ATOM 7221 C CA . GLN A 1 916 ? -30.346 -9.202 14.647 1.00 67.75 916 GLN A CA 1
ATOM 7222 C C . GLN A 1 916 ? -29.484 -10.457 14.504 1.00 67.75 916 GLN A C 1
ATOM 7224 O O . GLN A 1 916 ? -28.567 -10.683 15.294 1.00 67.75 916 GLN A O 1
ATOM 7229 N N . ALA A 1 917 ? -29.788 -11.287 13.506 1.00 80.00 917 ALA A N 1
ATOM 7230 C CA . ALA A 1 917 ? -28.944 -12.426 13.166 1.00 80.00 917 ALA A CA 1
ATOM 7231 C C . ALA A 1 917 ? -27.617 -11.936 12.564 1.00 80.00 917 ALA A C 1
ATOM 7233 O O . ALA A 1 917 ? -27.581 -10.942 11.827 1.00 80.00 917 ALA A O 1
ATOM 7234 N N . LYS A 1 918 ? -26.520 -12.650 12.840 1.00 87.12 918 LYS A N 1
ATOM 7235 C CA . LYS A 1 918 ? -25.274 -12.440 12.097 1.00 87.12 918 LYS A CA 1
ATOM 7236 C C . LYS A 1 918 ? -25.496 -12.894 10.650 1.00 87.12 918 LYS A C 1
ATOM 7238 O O . LYS A 1 918 ? -26.167 -13.896 10.415 1.00 87.12 918 LYS A O 1
ATOM 7243 N N . VAL A 1 919 ? -24.945 -12.176 9.680 1.00 88.69 919 VAL A N 1
ATOM 7244 C CA . VAL A 1 919 ? -25.015 -12.513 8.255 1.00 88.69 919 VAL A CA 1
ATOM 7245 C C . VAL A 1 919 ? -23.615 -12.649 7.694 1.00 88.69 919 VAL A C 1
ATOM 7247 O O . VAL A 1 919 ? -22.743 -11.846 8.015 1.00 88.69 919 VAL A O 1
ATOM 7250 N N . ALA A 1 920 ? -23.411 -13.665 6.868 1.00 90.81 920 ALA A N 1
ATOM 7251 C CA . ALA A 1 920 ? -22.186 -13.884 6.120 1.00 90.81 920 ALA A CA 1
ATOM 7252 C C . ALA A 1 920 ? -22.546 -14.087 4.651 1.00 90.81 920 ALA A C 1
ATOM 7254 O O . ALA A 1 920 ? -23.133 -15.105 4.282 1.00 90.81 920 ALA A O 1
ATOM 7255 N N . VAL A 1 921 ? -22.196 -13.118 3.812 1.00 90.12 921 VAL A N 1
ATOM 7256 C CA . VAL A 1 921 ? -22.314 -13.275 2.363 1.00 90.12 921 VAL A CA 1
ATOM 7257 C C . VAL A 1 921 ? -20.971 -13.727 1.828 1.00 90.12 921 VAL A C 1
ATOM 7259 O O . VAL A 1 921 ? -19.970 -13.033 2.001 1.00 90.12 921 VAL A O 1
ATOM 7262 N N . THR A 1 922 ? -20.930 -14.901 1.211 1.00 87.88 922 THR A N 1
ATOM 7263 C CA . THR A 1 922 ? -19.718 -15.376 0.546 1.00 87.88 922 THR A CA 1
ATOM 7264 C C . THR A 1 922 ? -19.599 -14.699 -0.814 1.00 87.88 922 THR A C 1
ATOM 7266 O O . THR A 1 922 ? -20.563 -14.580 -1.574 1.00 87.88 922 THR A O 1
ATOM 7269 N N . SER A 1 923 ? -18.399 -14.218 -1.103 1.00 79.56 923 SER A N 1
ATOM 7270 C CA . SER A 1 923 ? -18.026 -13.629 -2.379 1.00 79.56 923 SER A CA 1
ATOM 7271 C C . SER A 1 923 ? -16.585 -14.021 -2.702 1.00 79.56 923 SER A C 1
ATOM 7273 O O . SER A 1 923 ? -15.914 -14.699 -1.920 1.00 79.56 923 SER A O 1
ATOM 7275 N N . THR A 1 924 ? -16.100 -13.598 -3.856 1.00 71.62 924 THR A N 1
ATOM 7276 C CA . THR A 1 924 ? -14.713 -13.785 -4.269 1.00 71.62 924 THR A CA 1
ATOM 7277 C C . THR A 1 924 ? -14.097 -12.403 -4.456 1.00 71.62 924 THR A C 1
ATOM 7279 O O . THR A 1 924 ? -14.725 -11.534 -5.062 1.00 71.62 924 THR A O 1
ATOM 7282 N N . SER A 1 925 ? -12.919 -12.154 -3.876 1.00 67.75 925 SER A N 1
ATOM 7283 C CA . SER A 1 925 ? -12.176 -10.923 -4.153 1.00 67.75 925 SER A CA 1
ATOM 7284 C C . SER A 1 925 ? -11.766 -10.893 -5.623 1.00 67.75 925 SER A C 1
ATOM 7286 O O . SER A 1 925 ? -11.692 -11.928 -6.281 1.00 67.75 925 SER A O 1
ATOM 7288 N N . VAL A 1 926 ? -11.420 -9.709 -6.128 1.00 62.31 926 VAL A N 1
ATOM 7289 C CA . VAL A 1 926 ? -10.822 -9.568 -7.469 1.00 62.31 926 VAL A CA 1
ATOM 7290 C C . VAL A 1 926 ? -9.540 -10.413 -7.584 1.00 62.31 926 VAL A C 1
ATOM 7292 O O . VAL A 1 926 ? -9.236 -10.957 -8.638 1.00 62.31 926 VAL A O 1
ATOM 7295 N N . THR A 1 927 ? -8.843 -10.591 -6.457 1.00 60.69 927 THR A N 1
ATOM 7296 C CA . THR A 1 927 ? -7.658 -11.440 -6.278 1.00 60.69 927 THR A CA 1
ATOM 7297 C C . THR A 1 927 ? -7.984 -12.907 -5.950 1.00 60.69 927 THR A C 1
ATOM 7299 O O . THR A 1 927 ? -7.088 -13.645 -5.533 1.00 60.69 927 THR A O 1
ATOM 7302 N N . GLY A 1 928 ? -9.234 -13.358 -6.124 1.00 62.72 928 GLY A N 1
ATOM 7303 C CA . GLY A 1 928 ? -9.580 -14.786 -6.194 1.00 62.72 928 GLY A CA 1
ATOM 7304 C C . GLY A 1 928 ? -9.726 -15.480 -4.847 1.00 62.72 928 GLY A C 1
ATOM 7305 O O . GLY A 1 928 ? -9.990 -16.683 -4.789 1.00 62.72 928 GLY A O 1
ATOM 7306 N N . TRP A 1 929 ? -9.585 -14.741 -3.746 1.00 66.81 929 TRP A N 1
ATOM 7307 C CA . TRP A 1 929 ? -9.847 -15.273 -2.419 1.00 66.81 929 TRP A CA 1
ATOM 7308 C C . TRP A 1 929 ? -11.335 -15.356 -2.160 1.00 66.81 929 TRP A C 1
ATOM 7310 O O . TRP A 1 929 ? -12.087 -14.426 -2.447 1.00 66.81 929 TRP A O 1
ATOM 7320 N N . SER A 1 930 ? -11.752 -16.434 -1.507 1.00 72.19 930 SER A N 1
ATOM 7321 C CA . SER A 1 930 ? -13.053 -16.473 -0.856 1.00 72.19 930 SER A CA 1
ATOM 7322 C C . SER A 1 930 ? -13.084 -15.406 0.234 1.00 72.19 930 SER A C 1
ATOM 7324 O O . SER A 1 930 ? -12.419 -15.527 1.264 1.00 72.19 930 SER A O 1
ATOM 7326 N N . VAL A 1 931 ? -13.863 -14.357 0.004 1.00 75.25 931 VAL A N 1
ATOM 7327 C CA . VAL A 1 931 ? -14.117 -13.314 0.988 1.00 75.25 931 VAL A CA 1
ATOM 7328 C C . VAL A 1 931 ? -15.494 -13.522 1.585 1.00 75.25 931 VAL A C 1
ATOM 7330 O O . VAL A 1 931 ? -16.444 -13.947 0.929 1.00 75.25 931 VAL A O 1
ATOM 7333 N N . VAL A 1 932 ? -15.604 -13.215 2.866 1.00 82.75 932 VAL A N 1
ATOM 7334 C CA . VAL A 1 932 ? -16.893 -13.119 3.533 1.00 82.75 932 VAL A CA 1
ATOM 7335 C C . VAL A 1 932 ? -17.153 -11.640 3.738 1.00 82.75 932 VAL A C 1
ATOM 7337 O O . VAL A 1 932 ? -16.267 -10.926 4.204 1.00 82.75 932 VAL A O 1
ATOM 7340 N N . ILE A 1 933 ? -18.356 -11.196 3.391 1.00 85.44 933 ILE A N 1
ATOM 7341 C CA . ILE A 1 933 ? -18.879 -9.864 3.682 1.00 85.44 933 ILE A CA 1
ATOM 7342 C C . ILE A 1 933 ? -19.852 -10.024 4.861 1.00 85.44 933 ILE A C 1
ATOM 7344 O O . ILE A 1 933 ? -20.998 -10.442 4.652 1.00 85.44 933 ILE A O 1
ATOM 7348 N N . PRO A 1 934 ? -19.396 -9.796 6.107 1.00 86.00 934 PRO A N 1
ATOM 7349 C CA . PRO A 1 934 ? -20.216 -9.996 7.291 1.00 86.00 934 PRO A CA 1
ATOM 7350 C C . PRO A 1 934 ? -20.791 -8.691 7.861 1.00 86.00 934 PRO A C 1
ATOM 7352 O O . PRO A 1 934 ? -20.238 -7.611 7.668 1.00 86.00 934 PRO A O 1
ATOM 7355 N N . ASN A 1 935 ? -21.853 -8.805 8.665 1.00 84.25 935 ASN A N 1
ATOM 7356 C CA . ASN A 1 935 ? -22.269 -7.753 9.612 1.00 84.25 935 ASN A CA 1
ATOM 7357 C C . ASN A 1 935 ? -21.659 -7.953 11.015 1.00 84.25 935 ASN A C 1
ATOM 7359 O O . ASN A 1 935 ? -22.254 -7.566 12.018 1.00 84.25 935 ASN A O 1
ATOM 7363 N N . TYR A 1 936 ? -20.519 -8.634 11.108 1.00 80.56 936 TYR A N 1
ATOM 7364 C CA . TYR A 1 936 ? -19.840 -8.943 12.360 1.00 80.56 936 TYR A CA 1
ATOM 7365 C C . TYR A 1 936 ? -18.336 -9.042 12.127 1.00 80.56 936 TYR A C 1
ATOM 7367 O O . TYR A 1 936 ? -17.888 -9.405 11.042 1.00 80.56 936 TYR A O 1
ATOM 7375 N N . ASN A 1 937 ? -17.550 -8.784 13.165 1.00 76.69 937 ASN A N 1
ATOM 7376 C CA . ASN A 1 937 ? -16.104 -8.936 13.084 1.00 76.69 937 ASN A CA 1
ATOM 7377 C C . ASN A 1 937 ? -15.654 -10.381 13.327 1.00 76.69 937 ASN A C 1
ATOM 7379 O O . ASN A 1 937 ? -16.276 -11.125 14.091 1.00 76.69 937 ASN A O 1
ATOM 7383 N N . ARG A 1 938 ? -14.520 -10.753 12.724 1.00 67.19 938 ARG A N 1
ATOM 7384 C CA . ARG A 1 938 ? -13.817 -12.019 12.971 1.00 67.19 938 ARG A CA 1
ATOM 7385 C C . ARG A 1 938 ? -12.498 -11.759 13.693 1.00 67.19 938 ARG A C 1
ATOM 7387 O O . ARG A 1 938 ? -11.797 -10.812 13.351 1.00 67.19 938 ARG A O 1
ATOM 7394 N N . VAL A 1 939 ? -12.160 -12.611 14.657 1.00 53.69 939 VAL A N 1
ATOM 7395 C CA . VAL A 1 939 ? -10.783 -12.704 15.159 1.00 53.69 939 VAL A CA 1
ATOM 7396 C C . VAL A 1 939 ? -9.982 -13.352 14.032 1.00 53.69 939 VAL A C 1
ATOM 7398 O O . VAL A 1 939 ? -10.400 -14.398 13.528 1.00 53.69 939 VAL A O 1
ATOM 7401 N N . CYS A 1 940 ? -8.906 -12.711 13.570 1.00 45.66 940 CYS A N 1
ATOM 7402 C CA . CYS A 1 940 ? -7.965 -13.406 12.696 1.00 45.66 940 CYS A CA 1
ATOM 7403 C C . CYS A 1 940 ? -7.419 -14.575 13.525 1.00 45.66 940 CYS A C 1
ATOM 7405 O O . CYS A 1 940 ? -6.986 -14.309 14.646 1.00 45.66 940 CYS A O 1
ATOM 7407 N N . PRO A 1 941 ? -7.510 -15.840 13.074 1.00 37.94 941 PRO A N 1
ATOM 7408 C CA . PRO A 1 941 ? -6.813 -16.905 13.773 1.00 37.94 941 PRO A CA 1
ATOM 7409 C C . PRO A 1 941 ? -5.356 -16.467 13.861 1.00 37.94 941 PRO A C 1
ATOM 7411 O O . PRO A 1 941 ? -4.780 -16.113 12.832 1.00 37.94 941 PRO A O 1
ATOM 7414 N N . ASP A 1 942 ? -4.815 -16.393 15.076 1.00 34.75 942 ASP A N 1
ATOM 7415 C CA . ASP A 1 942 ? -3.387 -16.199 15.249 1.00 34.75 942 ASP A CA 1
ATOM 7416 C C . ASP A 1 942 ? -2.701 -17.244 14.355 1.00 34.75 942 ASP A C 1
ATOM 7418 O O . ASP A 1 942 ? -3.042 -18.431 14.411 1.00 34.75 942 ASP A O 1
ATOM 7422 N N . ASP A 1 943 ? -1.773 -16.809 13.496 1.00 31.05 943 ASP A N 1
ATOM 7423 C CA . ASP A 1 943 ? -0.665 -17.688 13.144 1.00 31.05 943 ASP A CA 1
ATOM 7424 C C . ASP A 1 943 ? -0.060 -18.023 14.503 1.00 31.05 943 ASP A C 1
ATOM 7426 O O . ASP A 1 943 ? 0.605 -17.177 15.109 1.00 31.05 943 ASP A O 1
ATOM 7430 N N . ASP A 1 944 ? -0.415 -19.191 15.043 1.00 24.81 944 ASP A N 1
ATOM 7431 C CA . ASP A 1 944 ? 0.218 -19.772 16.212 1.00 24.81 944 ASP A CA 1
ATOM 7432 C C . ASP A 1 944 ? 1.709 -19.800 15.881 1.00 24.81 944 ASP A C 1
ATOM 7434 O O . ASP A 1 944 ? 2.207 -20.695 15.198 1.00 24.81 944 ASP A O 1
ATOM 7438 N N . GLY A 1 945 ? 2.404 -18.745 16.304 1.00 28.59 945 GLY A N 1
ATOM 7439 C CA . GLY A 1 945 ? 3.841 -18.605 16.238 1.00 28.59 945 GLY A CA 1
ATOM 7440 C C . GLY A 1 945 ? 4.445 -19.612 17.197 1.00 28.59 945 GLY A C 1
ATOM 7441 O O . GLY A 1 945 ? 4.820 -19.266 18.317 1.00 28.59 945 GLY A O 1
ATOM 7442 N N . SER A 1 946 ? 4.478 -20.867 16.757 1.00 25.55 946 SER A N 1
ATOM 7443 C CA . SER A 1 946 ? 5.478 -21.847 17.153 1.00 25.55 946 SER A CA 1
ATOM 7444 C C . SER A 1 946 ? 6.790 -21.547 16.446 1.00 25.55 946 SER A C 1
ATOM 7446 O O . SER A 1 946 ? 6.744 -21.440 15.197 1.00 25.55 946 SER A O 1
#

InterPro domains:
  IPR001841 Zinc finger, RING-type [PS50089] (727-770)
  IPR002641 Patatin-like phospholipase domain [PF01734] (794-905)
  IPR002641 Patatin-like phospholipase domain [PS51635] (794-946)
  IPR016035 Acyl transferase/acyl hydrolase/lysophospholipase [SSF52151] (790-937)
  IPR017907 Zinc finger, RING-type, conserved site [PS00518] (741-750)

Secondary structure (DSSP, 8-state):
-------------------------------------THHHHHHHHHHHHHHTT-------SS-----------S----------------SSS-TTT----SSEEEETTT--EEEHHHHTTSHHHHS--SS---EEEHHHHHHHHHHHS----HHHHHHHHHHHGGGEEEEEEE-TTS-EEEEE-SHHHHHHHHHHHHTTT------PEEEEEEESSHHHHHHHHHHHH---TT-------PPPGGGTTS-SS-SEEEEE-TTTTTSSS-EEEEEEPPTT-TTSPPGGGTTHHHHSS--TT--------EEEE-SS--STTTTSHHHIIIIIHHHHHHHH-SEEEEEEE-GGGHHHHHHHHHHHHHHHHTTEES-S-PPEEEEEEEEE-TTS-GGGGSHHHHHHHHHSGGGS---TT-GGGHHHHHHHHHTT----SHHHHHTTT-S-EEEEEEEPTT-HHHHHHHHHHHHHHHHHHHHHHHHHHHHTT----HHHHHHHHHHHHHHHHH-SSSPEEHHHHHHHT-PPP-SHHHHHHHHHHHT---TTS-HHHHHHHHHHHHHHHHHHHHHHHT----------S--TTGGG-PPPHHHHGGGTHHHHHHHHHHHHHHTSB---B-SSSB---BGGGGGG-EE-TT--EE------S--HHHHHHHHHHHHHHHHHHHHHHHHHHHHHS-S--HHHHHHHHHIIIIIHHHHHHTT-GGG---SSS-TTTSSS---EE-TTS-EE-HHHHHHH-EEEEGGGEEEEEE-TT-TT-EEEEEEEEEPPPTTSPP-EEEE---GGGHHHHHHHHHHHHHHTTSSS-GGGG-SEEEEETHHHHHHHHHHTS---HHHH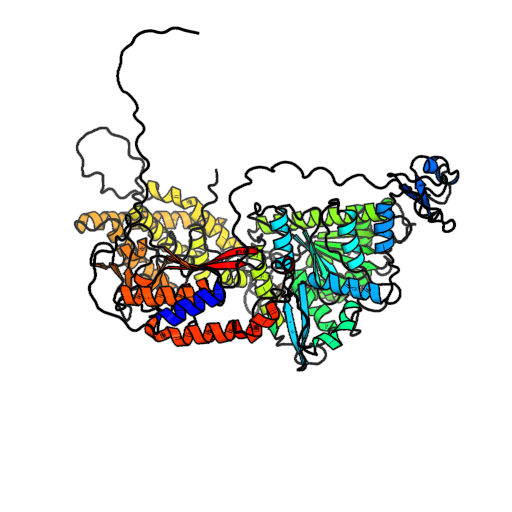HHHHHHHHHHHH-HHHHHHHTTS-GGGGSSS--SS-HHHHHHHHHHHS-SS-SSS-----S---EEEEEEE-TTS-EEEEESS--PPPP----

Radius of gyration: 35.32 Å; chains: 1; bounding box: 100×93×111 Å

pLDDT: mean 73.79, std 20.96, range [22.91, 97.81]

Organism: NCBI:txid265104